Protein AF-0000000073388846 (afdb_homodimer)

Radius of gyration: 27.66 Å; Cα contacts (8 Å, |Δi|>4): 2220; chains: 2; bounding box: 73×82×59 Å

Solvent-accessible surface area (backbone atoms only — not comparable to full-atom values): 41858 Å² total; per-residue (Å²): 124,86,74,71,81,45,58,31,54,80,36,30,37,68,61,84,56,34,29,19,43,54,63,33,53,45,56,58,50,41,69,73,72,40,64,36,25,39,41,32,31,49,63,39,27,51,52,40,48,46,34,42,51,62,28,42,64,97,52,56,68,48,51,15,39,23,34,63,22,42,62,51,45,39,58,45,26,54,41,28,76,70,68,34,28,31,35,32,58,37,57,39,36,50,52,44,38,52,73,30,65,34,57,42,58,43,23,35,41,38,39,68,44,78,46,74,67,42,49,51,53,42,59,71,60,41,46,44,29,37,35,40,29,44,72,63,54,51,56,52,48,22,53,52,19,48,75,68,73,44,62,42,39,30,23,44,25,36,25,77,69,44,82,60,86,48,57,73,60,44,35,40,9,45,78,80,40,84,52,30,32,53,60,91,45,44,57,62,51,50,55,49,44,64,67,35,85,10,38,38,65,38,31,40,31,32,48,46,32,42,63,37,50,61,63,62,57,56,51,53,46,51,54,49,50,52,52,49,50,53,53,34,38,72,70,72,45,68,67,56,31,44,28,63,28,37,22,55,24,61,41,53,80,81,48,73,33,68,55,52,26,62,49,41,42,53,48,50,51,51,32,42,74,71,72,49,57,85,45,38,35,34,36,28,49,26,47,50,37,32,15,41,22,11,28,37,34,27,35,30,67,40,67,44,84,47,90,78,48,28,34,36,27,21,64,42,28,35,36,49,39,28,40,26,44,53,67,69,44,79,46,43,75,44,64,28,42,61,58,60,89,86,56,64,70,42,62,20,33,32,26,22,23,54,93,44,65,47,21,32,57,40,72,74,40,79,44,43,79,53,60,72,40,45,34,30,34,36,44,36,28,28,47,12,70,35,52,20,27,40,39,60,45,40,55,50,57,27,31,32,42,27,54,58,74,43,76,39,75,30,21,55,57,44,57,58,69,65,77,56,60,57,46,33,71,77,130,124,86,72,69,81,45,60,32,55,79,35,30,37,68,62,84,55,33,28,20,42,53,65,34,53,46,56,56,51,41,70,73,73,39,65,35,25,38,41,33,31,48,64,38,26,51,52,40,48,47,34,41,50,61,28,43,62,96,51,56,68,47,50,16,39,24,34,64,23,42,62,49,44,38,59,46,25,54,42,28,76,71,66,32,28,31,36,32,57,36,57,38,36,49,52,43,40,51,73,30,64,34,56,42,58,43,23,35,40,38,39,69,44,76,45,72,68,42,50,50,53,41,60,72,61,42,45,45,28,35,34,41,26,44,72,63,54,52,55,52,48,21,53,52,20,47,74,68,74,43,60,40,39,28,22,43,25,36,25,76,69,46,81,60,87,47,59,72,60,44,35,40,12,44,79,81,40,85,51,30,33,52,58,90,47,44,58,62,49,50,55,50,45,64,67,35,84,10,39,36,65,38,32,40,31,32,45,45,33,41,63,36,52,61,63,62,58,56,52,52,46,49,54,51,51,52,52,49,49,52,53,34,38,72,70,71,44,69,65,56,31,44,28,61,27,39,21,54,23,63,42,51,79,80,49,71,33,67,54,52,27,60,48,41,42,53,48,48,52,52,32,43,74,70,72,49,58,84,44,36,36,35,35,28,47,25,47,50,36,31,14,42,24,11,28,36,35,26,36,29,65,40,65,42,84,48,90,78,47,29,33,35,28,21,64,42,26,36,34,49,38,27,40,25,44,53,68,68,44,79,46,41,74,44,62,28,44,62,58,61,88,84,56,63,70,43,61,20,33,32,25,21,24,52,93,45,64,47,22,34,57,40,72,74,39,79,46,42,78,53,60,73,39,45,34,31,34,37,44,36,28,29,47,12,69,35,51,20,29,40,38,59,46,38,56,49,57,26,30,31,44,29,54,58,72,42,77,41,76,31,21,54,57,46,57,60,70,65,77,54,61,57,47,33,70,78,132

Foldseek 3Di:
DPPPADQLPPQFDDDDFFTHRFAATPVVCCVVANPQEKEFELVSLVVLVVLQCLLQPPAQEAEAAACLFPLFLQVLLSVQVVPHHHEEAFLVSVVSNVVSPHQQLRYEYEYADQDLVRLLSSVVSNHNEYAYWDLVSLVSSLVSLVVVVAAGEYAFEEQLCFALPDDPVWFQNHPPHSGTDYLVCLLVSLVVSVVRPRYAYAAYEYDGGAQRQDLVSLLSSLVSQVVSQVSNVVVVRHYQEYESEEHFRGDFDNGHHDRSSVSSNVSLVSCVVVPNNRGNYYYHYYLSSFQQRMKTKWFFAAWADDPVFIAGEIADKCLQFVCCLVPVDGWDKDFSGHADPPQDWDFHFYAYDAPDPSITDDHGDTDRDGGGTMMITGRCGTPGRSVHHCHVLNWHHWYWYDDNHDIDGSGRTGDSCVNCVVDDDDD/DPPPADQLPPQFDDDDFFTHRFAATPVVVCVVANPQEKEFELVSLVVQVVLQCLLQPPAFEAEAAACLFPLFLQVLLSVQVVPHHHEAAFLVSVVSNVVSPHQQLRYEYEYADQDLVRLLSSVVSNHNEYAYWDLVSLVSSLVSLVVVVAAGEYAFEEQLCFALPDDPVWFQNHPPHSGTDYLVCLLVSLVVSVVRPRYAYAAYEYDGGAQRQDLVSLLSSLVSQVVSQVSNVVVVRHYQEYESEEHFRGDFDNGHGDRSSVSSNVSLVSCVVVPNNRGNYYYHYYLSSFQQRMKTKWFFAAWADDPVFIAGEIADKCLQFVCCLVPVDGWDKAFSGHADPPQDWDFHFYAYDAPDPSITDDHGDTDRDGGGTMMITGRCGTPGLSVHHCHVLNWHHWYWYDDNHDIHGSGRTGDSCVNCVVDDDDD

Structure (mmCIF, N/CA/C/O backbone):
data_AF-0000000073388846-model_v1
#
loop_
_entity.id
_entity.type
_entity.pdbx_description
1 polymer 'Diaminopimelate decarboxylase'
#
loop_
_atom_site.group_PDB
_atom_site.id
_atom_site.type_symbol
_atom_site.label_atom_id
_atom_site.label_alt_id
_atom_site.label_comp_id
_atom_site.label_asym_id
_atom_site.label_entity_id
_atom_site.label_seq_id
_atom_site.pdbx_PDB_ins_code
_atom_site.Cartn_x
_atom_site.Cartn_y
_atom_site.Cartn_z
_atom_site.occupancy
_atom_site.B_iso_or_equiv
_atom_site.auth_seq_id
_atom_site.auth_comp_id
_atom_site.auth_asym_id
_atom_site.auth_atom_id
_atom_site.pdbx_PDB_model_num
ATOM 1 N N . MET A 1 1 ? -34.781 -4.992 15.234 1 27.52 1 MET A N 1
ATOM 2 C CA . MET A 1 1 ? -33.406 -4.781 15.625 1 27.52 1 MET A CA 1
ATOM 3 C C . MET A 1 1 ? -33.125 -3.295 15.805 1 27.52 1 MET A C 1
ATOM 5 O O . MET A 1 1 ? -33.25 -2.506 14.875 1 27.52 1 MET A O 1
ATOM 9 N N . THR A 1 2 ? -33.375 -2.715 16.766 1 36.47 2 THR A N 1
ATOM 10 C CA . THR A 1 2 ? -33.031 -1.319 17 1 36.47 2 THR A CA 1
ATOM 11 C C . THR A 1 2 ? -31.625 -1.013 16.516 1 36.47 2 THR A C 1
ATOM 13 O O . THR A 1 2 ? -30.641 -1.498 17.094 1 36.47 2 THR A O 1
ATOM 16 N N . LEU A 1 3 ? -31.281 -1.011 15.281 1 48.31 3 LEU A N 1
ATOM 17 C CA . LEU A 1 3 ? -29.953 -0.933 14.68 1 48.31 3 LEU A CA 1
ATOM 18 C C . LEU A 1 3 ? -29.109 0.129 15.375 1 48.31 3 LEU A C 1
ATOM 20 O O . LEU A 1 3 ? -29.516 1.289 15.469 1 48.31 3 LEU A O 1
ATOM 24 N N . ASN A 1 4 ? -28.391 -0.099 16.406 1 64.31 4 ASN A N 1
ATOM 25 C CA . ASN A 1 4 ? -27.359 0.754 16.984 1 64.31 4 ASN A CA 1
ATOM 26 C C . ASN A 1 4 ? -26.734 1.685 15.953 1 64.31 4 ASN A C 1
ATOM 28 O O . ASN A 1 4 ? -26.625 1.325 14.773 1 64.31 4 ASN A O 1
ATOM 32 N N . ALA A 1 5 ? -26.766 2.953 16.297 1 87.38 5 ALA A N 1
ATOM 33 C CA . ALA A 1 5 ? -26.234 3.99 15.414 1 87.38 5 ALA A CA 1
ATOM 34 C C . ALA A 1 5 ? -24.859 3.611 14.891 1 87.38 5 ALA A C 1
ATOM 36 O O . ALA A 1 5 ? -23.938 3.354 15.672 1 87.38 5 ALA A O 1
ATOM 37 N N . LEU A 1 6 ? -24.797 3.393 13.648 1 93.88 6 LEU A N 1
ATOM 38 C CA . LEU A 1 6 ? -23.531 3.1 12.984 1 93.88 6 LEU A CA 1
ATOM 39 C C . LEU A 1 6 ? -22.578 4.297 13.055 1 93.88 6 LEU A C 1
ATOM 41 O O . LEU A 1 6 ? -23.031 5.438 13.18 1 93.88 6 LEU A O 1
ATOM 45 N N . PRO A 1 7 ? -21.312 4.039 13.047 1 95.5 7 PRO A N 1
ATOM 46 C CA . PRO A 1 7 ? -20.406 5.156 12.758 1 95.5 7 PRO A CA 1
ATOM 47 C C . PRO A 1 7 ? -20.812 5.934 11.508 1 95.5 7 PRO A C 1
ATOM 49 O O . PRO A 1 7 ? -21.078 5.332 10.461 1 95.5 7 PRO A O 1
ATOM 52 N N . GLY A 1 8 ? -20.953 7.223 11.633 1 94.25 8 GLY A N 1
ATOM 53 C CA . GLY A 1 8 ? -21.391 8.039 10.516 1 94.25 8 GLY A CA 1
ATOM 54 C C . GLY A 1 8 ? -22.828 8.492 10.633 1 94.25 8 GLY A C 1
ATOM 55 O O . GLY A 1 8 ? -23.297 9.305 9.836 1 94.25 8 GLY A O 1
ATOM 56 N N . HIS A 1 9 ? -23.562 7.926 11.609 1 95.88 9 HIS A N 1
ATOM 57 C CA . HIS A 1 9 ? -24.922 8.375 11.859 1 95.88 9 HIS A CA 1
ATOM 58 C C . HIS A 1 9 ? -24.969 9.875 12.109 1 95.88 9 HIS A C 1
ATOM 60 O O . HIS A 1 9 ? -24.109 10.43 12.789 1 95.88 9 HIS A O 1
ATOM 66 N N . PRO A 1 10 ? -25.938 10.555 11.547 1 96.69 10 PRO A N 1
ATOM 67 C CA . PRO A 1 10 ? -27.141 10.039 10.875 1 96.69 10 PRO A CA 1
ATOM 68 C C . PRO A 1 10 ? -26.984 9.984 9.359 1 96.69 10 PRO A C 1
ATOM 70 O O . PRO A 1 10 ? -27.906 9.586 8.656 1 96.69 10 PRO A O 1
ATOM 73 N N . HIS A 1 11 ? -25.875 10.422 8.828 1 98.12 11 HIS A N 1
ATOM 74 C CA . HIS A 1 11 ? -25.719 10.562 7.387 1 98.12 11 HIS A CA 1
ATOM 75 C C . HIS A 1 11 ? -25.484 9.211 6.719 1 98.12 11 HIS A C 1
ATOM 77 O O . HIS A 1 11 ? -25.641 9.086 5.504 1 98.12 11 HIS A O 1
ATOM 83 N N . ILE A 1 12 ? -25.031 8.281 7.477 1 98 12 ILE A N 1
ATOM 84 C CA . ILE A 1 12 ? -24.938 6.875 7.102 1 98 12 ILE A CA 1
ATOM 85 C C . ILE A 1 12 ? -25.734 6.02 8.078 1 98 12 ILE A C 1
ATOM 87 O O . ILE A 1 12 ? -25.359 5.863 9.242 1 98 12 ILE A O 1
ATOM 91 N N . ALA A 1 13 ? -26.797 5.57 7.586 1 97.12 13 ALA A N 1
ATOM 92 C CA . ALA A 1 13 ? -27.75 4.918 8.492 1 97.12 13 ALA A CA 1
ATOM 93 C C . ALA A 1 13 ? -28.719 4.031 7.719 1 97.12 13 ALA A C 1
ATOM 95 O O . ALA A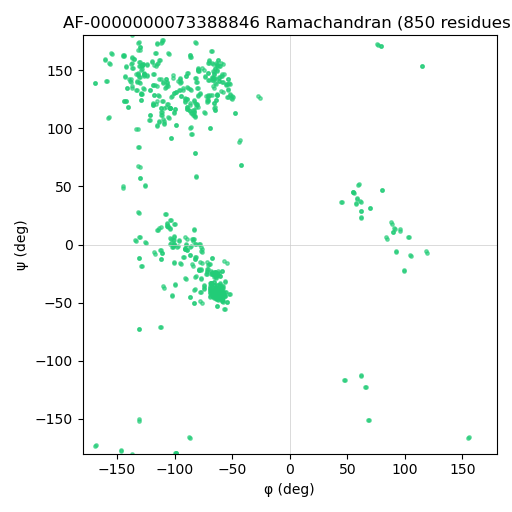 1 13 ? -28.922 4.223 6.52 1 97.12 13 ALA A O 1
ATOM 96 N N . TYR A 1 14 ? -29.297 3.098 8.461 1 96.12 14 TYR A N 1
ATOM 97 C CA . TYR A 1 14 ? -30.359 2.27 7.883 1 96.12 14 TYR A CA 1
ATOM 98 C C . TYR A 1 14 ? -31.688 3.014 7.867 1 96.12 14 TYR A C 1
ATOM 100 O O . TYR A 1 14 ? -32.031 3.721 8.82 1 96.12 14 TYR A O 1
ATOM 108 N N . ARG A 1 15 ? -32.375 2.979 6.855 1 95.56 15 ARG A N 1
ATOM 109 C CA . ARG A 1 15 ? -33.812 3.266 6.738 1 95.56 15 ARG A CA 1
ATOM 110 C C . ARG A 1 15 ? -34.594 2.016 6.355 1 95.56 15 ARG A C 1
ATOM 112 O O . ARG A 1 15 ? -34.531 1.583 5.199 1 95.56 15 ARG A O 1
ATOM 119 N N . GLY A 1 16 ? -35.25 1.544 7.301 1 93.44 16 GLY A N 1
ATOM 120 C CA . GLY A 1 16 ? -35.688 0.174 7.125 1 93.44 16 GLY A CA 1
ATOM 121 C C . GLY A 1 16 ? -34.562 -0.829 7.062 1 93.44 16 GLY A C 1
ATOM 122 O O . GLY A 1 16 ? -33.719 -0.86 7.945 1 93.44 16 GLY A O 1
ATOM 123 N N . ASP A 1 17 ? -34.5 -1.567 6.008 1 92.19 17 ASP A N 1
ATOM 124 C CA . ASP A 1 17 ? -33.5 -2.621 5.887 1 92.19 17 ASP A CA 1
ATOM 125 C C . ASP A 1 17 ? -32.375 -2.191 4.965 1 92.19 17 ASP A C 1
ATOM 127 O O . ASP A 1 17 ? -31.375 -2.922 4.793 1 92.19 17 ASP A O 1
ATOM 131 N N . ASP A 1 18 ? -32.5 -0.959 4.477 1 96.38 18 ASP A N 1
ATOM 132 C CA . ASP A 1 18 ? -31.531 -0.518 3.484 1 96.38 18 ASP A CA 1
ATOM 133 C C . ASP A 1 18 ? -30.578 0.514 4.074 1 96.38 18 ASP A C 1
ATOM 135 O O . ASP A 1 18 ? -30.984 1.383 4.848 1 96.38 18 ASP A O 1
ATOM 139 N N . LEU A 1 19 ? -29.359 0.355 3.812 1 97.81 19 LEU A N 1
ATOM 140 C CA . LEU A 1 19 ? -28.375 1.34 4.219 1 97.81 19 LEU A CA 1
ATOM 141 C C . LEU A 1 19 ? -28.391 2.551 3.291 1 97.81 19 LEU A C 1
ATOM 143 O O . LEU A 1 19 ? -28.359 2.4 2.066 1 97.81 19 LEU A O 1
ATOM 147 N N . PHE A 1 20 ? -28.453 3.705 3.904 1 98.44 20 PHE A N 1
ATOM 148 C CA . PHE A 1 20 ? -28.484 4.949 3.145 1 98.44 20 PHE A CA 1
ATOM 149 C C . PHE A 1 20 ? -27.266 5.809 3.482 1 98.44 20 PHE A C 1
ATOM 151 O O . PHE A 1 20 ? -26.828 5.855 4.637 1 98.44 20 PHE A O 1
ATOM 158 N N . ILE A 1 21 ? -26.688 6.371 2.518 1 98.75 21 ILE A N 1
ATOM 159 C CA . ILE A 1 21 ? -25.797 7.52 2.656 1 98.75 21 ILE A CA 1
ATOM 160 C C . ILE A 1 21 ? -26.547 8.805 2.295 1 98.75 21 ILE A C 1
ATOM 162 O O . ILE A 1 21 ? -26.906 9.008 1.136 1 98.75 21 ILE A O 1
ATOM 166 N N . GLU A 1 22 ? -26.656 9.508 3.271 1 98.5 22 GLU A N 1
ATOM 167 C CA . GLU A 1 22 ? -27.625 10.602 3.168 1 98.5 22 GLU A CA 1
ATOM 168 C C . GLU A 1 22 ? -28.953 10.109 2.6 1 98.5 22 GLU A C 1
ATOM 170 O O . GLU A 1 22 ? -29.625 9.258 3.201 1 98.5 22 GLU A O 1
ATOM 175 N N . SER A 1 23 ? -29.359 10.617 1.392 1 98.5 23 SER A N 1
ATOM 176 C CA . SER A 1 23 ? -30.656 10.211 0.868 1 98.5 23 SER A CA 1
ATOM 177 C C . SER A 1 23 ? -30.5 9.242 -0.296 1 98.5 23 SER A C 1
ATOM 179 O O . SER A 1 23 ? -31.453 9.008 -1.048 1 98.5 23 SER A O 1
ATOM 181 N N . VAL A 1 24 ? -29.359 8.625 -0.447 1 98.69 24 VAL A N 1
ATOM 182 C CA . VAL A 1 24 ? -29.109 7.707 -1.553 1 98.69 24 VAL A CA 1
ATOM 183 C C . VAL A 1 24 ? -28.922 6.289 -1.015 1 98.69 24 VAL A C 1
ATOM 185 O O . VAL A 1 24 ? -28.141 6.066 -0.083 1 98.69 24 VAL A O 1
ATOM 188 N N . ARG A 1 25 ? -29.641 5.348 -1.562 1 98 25 ARG A N 1
ATOM 189 C CA . ARG A 1 25 ? -29.562 3.947 -1.158 1 98 25 ARG A CA 1
ATOM 190 C C . ARG A 1 25 ? -28.25 3.326 -1.624 1 98 25 ARG A C 1
ATOM 192 O O . ARG A 1 25 ? -27.938 3.336 -2.816 1 98 25 ARG A O 1
ATOM 199 N N . ALA A 1 26 ? -27.469 2.76 -0.704 1 98.56 26 ALA A N 1
ATOM 200 C CA . ALA A 1 26 ? -26.156 2.197 -1.007 1 98.56 26 ALA A CA 1
ATOM 201 C C . ALA A 1 26 ? -26.25 1.089 -2.051 1 98.56 26 ALA A C 1
ATOM 203 O O . ALA A 1 26 ? -25.406 0.986 -2.943 1 98.56 26 ALA A O 1
ATOM 204 N N . ALA A 1 27 ? -27.281 0.309 -1.962 1 97.75 27 ALA A N 1
ATOM 205 C CA . ALA A 1 27 ? -27.469 -0.812 -2.879 1 97.75 27 ALA A CA 1
ATOM 206 C C . ALA A 1 27 ? -27.578 -0.327 -4.32 1 97.75 27 ALA A C 1
ATOM 208 O O . ALA A 1 27 ? -27.078 -0.979 -5.242 1 97.75 27 ALA A O 1
ATOM 209 N N . ASP A 1 28 ? -28.203 0.798 -4.535 1 98.19 28 ASP A N 1
ATOM 210 C CA . ASP A 1 28 ? -28.375 1.347 -5.879 1 98.19 28 ASP A CA 1
ATOM 211 C C . ASP A 1 28 ? -27.047 1.804 -6.465 1 98.19 28 ASP A C 1
ATOM 213 O O . ASP A 1 28 ? -26.781 1.617 -7.656 1 98.19 28 ASP A O 1
ATOM 217 N N . LEU A 1 29 ? -26.219 2.418 -5.621 1 98.62 29 LEU A N 1
ATOM 218 C CA . LEU A 1 29 ? -24.891 2.854 -6.074 1 98.62 29 LEU A CA 1
ATOM 219 C C . LEU A 1 29 ? -24.047 1.66 -6.492 1 98.62 29 LEU A C 1
ATOM 221 O O . LEU A 1 29 ? -23.391 1.695 -7.539 1 98.62 29 LEU A O 1
ATOM 225 N N . ALA A 1 30 ? -24.031 0.617 -5.672 1 98.19 30 ALA A N 1
ATOM 226 C CA . ALA A 1 30 ? -23.266 -0.585 -5.973 1 98.19 30 ALA A CA 1
ATOM 227 C C . ALA A 1 30 ? -23.719 -1.228 -7.273 1 98.19 30 ALA A C 1
ATOM 229 O O . ALA A 1 30 ? -22.906 -1.735 -8.047 1 98.19 30 ALA A O 1
ATOM 230 N N . GLN A 1 31 ? -25.031 -1.26 -7.477 1 97.44 31 GLN A N 1
ATOM 231 C CA . GLN A 1 31 ? -25.594 -1.851 -8.688 1 97.44 31 GLN A CA 1
ATOM 232 C C . GLN A 1 31 ? -25.203 -1.047 -9.922 1 97.44 31 GLN A C 1
ATOM 234 O O . GLN A 1 31 ? -24.859 -1.618 -10.961 1 97.44 31 GLN A O 1
ATOM 239 N N . GLU A 1 32 ? -25.25 0.228 -9.797 1 98.06 32 GLU A N 1
ATOM 240 C CA . GLU A 1 32 ? -25.047 1.118 -10.938 1 98.06 32 GLU A CA 1
ATOM 241 C C . GLU A 1 32 ? -23.562 1.237 -11.281 1 98.06 32 GLU A C 1
ATOM 243 O O . GLU A 1 32 ? -23.188 1.237 -12.453 1 98.06 32 GLU A O 1
ATOM 248 N N . LEU A 1 33 ? -22.672 1.338 -10.305 1 98.31 33 LEU A N 1
ATOM 249 C CA . LEU A 1 33 ? -21.281 1.72 -10.547 1 98.31 33 LEU A CA 1
ATOM 250 C C . LEU A 1 33 ? -20.344 0.542 -10.297 1 98.31 33 LEU A C 1
ATOM 252 O O . LEU A 1 33 ? -19.141 0.618 -10.602 1 98.31 33 LEU A O 1
ATOM 256 N N . GLY A 1 34 ? -20.891 -0.574 -9.758 1 98 34 GLY A N 1
ATOM 257 C CA . GLY A 1 34 ? -20.078 -1.739 -9.445 1 98 34 GLY A CA 1
ATOM 258 C C . GLY A 1 34 ? -19.312 -1.599 -8.148 1 98 34 GLY A C 1
ATOM 259 O O . GLY A 1 34 ? -19.328 -0.54 -7.52 1 98 34 GLY A O 1
ATOM 260 N N . THR A 1 35 ? -18.688 -2.652 -7.664 1 98.56 35 THR A N 1
ATOM 261 C CA . THR A 1 35 ? -17.828 -2.723 -6.477 1 98.56 35 THR A CA 1
ATOM 262 C C . THR A 1 35 ? -16.453 -3.273 -6.828 1 98.56 35 THR A C 1
ATOM 264 O O . THR A 1 35 ? -16.297 -3.963 -7.836 1 98.56 35 THR A O 1
ATOM 267 N N . PRO A 1 36 ? -15.492 -2.934 -6.051 1 98.62 36 PRO A N 1
ATOM 268 C CA . PRO A 1 36 ? -15.516 -2.049 -4.883 1 98.62 36 PRO A CA 1
ATOM 269 C C . PRO A 1 36 ? -15.82 -0.599 -5.246 1 98.62 36 PRO A C 1
ATOM 271 O O . PRO A 1 36 ? -15.547 -0.168 -6.371 1 98.62 36 PRO A O 1
ATOM 274 N N . LEU A 1 37 ? -16.453 0.075 -4.32 1 98.94 37 LEU A N 1
ATOM 275 C CA . LEU A 1 37 ? -16.875 1.457 -4.539 1 98.94 37 LEU A CA 1
ATOM 276 C C . LEU A 1 37 ? -16.75 2.268 -3.252 1 98.94 37 LEU A C 1
ATOM 278 O O . LEU A 1 37 ? -17.312 1.889 -2.219 1 98.94 37 LEU A O 1
ATOM 282 N N . TYR A 1 38 ? -16 3.357 -3.299 1 98.94 38 TYR A N 1
ATOM 283 C CA . TYR A 1 38 ? -15.992 4.289 -2.176 1 98.94 38 TYR A CA 1
ATOM 284 C C . TYR A 1 38 ? -17.125 5.301 -2.293 1 98.94 38 TYR A C 1
ATOM 286 O O . TYR A 1 38 ? -17.375 5.836 -3.373 1 98.94 38 TYR A O 1
ATOM 294 N N . VAL A 1 39 ? -17.812 5.504 -1.214 1 98.94 39 VAL A N 1
ATOM 295 C CA . VAL A 1 39 ? -18.891 6.48 -1.164 1 98.94 39 VAL A CA 1
ATOM 296 C C . VAL A 1 39 ? -18.703 7.402 0.037 1 98.94 39 VAL A C 1
ATOM 298 O O . VAL A 1 39 ? -18.5 6.938 1.161 1 98.94 39 VAL A O 1
ATOM 301 N N . TYR A 1 40 ? -18.766 8.688 -0.242 1 98.94 40 TYR A N 1
ATOM 302 C CA . TYR A 1 40 ? -18.562 9.688 0.802 1 98.94 40 TYR A CA 1
ATOM 303 C C . TYR A 1 40 ? -19.812 10.547 0.98 1 98.94 40 TYR A C 1
ATOM 305 O O . TYR A 1 40 ? -20.516 10.852 0.008 1 98.94 40 TYR A O 1
ATOM 313 N N . SER A 1 41 ? -20.062 10.969 2.188 1 98.94 41 SER A N 1
ATOM 314 C CA . SER A 1 41 ? -21.172 11.859 2.52 1 98.94 41 SER A CA 1
ATOM 315 C C . SER A 1 41 ? -20.703 13.297 2.664 1 98.94 41 SER A C 1
ATOM 317 O O . SER A 1 41 ? -19.922 13.617 3.572 1 98.94 41 SER A O 1
ATOM 319 N N . ARG A 1 42 ? -21.203 14.148 1.796 1 98.75 42 ARG A N 1
ATOM 320 C CA . ARG A 1 42 ? -20.906 15.57 1.892 1 98.75 42 ARG A CA 1
ATOM 321 C C . ARG A 1 42 ? -21.406 16.156 3.213 1 98.75 42 ARG A C 1
ATOM 323 O O . ARG A 1 42 ? -20.672 16.875 3.896 1 98.75 42 ARG A O 1
ATOM 330 N N . ALA A 1 43 ? -22.594 15.797 3.588 1 98.81 43 ALA A N 1
ATOM 331 C CA . ALA A 1 43 ? -23.219 16.328 4.797 1 98.81 43 ALA A CA 1
ATOM 332 C C . ALA A 1 43 ? -22.453 15.914 6.043 1 98.81 43 ALA A C 1
ATOM 334 O O . ALA A 1 43 ? -22.312 16.703 6.984 1 98.81 43 ALA A O 1
ATOM 335 N N . SER A 1 44 ? -22.016 14.672 6.027 1 98.75 44 SER A N 1
ATOM 336 C CA . SER A 1 44 ? -21.234 14.188 7.168 1 98.75 44 SER A CA 1
ATOM 337 C C . SER A 1 44 ? -19.953 14.977 7.34 1 98.75 44 SER A C 1
ATOM 339 O O . SER A 1 44 ? -19.594 15.359 8.461 1 98.75 44 SER A O 1
ATOM 341 N N . MET A 1 45 ? -19.219 15.25 6.297 1 98.88 45 MET A N 1
ATOM 342 C CA . MET A 1 45 ? -17.969 15.992 6.348 1 98.88 45 MET A CA 1
ATOM 343 C C . MET A 1 45 ? -18.203 17.422 6.812 1 98.88 45 MET A C 1
ATOM 345 O O . MET A 1 45 ? -17.469 17.938 7.656 1 98.88 45 MET A O 1
ATOM 349 N N . LEU A 1 46 ? -19.219 18.047 6.285 1 98.75 46 LEU A N 1
ATOM 350 C CA . LEU A 1 46 ? -19.5 19.438 6.648 1 98.75 46 LEU A CA 1
ATOM 351 C C . LEU A 1 46 ? -19.984 19.531 8.094 1 98.75 46 LEU A C 1
ATOM 353 O O . LEU A 1 46 ? -19.672 20.484 8.797 1 98.75 46 LEU A O 1
ATOM 357 N N . SER A 1 47 ? -20.766 18.5 8.523 1 98.44 47 SER A N 1
ATOM 358 C CA . SER A 1 47 ? -21.203 18.469 9.922 1 98.44 47 SER A CA 1
ATOM 359 C C . SER A 1 47 ? -20 18.359 10.859 1 98.44 47 SER A C 1
ATOM 361 O O . SER A 1 47 ? -19.969 19.031 11.891 1 98.44 47 SER A O 1
ATOM 363 N N . ALA A 1 48 ? -19.094 17.531 10.508 1 98.38 48 ALA A N 1
ATOM 364 C CA . ALA A 1 48 ? -17.875 17.391 11.312 1 98.38 48 ALA A CA 1
ATOM 365 C C . ALA A 1 48 ? -17.109 18.719 11.359 1 98.38 48 ALA A C 1
ATOM 367 O O . ALA A 1 48 ? -16.641 19.125 12.422 1 98.38 48 ALA A O 1
ATOM 368 N N . LEU A 1 49 ? -16.984 19.375 10.227 1 98.69 49 LEU A N 1
ATOM 369 C CA . LEU A 1 49 ? -16.281 20.656 10.148 1 98.69 49 LEU A CA 1
ATOM 370 C C . LEU A 1 49 ? -17 21.719 10.977 1 98.69 49 LEU A C 1
ATOM 372 O O . LEU A 1 49 ? -16.359 22.516 11.656 1 98.69 49 LEU A O 1
ATOM 376 N N . GLU A 1 50 ? -18.297 21.703 10.938 1 98.19 50 GLU A N 1
ATOM 377 C CA . GLU A 1 50 ? -19.109 22.688 11.664 1 98.19 50 GLU A CA 1
ATOM 378 C C . GLU A 1 50 ? -18.875 22.594 13.172 1 98.19 50 GLU A C 1
ATOM 380 O O . GLU A 1 50 ? -18.906 23.594 13.875 1 98.19 50 GLU A O 1
ATOM 385 N N . ALA A 1 51 ? -18.703 21.406 13.609 1 97.69 51 ALA A N 1
ATOM 386 C CA . ALA A 1 51 ? -18.406 21.234 15.031 1 97.69 51 ALA A CA 1
ATOM 387 C C . ALA A 1 51 ? -17.141 21.969 15.422 1 97.69 51 ALA A C 1
ATOM 389 O O . ALA A 1 51 ? -17.078 22.609 16.469 1 97.69 51 ALA A O 1
ATOM 390 N N . TYR A 1 52 ? -16.094 21.875 14.602 1 97.88 52 TYR A N 1
ATOM 391 C CA . TYR A 1 52 ? -14.859 22.625 14.844 1 97.88 52 TYR A CA 1
ATOM 392 C C . TYR A 1 52 ? -15.125 24.125 14.805 1 97.88 52 TYR A C 1
ATOM 394 O O . TYR A 1 52 ? -14.672 24.859 15.68 1 97.88 52 TYR A O 1
ATOM 402 N N . GLN A 1 53 ? -15.859 24.531 13.805 1 97.12 53 GLN A N 1
ATOM 403 C CA . GLN A 1 53 ? -16.125 25.953 13.617 1 97.12 53 GLN A CA 1
ATOM 404 C C . GLN A 1 53 ? -16.891 26.531 14.805 1 97.12 53 GLN A C 1
ATOM 406 O O . GLN A 1 53 ? -16.625 27.656 15.234 1 97.12 53 GLN A O 1
ATOM 411 N N . ARG A 1 54 ? -17.797 25.766 15.336 1 96.56 54 ARG A N 1
ATOM 412 C CA . ARG A 1 54 ? -18.516 26.203 16.531 1 96.56 54 ARG A CA 1
ATOM 413 C C . ARG A 1 54 ? -17.578 26.359 17.719 1 96.56 54 ARG A C 1
ATOM 415 O O . ARG A 1 54 ? -17.688 27.312 18.484 1 96.56 54 ARG A O 1
ATOM 422 N N . GLY A 1 55 ? -16.703 25.438 17.797 1 94.75 55 GLY A N 1
ATOM 423 C CA . GLY A 1 55 ? -15.742 25.5 18.875 1 94.75 55 GLY A CA 1
ATOM 424 C C . GLY A 1 55 ? -14.812 26.688 18.797 1 94.75 55 GLY A C 1
ATOM 425 O O . GLY A 1 55 ? -14.305 27.156 19.812 1 94.75 55 GLY A O 1
ATOM 426 N N . PHE A 1 56 ? -14.609 27.234 17.594 1 94.56 56 PHE A N 1
ATOM 427 C CA . PHE A 1 56 ? -13.648 28.312 17.359 1 94.56 56 PHE A CA 1
ATOM 428 C C . PHE A 1 56 ? -14.359 29.641 17.219 1 94.56 56 PHE A C 1
ATOM 430 O O . PHE A 1 56 ? -13.734 30.641 16.859 1 94.56 56 PHE A O 1
ATOM 437 N N . ALA A 1 57 ? -15.656 29.672 17.422 1 91.62 57 ALA A N 1
ATOM 438 C CA . ALA A 1 57 ? -16.438 30.891 17.203 1 91.62 57 ALA A CA 1
ATOM 439 C C . ALA A 1 57 ? -15.805 32.094 17.922 1 91.62 57 ALA A C 1
ATOM 441 O O . ALA A 1 57 ? -15.508 32 19.125 1 91.62 57 ALA A O 1
ATOM 442 N N . GLY A 1 58 ? -15.547 33.125 17.156 1 91.5 58 GLY A N 1
ATOM 443 C CA . GLY A 1 58 ? -15.039 34.344 17.719 1 91.5 58 GLY A CA 1
ATOM 444 C C . GLY A 1 58 ? -13.531 34.344 17.906 1 91.5 58 GLY A C 1
ATOM 445 O O . GLY A 1 58 ? -12.969 35.281 18.469 1 91.5 58 GLY A O 1
ATOM 446 N N . ARG A 1 59 ? -12.891 33.312 17.453 1 94.94 59 ARG A N 1
ATOM 447 C CA . ARG A 1 59 ? -11.453 33.188 17.625 1 94.94 59 ARG A CA 1
ATOM 448 C C . ARG A 1 59 ? -10.727 33.281 16.281 1 94.94 59 ARG A C 1
ATOM 450 O O . ARG A 1 59 ? -11.336 33.094 15.227 1 94.94 59 ARG A O 1
ATOM 457 N N . LYS A 1 60 ? -9.508 33.594 16.297 1 95.06 60 LYS A N 1
ATOM 458 C CA . LYS A 1 60 ? -8.648 33.594 15.109 1 95.06 60 LYS A CA 1
ATOM 459 C C . LYS A 1 60 ? -8.07 32.188 14.883 1 95.06 60 LYS A C 1
ATOM 461 O O . LYS A 1 60 ? -7.039 31.844 15.453 1 95.06 60 LYS A O 1
ATOM 466 N N . VAL A 1 61 ? -8.758 31.484 14.047 1 95.31 61 VAL A N 1
ATOM 467 C CA . VAL A 1 61 ? -8.297 30.125 13.844 1 95.31 61 VAL A CA 1
ATOM 468 C C . VAL A 1 61 ? -8.344 29.781 12.359 1 95.31 61 VAL A C 1
ATOM 470 O O . VAL A 1 61 ? -9.281 30.156 11.648 1 95.31 61 VAL A O 1
ATOM 473 N N . GLN A 1 62 ? -7.332 29.156 11.883 1 96.88 62 GLN A N 1
ATOM 474 C CA . GLN A 1 62 ? -7.309 28.562 10.555 1 96.88 62 GLN A CA 1
ATOM 475 C C . GLN A 1 62 ? -7.34 27.031 10.641 1 96.88 62 GLN A C 1
ATOM 477 O O . GLN A 1 62 ? -6.461 26.422 11.242 1 96.88 62 GLN A O 1
ATOM 482 N N . ILE A 1 63 ? -8.359 26.422 10.117 1 98.44 63 ILE A N 1
ATOM 483 C CA . ILE A 1 63 ? -8.445 24.969 10.016 1 98.44 63 ILE A CA 1
ATOM 484 C C . ILE A 1 63 ? -7.773 24.5 8.734 1 98.44 63 ILE A C 1
ATOM 486 O O . ILE A 1 63 ? -8.203 24.859 7.633 1 98.44 63 ILE A O 1
ATOM 490 N N . CYS A 1 64 ? -6.727 23.781 8.844 1 98.81 64 CYS A N 1
ATOM 491 C CA . CYS A 1 64 ? -6.02 23.188 7.711 1 98.81 64 CYS A CA 1
ATOM 492 C C . CYS A 1 64 ? -6.289 21.688 7.617 1 98.81 64 CYS A C 1
ATOM 494 O O . CYS A 1 64 ? -5.77 20.906 8.422 1 98.81 64 CYS A O 1
ATOM 496 N N . TYR A 1 65 ? -7.035 21.344 6.625 1 98.88 65 TYR A N 1
ATOM 497 C CA . TYR A 1 65 ? -7.375 19.938 6.434 1 98.88 65 TYR A CA 1
ATOM 498 C C . TYR A 1 65 ? -6.133 19.125 6.109 1 98.88 65 TYR A C 1
ATOM 500 O O . TYR A 1 65 ? -5.445 19.391 5.117 1 98.88 65 TYR A O 1
ATOM 508 N N . ALA A 1 66 ? -5.809 18.125 7.016 1 98.62 66 ALA A N 1
ATOM 509 C CA . ALA A 1 66 ? -4.73 17.188 6.715 1 98.62 66 ALA A CA 1
ATOM 510 C C . ALA A 1 66 ? -5.125 16.25 5.582 1 98.62 66 ALA A C 1
ATOM 512 O O . ALA A 1 66 ? -5.676 15.172 5.828 1 98.62 66 ALA A O 1
ATOM 513 N N . MET A 1 67 ? -4.684 16.5 4.406 1 98.44 67 MET A N 1
ATOM 514 C CA . MET A 1 67 ? -5.293 15.906 3.221 1 98.44 67 MET A CA 1
ATOM 515 C C . MET A 1 67 ? -4.766 14.492 2.998 1 98.44 67 MET A C 1
ATOM 517 O O . MET A 1 67 ? -5.305 13.742 2.182 1 98.44 67 MET A O 1
ATOM 521 N N . LYS A 1 68 ? -3.688 14.062 3.727 1 97.62 68 LYS A N 1
ATOM 522 C CA . LYS A 1 68 ? -3.238 12.68 3.605 1 97.62 68 LYS A CA 1
ATOM 523 C C . LYS A 1 68 ? -4.348 11.703 3.982 1 97.62 68 LYS A C 1
ATOM 525 O O . LYS A 1 68 ? -4.336 10.547 3.562 1 97.62 68 LYS A O 1
ATOM 530 N N . ALA A 1 69 ? -5.336 12.172 4.793 1 98.31 69 ALA A N 1
ATOM 531 C CA . ALA A 1 69 ? -6.469 11.336 5.191 1 98.31 69 ALA A CA 1
ATOM 532 C C . ALA A 1 69 ? -7.305 10.93 3.979 1 98.31 69 ALA A C 1
ATOM 534 O O . ALA A 1 69 ? -7.73 9.781 3.869 1 98.31 69 ALA A O 1
ATOM 535 N N . ASN A 1 70 ? -7.598 11.797 3.158 1 98.81 70 ASN A N 1
ATOM 536 C CA . ASN A 1 70 ? -8.32 11.648 1.899 1 98.81 70 ASN A CA 1
ATOM 537 C C . ASN A 1 70 ? -8 12.789 0.932 1 98.81 70 ASN A C 1
ATOM 539 O O . ASN A 1 70 ? -8.453 13.914 1.122 1 98.81 70 ASN A O 1
ATOM 543 N N . SER A 1 71 ? -7.285 12.531 -0.127 1 98.56 71 SER A N 1
ATOM 544 C CA . SER A 1 71 ? -6.742 13.57 -0.994 1 98.56 71 SER A CA 1
ATOM 545 C C . SER A 1 71 ? -7.539 13.688 -2.287 1 98.56 71 SER A C 1
ATOM 547 O O . SER A 1 71 ? -7.059 14.25 -3.271 1 98.56 71 SER A O 1
ATOM 549 N N . SER A 1 72 ? -8.75 13.062 -2.34 1 98.5 72 SER A N 1
ATOM 550 C CA . SER A 1 72 ? -9.594 13.219 -3.518 1 98.5 72 SER A CA 1
ATOM 551 C C . SER A 1 72 ? -9.836 14.688 -3.838 1 98.5 72 SER A C 1
ATOM 553 O O . SER A 1 72 ? -10.102 15.484 -2.938 1 98.5 72 SER A O 1
ATOM 555 N N . LEU A 1 73 ? -9.781 15.039 -5.094 1 98.75 73 LEU A N 1
ATOM 556 C CA . LEU A 1 73 ? -9.945 16.422 -5.512 1 98.75 73 LEU A CA 1
ATOM 557 C C . LEU A 1 73 ? -11.289 16.984 -5.047 1 98.75 73 LEU A C 1
ATOM 559 O O . LEU A 1 73 ? -11.375 18.125 -4.594 1 98.75 73 LEU A O 1
ATOM 563 N N . ALA A 1 74 ? -12.32 16.172 -5.145 1 98.88 74 ALA A N 1
ATOM 564 C CA . ALA A 1 74 ? -13.656 16.625 -4.77 1 98.88 74 ALA A CA 1
ATOM 565 C C . ALA A 1 74 ? -13.742 16.906 -3.271 1 98.88 74 ALA A C 1
ATOM 567 O O . ALA A 1 74 ? -14.398 17.859 -2.848 1 98.88 74 ALA A O 1
ATOM 568 N N . VAL A 1 75 ? -13.125 16.094 -2.457 1 98.88 75 VAL A N 1
ATOM 569 C CA . VAL A 1 75 ? -13.086 16.297 -1.014 1 98.88 75 VAL A CA 1
ATOM 570 C C . VAL A 1 75 ? -12.297 17.562 -0.692 1 98.88 75 VAL A C 1
ATOM 572 O O . VAL A 1 75 ? -12.711 18.359 0.143 1 98.88 75 VAL A O 1
ATOM 575 N N . LEU A 1 76 ? -11.164 17.766 -1.41 1 98.88 76 LEU A N 1
ATOM 576 C CA . LEU A 1 76 ? -10.359 18.969 -1.218 1 98.88 76 LEU A CA 1
ATOM 577 C C . LEU A 1 76 ? -11.148 20.219 -1.596 1 98.88 76 LEU A C 1
ATOM 579 O O . LEU A 1 76 ? -11.109 21.219 -0.884 1 98.88 76 LEU A O 1
ATOM 583 N N . GLN A 1 77 ? -11.844 20.125 -2.689 1 98.88 77 GLN A N 1
ATOM 584 C CA . GLN A 1 77 ? -12.656 21.25 -3.129 1 98.88 77 GLN A CA 1
ATOM 585 C C . GLN A 1 77 ? -13.727 21.594 -2.096 1 98.88 77 GLN A C 1
ATOM 587 O O . GLN A 1 77 ? -13.984 22.766 -1.833 1 98.88 77 GLN A O 1
ATOM 592 N N . LEU A 1 78 ? -14.344 20.578 -1.578 1 98.75 78 LEU A N 1
ATOM 593 C CA . LEU A 1 78 ? -15.375 20.75 -0.559 1 98.75 78 LEU A CA 1
ATOM 594 C C . LEU A 1 78 ? -14.836 21.562 0.615 1 98.75 78 LEU A C 1
ATOM 596 O O . LEU A 1 78 ? -15.453 22.547 1.031 1 98.75 78 LEU A O 1
ATOM 600 N N . PHE A 1 79 ? -13.695 21.203 1.133 1 98.88 79 PHE A N 1
ATOM 601 C CA . PHE A 1 79 ? -13.125 21.875 2.299 1 98.88 79 PHE A CA 1
ATOM 602 C C . PHE A 1 79 ? -12.57 23.234 1.927 1 98.88 79 PHE A C 1
ATOM 604 O O . PHE A 1 79 ? -12.641 24.172 2.723 1 98.88 79 PHE A O 1
ATOM 611 N N . ALA A 1 80 ? -11.992 23.375 0.697 1 98.81 80 ALA A N 1
ATOM 612 C CA . ALA A 1 80 ? -11.547 24.688 0.23 1 98.81 80 ALA A CA 1
ATOM 613 C C . ALA A 1 80 ? -12.711 25.672 0.199 1 98.81 80 ALA A C 1
ATOM 615 O O . ALA A 1 80 ? -12.594 26.797 0.701 1 98.81 80 ALA A O 1
ATOM 616 N N . ARG A 1 81 ? -13.82 25.25 -0.352 1 98.44 81 ARG A N 1
ATOM 617 C CA . ARG A 1 81 ? -15 26.109 -0.471 1 98.44 81 ARG A CA 1
ATOM 618 C C . ARG A 1 81 ? -15.578 26.438 0.9 1 98.44 81 ARG A C 1
ATOM 620 O O . ARG A 1 81 ? -16.219 27.469 1.075 1 98.44 81 ARG A O 1
ATOM 627 N N . ALA A 1 82 ? -15.305 25.562 1.848 1 98.38 82 ALA A N 1
ATOM 628 C CA . ALA A 1 82 ? -15.781 25.797 3.209 1 98.38 82 ALA A CA 1
ATOM 629 C C . ALA A 1 82 ? -14.805 26.672 3.99 1 98.38 82 ALA A C 1
ATOM 631 O O . ALA A 1 82 ? -15 26.922 5.184 1 98.38 82 ALA A O 1
ATOM 632 N N . GLY A 1 83 ? -13.68 27.078 3.389 1 97.62 83 GLY A N 1
ATOM 633 C CA . GLY A 1 83 ? -12.789 28.047 3.986 1 97.62 83 GLY A CA 1
ATOM 634 C C . GLY A 1 83 ? -11.547 27.438 4.609 1 97.62 83 GLY A C 1
ATOM 635 O O . GLY A 1 83 ? -10.719 28.141 5.176 1 97.62 83 GLY A O 1
ATOM 636 N N . CYS A 1 84 ? -11.383 26.172 4.418 1 98.75 84 CYS A N 1
ATOM 637 C CA . CYS A 1 84 ? -10.25 25.5 5.031 1 98.75 84 CYS A CA 1
ATOM 638 C C . CYS A 1 84 ? -8.969 25.734 4.238 1 98.75 84 CYS A C 1
ATOM 640 O O . CYS A 1 84 ? -9.023 26.016 3.037 1 98.75 84 CYS A O 1
ATOM 642 N N . GLY A 1 85 ? -7.812 25.75 4.926 1 98.75 85 GLY A N 1
ATOM 643 C CA . GLY A 1 85 ? -6.52 25.484 4.312 1 98.75 85 GLY A CA 1
ATOM 644 C C . GLY A 1 85 ? -6.176 24 4.277 1 98.75 85 GLY A C 1
ATOM 645 O O . GLY A 1 85 ? -7.047 23.156 4.48 1 98.75 85 GLY A O 1
ATOM 646 N N . PHE A 1 86 ? -4.898 23.781 3.994 1 98.94 86 PHE A N 1
ATOM 647 C CA . PHE A 1 86 ? -4.523 22.391 3.84 1 98.94 86 PHE A CA 1
ATOM 648 C C . PHE A 1 86 ? -3.148 22.125 4.445 1 98.94 86 PHE A C 1
ATOM 650 O O . PHE A 1 86 ? -2.24 22.953 4.32 1 98.94 86 PHE A O 1
ATOM 657 N N . ASP A 1 87 ? -3.008 21.078 5.191 1 98.75 87 ASP A N 1
ATOM 658 C CA . ASP A 1 87 ? -1.721 20.516 5.582 1 98.75 87 ASP A CA 1
ATOM 659 C C . ASP A 1 87 ? -1.244 19.484 4.562 1 98.75 87 ASP A C 1
ATOM 661 O O . ASP A 1 87 ? -1.902 18.453 4.352 1 98.75 87 ASP A O 1
ATOM 665 N N . ILE A 1 88 ? -0.114 19.75 3.908 1 98.75 88 ILE A N 1
ATOM 666 C CA . ILE A 1 88 ? 0.421 18.875 2.877 1 98.75 88 ILE A CA 1
ATOM 667 C C . ILE A 1 88 ? 1.774 18.328 3.32 1 98.75 88 ILE A C 1
ATOM 669 O O . ILE A 1 88 ? 2.391 18.844 4.25 1 98.75 88 ILE A O 1
ATOM 673 N N . VAL A 1 89 ? 2.238 17.203 2.549 1 97.69 89 VAL A N 1
ATOM 674 C CA . VAL A 1 89 ? 3.521 16.609 2.91 1 97.69 89 VAL A CA 1
ATOM 675 C C . VAL A 1 89 ? 4.355 16.375 1.652 1 97.69 89 VAL A C 1
ATOM 677 O O . VAL A 1 89 ? 5.438 15.789 1.719 1 97.69 89 VAL A O 1
ATOM 680 N N . SER A 1 90 ? 3.879 16.781 0.509 1 98.12 90 SER A N 1
ATOM 681 C CA . SER A 1 90 ? 4.598 16.609 -0.748 1 98.12 90 SER A CA 1
ATOM 682 C C . SER A 1 90 ? 4.176 17.641 -1.778 1 98.12 90 SER A C 1
ATOM 684 O O . SER A 1 90 ? 3.146 18.297 -1.62 1 98.12 90 SER A O 1
ATOM 686 N N . ALA A 1 91 ? 4.992 17.766 -2.824 1 97.5 91 ALA A N 1
ATOM 687 C CA . ALA A 1 91 ? 4.637 18.641 -3.936 1 97.5 91 ALA A CA 1
ATOM 688 C C . ALA A 1 91 ? 3.404 18.125 -4.672 1 97.5 91 ALA A C 1
ATOM 690 O O . ALA A 1 91 ? 2.602 18.906 -5.184 1 97.5 91 ALA A O 1
ATOM 691 N N . GLY A 1 92 ? 3.248 16.797 -4.715 1 98.12 92 GLY A N 1
ATOM 692 C CA . GLY A 1 92 ? 2.041 16.234 -5.309 1 98.12 92 GLY A CA 1
ATOM 693 C C . GLY A 1 92 ? 0.771 16.688 -4.613 1 98.12 92 GLY A C 1
ATOM 694 O O . GLY A 1 92 ? -0.228 17 -5.266 1 98.12 92 GLY A O 1
ATOM 695 N N . GLU A 1 93 ? 0.821 16.766 -3.367 1 98.62 93 GLU A N 1
ATOM 696 C CA . GLU A 1 93 ? -0.335 17.234 -2.609 1 98.62 93 GLU A CA 1
ATOM 697 C C . GLU A 1 93 ? -0.586 18.719 -2.848 1 98.62 93 GLU A C 1
ATOM 699 O O . GLU A 1 93 ? -1.736 19.156 -2.895 1 98.62 93 GLU A O 1
ATOM 704 N N . LEU A 1 94 ? 0.515 19.5 -2.967 1 98.75 94 LEU A N 1
ATOM 705 C CA . LEU A 1 94 ? 0.345 20.906 -3.309 1 98.75 94 LEU A CA 1
ATOM 706 C C . LEU A 1 94 ? -0.394 21.047 -4.633 1 98.75 94 LEU A C 1
ATOM 708 O O . LEU A 1 94 ? -1.332 21.844 -4.738 1 98.75 94 LEU A O 1
ATOM 712 N N . ARG A 1 95 ? -0.029 20.266 -5.582 1 98.31 95 ARG A N 1
ATOM 713 C CA . ARG A 1 95 ? -0.664 20.344 -6.895 1 98.31 95 ARG A CA 1
ATOM 714 C C . ARG A 1 95 ? -2.145 19.984 -6.805 1 98.31 95 ARG A C 1
ATOM 716 O O . ARG A 1 95 ? -2.969 20.547 -7.523 1 98.31 95 ARG A O 1
ATOM 723 N N . ARG A 1 96 ? -2.498 19.016 -5.988 1 98.5 96 ARG A N 1
ATOM 724 C CA . ARG A 1 96 ? -3.895 18.641 -5.773 1 98.5 96 ARG A CA 1
ATOM 725 C C . ARG A 1 96 ? -4.68 19.812 -5.176 1 98.5 96 ARG A C 1
ATOM 727 O O . ARG A 1 96 ? -5.805 20.094 -5.598 1 98.5 96 ARG A O 1
ATOM 734 N N . VAL A 1 97 ? -4.066 20.453 -4.148 1 98.75 97 VAL A N 1
ATOM 735 C CA . VAL A 1 97 ? -4.734 21.562 -3.484 1 98.75 97 VAL A CA 1
ATOM 736 C C . VAL A 1 97 ? -5.059 22.656 -4.5 1 98.75 97 VAL A C 1
ATOM 738 O O . VAL A 1 97 ? -6.188 23.141 -4.559 1 98.75 97 VAL A O 1
ATOM 741 N N . LEU A 1 98 ? -4.055 22.984 -5.285 1 98.62 98 LEU A N 1
ATOM 742 C CA . LEU A 1 98 ? -4.23 24.047 -6.273 1 98.62 98 LEU A CA 1
ATOM 743 C C . LEU A 1 98 ? -5.246 23.641 -7.336 1 98.62 98 LEU A C 1
ATOM 745 O O . LEU A 1 98 ? -6.098 24.438 -7.73 1 98.62 98 LEU A O 1
ATOM 749 N N . ALA A 1 99 ? -5.215 22.375 -7.742 1 98.06 99 ALA A N 1
ATOM 750 C CA . ALA A 1 99 ? -6.145 21.859 -8.742 1 98.06 99 ALA A CA 1
ATOM 751 C C . ALA A 1 99 ? -7.578 21.875 -8.219 1 98.06 99 ALA A C 1
ATOM 753 O O . ALA A 1 99 ? -8.523 22.047 -8.992 1 98.06 99 ALA A O 1
ATOM 754 N N . ALA A 1 100 ? -7.766 21.766 -6.922 1 98.19 100 ALA A N 1
ATOM 755 C CA . ALA A 1 100 ? -9.086 21.703 -6.305 1 98.19 100 ALA A CA 1
ATOM 756 C C . ALA A 1 100 ? -9.609 23.094 -5.977 1 98.19 100 ALA A C 1
ATOM 758 O O . ALA A 1 100 ? -10.719 23.25 -5.465 1 98.19 100 ALA A O 1
ATOM 759 N N . GLY A 1 101 ? -8.773 24.125 -6.199 1 98.19 101 GLY A N 1
ATOM 760 C CA . GLY A 1 101 ? -9.195 25.484 -5.961 1 98.19 101 GLY A CA 1
ATOM 761 C C . GLY A 1 101 ? -8.789 26.016 -4.598 1 98.19 101 GLY A C 1
ATOM 762 O O . GLY A 1 101 ? -9.258 27.062 -4.164 1 98.19 101 GLY A O 1
ATOM 763 N N . GLY A 1 102 ? -7.926 25.281 -3.939 1 98.62 102 GLY A N 1
ATOM 764 C CA . GLY A 1 102 ? -7.418 25.766 -2.664 1 98.62 102 GLY A CA 1
ATOM 765 C C . GLY A 1 102 ? -6.48 26.953 -2.807 1 98.62 102 GLY A C 1
ATOM 766 O O . GLY A 1 102 ? -5.879 27.156 -3.863 1 98.62 102 GLY A O 1
ATOM 767 N N . GLU A 1 103 ? -6.371 27.703 -1.778 1 98.62 103 GLU A N 1
ATOM 768 C CA . GLU A 1 103 ? -5.492 28.875 -1.757 1 98.62 103 GLU A CA 1
ATOM 769 C C . GLU A 1 103 ? -4.102 28.5 -1.243 1 98.62 103 GLU A C 1
ATOM 771 O O . GLU A 1 103 ? -3.961 28 -0.124 1 98.62 103 GLU A O 1
ATOM 776 N N . ALA A 1 104 ? -3.098 28.828 -2.016 1 98.62 104 ALA A N 1
ATOM 777 C CA . ALA A 1 104 ? -1.725 28.5 -1.641 1 98.62 104 ALA A CA 1
ATOM 778 C C . ALA A 1 104 ? -1.357 29.125 -0.301 1 98.62 104 ALA A C 1
ATOM 780 O O . ALA A 1 104 ? -0.675 28.5 0.519 1 98.62 104 ALA A O 1
ATOM 781 N N . GLY A 1 105 ? -1.846 30.297 -0.095 1 98.62 105 GLY A N 1
ATOM 782 C CA . GLY A 1 105 ? -1.509 31.031 1.112 1 98.62 105 GLY A CA 1
ATOM 783 C C . GLY A 1 105 ? -2.068 30.406 2.373 1 98.62 105 GLY A C 1
ATOM 784 O O . GLY A 1 105 ? -1.651 30.75 3.482 1 98.62 105 GLY A O 1
ATOM 785 N N . LYS A 1 106 ? -2.977 29.438 2.271 1 98.62 106 LYS A N 1
ATOM 786 C CA . LYS A 1 106 ? -3.564 28.75 3.412 1 98.62 106 LYS A CA 1
ATOM 787 C C . LYS A 1 106 ? -3.014 27.328 3.535 1 98.62 106 LYS A C 1
ATOM 789 O O . LYS A 1 106 ? -3.602 26.484 4.219 1 98.62 106 LYS A O 1
ATOM 794 N N . VAL A 1 107 ? -1.896 27.078 2.84 1 98.81 107 VAL A N 1
ATOM 795 C CA . VAL A 1 107 ? -1.28 25.75 2.859 1 98.81 107 VAL A CA 1
ATOM 796 C C . VAL A 1 107 ? -0.095 25.75 3.822 1 98.81 107 VAL A C 1
ATOM 798 O O . VAL A 1 107 ? 0.705 26.688 3.836 1 98.81 107 VAL A O 1
ATOM 801 N N . ILE A 1 108 ? -0.049 24.812 4.668 1 98.75 108 ILE A N 1
ATOM 802 C CA . ILE A 1 108 ? 1.15 24.516 5.445 1 98.75 108 ILE A CA 1
ATOM 803 C C . ILE A 1 108 ? 1.81 23.25 4.926 1 98.75 108 ILE A C 1
ATOM 805 O O . ILE A 1 108 ? 1.123 22.297 4.555 1 98.75 108 ILE A O 1
ATOM 809 N N . PHE A 1 109 ? 3.131 23.25 4.785 1 98.69 109 PHE A N 1
ATOM 810 C CA . PHE A 1 109 ? 3.887 22.125 4.223 1 98.69 109 PHE A CA 1
ATOM 811 C C . PHE A 1 109 ? 4.684 21.422 5.309 1 98.69 109 PHE A C 1
ATOM 813 O O . PHE A 1 109 ? 5.734 21.891 5.73 1 98.69 109 PHE A O 1
ATOM 820 N N . SER A 1 110 ? 4.16 20.25 5.688 1 97.31 110 SER A N 1
ATOM 821 C CA . SER A 1 110 ? 4.781 19.406 6.703 1 97.31 110 SER A CA 1
ATOM 822 C C . SER A 1 110 ? 5.574 18.281 6.066 1 97.31 110 SER A C 1
ATOM 824 O O . SER A 1 110 ? 5.727 18.219 4.844 1 97.31 110 SER A O 1
ATOM 826 N N . GLY A 1 111 ? 6.176 17.438 6.914 1 94.12 111 GLY A N 1
ATOM 827 C CA . GLY A 1 111 ? 6.918 16.281 6.441 1 94.12 111 GLY A CA 1
ATOM 828 C C . GLY A 1 111 ? 8.398 16.359 6.738 1 94.12 111 GLY A C 1
ATOM 829 O O . GLY A 1 111 ? 9 17.438 6.668 1 94.12 111 GLY A O 1
ATOM 830 N N . VAL A 1 112 ? 9.078 15.242 6.863 1 95.12 112 VAL A N 1
ATOM 831 C CA . VAL A 1 112 ? 10.445 15.172 7.367 1 95.12 112 VAL A CA 1
ATOM 832 C C . VAL A 1 112 ? 11.43 15.188 6.199 1 95.12 112 VAL A C 1
ATOM 834 O O . VAL A 1 112 ? 12.625 15.398 6.395 1 95.12 112 VAL A O 1
ATOM 837 N N . GLY A 1 113 ? 10.93 14.914 5.023 1 96.94 113 GLY A N 1
ATOM 838 C CA . GLY A 1 113 ? 11.828 14.75 3.895 1 96.94 113 GLY A CA 1
ATOM 839 C C . GLY A 1 113 ? 11.484 15.641 2.717 1 96.94 113 GLY A C 1
ATOM 840 O O . GLY A 1 113 ? 11.367 15.164 1.584 1 96.94 113 GLY A O 1
ATOM 841 N N . LYS A 1 114 ? 11.32 16.969 2.941 1 98.19 114 LYS A N 1
ATOM 842 C CA . LYS A 1 114 ? 11.102 17.906 1.848 1 98.19 114 LYS A CA 1
ATOM 843 C C . LYS A 1 114 ? 12.352 18.062 0.994 1 98.19 114 LYS A C 1
ATOM 845 O O . LYS A 1 114 ? 13.445 18.297 1.521 1 98.19 114 LYS A O 1
ATOM 850 N N . THR A 1 115 ? 12.203 17.906 -0.297 1 97.94 115 THR A N 1
ATOM 851 C CA . THR A 1 115 ? 13.344 18.062 -1.199 1 97.94 115 THR A CA 1
ATOM 852 C C . THR A 1 115 ? 13.523 19.531 -1.592 1 97.94 115 THR A C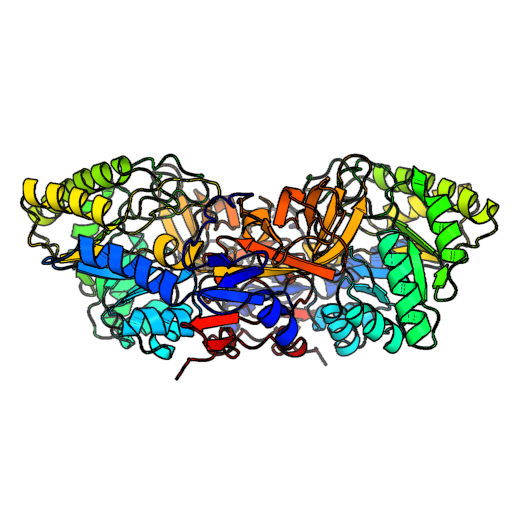 1
ATOM 854 O O . THR A 1 115 ? 12.609 20.344 -1.434 1 97.94 115 THR A O 1
ATOM 857 N N . ARG A 1 116 ? 14.703 19.891 -2.121 1 98.06 116 ARG A N 1
ATOM 858 C CA . ARG A 1 116 ? 14.961 21.234 -2.629 1 98.06 116 ARG A CA 1
ATOM 859 C C . ARG A 1 116 ? 13.938 21.625 -3.691 1 98.06 116 ARG A C 1
ATOM 861 O O . ARG A 1 116 ? 13.469 22.766 -3.715 1 98.06 116 ARG A O 1
ATOM 868 N N . GLN A 1 117 ? 13.625 20.672 -4.523 1 97.5 117 GLN A N 1
ATOM 869 C CA . GLN A 1 117 ? 12.664 20.938 -5.586 1 97.5 117 GLN A CA 1
ATOM 870 C C . GLN A 1 117 ? 11.281 21.219 -5.016 1 97.5 117 GLN A C 1
ATOM 872 O O . GLN A 1 117 ? 10.586 22.125 -5.48 1 97.5 117 GLN A O 1
ATOM 877 N N . GLU A 1 118 ? 10.867 20.453 -4.074 1 98.19 118 GLU A N 1
ATOM 878 C CA . GLU A 1 118 ? 9.578 20.688 -3.428 1 98.19 118 GLU A CA 1
ATOM 879 C C . GLU A 1 118 ? 9.539 22.047 -2.738 1 98.19 118 GLU A C 1
ATOM 881 O O . GLU A 1 118 ? 8.523 22.75 -2.791 1 98.19 118 GLU A O 1
ATOM 886 N N . MET A 1 119 ? 10.664 22.391 -2.096 1 98.69 119 MET A N 1
ATOM 887 C CA . MET A 1 119 ? 10.766 23.688 -1.434 1 98.69 119 MET A CA 1
ATOM 888 C C . MET A 1 119 ? 10.609 24.828 -2.438 1 98.69 119 MET A C 1
ATOM 890 O O . MET A 1 119 ? 9.867 25.781 -2.191 1 98.69 119 MET A O 1
ATOM 894 N N . ARG A 1 120 ? 11.258 24.688 -3.578 1 98.62 120 ARG A N 1
ATOM 895 C CA . ARG A 1 120 ? 11.18 25.703 -4.613 1 98.62 120 ARG A CA 1
ATOM 896 C C . ARG A 1 120 ? 9.75 25.859 -5.129 1 98.62 120 ARG A C 1
ATOM 898 O O . ARG A 1 120 ? 9.242 26.984 -5.258 1 98.62 120 ARG A O 1
ATOM 905 N N . GLU A 1 121 ? 9.109 24.734 -5.359 1 98.19 121 GLU A N 1
ATOM 906 C CA . GLU A 1 121 ? 7.734 24.766 -5.859 1 98.19 121 GLU A CA 1
ATOM 907 C C . GLU A 1 121 ? 6.793 25.406 -4.848 1 98.19 121 GLU A C 1
ATOM 909 O O . GLU A 1 121 ? 5.91 26.188 -5.223 1 98.19 121 GLU A O 1
ATOM 914 N N . ALA A 1 122 ? 6.996 25.062 -3.648 1 98.75 122 ALA A N 1
ATOM 915 C CA . ALA A 1 122 ? 6.16 25.625 -2.588 1 98.75 122 ALA A CA 1
ATOM 916 C C . ALA A 1 122 ? 6.379 27.125 -2.449 1 98.75 122 ALA A C 1
ATOM 918 O O . ALA A 1 122 ? 5.422 27.891 -2.27 1 98.75 122 ALA A O 1
ATOM 919 N N . LEU A 1 123 ? 7.645 27.562 -2.51 1 98.75 123 LEU A N 1
ATOM 920 C CA . LEU A 1 123 ? 7.977 28.984 -2.438 1 98.75 123 LEU A CA 1
ATOM 921 C C . LEU A 1 123 ? 7.371 29.75 -3.611 1 98.75 123 LEU A C 1
ATOM 923 O O . LEU A 1 123 ? 6.801 30.812 -3.432 1 98.75 123 LEU A O 1
ATOM 927 N N . GLU A 1 124 ? 7.469 29.156 -4.75 1 98.38 124 GLU A N 1
ATOM 928 C CA . GLU A 1 124 ? 6.93 29.781 -5.953 1 98.38 124 GLU A CA 1
ATOM 929 C C . GLU A 1 124 ? 5.406 29.891 -5.887 1 98.38 124 GLU A C 1
ATOM 931 O O . GLU A 1 124 ? 4.824 30.875 -6.344 1 98.38 124 GLU A O 1
ATOM 936 N N . ALA A 1 125 ? 4.738 28.906 -5.312 1 98.38 125 ALA A N 1
ATOM 937 C CA . ALA A 1 125 ? 3.283 28.891 -5.172 1 98.38 125 ALA A CA 1
ATOM 938 C C . ALA A 1 125 ? 2.826 29.906 -4.125 1 98.38 125 ALA A C 1
ATOM 940 O O . ALA A 1 125 ? 1.671 30.328 -4.133 1 98.38 125 ALA A O 1
ATOM 941 N N . GLY A 1 126 ? 3.701 30.25 -3.221 1 98.5 126 GLY A N 1
ATOM 942 C CA . GLY A 1 126 ? 3.361 31.203 -2.174 1 98.5 126 GLY A CA 1
ATOM 943 C C . GLY A 1 126 ? 2.584 30.578 -1.03 1 98.5 126 GLY A C 1
ATOM 944 O O . GLY A 1 126 ? 1.574 31.125 -0.586 1 98.5 126 GLY A O 1
ATOM 945 N N . ILE A 1 127 ? 3.061 29.391 -0.523 1 98.69 127 ILE A N 1
ATOM 946 C CA . ILE A 1 127 ? 2.344 28.734 0.557 1 98.69 127 ILE A CA 1
ATOM 947 C C . ILE A 1 127 ? 2.443 29.562 1.835 1 98.69 127 ILE A C 1
ATOM 949 O O . ILE A 1 127 ? 3.26 30.484 1.922 1 98.69 127 ILE A O 1
ATOM 953 N N . GLY A 1 128 ? 1.63 29.219 2.766 1 98.5 128 GLY A N 1
ATOM 954 C CA . GLY A 1 128 ? 1.529 29.969 4 1 98.5 128 GLY A CA 1
ATOM 955 C C . GLY A 1 128 ? 2.697 29.75 4.941 1 98.5 128 GLY A C 1
ATOM 956 O O . GLY A 1 128 ? 3.162 30.672 5.602 1 98.5 128 GLY A O 1
ATOM 957 N N . CYS A 1 129 ? 3.148 28.5 4.961 1 98.44 129 CYS A N 1
ATOM 958 C CA . CYS A 1 129 ? 4.137 28.203 5.988 1 98.44 129 CYS A CA 1
ATOM 959 C C . CYS A 1 129 ? 4.773 26.844 5.746 1 98.44 129 CYS A C 1
ATOM 961 O O . CYS A 1 129 ? 4.09 25.891 5.355 1 98.44 129 CYS A O 1
ATOM 963 N N . PHE A 1 130 ? 6.102 26.734 5.938 1 98.81 130 PHE A N 1
ATOM 964 C CA . PHE A 1 130 ? 6.777 25.438 6.051 1 98.81 130 PHE A CA 1
ATOM 965 C C . PHE A 1 130 ? 6.84 24.984 7.504 1 98.81 130 PHE A C 1
ATOM 967 O O . PHE A 1 130 ? 7.324 25.719 8.367 1 98.81 130 PHE A O 1
ATOM 974 N N . ASN A 1 131 ? 6.316 23.828 7.82 1 98.31 131 ASN A N 1
ATOM 975 C CA . ASN A 1 131 ? 6.598 23.188 9.102 1 98.31 131 ASN A CA 1
ATOM 976 C C . ASN A 1 131 ? 7.875 22.359 9.047 1 98.31 131 ASN A C 1
ATOM 978 O O . ASN A 1 131 ? 7.852 21.203 8.594 1 98.31 131 ASN A O 1
ATOM 982 N N . VAL A 1 132 ? 8.914 22.922 9.562 1 97.75 132 VAL A N 1
ATOM 983 C CA . VAL A 1 132 ? 10.242 22.312 9.477 1 97.75 132 VAL A CA 1
ATOM 984 C C . VAL A 1 132 ? 10.398 21.25 10.562 1 97.75 132 VAL A C 1
ATOM 986 O O . VAL A 1 132 ? 9.953 21.453 11.695 1 97.75 132 VAL A O 1
ATOM 989 N N . GLU A 1 133 ? 11.086 20.203 10.18 1 95.38 133 GLU A N 1
ATOM 990 C CA . GLU A 1 133 ? 11.086 19.031 11.055 1 95.38 133 GLU A CA 1
ATOM 991 C C . GLU A 1 133 ? 12.484 18.703 11.562 1 95.38 133 GLU A C 1
ATOM 993 O O . GLU A 1 133 ? 12.672 17.781 12.359 1 95.38 133 GLU A O 1
ATOM 998 N N . SER A 1 134 ? 13.555 19.375 11.094 1 95.38 134 SER A N 1
ATOM 999 C CA . SER A 1 134 ? 14.922 19.125 11.539 1 95.38 134 SER A CA 1
ATOM 1000 C C . SER A 1 134 ? 15.805 20.344 11.297 1 95.38 134 SER A C 1
ATOM 1002 O O .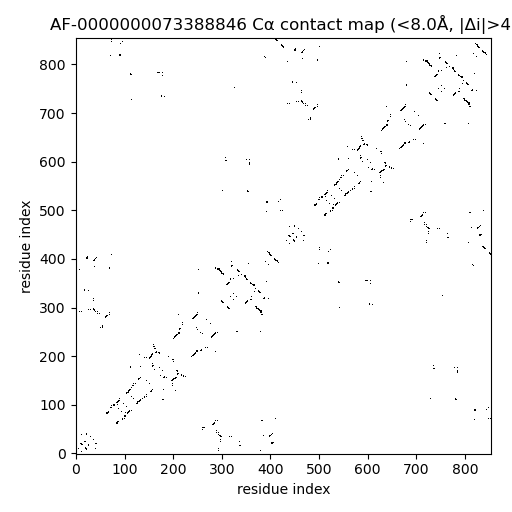 SER A 1 134 ? 15.5 21.188 10.453 1 95.38 134 SER A O 1
ATOM 1004 N N . GLU A 1 135 ? 16.859 20.422 12.07 1 95.81 135 GLU A N 1
ATOM 1005 C CA . GLU A 1 135 ? 17.797 21.531 11.922 1 95.81 135 GLU A CA 1
ATOM 1006 C C . GLU A 1 135 ? 18.453 21.516 10.547 1 95.81 135 GLU A C 1
ATOM 1008 O O . GLU A 1 135 ? 18.578 22.562 9.898 1 95.81 135 GLU A O 1
ATOM 1013 N N . PRO A 1 136 ? 18.812 20.328 10.039 1 96.75 136 PRO A N 1
ATOM 1014 C CA . PRO A 1 136 ? 19.375 20.328 8.688 1 96.75 136 PRO A CA 1
ATOM 1015 C C . PRO A 1 136 ? 18.391 20.859 7.645 1 96.75 136 PRO A C 1
ATOM 1017 O O . PRO A 1 136 ? 18.797 21.516 6.691 1 96.75 136 PRO A O 1
ATOM 1020 N N . GLU A 1 137 ? 17.188 20.594 7.793 1 97.56 137 GLU A N 1
ATOM 1021 C CA . GLU A 1 137 ? 16.172 21.062 6.859 1 97.56 137 GLU A CA 1
ATOM 1022 C C . GLU A 1 137 ? 16.094 22.594 6.852 1 97.56 137 GLU A C 1
ATOM 1024 O O . GLU A 1 137 ? 15.875 23.203 5.805 1 97.56 137 GLU A O 1
ATOM 1029 N N . LEU A 1 138 ? 16.312 23.234 8.031 1 97.75 138 LEU A N 1
ATOM 1030 C CA . LEU A 1 138 ? 16.328 24.688 8.148 1 97.75 138 LEU A CA 1
ATOM 1031 C C . LEU A 1 138 ? 17.391 25.297 7.25 1 97.75 138 LEU A C 1
ATOM 1033 O O . LEU A 1 138 ? 17.141 26.266 6.547 1 97.75 138 LEU A O 1
ATOM 1037 N N . GLU A 1 139 ? 18.531 24.672 7.352 1 98.12 139 GLU A N 1
ATOM 1038 C CA . GLU A 1 139 ? 19.656 25.188 6.578 1 98.12 139 GLU A CA 1
ATOM 1039 C C . GLU A 1 139 ? 19.375 25.109 5.078 1 98.12 139 GLU A C 1
ATOM 1041 O O . GLU A 1 139 ? 19.594 26.062 4.348 1 98.12 139 GLU A O 1
ATOM 1046 N N . VAL A 1 140 ? 18.875 23.984 4.68 1 98.25 140 VAL A N 1
ATOM 1047 C CA . VAL A 1 140 ? 18.609 23.75 3.264 1 98.25 140 VAL A CA 1
ATOM 1048 C C . VAL A 1 140 ? 17.5 24.688 2.783 1 98.25 140 VAL A C 1
ATOM 1050 O O . VAL A 1 140 ? 17.594 25.266 1.698 1 98.25 140 VAL A O 1
ATOM 1053 N N . LEU A 1 141 ? 16.484 24.844 3.549 1 98.81 141 LEU A N 1
ATOM 1054 C CA . LEU A 1 141 ? 15.367 25.703 3.18 1 98.81 141 LEU A CA 1
ATOM 1055 C C . LEU A 1 141 ? 15.836 27.156 3.037 1 98.81 141 LEU A C 1
ATOM 1057 O O . LEU A 1 141 ? 15.414 27.859 2.115 1 98.81 141 LEU A O 1
ATOM 1061 N N . SER A 1 142 ? 16.672 27.594 3.959 1 98.81 142 SER A N 1
ATOM 1062 C CA . SER A 1 142 ? 17.219 28.953 3.859 1 98.81 142 SER A CA 1
ATOM 1063 C C . SER A 1 142 ? 17.984 29.141 2.555 1 98.81 142 SER A C 1
ATOM 1065 O O . SER A 1 142 ? 17.812 30.156 1.879 1 98.81 142 SER A O 1
ATOM 1067 N N . GLU A 1 143 ? 18.766 28.125 2.256 1 98.62 143 GLU A N 1
ATOM 1068 C CA . GLU A 1 143 ? 19.547 28.188 1.016 1 98.62 143 GLU A CA 1
ATOM 1069 C C . GLU A 1 143 ? 18.625 28.281 -0.198 1 98.62 143 GLU A C 1
ATOM 1071 O O . GLU A 1 143 ? 18.844 29.109 -1.088 1 98.62 143 GLU A O 1
ATOM 1076 N N . VAL A 1 144 ? 17.625 27.469 -0.248 1 98.69 144 VAL A N 1
ATOM 1077 C CA . VAL A 1 144 ? 16.688 27.438 -1.374 1 98.69 144 VAL A CA 1
ATOM 1078 C C . VAL A 1 144 ? 15.93 28.75 -1.463 1 98.69 144 VAL A C 1
ATOM 1080 O O . VAL A 1 144 ? 15.758 29.312 -2.551 1 98.69 144 VAL A O 1
ATOM 1083 N N . ALA A 1 145 ? 15.5 29.25 -0.341 1 98.81 145 ALA A N 1
ATOM 1084 C CA . ALA A 1 145 ? 14.75 30.5 -0.302 1 98.81 145 ALA A CA 1
ATOM 1085 C C . ALA A 1 145 ? 15.586 31.656 -0.836 1 98.81 145 ALA A C 1
ATOM 1087 O O . ALA A 1 145 ? 15.117 32.438 -1.662 1 98.81 145 ALA A O 1
ATOM 1088 N N . MET A 1 146 ? 16.797 31.734 -0.417 1 98.56 146 MET A N 1
ATOM 1089 C CA . MET A 1 146 ? 17.703 32.781 -0.877 1 98.56 146 MET A CA 1
ATOM 1090 C C . MET A 1 146 ? 17.922 32.688 -2.385 1 98.56 146 MET A C 1
ATOM 1092 O O . MET A 1 146 ? 17.922 33.719 -3.076 1 98.56 146 MET A O 1
ATOM 1096 N N . ALA A 1 147 ? 18.078 31.5 -2.822 1 98.31 147 ALA A N 1
ATOM 1097 C CA . ALA A 1 147 ? 18.281 31.281 -4.254 1 98.31 147 ALA A CA 1
ATOM 1098 C C . ALA A 1 147 ? 17.047 31.734 -5.051 1 98.31 147 ALA A C 1
ATOM 1100 O O . ALA A 1 147 ? 17.172 32.156 -6.199 1 98.31 147 ALA A O 1
ATOM 1101 N N . CYS A 1 148 ? 15.914 31.719 -4.453 1 97.81 148 CYS A N 1
ATOM 1102 C CA . CYS A 1 148 ? 14.664 32.125 -5.098 1 97.81 148 CYS A CA 1
ATOM 1103 C C . CYS A 1 148 ? 14.391 33.594 -4.883 1 97.81 148 CYS A C 1
ATOM 1105 O O . CYS A 1 148 ? 13.391 34.125 -5.375 1 97.81 148 CYS A O 1
ATOM 1107 N N . GLY A 1 149 ? 15.203 34.219 -4.152 1 97.75 149 GLY A N 1
ATOM 1108 C CA . GLY A 1 149 ? 14.984 35.625 -3.834 1 97.75 149 GLY A CA 1
ATOM 1109 C C . GLY A 1 149 ? 13.805 35.844 -2.912 1 97.75 149 GLY A C 1
ATOM 1110 O O . GLY A 1 149 ? 13.094 36.844 -3.037 1 97.75 149 GLY A O 1
ATOM 1111 N N . ARG A 1 150 ? 13.555 34.906 -2.076 1 97.56 150 ARG A N 1
ATOM 1112 C CA . ARG A 1 150 ? 12.414 34.969 -1.17 1 97.56 150 ARG A CA 1
ATOM 1113 C C . ARG A 1 150 ? 12.836 34.688 0.266 1 97.56 150 ARG A C 1
ATOM 1115 O O . ARG A 1 150 ? 14.008 34.375 0.527 1 97.56 150 ARG A O 1
ATOM 1122 N N . ARG A 1 151 ? 11.977 34.906 1.152 1 98.06 151 ARG A N 1
ATOM 1123 C CA . ARG A 1 151 ? 12.086 34.438 2.535 1 98.06 151 ARG A CA 1
ATOM 1124 C C . ARG A 1 151 ? 10.984 33.438 2.871 1 98.06 151 ARG A C 1
ATOM 1126 O O . ARG A 1 151 ? 9.797 33.75 2.693 1 98.06 151 ARG A O 1
ATOM 1133 N N . ALA A 1 152 ? 11.359 32.312 3.291 1 98.75 152 ALA A N 1
ATOM 1134 C CA . ALA A 1 152 ? 10.391 31.234 3.566 1 98.75 152 ALA A CA 1
ATOM 1135 C C . ALA A 1 152 ? 9.758 31.422 4.941 1 98.75 152 ALA A C 1
ATOM 1137 O O . ALA A 1 152 ? 10.453 31.484 5.953 1 98.75 152 ALA A O 1
ATOM 1138 N N . PRO A 1 153 ? 8.422 31.609 5.016 1 98.88 153 PRO A N 1
ATOM 1139 C CA . PRO A 1 153 ? 7.789 31.531 6.336 1 98.88 153 PRO A CA 1
ATOM 1140 C C . PRO A 1 153 ? 7.914 30.141 6.969 1 98.88 153 PRO A C 1
ATOM 1142 O O . PRO A 1 153 ? 7.586 29.141 6.332 1 98.88 153 PRO A O 1
ATOM 1145 N N . VAL A 1 154 ? 8.398 30.078 8.234 1 98.75 154 VAL A N 1
ATOM 1146 C CA . VAL A 1 154 ? 8.664 28.75 8.805 1 98.75 154 VAL A CA 1
ATOM 1147 C C . VAL A 1 154 ? 8.07 28.672 10.211 1 98.75 154 VAL A C 1
ATOM 1149 O O . VAL A 1 154 ? 8.031 29.672 10.938 1 98.75 154 VAL A O 1
ATOM 1152 N N . SER A 1 155 ? 7.527 27.594 10.516 1 98.44 155 SER A N 1
ATOM 1153 C CA . SER A 1 155 ? 7.309 27.078 11.859 1 98.44 155 SER A CA 1
ATOM 1154 C C . SER A 1 155 ? 8.117 25.797 12.094 1 98.44 155 SER A C 1
ATOM 1156 O O . SER A 1 155 ? 8.562 25.156 11.141 1 98.44 155 SER A O 1
ATOM 1158 N N . ILE A 1 156 ? 8.406 25.516 13.32 1 97.94 156 ILE A N 1
ATOM 1159 C CA . ILE A 1 156 ? 9.125 24.297 13.648 1 97.94 156 ILE A CA 1
ATOM 1160 C C . ILE A 1 156 ? 8.195 23.328 14.375 1 97.94 156 ILE A C 1
ATOM 1162 O O . ILE A 1 156 ? 7.52 23.719 15.336 1 97.94 156 ILE A O 1
ATOM 1166 N N . ARG A 1 157 ? 8.062 22.094 13.797 1 96.38 157 ARG A N 1
ATOM 1167 C CA . ARG A 1 157 ? 7.348 21.062 14.531 1 96.38 157 ARG A CA 1
ATOM 1168 C C . ARG A 1 157 ? 8.164 20.562 15.719 1 96.38 157 ARG A C 1
ATOM 1170 O O . ARG A 1 157 ? 9.297 20.094 15.555 1 96.38 157 ARG A O 1
ATOM 1177 N N . VAL A 1 158 ? 7.594 20.672 16.875 1 93.56 158 VAL A N 1
ATOM 1178 C CA . VAL A 1 158 ? 8.305 20.281 18.078 1 93.56 158 VAL A CA 1
ATOM 1179 C C . VAL A 1 158 ? 7.648 19.031 18.688 1 93.56 158 VAL A C 1
ATOM 1181 O O . VAL A 1 158 ? 6.445 18.828 18.531 1 93.56 158 VAL A O 1
ATOM 1184 N N . ASN A 1 159 ? 8.477 18.219 19.188 1 84.75 159 ASN A N 1
ATOM 1185 C CA . ASN A 1 159 ? 7.969 17.109 19.984 1 84.75 159 ASN A CA 1
ATOM 1186 C C . ASN A 1 159 ? 7.676 17.531 21.422 1 84.75 159 ASN A C 1
ATOM 1188 O O . ASN A 1 159 ? 8.594 17.766 22.203 1 84.75 159 ASN A O 1
ATOM 1192 N N . PRO A 1 160 ? 6.434 17.594 21.766 1 77.19 160 PRO A N 1
ATOM 1193 C CA . PRO A 1 160 ? 6.117 18.094 23.109 1 77.19 160 PRO A CA 1
ATOM 1194 C C . PRO A 1 160 ? 6.34 17.062 24.203 1 77.19 160 PRO A C 1
ATOM 1196 O O . PRO A 1 160 ? 6.16 17.359 25.391 1 77.19 160 PRO A O 1
ATOM 1199 N N . ASN A 1 161 ? 6.812 15.805 23.781 1 73.5 161 ASN A N 1
ATOM 1200 C CA . ASN A 1 161 ? 7.113 14.727 24.719 1 73.5 161 ASN A CA 1
ATOM 1201 C C . ASN A 1 161 ? 5.879 14.297 25.5 1 73.5 161 ASN A C 1
ATOM 1203 O O . ASN A 1 161 ? 5.93 14.18 26.734 1 73.5 161 ASN A O 1
ATOM 1207 N N . VAL A 1 162 ? 4.781 14.312 24.859 1 71.12 162 VAL A N 1
ATOM 1208 C CA . VAL A 1 162 ? 3.523 13.836 25.438 1 71.12 162 VAL A CA 1
ATOM 1209 C C . VAL A 1 162 ? 3.199 12.445 24.891 1 71.12 162 VAL A C 1
ATOM 1211 O O . VAL A 1 162 ? 3.4 12.172 23.703 1 71.12 162 VAL A O 1
ATOM 1214 N N . ASP A 1 163 ? 2.939 11.5 25.719 1 67.69 163 ASP A N 1
ATOM 1215 C CA . ASP A 1 163 ? 2.527 10.164 25.297 1 67.69 163 ASP A CA 1
ATOM 1216 C C . ASP A 1 163 ? 1.026 10.117 25.031 1 67.69 163 ASP A C 1
ATOM 1218 O O . ASP A 1 163 ? 0.219 10.188 25.953 1 67.69 163 ASP A O 1
ATOM 1222 N N . PRO A 1 164 ? 0.626 9.961 23.766 1 65.06 164 PRO A N 1
ATOM 1223 C CA . PRO A 1 164 ? -0.815 9.93 23.5 1 65.06 164 PRO A CA 1
ATOM 1224 C C . PRO A 1 164 ? -1.428 8.547 23.719 1 65.06 164 PRO A C 1
ATOM 1226 O O . PRO A 1 164 ? -2.645 8.383 23.594 1 65.06 164 PRO A O 1
ATOM 1229 N N . LYS A 1 165 ? -0.919 7.531 24.297 1 60.81 165 LYS A N 1
ATOM 1230 C CA . LYS A 1 165 ? -1.435 6.188 24.531 1 60.81 165 LYS A CA 1
ATOM 1231 C C . LYS A 1 165 ? -2.086 5.621 23.281 1 60.81 165 LYS A C 1
ATOM 1233 O O . LYS A 1 165 ? -3.207 5.109 23.328 1 60.81 165 LYS A O 1
ATOM 1238 N N . THR A 1 166 ? -1.544 5.91 22.188 1 66.62 166 THR A N 1
ATOM 1239 C CA . THR A 1 166 ? -2.076 5.367 20.938 1 66.62 166 THR A CA 1
ATOM 1240 C C . THR A 1 166 ? -1.116 4.34 20.344 1 66.62 166 THR A C 1
ATOM 1242 O O . THR A 1 166 ? -0.086 4.023 20.938 1 66.62 166 THR A O 1
ATOM 1245 N N . HIS A 1 167 ? -1.576 3.732 19.219 1 61 167 HIS A N 1
ATOM 1246 C CA . HIS A 1 167 ? -0.753 2.729 18.562 1 61 167 HIS A CA 1
ATOM 1247 C C . HIS A 1 167 ? 0.597 3.307 18.156 1 61 167 HIS A C 1
ATOM 1249 O O . HIS A 1 167 ? 0.674 4.445 17.688 1 61 167 HIS A O 1
ATOM 1255 N N . PRO A 1 168 ? 1.643 2.512 18.328 1 57.03 168 PRO A N 1
ATOM 1256 C CA . PRO A 1 168 ? 2.986 3.012 18.031 1 57.03 168 PRO A CA 1
ATOM 1257 C C . PRO A 1 168 ? 3.121 3.52 16.594 1 57.03 168 PRO A C 1
ATOM 1259 O O . PRO A 1 168 ? 3.85 4.48 16.344 1 57.03 168 PRO A O 1
ATOM 1262 N N . TYR A 1 169 ? 2.379 2.9 15.758 1 58.62 169 TYR A N 1
ATOM 1263 C CA . TYR A 1 169 ? 2.518 3.287 14.359 1 58.62 169 TYR A CA 1
ATOM 1264 C C . TYR A 1 169 ? 1.793 4.602 14.078 1 58.62 169 TYR A C 1
ATOM 1266 O O . TYR A 1 169 ? 1.946 5.188 13.008 1 58.62 169 TYR A O 1
ATOM 1274 N N . ILE A 1 170 ? 1.149 5.125 15.078 1 60.78 170 ILE A N 1
ATOM 1275 C CA . ILE A 1 170 ? 0.456 6.375 14.781 1 60.78 170 ILE A CA 1
ATOM 1276 C C . ILE A 1 170 ? 0.794 7.418 15.852 1 60.78 170 ILE A C 1
ATOM 1278 O O . ILE A 1 170 ? 0.174 8.484 15.906 1 60.78 170 ILE A O 1
ATOM 1282 N N . SER A 1 171 ? 1.707 6.996 16.688 1 58.91 171 SER A N 1
ATOM 1283 C CA . SER A 1 171 ? 2.189 7.961 17.672 1 58.91 171 SER A CA 1
ATOM 1284 C C . SER A 1 171 ? 3.332 8.797 17.094 1 58.91 171 SER A C 1
ATOM 1286 O O . SER A 1 171 ? 4.379 8.266 16.734 1 58.91 171 SER A O 1
ATOM 1288 N N . THR A 1 172 ? 3.25 10.055 17.031 1 59.25 172 THR A N 1
ATOM 1289 C CA . THR A 1 172 ? 4.242 10.945 16.438 1 59.25 172 THR A CA 1
ATOM 1290 C C . THR A 1 172 ? 4.898 11.812 17.516 1 59.25 172 THR A C 1
ATOM 1292 O O . THR A 1 172 ? 5.863 12.523 17.234 1 59.25 172 THR A O 1
ATOM 1295 N N . GLY A 1 173 ? 4.449 11.719 18.734 1 57.28 173 GLY A N 1
ATOM 1296 C CA . GLY A 1 173 ? 4.977 12.586 19.781 1 57.28 173 GLY A CA 1
ATOM 1297 C C . GLY A 1 173 ? 5.938 11.875 20.719 1 57.28 173 GLY A C 1
ATOM 1298 O O . GLY A 1 173 ? 6.125 12.297 21.859 1 57.28 173 GLY A O 1
ATOM 1299 N N . LEU A 1 174 ? 6.465 10.812 20.234 1 63.84 174 LEU A N 1
ATOM 1300 C CA . LEU A 1 174 ? 7.383 10.062 21.078 1 63.84 174 LEU A CA 1
ATOM 1301 C C . LEU A 1 174 ? 8.836 10.344 20.688 1 63.84 174 LEU A C 1
ATOM 1303 O O . LEU A 1 174 ? 9.133 10.57 19.516 1 63.84 174 LEU A O 1
ATOM 1307 N N . LYS A 1 175 ? 9.75 10.375 21.562 1 59.88 175 LYS A N 1
ATOM 1308 C CA . LYS A 1 175 ? 11.172 10.688 21.422 1 59.88 175 LYS A CA 1
ATOM 1309 C C . LYS A 1 175 ? 11.844 9.773 20.406 1 59.88 175 LYS A C 1
ATOM 1311 O O . LYS A 1 175 ? 12.828 10.156 19.781 1 59.88 175 LYS A O 1
ATOM 1316 N N . GLY A 1 176 ? 11.188 8.758 20.078 1 72.5 176 GLY A N 1
ATOM 1317 C CA . GLY A 1 176 ? 11.82 7.801 19.172 1 72.5 176 GLY A CA 1
ATOM 1318 C C . GLY A 1 176 ? 11.266 7.848 17.766 1 72.5 176 GLY A C 1
ATOM 1319 O O . GLY A 1 176 ? 11.695 7.082 16.906 1 72.5 176 GLY A O 1
ATOM 1320 N N . ASN A 1 177 ? 10.578 8.914 17.516 1 81.19 177 ASN A N 1
ATOM 1321 C CA . ASN A 1 177 ? 10.016 8.961 16.172 1 81.19 177 ASN A CA 1
ATOM 1322 C C . ASN A 1 177 ? 10.773 9.953 15.281 1 81.19 177 ASN A C 1
ATOM 1324 O O . ASN A 1 177 ? 11.594 10.727 15.773 1 81.19 177 ASN A O 1
ATOM 1328 N N . LYS A 1 178 ? 10.578 9.867 14.031 1 87.12 178 LYS A N 1
ATOM 1329 C CA . LYS A 1 178 ? 11.328 10.625 13.039 1 87.12 178 LYS A CA 1
ATOM 1330 C C . LYS A 1 178 ? 10.844 12.07 12.969 1 87.12 178 LYS A C 1
ATOM 1332 O O . LYS A 1 178 ? 11.477 12.914 12.328 1 87.12 178 LYS A O 1
ATOM 1337 N N . PHE A 1 179 ? 9.766 12.359 13.727 1 89.81 179 PHE A N 1
ATOM 1338 C CA . PHE A 1 179 ? 9.102 13.641 13.5 1 89.81 179 PHE A CA 1
ATOM 1339 C C . PHE A 1 179 ? 9.586 14.688 14.5 1 89.81 179 PHE A C 1
ATOM 1341 O O . PHE A 1 179 ? 9.805 14.383 15.672 1 89.81 179 PHE A O 1
ATOM 1348 N N . GLY A 1 180 ? 9.766 15.914 14.023 1 91.12 180 GLY A N 1
ATOM 1349 C CA . GLY A 1 180 ? 9.914 17.109 14.844 1 91.12 180 GLY A CA 1
ATOM 1350 C C . GLY A 1 180 ? 11.281 17.219 15.477 1 91.12 180 GLY A C 1
ATOM 1351 O O . GLY A 1 180 ? 12.133 16.344 15.305 1 91.12 180 GLY A O 1
ATOM 1352 N N . VAL A 1 181 ? 11.508 18.344 16.094 1 92.44 181 VAL A N 1
ATOM 1353 C CA . VAL A 1 181 ? 12.719 18.672 16.844 1 92.44 181 VAL A CA 1
ATOM 1354 C C . VAL A 1 181 ? 12.516 18.375 18.328 1 92.44 181 VAL A C 1
ATOM 1356 O O . VAL A 1 181 ? 11.43 18.625 18.875 1 92.44 181 VAL A O 1
ATOM 1359 N N . ALA A 1 182 ? 13.516 17.906 18.891 1 87.88 182 ALA A N 1
ATOM 1360 C CA . ALA A 1 182 ? 13.438 17.594 20.312 1 87.88 182 ALA A CA 1
ATOM 1361 C C . ALA A 1 182 ? 13.148 18.828 21.141 1 87.88 182 ALA A C 1
ATOM 1363 O O . ALA A 1 182 ? 13.672 19.922 20.859 1 87.88 182 ALA A O 1
ATOM 1364 N N . HIS A 1 183 ? 12.375 18.578 22.172 1 86.88 183 HIS A N 1
ATOM 1365 C CA . HIS A 1 183 ? 11.938 19.656 23.047 1 86.88 183 HIS A CA 1
ATOM 1366 C C . HIS A 1 183 ? 13.133 20.469 23.547 1 86.88 183 HIS A C 1
ATOM 1368 O O . HIS A 1 183 ? 13.094 21.703 23.531 1 86.88 183 HIS A O 1
ATOM 1374 N N . GLU A 1 184 ? 14.203 19.844 23.922 1 87.94 184 GLU A N 1
ATOM 1375 C CA . GLU A 1 184 ? 15.367 20.484 24.531 1 87.94 184 GLU A CA 1
ATOM 1376 C C . GLU A 1 184 ? 16.125 21.328 23.516 1 87.94 184 GLU A C 1
ATOM 1378 O O . GLU A 1 184 ? 16.906 22.203 23.891 1 87.94 184 GLU A O 1
ATOM 1383 N N . ARG A 1 185 ? 15.859 21.078 22.234 1 92.56 185 ARG A N 1
ATOM 1384 C CA . ARG A 1 185 ? 16.578 21.766 21.188 1 92.56 185 ARG A CA 1
ATOM 1385 C C . ARG A 1 185 ? 15.742 22.891 20.594 1 92.56 185 ARG A C 1
ATOM 1387 O O . ARG A 1 185 ? 16.25 23.703 19.812 1 92.56 185 ARG A O 1
ATOM 1394 N N . THR A 1 186 ? 14.57 23.062 21.016 1 94.75 186 THR A N 1
ATOM 1395 C CA . THR A 1 186 ? 13.578 23.906 20.359 1 94.75 186 THR A CA 1
ATOM 1396 C C . THR A 1 186 ? 14.039 25.359 20.344 1 94.75 186 THR A C 1
ATOM 1398 O O . THR A 1 186 ? 14.102 25.984 19.297 1 94.75 186 THR A O 1
ATOM 1401 N N . VAL A 1 187 ? 14.406 25.922 21.5 1 96.94 187 VAL A N 1
ATOM 1402 C CA . VAL A 1 187 ? 14.758 27.344 21.578 1 96.94 187 VAL A CA 1
ATOM 1403 C C . VAL A 1 187 ? 16 27.609 20.719 1 96.94 187 VAL A C 1
ATOM 1405 O O . VAL A 1 187 ? 16.016 28.578 19.953 1 96.94 187 VAL A O 1
ATOM 1408 N N . ALA A 1 188 ? 16.984 26.719 20.859 1 97.06 188 ALA A N 1
ATOM 1409 C CA . ALA A 1 188 ? 18.188 26.875 20.047 1 97.06 188 ALA A CA 1
ATOM 1410 C C . ALA A 1 188 ? 17.875 26.812 18.562 1 97.06 188 ALA A C 1
ATOM 1412 O O . ALA A 1 188 ? 18.469 27.531 17.766 1 97.06 188 ALA A O 1
ATOM 1413 N N . THR A 1 189 ? 17.031 25.938 18.172 1 97.44 189 THR A N 1
ATOM 1414 C CA . THR A 1 189 ? 16.641 25.781 16.766 1 97.44 189 THR A CA 1
ATOM 1415 C C . THR A 1 189 ? 15.93 27.047 16.266 1 97.44 189 THR A C 1
ATOM 1417 O O . THR A 1 189 ? 16.156 27.484 15.141 1 97.44 189 THR A O 1
ATOM 1420 N N . TYR A 1 190 ? 15.086 27.641 17.094 1 98.44 190 TYR A N 1
ATOM 1421 C CA . TYR A 1 190 ? 14.414 28.875 16.719 1 98.44 190 TYR A CA 1
ATOM 1422 C C . TYR A 1 190 ? 15.406 30.016 16.594 1 98.44 190 TYR A C 1
ATOM 1424 O O . TYR A 1 190 ? 15.281 30.859 15.695 1 98.44 190 TYR A O 1
ATOM 1432 N N . GLN A 1 191 ? 16.359 30.078 17.531 1 98.56 191 GLN A N 1
ATOM 1433 C CA . GLN A 1 191 ? 17.391 31.094 17.422 1 98.56 191 GLN A CA 1
ATOM 1434 C C . GLN A 1 191 ? 18.172 30.969 16.109 1 98.56 191 GLN A C 1
ATOM 1436 O O . GLN A 1 191 ? 18.453 31.969 15.445 1 98.56 191 GLN A O 1
ATOM 1441 N N . ARG A 1 192 ? 18.438 29.766 15.781 1 98.31 192 ARG A N 1
ATOM 1442 C CA . ARG A 1 192 ? 19.109 29.516 14.508 1 98.31 192 ARG A CA 1
ATOM 1443 C C . ARG A 1 192 ? 18.234 29.938 13.336 1 98.31 192 ARG A C 1
ATOM 1445 O O . ARG A 1 192 ? 18.703 30.578 12.398 1 98.31 192 ARG A O 1
ATOM 1452 N N . ALA A 1 193 ? 17 29.562 13.359 1 98.56 193 ALA A N 1
ATOM 1453 C CA . ALA A 1 193 ? 16.062 29.906 12.297 1 98.56 193 ALA A CA 1
ATOM 1454 C C . ALA A 1 193 ? 15.984 31.422 12.102 1 98.56 193 ALA A C 1
ATOM 1456 O O . ALA A 1 193 ? 15.992 31.906 10.969 1 98.56 193 ALA A O 1
ATOM 1457 N N . ALA A 1 194 ? 15.906 32.156 13.188 1 98.25 194 ALA A N 1
ATOM 1458 C CA . ALA A 1 194 ? 15.797 33.594 13.148 1 98.25 194 ALA A CA 1
ATOM 1459 C C . ALA A 1 194 ? 17.062 34.219 12.555 1 98.25 194 ALA A C 1
ATOM 1461 O O . ALA A 1 194 ? 17 35.312 11.969 1 98.25 194 ALA A O 1
ATOM 1462 N N . ALA A 1 195 ? 18.156 33.5 12.719 1 98.19 195 ALA A N 1
ATOM 1463 C CA . ALA A 1 195 ? 19.453 34.031 12.266 1 98.19 195 ALA A CA 1
ATOM 1464 C C . ALA A 1 195 ? 19.672 33.75 10.781 1 98.19 195 ALA A C 1
ATOM 1466 O O . ALA A 1 195 ? 20.531 34.344 10.148 1 98.19 195 ALA A O 1
ATOM 1467 N N . LEU A 1 196 ? 18.969 32.844 10.195 1 98.38 196 LEU A N 1
ATOM 1468 C CA . LEU A 1 196 ? 19.156 32.469 8.805 1 98.38 196 LEU A CA 1
ATOM 1469 C C . LEU A 1 196 ? 18.484 33.469 7.875 1 98.38 196 LEU A C 1
ATOM 1471 O O . LEU A 1 196 ? 17.297 33.75 8.016 1 98.38 196 LEU A O 1
ATOM 1475 N N . PRO A 1 197 ? 19.156 34 6.91 1 98.06 197 PRO A N 1
ATOM 1476 C CA . PRO A 1 197 ? 18.672 35.094 6.098 1 98.06 197 PRO A CA 1
ATOM 1477 C C . PRO A 1 197 ? 17.484 34.719 5.215 1 98.06 197 PRO A C 1
ATOM 1479 O O . PRO A 1 197 ? 16.672 35.562 4.84 1 98.06 197 PRO A O 1
ATOM 1482 N N . GLY A 1 198 ? 17.328 33.438 4.875 1 98.56 198 GLY A N 1
ATOM 1483 C CA . GLY A 1 198 ? 16.266 33 3.971 1 98.56 198 GLY A CA 1
ATOM 1484 C C . GLY A 1 198 ? 14.977 32.656 4.684 1 98.56 198 GLY A C 1
ATOM 1485 O O . GLY A 1 198 ? 14.008 32.25 4.051 1 98.56 198 GLY A O 1
ATOM 1486 N N . LEU A 1 199 ? 14.93 32.875 5.965 1 98.75 199 LEU A N 1
ATOM 1487 C CA . LEU A 1 199 ? 13.789 32.344 6.711 1 98.75 199 LEU A CA 1
ATOM 1488 C C . LEU A 1 199 ? 13.086 33.469 7.469 1 98.75 199 LEU A C 1
ATOM 1490 O O . LEU A 1 199 ? 13.727 34.438 7.867 1 98.75 199 LEU A O 1
ATOM 1494 N N . GLN A 1 200 ? 11.82 33.375 7.586 1 98.69 200 GLN A N 1
ATOM 1495 C CA . GLN A 1 200 ? 10.977 34.188 8.461 1 98.69 200 GLN A CA 1
ATOM 1496 C C . GLN A 1 200 ? 10.211 33.312 9.445 1 98.69 200 GLN A C 1
ATOM 1498 O O . GLN A 1 200 ? 9.305 32.562 9.047 1 98.69 200 GLN A O 1
ATOM 1503 N N . VAL A 1 201 ? 10.555 33.406 10.711 1 98.56 201 VAL A N 1
ATOM 1504 C CA . VAL A 1 201 ? 9.844 32.625 11.719 1 98.56 201 VAL A CA 1
ATOM 1505 C C . VAL A 1 201 ? 8.43 33.188 11.906 1 98.56 201 VAL A C 1
ATOM 1507 O O . VAL A 1 201 ? 8.266 34.375 12.148 1 98.56 201 VAL A O 1
ATOM 1510 N N . VAL A 1 202 ? 7.422 32.281 11.789 1 98.19 202 VAL A N 1
ATOM 1511 C CA . VAL A 1 202 ? 6.066 32.812 11.875 1 98.19 202 VAL A CA 1
ATOM 1512 C C . VAL A 1 202 ? 5.25 31.984 12.875 1 98.19 202 VAL A C 1
ATOM 1514 O O . VAL A 1 202 ? 4.172 32.406 13.297 1 98.19 202 VAL A O 1
ATOM 1517 N N . GLY A 1 203 ? 5.805 30.828 13.289 1 98.25 203 GLY A N 1
ATOM 1518 C CA . GLY A 1 203 ? 4.93 30.062 14.164 1 98.25 203 GLY A CA 1
ATOM 1519 C C . GLY A 1 203 ? 5.637 28.906 14.852 1 98.25 203 GLY A C 1
ATOM 1520 O O . GLY A 1 203 ? 6.867 28.828 14.828 1 98.25 203 GLY A O 1
ATOM 1521 N N . ILE A 1 204 ? 4.844 28.062 15.562 1 98 204 ILE A N 1
ATOM 1522 C CA . ILE A 1 204 ? 5.254 26.828 16.219 1 98 204 ILE A CA 1
ATOM 1523 C C . ILE A 1 204 ? 4.191 25.75 16 1 98 204 ILE A C 1
ATOM 1525 O O . ILE A 1 204 ? 2.996 26.047 15.953 1 98 204 ILE A O 1
ATOM 1529 N N . ASP A 1 205 ? 4.676 24.547 15.781 1 96.94 205 ASP A N 1
ATOM 1530 C CA . ASP A 1 205 ? 3.785 23.453 15.422 1 96.94 205 ASP A CA 1
ATOM 1531 C C . ASP A 1 205 ? 4.047 22.219 16.281 1 96.94 205 ASP A C 1
ATOM 1533 O O . ASP A 1 205 ? 5.188 21.953 16.672 1 96.94 205 ASP A O 1
ATOM 1537 N N . CYS A 1 206 ? 2.961 21.5 16.609 1 94.38 206 CYS A N 1
ATOM 1538 C CA . CYS A 1 206 ? 3.08 20.188 17.234 1 94.38 206 CYS A CA 1
ATOM 1539 C C . CYS A 1 206 ? 2.004 19.234 16.703 1 94.38 206 CYS A C 1
ATOM 1541 O O . CYS A 1 206 ? 0.971 19.688 16.203 1 94.38 206 CYS A O 1
ATOM 1543 N N . HIS A 1 207 ? 2.254 18.016 16.719 1 92.19 207 HIS A N 1
ATOM 1544 C CA . HIS A 1 207 ? 1.319 16.938 16.422 1 92.19 207 HIS A CA 1
ATOM 1545 C C . HIS A 1 207 ? 1.527 15.758 17.359 1 92.19 207 HIS A C 1
ATOM 1547 O O . HIS A 1 207 ? 2.584 15.125 17.344 1 92.19 207 HIS A O 1
ATOM 1553 N N . ILE A 1 208 ? 0.589 15.414 18.109 1 86.06 208 ILE A N 1
ATOM 1554 C CA . ILE A 1 208 ? 0.844 14.531 19.234 1 86.06 208 ILE A CA 1
ATOM 1555 C C . ILE A 1 208 ? 0.431 13.102 18.875 1 86.06 208 ILE A C 1
ATOM 1557 O O . ILE A 1 208 ? 0.766 12.156 19.594 1 86.06 208 ILE A O 1
ATOM 1561 N N . GLY A 1 209 ? -0.38 12.922 17.75 1 85.75 209 GLY A N 1
ATOM 1562 C CA . GLY A 1 209 ? -0.736 11.562 17.375 1 85.75 209 GLY A CA 1
ATOM 1563 C C . GLY A 1 209 ? -2.029 11.484 16.594 1 85.75 209 GLY A C 1
ATOM 1564 O O . GLY A 1 209 ? -2.443 12.461 15.969 1 85.75 209 GLY A O 1
ATOM 1565 N N . SER A 1 210 ? -2.498 10.195 16.516 1 88.06 210 SER A N 1
ATOM 1566 C CA . SER A 1 210 ? -3.729 9.914 15.789 1 88.06 210 SER A CA 1
ATOM 1567 C C . SER A 1 210 ? -4.715 9.133 16.641 1 88.06 210 SER A C 1
ATOM 1569 O O . SER A 1 210 ? -4.32 8.484 17.625 1 88.06 210 SER A O 1
ATOM 1571 N N . GLN A 1 211 ? -5.98 9.25 16.328 1 91.88 211 GLN A N 1
ATOM 1572 C CA . GLN A 1 211 ? -7.051 8.5 16.969 1 91.88 211 GLN A CA 1
ATOM 1573 C C . GLN A 1 211 ? -7.027 8.719 18.484 1 91.88 211 GLN A C 1
ATOM 1575 O O . GLN A 1 211 ? -7.016 7.758 19.266 1 91.88 211 GLN A O 1
ATOM 1580 N N . ILE A 1 212 ? -6.859 9.977 18.844 1 90 212 ILE A N 1
ATOM 1581 C CA . ILE A 1 212 ? -6.883 10.359 20.25 1 90 212 ILE A CA 1
ATOM 1582 C C . ILE A 1 212 ? -8.328 10.539 20.703 1 90 212 ILE A C 1
ATOM 1584 O O . ILE A 1 212 ? -9.07 11.352 20.156 1 90 212 ILE A O 1
ATOM 1588 N N . THR A 1 213 ? -8.672 9.805 21.734 1 91.94 213 THR A N 1
ATOM 1589 C CA . THR A 1 213 ? -10.078 9.781 22.109 1 91.94 213 THR A CA 1
ATOM 1590 C C . THR A 1 213 ? -10.281 10.414 23.484 1 91.94 213 THR A C 1
ATOM 1592 O O . THR A 1 213 ? -11.352 10.297 24.078 1 91.94 213 THR A O 1
ATOM 1595 N N . GLU A 1 214 ? -9.227 11.094 23.969 1 92.06 214 GLU A N 1
ATOM 1596 C CA . GLU A 1 214 ? -9.305 11.805 25.25 1 92.06 214 GLU A CA 1
ATOM 1597 C C . GLU A 1 214 ? -8.789 13.234 25.125 1 92.06 214 GLU A C 1
ATOM 1599 O O . GLU A 1 214 ? -7.91 13.516 24.297 1 92.06 214 GLU A O 1
ATOM 1604 N N . ALA A 1 215 ? -9.289 14.102 25.984 1 92.5 215 ALA A N 1
ATOM 1605 C CA . ALA A 1 215 ? -8.93 15.516 25.906 1 92.5 215 ALA A CA 1
ATOM 1606 C C . ALA A 1 215 ? -7.59 15.781 26.578 1 92.5 215 ALA A C 1
ATOM 1608 O O . ALA A 1 215 ? -6.859 16.688 26.188 1 92.5 215 ALA A O 1
ATOM 1609 N N . THR A 1 216 ? -7.234 14.977 27.531 1 91.81 216 THR A N 1
ATOM 1610 C CA . THR A 1 216 ? -6.117 15.25 28.422 1 91.81 216 THR A CA 1
ATOM 1611 C C . THR A 1 216 ? -4.816 15.398 27.641 1 91.81 216 THR A C 1
ATOM 1613 O O . THR A 1 216 ? -4.039 16.328 27.875 1 91.81 216 THR A O 1
ATOM 1616 N N . PRO A 1 217 ? -4.613 14.531 26.672 1 90.94 217 PRO A N 1
ATOM 1617 C CA . PRO A 1 217 ? -3.371 14.711 25.906 1 90.94 217 PRO A CA 1
ATOM 1618 C C . PRO A 1 217 ? -3.293 16.062 25.203 1 90.94 217 PRO A C 1
ATOM 1620 O O . PRO A 1 217 ? -2.213 16.641 25.109 1 90.94 217 PRO A O 1
ATOM 1623 N N . TYR A 1 218 ? -4.367 16.562 24.781 1 92 218 TYR A N 1
ATOM 1624 C CA . TYR A 1 218 ? -4.402 17.875 24.109 1 92 218 TYR A CA 1
ATOM 1625 C C . TYR A 1 218 ? -4.105 18.984 25.094 1 92 218 TYR A C 1
ATOM 1627 O O . TYR A 1 218 ? -3.328 19.906 24.797 1 92 218 TYR A O 1
ATOM 1635 N N . LEU A 1 219 ? -4.707 18.906 26.234 1 92.62 219 LEU A N 1
ATOM 1636 C CA . LEU A 1 219 ? -4.531 19.938 27.25 1 92.62 219 LEU A CA 1
ATOM 1637 C C . LEU A 1 219 ? -3.09 19.969 27.734 1 92.62 219 LEU A C 1
ATOM 1639 O O . LEU A 1 219 ? -2.52 21.047 27.938 1 92.62 219 LEU A O 1
ATOM 1643 N N . ASP A 1 220 ? -2.529 18.797 27.859 1 91.94 220 ASP A N 1
ATOM 1644 C CA . ASP A 1 220 ? -1.126 18.719 28.25 1 91.94 220 ASP A CA 1
ATOM 1645 C C . ASP A 1 220 ? -0.22 19.328 27.188 1 91.94 220 ASP A C 1
ATOM 1647 O O . ASP A 1 220 ? 0.741 20.031 27.5 1 91.94 220 ASP A O 1
ATOM 1651 N N . ALA A 1 221 ? -0.526 19.031 25.984 1 91.12 221 ALA A N 1
ATOM 1652 C CA . ALA A 1 221 ? 0.257 19.562 24.859 1 91.12 221 ALA A CA 1
ATOM 1653 C C . ALA A 1 221 ? 0.174 21.078 24.812 1 91.12 221 ALA A C 1
ATOM 1655 O O . ALA A 1 221 ? 1.167 21.75 24.531 1 91.12 221 ALA A O 1
ATOM 1656 N N . VAL A 1 222 ? -0.973 21.625 25.094 1 92.69 222 VAL A N 1
ATOM 1657 C CA . VAL A 1 222 ? -1.17 23.078 25.078 1 92.69 222 VAL A CA 1
ATOM 1658 C C . VAL A 1 222 ? -0.26 23.734 26.125 1 92.69 222 VAL A C 1
ATOM 1660 O O . VAL A 1 222 ? 0.434 24.703 25.828 1 92.69 222 VAL A O 1
ATOM 1663 N N . ASP A 1 223 ? -0.24 23.141 27.297 1 93.69 223 ASP A N 1
ATOM 1664 C CA . ASP A 1 223 ? 0.579 23.703 28.375 1 93.69 223 ASP A CA 1
ATOM 1665 C C . ASP A 1 223 ? 2.057 23.703 28 1 93.69 223 ASP A C 1
ATOM 1667 O O . ASP A 1 223 ? 2.746 24.719 28.141 1 93.69 223 ASP A O 1
ATOM 1671 N N . ARG A 1 224 ? 2.443 22.688 27.453 1 92.56 224 ARG A N 1
ATOM 1672 C CA . ARG A 1 224 ? 3.848 22.547 27.078 1 92.56 224 ARG A CA 1
ATOM 1673 C C . ARG A 1 224 ? 4.199 23.484 25.938 1 92.56 224 ARG A C 1
ATOM 1675 O O . ARG A 1 224 ? 5.277 24.078 25.906 1 92.56 224 ARG A O 1
ATOM 1682 N N . MET A 1 225 ? 3.318 23.562 25.016 1 94.44 225 MET A N 1
ATOM 1683 C CA . MET A 1 225 ? 3.537 24.422 23.844 1 94.44 225 MET A CA 1
ATOM 1684 C C . MET A 1 225 ? 3.607 25.891 24.266 1 94.44 225 MET A C 1
ATOM 1686 O O . MET A 1 225 ? 4.441 26.641 23.766 1 94.44 225 MET A O 1
ATOM 1690 N N . LEU A 1 226 ? 2.748 26.297 25.188 1 95.69 226 LEU A N 1
ATOM 1691 C CA . LEU A 1 226 ? 2.732 27.688 25.625 1 95.69 226 LEU A CA 1
ATOM 1692 C C . LEU A 1 226 ? 3.996 28.031 26.422 1 95.69 226 LEU A C 1
ATOM 1694 O O . LEU A 1 226 ? 4.504 29.156 26.328 1 95.69 226 LEU A O 1
ATOM 1698 N N . ASP A 1 227 ? 4.496 27.016 27.156 1 95.69 227 ASP A N 1
ATOM 1699 C CA . ASP A 1 227 ? 5.785 27.203 27.828 1 95.69 227 ASP A CA 1
ATOM 1700 C C . ASP A 1 227 ? 6.895 27.453 26.797 1 95.69 227 ASP A C 1
ATOM 1702 O O . ASP A 1 227 ? 7.738 28.328 27 1 95.69 227 ASP A O 1
ATOM 1706 N N . LEU A 1 228 ? 6.883 26.719 25.766 1 95.75 228 LEU A N 1
ATOM 1707 C CA . LEU A 1 228 ? 7.891 26.859 24.734 1 95.75 228 LEU A CA 1
ATOM 1708 C C . LEU A 1 228 ? 7.754 28.219 24.031 1 95.75 228 LEU A C 1
ATOM 1710 O O . LEU A 1 228 ? 8.758 28.859 23.719 1 95.75 228 LEU A O 1
ATOM 1714 N N . VAL A 1 229 ? 6.539 28.625 23.766 1 96.88 229 VAL A N 1
ATOM 1715 C CA . VAL A 1 229 ? 6.293 29.906 23.109 1 96.88 229 VAL A CA 1
ATOM 1716 C C . VAL A 1 229 ? 6.871 31.031 23.969 1 96.88 229 VAL A C 1
ATOM 1718 O O . VAL A 1 229 ? 7.555 31.922 23.453 1 96.88 229 VAL A O 1
ATOM 1721 N N . ALA A 1 230 ? 6.602 30.938 25.25 1 97.12 230 ALA A N 1
ATOM 1722 C CA . ALA A 1 230 ? 7.121 31.953 26.156 1 97.12 230 ALA A CA 1
ATOM 1723 C C . ALA A 1 230 ? 8.648 32 26.109 1 97.12 230 ALA A C 1
ATOM 1725 O O . ALA A 1 230 ? 9.234 33.094 26.094 1 97.12 230 ALA A O 1
ATOM 1726 N N . GLN A 1 231 ? 9.242 30.859 26.094 1 97.38 231 GLN A N 1
ATOM 1727 C CA . GLN A 1 231 ? 10.695 30.781 26.062 1 97.38 231 GLN A CA 1
ATOM 1728 C C . GLN A 1 231 ? 11.25 31.344 24.766 1 97.38 231 GLN A C 1
ATOM 1730 O O . GLN A 1 231 ? 12.227 32.094 24.766 1 97.38 231 GLN A O 1
ATOM 1735 N N . ILE A 1 232 ? 10.688 31.016 23.672 1 98.06 232 ILE A N 1
ATOM 1736 C CA . ILE A 1 232 ? 11.117 31.469 22.344 1 98.06 232 ILE A CA 1
ATOM 1737 C C . ILE A 1 232 ? 10.977 33 22.266 1 98.06 232 ILE A C 1
ATOM 1739 O O . ILE A 1 232 ? 11.883 33.688 21.797 1 98.06 232 ILE A O 1
ATOM 1743 N N . GLU A 1 233 ? 9.852 33.5 22.734 1 97.75 233 GLU A N 1
ATOM 1744 C CA . GLU A 1 233 ? 9.594 34.938 22.672 1 97.75 233 GLU A CA 1
ATOM 1745 C C . GLU A 1 233 ? 10.516 35.719 23.609 1 97.75 233 GLU A C 1
ATOM 1747 O O . GLU A 1 233 ? 10.914 36.844 23.312 1 97.75 233 GLU A O 1
ATOM 1752 N N . SER A 1 234 ? 10.852 35.094 24.719 1 97.62 234 SER A N 1
ATOM 1753 C CA . SER A 1 234 ? 11.805 35.719 25.641 1 97.62 234 SER A CA 1
ATOM 1754 C C . SER A 1 234 ? 13.18 35.844 24.984 1 97.62 234 SER A C 1
ATOM 1756 O O . SER A 1 234 ? 13.977 36.688 25.406 1 97.62 234 SER A O 1
ATOM 1758 N N . ALA A 1 235 ? 13.398 35.031 24.047 1 97.19 235 ALA A N 1
ATOM 1759 C CA . ALA A 1 235 ? 14.656 35.094 23.297 1 97.19 235 ALA A CA 1
ATOM 1760 C C . ALA A 1 235 ? 14.578 36.125 22.188 1 97.19 235 ALA A C 1
ATOM 1762 O O . ALA A 1 235 ? 15.508 36.25 21.375 1 97.19 235 ALA A O 1
ATOM 1763 N N . GLY A 1 236 ? 13.5 36.844 22.062 1 97.62 236 GLY A N 1
ATOM 1764 C CA . GLY A 1 236 ? 13.352 37.938 21.109 1 97.62 236 GLY A CA 1
ATOM 1765 C C . GLY A 1 236 ? 12.766 37.5 19.781 1 97.62 236 GLY A C 1
ATOM 1766 O O . GLY A 1 236 ? 12.867 38.219 18.781 1 97.62 236 GLY A O 1
ATOM 1767 N N . ILE A 1 237 ? 12.219 36.312 19.703 1 98.19 237 ILE A N 1
ATOM 1768 C CA . ILE A 1 237 ? 11.656 35.781 18.453 1 98.19 237 ILE A CA 1
ATOM 1769 C C . ILE A 1 237 ? 10.133 35.719 18.562 1 98.19 237 ILE A C 1
ATOM 1771 O O . ILE A 1 237 ? 9.578 34.875 19.25 1 98.19 237 ILE A O 1
ATOM 1775 N N . PRO A 1 238 ? 9.453 36.562 17.891 1 96.69 238 PRO A N 1
ATOM 1776 C CA . PRO A 1 238 ? 7.992 36.562 17.984 1 96.69 238 PRO A CA 1
ATOM 1777 C C . PRO A 1 238 ? 7.355 35.375 17.312 1 96.69 238 PRO A C 1
ATOM 1779 O O . PRO A 1 238 ? 7.82 34.938 16.25 1 96.69 238 PRO A O 1
ATOM 1782 N N . ILE A 1 239 ? 6.352 34.844 17.859 1 97.62 239 ILE A N 1
ATOM 1783 C CA . ILE A 1 239 ? 5.555 33.75 17.312 1 97.62 239 ILE A CA 1
ATOM 1784 C C . ILE A 1 239 ? 4.168 34.25 16.938 1 97.62 239 ILE A C 1
ATOM 1786 O O . ILE A 1 239 ? 3.396 34.688 17.797 1 97.62 239 ILE A O 1
ATOM 1790 N N . HIS A 1 240 ? 3.91 34.219 15.656 1 96.5 240 HIS A N 1
ATOM 1791 C CA . HIS A 1 240 ? 2.635 34.719 15.156 1 96.5 240 HIS A CA 1
ATOM 1792 C C . HIS A 1 240 ? 1.521 33.719 15.383 1 96.5 240 HIS A C 1
ATOM 1794 O O . HIS A 1 240 ? 0.448 34.062 15.875 1 96.5 240 HIS A O 1
ATOM 1800 N N . HIS A 1 241 ? 1.738 32.5 15.023 1 97.38 241 HIS A N 1
ATOM 1801 C CA . HIS A 1 241 ? 0.675 31.516 15.172 1 97.38 241 HIS A CA 1
ATOM 1802 C C . HIS A 1 241 ? 1.167 30.281 15.93 1 97.38 241 HIS A C 1
ATOM 1804 O O . HIS A 1 241 ? 2.363 29.984 15.914 1 97.38 241 HIS A O 1
ATOM 1810 N N . ILE A 1 242 ? 0.222 29.594 16.562 1 97.19 242 ILE A N 1
ATOM 1811 C CA . ILE A 1 242 ? 0.442 28.328 17.25 1 97.19 242 ILE A CA 1
ATOM 1812 C C . ILE A 1 242 ? -0.416 27.234 16.609 1 97.19 242 ILE A C 1
ATOM 1814 O O . ILE A 1 242 ? -1.643 27.344 16.547 1 97.19 242 ILE A O 1
ATOM 1818 N N . ASP A 1 243 ? 0.248 26.172 16.125 1 97.5 243 ASP A N 1
ATOM 1819 C CA . ASP A 1 243 ? -0.425 25.062 15.461 1 97.5 243 ASP A CA 1
ATOM 1820 C C . ASP A 1 243 ? -0.456 23.828 16.359 1 97.5 243 ASP A C 1
ATOM 1822 O O . ASP A 1 243 ? 0.593 23.266 16.703 1 97.5 243 ASP A O 1
ATOM 1826 N N . PHE A 1 244 ? -1.651 23.375 16.641 1 94.69 244 PHE A N 1
ATOM 1827 C CA . PHE A 1 244 ? -1.792 22.281 17.594 1 94.69 244 PHE A CA 1
ATOM 1828 C C . PHE A 1 244 ? -1.99 20.953 16.859 1 94.69 244 PHE A C 1
ATOM 1830 O O . PHE A 1 244 ? -2.309 19.938 17.469 1 94.69 244 PHE A O 1
ATOM 1837 N N . GLY A 1 245 ? -1.851 21 15.57 1 94.81 245 GLY A N 1
ATOM 1838 C CA . GLY A 1 245 ? -1.934 19.781 14.781 1 94.81 245 GLY A CA 1
ATOM 1839 C C . GLY A 1 245 ? -3.326 19.172 14.766 1 94.81 245 GLY A C 1
ATOM 1840 O O . GLY A 1 245 ? -4.32 19.906 14.664 1 94.81 245 GLY A O 1
ATOM 1841 N N . GLY A 1 246 ? -3.355 17.875 14.617 1 93.69 246 GLY A N 1
ATOM 1842 C CA . GLY A 1 246 ? -4.598 17.125 14.562 1 93.69 246 GLY A CA 1
ATOM 1843 C C . GLY A 1 246 ? -4.605 15.914 15.484 1 93.69 246 GLY A C 1
ATOM 1844 O O . GLY A 1 246 ? -4.117 15.992 16.609 1 93.69 246 GLY A O 1
ATOM 1845 N N . GLY A 1 247 ? -5.379 14.938 15.055 1 92.94 247 GLY A N 1
ATOM 1846 C CA . GLY A 1 247 ? -5.258 13.672 15.766 1 92.94 247 GLY A CA 1
ATOM 1847 C C . GLY A 1 247 ? -6.551 13.227 16.422 1 92.94 247 GLY A C 1
ATOM 1848 O O . GLY A 1 247 ? -6.664 12.094 16.891 1 92.94 247 GLY A O 1
ATOM 1849 N N . LEU A 1 248 ? -7.574 14.109 16.391 1 95.94 248 LEU A N 1
ATOM 1850 C CA . LEU A 1 248 ? -8.828 13.734 17.031 1 95.94 248 LEU A CA 1
ATOM 1851 C C . LEU A 1 248 ? -9.391 12.445 16.438 1 95.94 248 LEU A C 1
ATOM 1853 O O . LEU A 1 248 ? -9.461 12.305 15.219 1 95.94 248 LEU A O 1
ATOM 1857 N N . GLY A 1 249 ? -9.75 11.547 17.344 1 96.12 249 GLY A N 1
ATOM 1858 C CA . GLY A 1 249 ? -10.203 10.234 16.922 1 96.12 249 GLY A CA 1
ATOM 1859 C C . GLY A 1 249 ? -11.664 10.211 16.5 1 96.12 249 GLY A C 1
ATOM 1860 O O . GLY A 1 249 ? -12.352 11.227 16.578 1 96.12 249 GLY A O 1
ATOM 1861 N N . ILE A 1 250 ? -12.055 9.055 15.984 1 97.25 250 ILE A N 1
ATOM 1862 C CA . ILE A 1 250 ? -13.43 8.836 15.547 1 97.25 250 ILE A CA 1
ATOM 1863 C C . ILE A 1 250 ? -13.953 7.52 16.125 1 97.25 250 ILE A C 1
ATOM 1865 O O . ILE A 1 250 ? -13.219 6.797 16.797 1 97.25 250 ILE A O 1
ATOM 1869 N N . ASP A 1 251 ? -15.234 7.289 15.891 1 96.56 251 ASP A N 1
ATOM 1870 C CA . ASP A 1 251 ? -15.852 6.023 16.281 1 96.56 251 ASP A CA 1
ATOM 1871 C C . ASP A 1 251 ? -15.602 4.949 15.219 1 96.56 251 ASP A C 1
ATOM 1873 O O . ASP A 1 251 ? -16.094 5.051 14.094 1 96.56 251 ASP A O 1
ATOM 1877 N N . TYR A 1 252 ? -14.859 3.973 15.594 1 96.56 252 TYR A N 1
ATOM 1878 C CA . TYR A 1 252 ? -14.711 2.795 14.742 1 96.56 252 TYR A CA 1
ATOM 1879 C C . TYR A 1 252 ? -15.57 1.645 15.258 1 96.56 252 TYR A C 1
ATOM 1881 O O . TYR A 1 252 ? -16.141 0.892 14.461 1 96.56 252 TYR A O 1
ATOM 1889 N N . ASN A 1 253 ? -15.516 1.524 16.438 1 95.06 253 ASN A N 1
ATOM 1890 C CA . ASN A 1 253 ? -16.109 0.368 17.094 1 95.06 253 ASN A CA 1
ATOM 1891 C C . ASN A 1 253 ? -16.703 0.733 18.453 1 95.06 253 ASN A C 1
ATOM 1893 O O . ASN A 1 253 ? -16.375 0.106 19.453 1 95.06 253 ASN A O 1
ATOM 1897 N N . GLY A 1 254 ? -17.453 1.754 18.422 1 93.06 254 GLY A N 1
ATOM 1898 C CA . GLY A 1 254 ? -18.078 2.188 19.656 1 93.06 254 GLY A CA 1
ATOM 1899 C C . GLY A 1 254 ? -17.234 3.184 20.438 1 93.06 254 GLY A C 1
ATOM 1900 O O . GLY A 1 254 ? -17.547 3.5 21.594 1 93.06 254 GLY A O 1
ATOM 1901 N N . ASP A 1 255 ? -16.156 3.707 19.828 1 92.94 255 ASP A N 1
ATOM 1902 C CA . ASP A 1 255 ? -15.328 4.738 20.453 1 92.94 255 ASP A CA 1
ATOM 1903 C C . ASP A 1 255 ? -16.141 5.996 20.734 1 92.94 255 ASP A C 1
ATOM 1905 O O . ASP A 1 255 ? -17.109 6.297 20.031 1 92.94 255 ASP A O 1
ATOM 1909 N N . THR A 1 256 ? -15.68 6.73 21.734 1 92.25 256 THR A N 1
ATOM 1910 C CA . THR A 1 256 ? -16.375 7.953 22.125 1 92.25 256 THR A CA 1
ATOM 1911 C C . THR A 1 256 ? -15.406 9.117 22.234 1 92.25 256 THR A C 1
ATOM 1913 O O . THR A 1 256 ? -15.227 9.68 23.328 1 92.25 256 THR A O 1
ATOM 1916 N N . PRO A 1 257 ? -14.875 9.5 21.156 1 94.19 257 PRO A N 1
ATOM 1917 C CA . PRO A 1 257 ? -14.039 10.695 21.219 1 94.19 257 PRO A CA 1
ATOM 1918 C C . PRO A 1 257 ? -14.82 11.945 21.609 1 94.19 257 PRO A C 1
ATOM 1920 O O . PRO A 1 257 ? -16.047 11.992 21.438 1 94.19 257 PRO A O 1
ATOM 1923 N N . PRO A 1 258 ? -14.062 12.922 22.172 1 94.06 258 PRO A N 1
ATOM 1924 C CA . PRO A 1 258 ? -14.773 14.172 22.469 1 94.06 258 PRO A CA 1
ATOM 1925 C C . PRO A 1 258 ? -15.305 14.852 21.203 1 94.06 258 PRO A C 1
ATOM 1927 O O . PRO A 1 258 ? -14.688 14.75 20.141 1 94.06 258 PRO A O 1
ATOM 1930 N N . ALA A 1 259 ? -16.406 15.523 21.453 1 95.38 259 ALA A N 1
ATOM 1931 C CA . ALA A 1 259 ? -16.859 16.39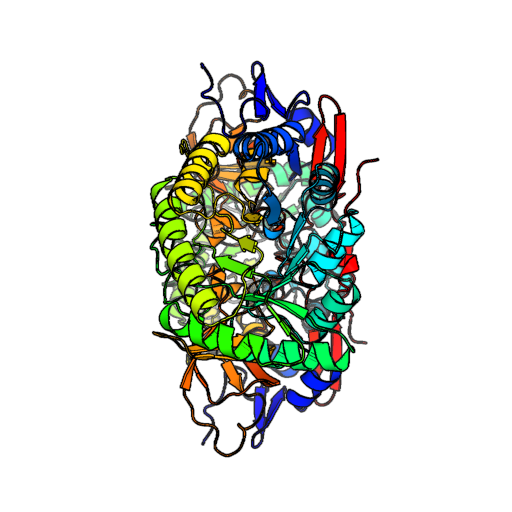1 20.359 1 95.38 259 ALA A CA 1
ATOM 1932 C C . ALA A 1 259 ? -15.859 17.5 20.094 1 95.38 259 ALA A C 1
ATOM 1934 O O . ALA A 1 259 ? -15.273 18.047 21.031 1 95.38 259 ALA A O 1
ATOM 1935 N N . ALA A 1 260 ? -15.688 17.844 18.859 1 96.56 260 ALA A N 1
ATOM 1936 C CA . ALA A 1 260 ? -14.688 18.844 18.484 1 96.56 260 ALA A CA 1
ATOM 1937 C C . ALA A 1 260 ? -14.953 20.172 19.172 1 96.56 260 ALA A C 1
ATOM 1939 O O . ALA A 1 260 ? -14.023 20.828 19.641 1 96.56 260 ALA A O 1
ATOM 1940 N N . ASP A 1 261 ? -16.203 20.609 19.156 1 96.88 261 ASP A N 1
ATOM 1941 C CA . ASP A 1 261 ? -16.516 21.891 19.766 1 96.88 261 ASP A CA 1
ATOM 1942 C C . ASP A 1 261 ? -16.203 21.891 21.266 1 96.88 261 ASP A C 1
ATOM 1944 O O . ASP A 1 261 ? -15.617 22.844 21.781 1 96.88 261 ASP A O 1
ATOM 1948 N N . ALA A 1 262 ? -16.5 20.766 21.938 1 95.44 262 ALA A N 1
ATOM 1949 C CA . ALA A 1 262 ? -16.203 20.656 23.375 1 95.44 262 ALA A CA 1
ATOM 1950 C C . ALA A 1 262 ? -14.695 20.656 23.625 1 95.44 262 ALA A C 1
ATOM 1952 O O . ALA A 1 262 ? -14.211 21.328 24.547 1 95.44 262 ALA A O 1
ATOM 1953 N N . LEU A 1 263 ? -14 19.906 22.844 1 95.12 263 LEU A N 1
ATOM 1954 C CA . LEU A 1 263 ? -12.547 19.812 22.984 1 95.12 263 LEU A CA 1
ATOM 1955 C C . LEU A 1 263 ? -11.906 21.188 22.828 1 95.12 263 LEU A C 1
ATOM 1957 O O . LEU A 1 263 ? -11.109 21.609 23.672 1 95.12 263 LEU A O 1
ATOM 1961 N N . TRP A 1 264 ? -12.273 21.891 21.812 1 93.62 264 TRP A N 1
ATOM 1962 C CA . TRP A 1 264 ? -11.586 23.141 21.484 1 93.62 264 TRP A CA 1
ATOM 1963 C C . TRP A 1 264 ? -12.031 24.266 22.422 1 93.62 264 TRP A C 1
ATOM 1965 O O . TRP A 1 264 ? -11.25 25.172 22.734 1 93.62 264 TRP A O 1
ATOM 1975 N N . THR A 1 265 ? -13.281 24.141 22.891 1 93.62 265 THR A N 1
ATOM 1976 C CA . THR A 1 265 ? -13.695 25.078 23.938 1 93.62 265 THR A CA 1
ATOM 1977 C C . THR A 1 265 ? -12.797 24.953 25.156 1 93.62 265 THR A C 1
ATOM 1979 O O . THR A 1 265 ? -12.375 25.969 25.734 1 93.62 265 THR A O 1
ATOM 1982 N N . GLN A 1 266 ? -12.516 23.766 25.5 1 93.81 266 GLN A N 1
ATOM 1983 C CA . GLN A 1 266 ? -11.648 23.516 26.656 1 93.81 266 GLN A CA 1
ATOM 1984 C C . GLN A 1 266 ? -10.234 24.031 26.391 1 93.81 266 GLN A C 1
ATOM 1986 O O . GLN A 1 266 ? -9.609 24.641 27.25 1 93.81 266 GLN A O 1
ATOM 1991 N N . LEU A 1 267 ? -9.742 23.766 25.25 1 93.5 267 LEU A N 1
ATOM 1992 C CA . LEU A 1 267 ? -8.391 24.172 24.891 1 93.5 267 LEU A CA 1
ATOM 1993 C C . LEU A 1 267 ? -8.273 25.703 24.875 1 93.5 267 LEU A C 1
ATOM 1995 O O . LEU A 1 267 ? -7.293 26.25 25.375 1 93.5 267 LEU A O 1
ATOM 1999 N N . LEU A 1 268 ? -9.273 26.391 24.312 1 93.25 268 LEU A N 1
ATOM 2000 C CA . LEU A 1 268 ? -9.25 27.844 24.203 1 93.25 268 LEU A CA 1
ATOM 2001 C C . LEU A 1 268 ? -9.359 28.5 25.578 1 93.25 268 LEU A C 1
ATOM 2003 O O . LEU A 1 268 ? -8.766 29.547 25.828 1 93.25 268 LEU A O 1
ATOM 2007 N N . ALA A 1 269 ? -10.102 27.812 26.422 1 93.75 269 ALA A N 1
ATOM 2008 C CA . ALA A 1 269 ? -10.172 28.312 27.797 1 93.75 269 ALA A CA 1
ATOM 2009 C C . ALA A 1 269 ? -8.797 28.266 28.469 1 93.75 269 ALA A C 1
ATOM 2011 O O . ALA A 1 269 ? -8.445 29.156 29.234 1 93.75 269 ALA A O 1
ATOM 2012 N N . ARG A 1 270 ? -8.141 27.219 28.172 1 93.12 270 ARG A N 1
ATOM 2013 C CA . ARG A 1 270 ? -6.785 27.078 28.703 1 93.12 270 ARG A CA 1
ATOM 2014 C C . ARG A 1 270 ? -5.867 28.172 28.141 1 93.12 270 ARG A C 1
ATOM 2016 O O . ARG A 1 270 ? -5.043 28.719 28.875 1 93.12 270 ARG A O 1
ATOM 2023 N N . LEU A 1 271 ? -5.965 28.469 26.922 1 94.12 271 LEU A N 1
ATOM 2024 C CA . LEU A 1 271 ? -5.191 29.516 26.266 1 94.12 271 LEU A CA 1
ATOM 2025 C C . LEU A 1 271 ? -5.492 30.875 26.906 1 94.12 271 LEU A C 1
ATOM 2027 O O . LEU A 1 271 ? -4.574 31.672 27.156 1 94.12 271 LEU A O 1
ATOM 2031 N N . ASP A 1 272 ? -6.746 31.141 27.125 1 95.19 272 ASP A N 1
ATOM 2032 C CA . ASP A 1 272 ? -7.164 32.406 27.734 1 95.19 272 ASP A CA 1
ATOM 2033 C C . ASP A 1 272 ? -6.559 32.531 29.125 1 95.19 272 ASP A C 1
ATOM 2035 O O . ASP A 1 272 ? -6.047 33.625 29.484 1 95.19 272 ASP A O 1
ATOM 2039 N N . ALA A 1 273 ? -6.605 31.469 29.797 1 95.38 273 ALA A N 1
ATOM 2040 C CA . ALA A 1 273 ? -6.109 31.484 31.172 1 95.38 273 ALA A CA 1
ATOM 2041 C C . ALA A 1 273 ? -4.613 31.797 31.219 1 95.38 273 ALA A C 1
ATOM 2043 O O . ALA A 1 273 ? -4.121 32.375 32.188 1 95.38 273 ALA A O 1
ATOM 2044 N N . ARG A 1 274 ? -4 31.484 30.172 1 95.06 274 ARG A N 1
ATOM 2045 C CA . ARG A 1 274 ? -2.551 31.656 30.125 1 95.06 274 ARG A CA 1
ATOM 2046 C C . ARG A 1 274 ? -2.166 32.938 29.375 1 95.06 274 ARG A C 1
ATOM 2048 O O . ARG A 1 274 ? -0.979 33.219 29.203 1 95.06 274 ARG A O 1
ATOM 2055 N N . GLY A 1 275 ? -3.135 33.656 28.906 1 94.06 275 GLY A N 1
ATOM 2056 C CA . GLY A 1 275 ? -2.893 34.969 28.312 1 94.06 275 GLY A CA 1
ATOM 2057 C C . GLY A 1 275 ? -2.602 34.938 26.828 1 94.06 275 GLY A C 1
ATOM 2058 O O . GLY A 1 275 ? -2.053 35.875 26.266 1 94.06 275 GLY A O 1
ATOM 2059 N N . TYR A 1 276 ? -2.969 33.781 26.156 1 94.25 276 TYR A N 1
ATOM 2060 C CA . TYR A 1 276 ? -2.676 33.625 24.734 1 94.25 276 TYR A CA 1
ATOM 2061 C C . TYR A 1 276 ? -3.957 33.625 23.906 1 94.25 276 TYR A C 1
ATOM 2063 O O . TYR A 1 276 ? -3.949 33.219 22.734 1 94.25 276 TYR A O 1
ATOM 2071 N N . GLY A 1 277 ? -5.02 34.031 24.422 1 90.38 277 GLY A N 1
ATOM 2072 C CA . GLY A 1 277 ? -6.336 33.938 23.812 1 90.38 277 GLY A CA 1
ATOM 2073 C C . GLY A 1 277 ? -6.453 34.688 22.5 1 90.38 277 GLY A C 1
ATOM 2074 O O . GLY A 1 277 ? -7.266 34.344 21.641 1 90.38 277 GLY A O 1
ATOM 2075 N N . ASP A 1 278 ? -5.633 35.688 22.297 1 90.94 278 ASP A N 1
ATOM 2076 C CA . ASP A 1 278 ? -5.742 36.531 21.109 1 90.94 278 ASP A CA 1
ATOM 2077 C C . ASP A 1 278 ? -4.785 36.062 20.016 1 90.94 278 ASP A C 1
ATOM 2079 O O . ASP A 1 278 ? -4.719 36.656 18.938 1 90.94 278 ASP A O 1
ATOM 2083 N N . ARG A 1 279 ? -4.117 35 20.266 1 92.94 279 ARG A N 1
ATOM 2084 C CA . ARG A 1 279 ? -3.154 34.5 19.312 1 92.94 279 ARG A CA 1
ATOM 2085 C C . ARG A 1 279 ? -3.859 33.812 18.141 1 92.94 279 ARG A C 1
ATOM 2087 O O . ARG A 1 279 ? -5.012 33.375 18.266 1 92.94 279 ARG A O 1
ATOM 2094 N N . GLN A 1 280 ? -3.182 33.844 16.969 1 95.5 280 GLN A N 1
ATOM 2095 C CA . GLN A 1 280 ? -3.615 33.031 15.836 1 95.5 280 GLN A CA 1
ATOM 2096 C C . GLN A 1 280 ? -3.305 31.562 16.078 1 95.5 280 GLN A C 1
ATOM 2098 O O . GLN A 1 280 ? -2.17 31.203 16.406 1 95.5 280 GLN A O 1
ATOM 2103 N N . PHE A 1 281 ? -4.336 30.766 15.906 1 95.12 281 PHE A N 1
ATOM 2104 C CA . PHE A 1 281 ? -4.133 29.328 16.078 1 95.12 281 PHE A CA 1
ATOM 2105 C C . PHE A 1 281 ? -4.41 28.594 14.773 1 95.12 281 PHE A C 1
ATOM 2107 O O . PHE A 1 281 ? -5.137 29.094 13.914 1 95.12 281 PHE A O 1
ATOM 2114 N N . MET A 1 282 ? -3.793 27.438 14.641 1 96.88 282 MET A N 1
ATOM 2115 C CA . MET A 1 282 ? -4.023 26.516 13.523 1 96.88 282 MET A CA 1
ATOM 2116 C C . MET A 1 282 ? -4.242 25.094 14.031 1 96.88 282 MET A C 1
ATOM 2118 O O . MET A 1 282 ? -3.75 24.734 15.102 1 96.88 282 MET A O 1
ATOM 2122 N N . ILE A 1 283 ? -5.051 24.375 13.328 1 97.56 283 ILE A N 1
ATOM 2123 C CA . ILE A 1 283 ? -5.23 22.953 13.586 1 97.56 283 ILE A CA 1
ATOM 2124 C C . ILE A 1 283 ? -5.227 22.188 12.266 1 97.56 283 ILE A C 1
ATOM 2126 O O . ILE A 1 283 ? -5.449 22.766 11.203 1 97.56 283 ILE A O 1
ATOM 2130 N N . GLU A 1 284 ? -4.953 20.891 12.391 1 98.06 284 GLU A N 1
ATOM 2131 C CA . GLU A 1 284 ? -4.781 20.078 11.195 1 98.06 284 GLU A CA 1
ATOM 2132 C C . GLU A 1 284 ? -5.629 18.812 11.266 1 98.06 284 GLU A C 1
ATOM 2134 O O . GLU A 1 284 ? -5.113 17.703 11.094 1 98.06 284 GLU A O 1
ATOM 2139 N N . PRO A 1 285 ? -6.941 18.938 11.438 1 98.19 285 PRO A N 1
ATOM 2140 C CA . PRO A 1 285 ? -7.758 17.719 11.469 1 98.19 285 PRO A CA 1
ATOM 2141 C C . PRO A 1 285 ? -7.793 17 10.117 1 98.19 285 PRO A C 1
ATOM 2143 O O . PRO A 1 285 ? -7.766 17.641 9.07 1 98.19 285 PRO A O 1
ATOM 2146 N N . GLY A 1 286 ? -7.797 15.688 10.125 1 98.12 286 GLY A N 1
ATOM 2147 C CA . GLY A 1 286 ? -7.938 14.844 8.945 1 98.12 286 GLY A CA 1
ATOM 2148 C C . GLY A 1 286 ? -8.984 13.758 9.109 1 98.12 286 GLY A C 1
ATOM 2149 O O . GLY A 1 286 ? -10.148 13.953 8.758 1 98.12 286 GLY A O 1
ATOM 2150 N N . ARG A 1 287 ? -8.641 12.75 9.93 1 98.06 287 ARG A N 1
ATOM 2151 C CA . ARG A 1 287 ? -9.492 11.586 10.172 1 98.06 287 ARG A CA 1
ATOM 2152 C C . ARG A 1 287 ? -10.859 12.008 10.695 1 98.06 287 ARG A C 1
ATOM 2154 O O . ARG A 1 287 ? -11.883 11.492 10.25 1 98.06 287 ARG A O 1
ATOM 2161 N N . SER A 1 288 ? -10.914 12.938 11.609 1 98.19 288 SER A N 1
ATOM 2162 C CA . SER A 1 288 ? -12.148 13.328 12.281 1 98.19 288 SER A CA 1
ATOM 2163 C C . SER A 1 288 ? -13.094 14.062 11.328 1 98.19 288 SER A C 1
ATOM 2165 O O . SER A 1 288 ? -14.281 14.211 11.617 1 98.19 288 SER A O 1
ATOM 2167 N N . LEU A 1 289 ? -12.539 14.531 10.211 1 98.75 289 LEU A N 1
ATOM 2168 C CA . LEU A 1 289 ? -13.375 15.25 9.258 1 98.75 289 LEU A CA 1
ATOM 2169 C C . LEU A 1 289 ? -13.977 14.289 8.227 1 98.75 289 LEU A C 1
ATOM 2171 O O . LEU A 1 289 ? -15.078 14.523 7.727 1 98.75 289 LEU A O 1
ATOM 2175 N N . VAL A 1 290 ? -13.234 13.188 7.945 1 98.88 290 VAL A N 1
ATOM 2176 C CA . VAL A 1 290 ? -13.656 12.453 6.754 1 98.88 290 VAL A CA 1
ATOM 2177 C C . VAL A 1 290 ? -13.844 10.977 7.098 1 98.88 290 VAL A C 1
ATOM 2179 O O . VAL A 1 290 ? -14.469 10.227 6.34 1 98.88 290 VAL A O 1
ATOM 2182 N N . GLY A 1 291 ? -13.297 10.461 8.195 1 98.75 291 GLY A N 1
ATOM 2183 C CA . GLY A 1 291 ? -13.234 9.031 8.484 1 98.75 291 GLY A CA 1
ATOM 2184 C C . GLY A 1 291 ? -14.594 8.367 8.484 1 98.75 291 GLY A C 1
ATOM 2185 O O . GLY A 1 291 ? -14.844 7.453 7.695 1 98.75 291 GLY A O 1
ATOM 2186 N N . ASN A 1 292 ? -15.539 8.891 9.305 1 98.62 292 ASN A N 1
ATOM 2187 C CA . ASN A 1 292 ? -16.859 8.297 9.445 1 98.62 292 ASN A CA 1
ATOM 2188 C C . ASN A 1 292 ? -17.797 8.734 8.312 1 98.62 292 ASN A C 1
ATOM 2190 O O . ASN A 1 292 ? -18.938 8.305 8.242 1 98.62 292 ASN A O 1
ATOM 2194 N N . ALA A 1 293 ? -17.25 9.562 7.387 1 98.81 293 ALA A N 1
ATOM 2195 C CA . ALA A 1 293 ? -18.062 10.094 6.297 1 98.81 293 ALA A CA 1
ATOM 2196 C C . ALA A 1 293 ? -18.016 9.188 5.074 1 98.81 293 ALA A C 1
ATOM 2198 O O . ALA A 1 293 ? -18.703 9.43 4.078 1 98.81 293 ALA A O 1
ATOM 2199 N N . GLY A 1 294 ? -17.219 8.141 5.168 1 98.81 294 GLY A N 1
ATOM 2200 C CA . GLY A 1 294 ? -17.047 7.312 3.986 1 98.81 294 GLY A CA 1
ATOM 2201 C C . GLY A 1 294 ? -17.266 5.832 4.258 1 98.81 294 GLY A C 1
ATOM 2202 O O . GLY A 1 294 ? -16.984 5.352 5.359 1 98.81 294 GLY A O 1
ATOM 2203 N N . VAL A 1 295 ? -17.734 5.105 3.244 1 98.88 295 VAL A N 1
ATOM 2204 C CA . VAL A 1 295 ? -17.812 3.648 3.271 1 98.88 295 VAL A CA 1
ATOM 2205 C C . VAL A 1 295 ? -17.188 3.07 2.01 1 98.88 295 VAL A C 1
ATOM 2207 O O . VAL A 1 295 ? -17 3.775 1.015 1 98.88 295 VAL A O 1
ATOM 2210 N N . CYS A 1 296 ? -16.766 1.854 2.088 1 98.94 296 CYS A N 1
ATOM 2211 C CA . CYS A 1 296 ? -16.375 1.059 0.93 1 98.94 296 CYS A CA 1
ATOM 2212 C C . CYS A 1 296 ? -17.359 -0.071 0.683 1 98.94 296 CYS A C 1
ATOM 2214 O O . CYS A 1 296 ? -17.5 -0.976 1.508 1 98.94 296 CYS A O 1
ATOM 2216 N N . LEU A 1 297 ? -18.078 0.036 -0.407 1 98.94 297 LEU A N 1
ATOM 2217 C CA . LEU A 1 297 ? -19.031 -1.015 -0.779 1 98.94 297 LEU A CA 1
ATOM 2218 C C . LEU A 1 297 ? -18.312 -2.168 -1.472 1 98.94 297 LEU A C 1
ATOM 2220 O O . LEU A 1 297 ? -17.406 -1.945 -2.275 1 98.94 297 LEU A O 1
ATOM 2224 N N . THR A 1 298 ? -18.703 -3.365 -1.153 1 98.81 298 THR A N 1
ATOM 2225 C CA . THR A 1 298 ? -18.094 -4.566 -1.71 1 98.81 298 THR A CA 1
ATOM 2226 C C . THR A 1 298 ? -19.141 -5.656 -1.92 1 98.81 298 THR A C 1
ATOM 2228 O O . THR A 1 298 ? -20.266 -5.559 -1.406 1 98.81 298 THR A O 1
ATOM 2231 N N . GLU A 1 299 ? -18.797 -6.613 -2.701 1 98.5 299 GLU A N 1
ATOM 2232 C CA . GLU A 1 299 ? -19.672 -7.734 -2.992 1 98.5 299 GLU A CA 1
ATOM 2233 C C . GLU A 1 299 ? -19.094 -9.047 -2.471 1 98.5 299 GLU A C 1
ATOM 2235 O O . GLU A 1 299 ? -17.906 -9.305 -2.611 1 98.5 299 GLU A O 1
ATOM 2240 N N . VAL A 1 300 ? -19.953 -9.836 -1.876 1 97.88 300 VAL A N 1
ATOM 2241 C CA . VAL A 1 300 ? -19.562 -11.188 -1.471 1 97.88 300 VAL A CA 1
ATOM 2242 C C . VAL A 1 300 ? -19.469 -12.086 -2.699 1 97.88 300 VAL A C 1
ATOM 2244 O O . VAL A 1 300 ? -20.469 -12.352 -3.369 1 97.88 300 VAL A O 1
ATOM 2247 N N . LEU A 1 301 ? -18.266 -12.516 -2.975 1 98.19 301 LEU A N 1
ATOM 2248 C CA . LEU A 1 301 ? -18.047 -13.406 -4.113 1 98.19 301 LEU A CA 1
ATOM 2249 C C . LEU A 1 301 ? -18.344 -14.852 -3.734 1 98.19 301 LEU A C 1
ATOM 2251 O O . LEU A 1 301 ? -19.078 -15.539 -4.445 1 98.19 301 LEU A O 1
ATOM 2255 N N . TYR A 1 302 ? -17.75 -15.312 -2.615 1 97.38 302 TYR A N 1
ATOM 2256 C CA . TYR A 1 302 ? -17.922 -16.672 -2.135 1 97.38 302 TYR A CA 1
ATOM 2257 C C . TYR A 1 302 ? -17.984 -16.719 -0.613 1 97.38 302 TYR A C 1
ATOM 2259 O O . TYR A 1 302 ? -17.359 -15.898 0.065 1 97.38 302 TYR A O 1
ATOM 2267 N N . VAL A 1 303 ? -18.766 -17.594 -0.085 1 95.81 303 VAL A N 1
ATOM 2268 C CA . VAL A 1 303 ? -18.688 -18 1.311 1 95.81 303 VAL A CA 1
ATOM 2269 C C . VAL A 1 303 ? -18.031 -19.375 1.401 1 95.81 303 VAL A C 1
ATOM 2271 O O . VAL A 1 303 ? -18.516 -20.344 0.792 1 95.81 303 VAL A O 1
ATOM 2274 N N . LYS A 1 304 ? -16.906 -19.438 2.051 1 94.06 304 LYS A N 1
ATOM 2275 C CA . LYS A 1 304 ? -16.094 -20.641 2.119 1 94.06 304 LYS A CA 1
ATOM 2276 C C . LYS A 1 304 ? -16.016 -21.172 3.551 1 94.06 304 LYS A C 1
ATOM 2278 O O . LYS A 1 304 ? -15.258 -20.641 4.367 1 94.06 304 LYS A O 1
ATOM 2283 N N . PRO A 1 305 ? -16.781 -22.203 3.824 1 86.62 305 PRO A N 1
ATOM 2284 C CA . PRO A 1 305 ? -16.594 -22.828 5.137 1 86.62 305 PRO A CA 1
ATOM 2285 C C . PRO A 1 305 ? -15.203 -23.422 5.316 1 86.62 305 PRO A C 1
ATOM 2287 O O . PRO A 1 305 ? -14.648 -24 4.379 1 86.62 305 PRO A O 1
ATOM 2290 N N . GLY A 1 306 ? -14.562 -23.062 6.41 1 77.38 306 GLY A N 1
ATOM 2291 C CA . GLY A 1 306 ? -13.273 -23.672 6.691 1 77.38 306 GLY A CA 1
ATOM 2292 C C . GLY A 1 306 ? -13.297 -24.609 7.891 1 77.38 306 GLY A C 1
ATOM 2293 O O . GLY A 1 306 ? -14.359 -24.844 8.477 1 77.38 306 GLY A O 1
ATOM 2294 N N . GLU A 1 307 ? -12.156 -25.25 8.07 1 75.81 307 GLU A N 1
ATOM 2295 C CA . GLU A 1 307 ? -12.047 -26.188 9.188 1 75.81 307 GLU A CA 1
ATOM 2296 C C . GLU A 1 307 ? -12.125 -25.453 10.523 1 75.81 307 GLU A C 1
ATOM 2298 O O . GLU A 1 307 ? -12.867 -25.859 11.422 1 75.81 307 GLU A O 1
ATOM 2303 N N . GLN A 1 308 ? -11.43 -24.375 10.578 1 79.88 308 GLN A N 1
ATOM 2304 C CA . GLN A 1 308 ? -11.367 -23.625 11.828 1 79.88 308 GLN A CA 1
ATOM 2305 C C . GLN A 1 308 ? -12.125 -22.312 11.711 1 79.88 308 GLN A C 1
ATOM 2307 O O . GLN A 1 308 ? -12.695 -21.828 12.695 1 79.88 308 GLN A O 1
ATOM 2312 N N . LYS A 1 309 ? -12.039 -21.766 10.539 1 88.12 309 LYS A N 1
ATOM 2313 C CA . LYS A 1 309 ? -12.664 -20.469 10.289 1 88.12 309 LYS A CA 1
ATOM 2314 C C . LYS A 1 309 ? -13.453 -20.484 8.984 1 88.12 309 LYS A C 1
ATOM 2316 O O . LYS A 1 309 ? -13.078 -21.172 8.031 1 88.12 309 LYS A O 1
ATOM 2321 N N . ASN A 1 310 ? -14.547 -19.719 9 1 94.31 310 ASN A N 1
ATOM 2322 C CA . ASN A 1 310 ? -15.266 -19.438 7.754 1 94.31 310 ASN A CA 1
ATOM 2323 C C . ASN A 1 310 ? -14.742 -18.172 7.082 1 94.31 310 ASN A C 1
ATOM 2325 O O . ASN A 1 310 ? -14.297 -17.25 7.758 1 94.31 310 ASN A O 1
ATOM 2329 N N . PHE A 1 311 ? -14.773 -18.266 5.816 1 96.5 311 PHE A N 1
ATOM 2330 C CA . PHE A 1 311 ? -14.289 -17.094 5.078 1 96.5 311 PHE A CA 1
ATOM 2331 C C . PHE A 1 311 ? -15.406 -16.5 4.227 1 96.5 311 PHE A C 1
ATOM 2333 O O . PHE A 1 311 ? -16.141 -17.234 3.559 1 96.5 311 PHE A O 1
ATOM 2340 N N . CYS A 1 312 ? -15.594 -15.258 4.363 1 97.62 312 CYS A N 1
ATOM 2341 C CA . CYS A 1 312 ? -16.375 -14.453 3.436 1 97.62 312 CYS A CA 1
ATOM 2342 C C . CYS A 1 312 ? -15.469 -13.719 2.451 1 97.62 312 CYS A C 1
ATOM 2344 O O . CYS A 1 312 ? -14.836 -12.727 2.809 1 97.62 312 CYS A O 1
ATOM 2346 N N . ILE A 1 313 ? -15.391 -14.219 1.233 1 98 313 ILE A N 1
ATOM 2347 C CA . ILE A 1 313 ? -14.492 -13.672 0.225 1 98 313 ILE A CA 1
ATOM 2348 C C . ILE A 1 313 ? -15.203 -12.562 -0.552 1 98 313 ILE A C 1
ATOM 2350 O O . ILE A 1 313 ? -16.219 -12.812 -1.198 1 98 313 ILE A O 1
ATOM 2354 N N . VAL A 1 314 ? -14.664 -11.367 -0.46 1 98.62 314 VAL A N 1
ATOM 2355 C CA . VAL A 1 314 ? -15.289 -10.219 -1.105 1 98.62 314 VAL A CA 1
ATOM 2356 C C . VAL A 1 314 ? -14.375 -9.68 -2.205 1 98.62 314 VAL A C 1
ATOM 2358 O O . VAL A 1 314 ? -13.242 -10.141 -2.357 1 98.62 314 VAL A O 1
ATOM 2361 N N . ASP A 1 315 ? -14.883 -8.711 -2.982 1 98.56 315 ASP A N 1
ATOM 2362 C CA . ASP A 1 315 ? -14.094 -8.242 -4.117 1 98.56 315 ASP A CA 1
ATOM 2363 C C . ASP A 1 315 ? -13.234 -7.043 -3.729 1 98.56 315 ASP A C 1
ATOM 2365 O O . ASP A 1 315 ? -12.359 -6.625 -4.492 1 98.56 315 ASP A O 1
ATOM 2369 N N . ALA A 1 316 ? -13.406 -6.406 -2.537 1 98.62 316 ALA A N 1
ATOM 2370 C CA . ALA A 1 316 ? -12.445 -5.453 -1.995 1 98.62 316 ALA A CA 1
ATOM 2371 C C . ALA A 1 316 ? -11.266 -6.172 -1.339 1 98.62 316 ALA A C 1
ATOM 2373 O O . ALA A 1 316 ? -11.43 -7.277 -0.812 1 98.62 316 ALA A O 1
ATOM 2374 N N . ALA A 1 317 ? -10.156 -5.52 -1.377 1 98.44 317 ALA A N 1
ATOM 2375 C CA . ALA A 1 317 ? -8.953 -6.191 -0.895 1 98.44 317 ALA A CA 1
ATOM 2376 C C . ALA A 1 317 ? -7.992 -5.195 -0.245 1 98.44 317 ALA A C 1
ATOM 2378 O O . ALA A 1 317 ? -8.328 -4.02 -0.085 1 98.44 317 ALA A O 1
ATOM 2379 N N . MET A 1 318 ? -6.871 -5.715 0.163 1 97.69 318 MET A N 1
ATOM 2380 C CA . MET A 1 318 ? -5.887 -4.902 0.871 1 97.69 318 MET A CA 1
ATOM 2381 C C . MET A 1 318 ? -5.332 -3.807 -0.036 1 97.69 318 MET A C 1
ATOM 2383 O O . MET A 1 318 ? -4.855 -2.777 0.446 1 97.69 318 MET A O 1
ATOM 2387 N N . ASN A 1 319 ? -5.375 -3.963 -1.374 1 98 319 ASN A N 1
ATOM 2388 C CA . ASN A 1 319 ? -4.941 -2.893 -2.268 1 98 319 ASN A CA 1
ATOM 2389 C C . ASN A 1 319 ? -5.938 -1.737 -2.281 1 98 319 ASN A C 1
ATOM 2391 O O . ASN A 1 319 ? -5.578 -0.605 -2.607 1 98 319 ASN A O 1
ATOM 2395 N N . ASP A 1 320 ? -7.211 -2.018 -1.968 1 98.38 320 ASP A N 1
ATOM 2396 C CA . ASP A 1 320 ? -8.258 -1 -1.898 1 98.38 320 ASP A CA 1
ATOM 2397 C C . ASP A 1 320 ? -8.305 -0.354 -0.516 1 98.38 320 ASP A C 1
ATOM 2399 O O . ASP A 1 320 ? -8.484 0.859 -0.397 1 98.38 320 ASP A O 1
ATOM 2403 N N . LEU A 1 321 ? -8.25 -1.168 0.448 1 97.94 321 LEU A N 1
ATOM 2404 C CA . LEU A 1 321 ? -8.383 -0.816 1.858 1 97.94 321 LEU A CA 1
ATOM 2405 C C . LEU A 1 321 ? -7.258 -1.442 2.682 1 97.94 321 LEU A C 1
ATOM 2407 O O . LEU A 1 321 ? -7.469 -2.455 3.354 1 97.94 321 LEU A O 1
ATOM 2411 N N . PRO A 1 322 ? -6.078 -0.786 2.738 1 96.94 322 PRO A N 1
ATOM 2412 C CA . PRO A 1 322 ? -4.871 -1.439 3.246 1 96.94 322 PRO A CA 1
ATOM 2413 C C . PRO A 1 322 ? -4.789 -1.422 4.77 1 96.94 322 PRO A C 1
ATOM 2415 O O . PRO A 1 322 ? -3.961 -2.125 5.355 1 96.94 322 PRO A O 1
ATOM 2418 N N . ARG A 1 323 ? -5.578 -0.682 5.484 1 96.56 323 ARG A N 1
ATOM 2419 C CA . ARG A 1 323 ? -5.402 -0.4 6.906 1 96.56 323 ARG A CA 1
ATOM 2420 C C . ARG A 1 323 ? -5.465 -1.682 7.73 1 96.56 323 ARG A C 1
ATOM 2422 O O . ARG A 1 323 ? -4.641 -1.895 8.617 1 96.56 323 ARG A O 1
ATOM 2429 N N . PRO A 1 324 ? -6.449 -2.568 7.469 1 96.75 324 PRO A N 1
ATOM 2430 C CA . PRO A 1 324 ? -6.461 -3.799 8.266 1 96.75 324 PRO A CA 1
ATOM 2431 C C . PRO A 1 324 ? -5.184 -4.621 8.094 1 96.75 324 PRO A C 1
ATOM 2433 O O . PRO A 1 324 ? -4.602 -5.07 9.086 1 96.75 324 PRO A O 1
ATOM 2436 N N . ALA A 1 325 ? -4.719 -4.715 6.891 1 93.94 325 ALA A N 1
ATOM 2437 C CA . ALA A 1 325 ? -3.52 -5.5 6.605 1 93.94 325 ALA A CA 1
ATOM 2438 C C . ALA A 1 325 ? -2.277 -4.832 7.188 1 93.94 325 ALA A C 1
ATOM 2440 O O . ALA A 1 325 ? -1.389 -5.512 7.707 1 93.94 325 ALA A O 1
ATOM 2441 N N . MET A 1 326 ? -2.219 -3.555 7.105 1 92.94 326 MET A N 1
ATOM 2442 C CA . MET A 1 326 ? -1.017 -2.812 7.477 1 92.94 326 MET A CA 1
ATOM 2443 C C . MET A 1 326 ? -0.959 -2.584 8.984 1 92.94 326 MET A C 1
ATOM 2445 O O . MET A 1 326 ? 0.114 -2.656 9.586 1 92.94 326 MET A O 1
ATOM 2449 N N . TYR A 1 327 ? -2.176 -2.299 9.609 1 92.19 327 TYR A N 1
ATOM 2450 C CA . TYR A 1 327 ? -2.172 -1.796 10.977 1 92.19 327 TYR A CA 1
ATOM 2451 C C . TYR A 1 327 ? -3.045 -2.662 11.883 1 92.19 327 TYR A C 1
ATOM 2453 O O . TYR A 1 327 ? -3.242 -2.344 13.055 1 92.19 327 TYR A O 1
ATOM 2461 N N . GLN A 1 328 ? -3.605 -3.691 11.344 1 93.75 328 GLN A N 1
ATOM 2462 C CA . GLN A 1 328 ? -4.605 -4.473 12.062 1 93.75 328 GLN A CA 1
ATOM 2463 C C . GLN A 1 328 ? -5.777 -3.598 12.5 1 93.75 328 GLN A C 1
ATOM 2465 O O . GLN A 1 328 ? -6.309 -3.768 13.602 1 93.75 328 GLN A O 1
ATOM 2470 N N . ALA A 1 329 ? -6.109 -2.652 11.688 1 95.75 329 ALA A N 1
ATOM 2471 C CA . ALA A 1 329 ? -7.152 -1.676 11.992 1 95.75 329 ALA A CA 1
ATOM 2472 C C . ALA A 1 329 ? -8.539 -2.318 11.953 1 95.75 329 ALA A C 1
ATOM 2474 O O . ALA A 1 329 ? -8.797 -3.186 11.117 1 95.75 329 ALA A O 1
ATOM 2475 N N . PHE A 1 330 ? -9.445 -1.854 12.766 1 97.38 330 PHE A N 1
ATOM 2476 C CA . PHE A 1 330 ? -10.828 -2.305 12.789 1 97.38 330 PHE A CA 1
ATOM 2477 C C . PHE A 1 330 ? -11.711 -1.383 11.953 1 97.38 330 PHE A C 1
ATOM 2479 O O . PHE A 1 330 ? -11.625 -0.159 12.07 1 97.38 330 PHE A O 1
ATOM 2486 N N . HIS A 1 331 ? -12.508 -1.9 11.148 1 98.38 331 HIS A N 1
ATOM 2487 C CA . HIS A 1 331 ? -13.633 -1.257 10.469 1 98.38 331 HIS A CA 1
ATOM 2488 C C . HIS A 1 331 ? -14.914 -2.064 10.641 1 98.38 331 HIS A C 1
ATOM 2490 O O . HIS A 1 331 ? -14.906 -3.287 10.484 1 98.38 331 HIS A O 1
ATOM 2496 N N . GLY A 1 332 ? -15.953 -1.392 11.047 1 97.94 332 GLY A N 1
ATOM 2497 C CA . GLY A 1 332 ? -17.234 -2.082 11.016 1 97.94 332 GLY A CA 1
ATOM 2498 C C . GLY A 1 332 ? -17.625 -2.561 9.625 1 97.94 332 GLY A C 1
ATOM 2499 O O . GLY A 1 332 ? -17.297 -1.916 8.625 1 97.94 332 GLY A O 1
ATOM 2500 N N . ILE A 1 333 ? -18.297 -3.74 9.516 1 98.44 333 ILE A N 1
ATOM 2501 C CA . ILE A 1 333 ? -18.797 -4.305 8.266 1 98.44 333 ILE A CA 1
ATOM 2502 C C . ILE A 1 333 ? -20.266 -4.676 8.422 1 98.44 333 ILE A C 1
ATOM 2504 O O . ILE A 1 333 ? -20.625 -5.453 9.305 1 98.44 333 ILE A O 1
ATOM 2508 N N . VAL A 1 334 ? -21.078 -4.133 7.543 1 96.94 334 VAL A N 1
ATOM 2509 C CA . VAL A 1 334 ? -22.516 -4.359 7.676 1 96.94 334 VAL A CA 1
ATOM 2510 C C . VAL A 1 334 ? -23.125 -4.668 6.309 1 96.94 334 VAL A C 1
ATOM 2512 O O . VAL A 1 334 ? -22.594 -4.246 5.277 1 96.94 334 VAL A O 1
ATOM 2515 N N . PRO A 1 335 ? -2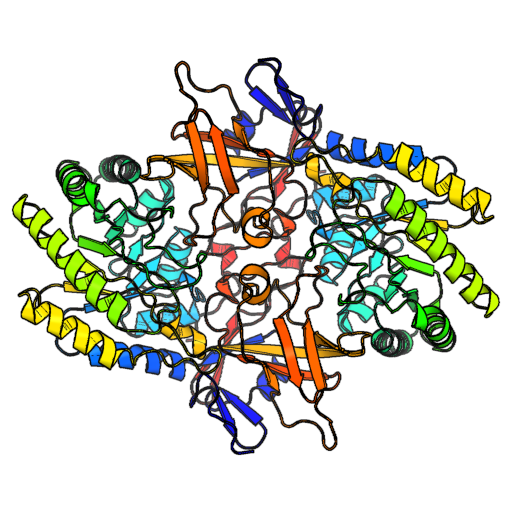4.203 -5.43 6.273 1 96.69 335 PRO A N 1
ATOM 2516 C CA . PRO A 1 335 ? -24.906 -5.617 4.996 1 96.69 335 PRO A CA 1
ATOM 2517 C C . PRO A 1 335 ? -25.531 -4.328 4.469 1 96.69 335 PRO A C 1
ATOM 2519 O O . PRO A 1 335 ? -26 -3.5 5.254 1 96.69 335 PRO A O 1
ATOM 2522 N N . VAL A 1 336 ? -25.594 -4.133 3.17 1 96.88 336 VAL A N 1
ATOM 2523 C CA . VAL A 1 336 ? -26.156 -2.939 2.557 1 96.88 336 VAL A CA 1
ATOM 2524 C C . VAL A 1 336 ? -27.688 -3.037 2.559 1 96.88 336 VAL A C 1
ATOM 2526 O O . VAL A 1 336 ? -28.375 -2.027 2.428 1 96.88 336 VAL A O 1
ATOM 2529 N N . ALA A 1 337 ? -28.125 -4.234 2.648 1 92.81 337 ALA A N 1
ATOM 2530 C CA . ALA A 1 337 ? -29.562 -4.516 2.703 1 92.81 337 ALA A CA 1
ATOM 2531 C C . ALA A 1 337 ? -29.859 -5.703 3.621 1 92.81 337 ALA A C 1
ATOM 2533 O O . ALA A 1 337 ? -28.938 -6.406 4.047 1 92.81 337 ALA A O 1
ATOM 2534 N N . ALA A 1 338 ? -31.078 -5.789 4.004 1 82.56 338 ALA A N 1
ATOM 2535 C CA . ALA A 1 338 ? -31.5 -6.891 4.871 1 82.56 338 ALA A CA 1
ATOM 2536 C C . ALA A 1 338 ? -31.078 -8.234 4.277 1 82.56 338 ALA A C 1
ATOM 2538 O O . ALA A 1 338 ? -31.125 -8.43 3.062 1 82.56 338 ALA A O 1
ATOM 2539 N N . PRO A 1 339 ? -30.609 -9.039 5.223 1 80.56 339 PRO A N 1
ATOM 2540 C CA . PRO A 1 339 ? -30.297 -10.383 4.727 1 80.56 339 PRO A CA 1
ATOM 2541 C C . PRO A 1 339 ? -31.5 -11.078 4.105 1 80.56 339 PRO A C 1
ATOM 2543 O O . PRO A 1 339 ? -32.656 -10.734 4.418 1 80.56 339 PRO A O 1
ATOM 2546 N N . ALA A 1 340 ? -31.125 -11.969 3.271 1 78.56 340 ALA A N 1
ATOM 2547 C CA . ALA A 1 340 ? -32.188 -12.797 2.723 1 78.56 340 ALA A CA 1
ATOM 2548 C C . ALA A 1 340 ? -32.969 -13.508 3.832 1 78.56 340 ALA A C 1
ATOM 2550 O O . ALA A 1 340 ? -32.375 -13.883 4.855 1 78.56 340 ALA A O 1
ATOM 2551 N N . PRO A 1 341 ? -34.25 -13.688 3.582 1 77.5 341 PRO A N 1
ATOM 2552 C CA . PRO A 1 341 ? -35.031 -14.422 4.578 1 77.5 341 PRO A CA 1
ATOM 2553 C C . PRO A 1 341 ? -34.438 -15.789 4.906 1 77.5 341 PRO A C 1
ATOM 2555 O O . PRO A 1 341 ? -34.031 -16.531 3.998 1 77.5 341 PRO A O 1
ATOM 2558 N N . GLY A 1 342 ? -34.219 -16.062 6.152 1 79.12 342 GLY A N 1
ATOM 2559 C CA . GLY A 1 342 ? -33.719 -17.375 6.562 1 79.12 342 GLY A CA 1
ATOM 2560 C C . GLY A 1 342 ? -32.219 -17.438 6.645 1 79.12 342 GLY A C 1
ATOM 2561 O O . GLY A 1 342 ? -31.656 -18.469 7.059 1 79.12 342 GLY A O 1
ATOM 2562 N N . ALA A 1 343 ? -31.594 -16.391 6.234 1 81.38 343 ALA A N 1
ATOM 2563 C CA . ALA A 1 343 ? -30.141 -16.422 6.316 1 81.38 343 ALA A CA 1
ATOM 2564 C C . ALA A 1 343 ? -29.672 -16.469 7.77 1 81.38 343 ALA A C 1
ATOM 2566 O O . ALA A 1 343 ? -30.125 -15.672 8.602 1 81.38 343 ALA A O 1
ATOM 2567 N N . ALA A 1 344 ? -28.906 -17.484 8.164 1 87.19 344 ALA A N 1
ATOM 2568 C CA . ALA A 1 344 ? -28.375 -17.641 9.516 1 87.19 344 ALA A CA 1
ATOM 2569 C C . ALA A 1 344 ? -27.031 -16.938 9.664 1 87.19 344 ALA A C 1
ATOM 2571 O O . ALA A 1 344 ? -26.172 -17.031 8.789 1 87.19 344 ALA A O 1
ATOM 2572 N N . PRO A 1 345 ? -26.922 -16.219 10.766 1 91.94 345 PRO A N 1
ATOM 2573 C CA . PRO A 1 345 ? -25.625 -15.602 11.008 1 91.94 345 PRO A CA 1
ATOM 2574 C C . PRO A 1 345 ? -24.516 -16.625 11.289 1 91.94 345 PRO A C 1
ATOM 2576 O O . PRO A 1 345 ? -24.781 -17.672 11.891 1 91.94 345 PRO A O 1
ATOM 2579 N N . ALA A 1 346 ? -23.375 -16.344 10.773 1 94.69 346 ALA A N 1
ATOM 2580 C CA . ALA A 1 346 ? -22.156 -17.078 11.078 1 94.69 346 ALA A CA 1
ATOM 2581 C C . ALA A 1 346 ? -20.984 -16.141 11.273 1 94.69 346 ALA A C 1
ATOM 2583 O O . ALA A 1 346 ? -21.047 -14.961 10.938 1 94.69 346 ALA A O 1
ATOM 2584 N N . VAL A 1 347 ? -19.922 -16.641 11.93 1 96.56 347 VAL A N 1
ATOM 2585 C CA . VAL A 1 347 ? -18.703 -15.859 12.148 1 96.56 347 VAL A CA 1
ATOM 2586 C C . VAL A 1 347 ? -17.75 -16.062 10.977 1 96.56 347 VAL A C 1
ATOM 2588 O O . VAL A 1 347 ? -17.422 -17.203 10.617 1 96.56 347 VAL A O 1
ATOM 2591 N N . TYR A 1 348 ? -17.297 -14.977 10.32 1 97.06 348 TYR A N 1
ATOM 2592 C CA . TYR A 1 348 ? -16.406 -15.039 9.156 1 97.06 348 TYR A CA 1
ATOM 2593 C C . TYR A 1 348 ? -15.172 -14.18 9.367 1 97.06 348 TYR A C 1
ATOM 2595 O O . TYR A 1 348 ? -15.227 -13.148 10.039 1 97.06 348 TYR A O 1
ATOM 2603 N N . ASP A 1 349 ? -14.047 -14.617 8.836 1 97.25 349 ASP A N 1
ATOM 2604 C CA . ASP A 1 349 ? -13.055 -13.656 8.359 1 97.25 349 ASP A CA 1
ATOM 2605 C C . ASP A 1 349 ? -13.43 -13.125 6.98 1 97.25 349 ASP A C 1
ATOM 2607 O O . ASP A 1 349 ? -13.617 -13.898 6.039 1 97.25 349 ASP A O 1
ATOM 2611 N N . VAL A 1 350 ? -13.617 -11.852 6.883 1 98.25 350 VAL A N 1
ATOM 2612 C CA . VAL A 1 350 ? -13.859 -11.203 5.598 1 98.25 350 VAL A CA 1
ATOM 2613 C C . VAL A 1 350 ? -12.531 -10.938 4.895 1 98.25 350 VAL A C 1
ATOM 2615 O O . VAL A 1 350 ? -11.711 -10.164 5.391 1 98.25 350 VAL A O 1
ATOM 2618 N N . VAL A 1 351 ? -12.312 -11.609 3.693 1 97.81 351 VAL A N 1
ATOM 2619 C CA . VAL A 1 351 ? -11 -11.578 3.051 1 97.81 351 VAL A CA 1
ATOM 2620 C C . VAL A 1 351 ? -11.148 -11.156 1.592 1 97.81 351 VAL A C 1
ATOM 2622 O O . VAL A 1 351 ? -12.242 -11.258 1.019 1 97.81 351 VAL A O 1
ATOM 2625 N N . GLY A 1 352 ? -10.07 -10.586 1.039 1 97.81 352 GLY A N 1
ATOM 2626 C CA . GLY A 1 352 ? -10.078 -10.141 -0.344 1 97.81 352 GLY A CA 1
ATOM 2627 C C . GLY A 1 352 ? -9.43 -11.125 -1.296 1 97.81 352 GLY A C 1
ATOM 2628 O O . GLY A 1 352 ? -8.969 -12.188 -0.875 1 97.81 352 GLY A O 1
ATOM 2629 N N . PRO A 1 353 ? -9.391 -10.773 -2.562 1 97.25 353 PRO A N 1
ATOM 2630 C CA . PRO A 1 353 ? -8.922 -11.672 -3.615 1 97.25 353 PRO A CA 1
ATOM 2631 C C . PRO A 1 353 ? -7.41 -11.609 -3.818 1 97.25 353 PRO A C 1
ATOM 2633 O O . PRO A 1 353 ? -6.844 -12.43 -4.547 1 97.25 353 PRO A O 1
ATOM 2636 N N . VAL A 1 354 ? -6.715 -10.68 -3.207 1 95.12 354 VAL A N 1
ATOM 2637 C CA . VAL A 1 354 ? -5.27 -10.539 -3.367 1 95.12 354 VAL A CA 1
ATOM 2638 C C . VAL A 1 354 ? -4.566 -11.773 -2.803 1 95.12 354 VAL A C 1
ATOM 2640 O O . VAL A 1 354 ? -4.961 -12.297 -1.757 1 95.12 354 VAL A O 1
ATOM 2643 N N . CYS A 1 355 ? -3.568 -12.234 -3.475 1 90.44 355 CYS A N 1
ATOM 2644 C CA . CYS A 1 355 ? -2.895 -13.477 -3.109 1 90.44 355 CYS A CA 1
ATOM 2645 C C . CYS A 1 355 ? -1.887 -13.242 -1.99 1 90.44 355 CYS A C 1
ATOM 2647 O O . CYS A 1 355 ? -0.688 -13.461 -2.172 1 90.44 355 CYS A O 1
ATOM 2649 N N . GLU A 1 356 ? -2.344 -12.773 -0.949 1 90.62 356 GLU A N 1
ATOM 2650 C CA . GLU A 1 356 ? -1.639 -12.531 0.306 1 90.62 356 GLU A CA 1
ATOM 2651 C C . GLU A 1 356 ? -2.436 -13.062 1.496 1 90.62 356 GLU A C 1
ATOM 2653 O O . GLU A 1 356 ? -3.639 -12.812 1.604 1 90.62 356 GLU A O 1
ATOM 2658 N N . SER A 1 357 ? -1.744 -13.758 2.33 1 87.5 357 SER A N 1
ATOM 2659 C CA . SER A 1 357 ? -2.412 -14.242 3.531 1 87.5 357 SER A CA 1
ATOM 2660 C C . SER A 1 357 ? -2.934 -13.094 4.383 1 87.5 357 SER A C 1
ATOM 2662 O O . SER A 1 357 ? -3.938 -13.234 5.086 1 87.5 357 SER A O 1
ATOM 2664 N N . GLY A 1 358 ? -2.258 -11.969 4.234 1 90.88 358 GLY A N 1
ATOM 2665 C CA . GLY A 1 358 ? -2.621 -10.805 5.027 1 90.88 358 GLY A CA 1
ATOM 2666 C C . GLY A 1 358 ? -3.766 -10.008 4.434 1 90.88 358 GLY A C 1
ATOM 2667 O O . GLY A 1 358 ? -4.211 -9.016 5.02 1 90.88 358 GLY A O 1
ATOM 2668 N N . ASP A 1 359 ? -4.309 -10.516 3.377 1 95.81 359 ASP A N 1
ATOM 2669 C CA . ASP A 1 359 ? -5.406 -9.789 2.744 1 95.81 359 ASP A CA 1
ATOM 2670 C C . ASP A 1 359 ? -6.73 -10.078 3.445 1 95.81 359 ASP A C 1
ATOM 2672 O O . ASP A 1 359 ? -7.566 -10.82 2.922 1 95.81 359 ASP A O 1
ATOM 2676 N N . TRP A 1 360 ? -6.953 -9.445 4.559 1 95.75 360 TRP A N 1
ATOM 2677 C CA . TRP A 1 360 ? -8.242 -9.469 5.238 1 95.75 360 TRP A CA 1
ATOM 2678 C C . TRP A 1 360 ? -8.742 -8.055 5.516 1 95.75 360 TRP A C 1
ATOM 2680 O O . TRP A 1 360 ? -7.941 -7.148 5.777 1 95.75 360 TRP A O 1
ATOM 2690 N N . ILE A 1 361 ? -10.039 -7.91 5.477 1 97.81 361 ILE A N 1
ATOM 2691 C CA . ILE A 1 361 ? -10.711 -6.645 5.742 1 97.81 361 ILE A CA 1
ATOM 2692 C C . ILE A 1 361 ? -11.242 -6.633 7.176 1 97.81 361 ILE A C 1
ATOM 2694 O O . ILE A 1 361 ? -11.25 -5.59 7.832 1 97.81 361 ILE A O 1
ATOM 2698 N N . GLY A 1 362 ? -11.656 -7.777 7.652 1 97.94 362 GLY A N 1
ATOM 2699 C CA . GLY A 1 362 ? -12.141 -7.938 9.016 1 97.94 362 GLY A CA 1
ATOM 2700 C C . GLY A 1 362 ? -12.102 -9.375 9.492 1 97.94 362 GLY A C 1
ATOM 2701 O O . GLY A 1 362 ? -12.43 -10.297 8.742 1 97.94 362 GLY A O 1
ATOM 2702 N N . ARG A 1 363 ? -11.727 -9.578 10.758 1 96.62 363 ARG A N 1
ATOM 2703 C CA . ARG A 1 363 ? -11.68 -10.906 11.352 1 96.62 363 ARG A CA 1
ATOM 2704 C C . ARG A 1 363 ? -12.828 -11.102 12.344 1 96.62 363 ARG A C 1
ATOM 2706 O O . ARG A 1 363 ? -13.266 -10.148 12.984 1 96.62 363 ARG A O 1
ATOM 2713 N N . ASP A 1 364 ? -13.367 -12.266 12.367 1 96.25 364 ASP A N 1
ATOM 2714 C CA . ASP A 1 364 ? -14.352 -12.688 13.359 1 96.25 364 ASP A CA 1
ATOM 2715 C C . ASP A 1 364 ? -15.594 -11.797 13.312 1 96.25 364 ASP A C 1
ATOM 2717 O O . ASP A 1 364 ? -16.031 -11.266 14.336 1 96.25 364 ASP A O 1
ATOM 2721 N N . ARG A 1 365 ? -16.125 -11.656 12.156 1 97.12 365 ARG A N 1
ATOM 2722 C CA . ARG A 1 365 ? -17.328 -10.859 11.969 1 97.12 365 ARG A CA 1
ATOM 2723 C C . ARG A 1 365 ? -18.562 -11.75 11.914 1 97.12 365 ARG A C 1
ATOM 2725 O O . ARG A 1 365 ? -18.609 -12.719 11.148 1 97.12 365 ARG A O 1
ATOM 2732 N N . THR A 1 366 ? -19.547 -11.414 12.648 1 96.06 366 THR A N 1
ATOM 2733 C CA . THR A 1 366 ? -20.828 -12.109 12.555 1 96.06 366 THR A CA 1
ATOM 2734 C C . THR A 1 366 ? -21.688 -11.516 11.445 1 96.06 366 THR A C 1
ATOM 2736 O O . THR A 1 366 ? -22.109 -10.359 11.531 1 96.06 366 THR A O 1
ATOM 2739 N N . LEU A 1 367 ? -21.922 -12.336 10.383 1 96 367 LEU A N 1
ATOM 2740 C CA . LEU A 1 367 ? -22.672 -11.867 9.219 1 96 367 LEU A CA 1
ATOM 2741 C C . LEU A 1 367 ? -23.625 -12.953 8.719 1 96 367 LEU A C 1
ATOM 2743 O O . LEU A 1 367 ? -23.312 -14.141 8.789 1 96 367 LEU A O 1
ATOM 2747 N N . ALA A 1 368 ? -24.766 -12.57 8.289 1 95.31 368 ALA A N 1
ATOM 2748 C CA . ALA A 1 368 ? -25.672 -13.422 7.527 1 95.31 368 ALA A CA 1
ATOM 2749 C C . ALA A 1 368 ? -25.641 -13.07 6.043 1 95.31 368 ALA A C 1
ATOM 2751 O O . ALA A 1 368 ? -26.375 -12.18 5.59 1 95.31 368 ALA A O 1
ATOM 2752 N N . VAL A 1 369 ? -24.719 -13.805 5.281 1 94.5 369 VAL A N 1
ATOM 2753 C CA . VAL A 1 369 ? -24.5 -13.383 3.904 1 94.5 369 VAL A CA 1
ATOM 2754 C C . VAL A 1 369 ? -24.438 -14.602 2.988 1 94.5 369 VAL A C 1
ATOM 2756 O O . VAL A 1 369 ? -24.188 -15.719 3.451 1 94.5 369 VAL A O 1
ATOM 2759 N N . ARG A 1 370 ? -24.703 -14.422 1.809 1 93.81 370 ARG A N 1
ATOM 2760 C CA . ARG A 1 370 ? -24.5 -15.359 0.711 1 93.81 370 ARG A CA 1
ATOM 2761 C C . ARG A 1 370 ? -23.812 -14.68 -0.467 1 93.81 370 ARG A C 1
ATOM 2763 O O . ARG A 1 370 ? -23.688 -13.453 -0.495 1 93.81 370 ARG A O 1
ATOM 2770 N N . SER A 1 371 ? -23.328 -15.453 -1.435 1 95.19 371 SER A N 1
ATOM 2771 C CA . SER A 1 371 ? -22.719 -14.914 -2.648 1 95.19 371 SER A CA 1
ATOM 2772 C C . SER A 1 371 ? -23.656 -13.922 -3.34 1 95.19 371 SER A C 1
ATOM 2774 O O . SER A 1 371 ? -24.859 -14.164 -3.445 1 95.19 371 SER A O 1
ATOM 2776 N N . GLY A 1 372 ? -23.109 -12.766 -3.734 1 94.81 372 GLY A N 1
ATOM 2777 C CA . GLY A 1 372 ? -23.875 -11.75 -4.43 1 94.81 372 GLY A CA 1
ATOM 2778 C C . GLY A 1 372 ? -24.344 -10.633 -3.52 1 94.81 372 GLY A C 1
ATOM 2779 O O . GLY A 1 372 ? -24.703 -9.555 -3.992 1 94.81 372 GLY A O 1
ATOM 2780 N N . ASP A 1 373 ? -24.406 -10.93 -2.18 1 96.44 373 ASP A N 1
ATOM 2781 C CA . ASP A 1 373 ? -24.766 -9.867 -1.243 1 96.44 373 ASP A CA 1
ATOM 2782 C C . ASP A 1 373 ? -23.734 -8.75 -1.258 1 96.44 373 ASP A C 1
ATOM 2784 O O . ASP A 1 373 ? -22.578 -8.969 -1.639 1 96.44 373 ASP A O 1
ATOM 2788 N N . ARG A 1 374 ? -24.203 -7.574 -0.896 1 97.88 374 ARG A N 1
ATOM 2789 C CA . ARG A 1 374 ? -23.312 -6.422 -0.798 1 97.88 374 ARG A CA 1
ATOM 2790 C C . ARG A 1 374 ? -23.109 -6.004 0.655 1 97.88 374 ARG A C 1
ATOM 2792 O O . ARG A 1 374 ? -24.047 -6.082 1.462 1 97.88 374 ARG A O 1
ATOM 2799 N N . LEU A 1 375 ? -21.922 -5.664 0.972 1 98.44 375 LEU A N 1
ATOM 2800 C CA . LEU A 1 375 ? -21.531 -5.191 2.297 1 98.44 375 LEU A CA 1
ATOM 2801 C C . LEU A 1 375 ? -20.953 -3.783 2.229 1 98.44 375 LEU A C 1
ATOM 2803 O O . LEU A 1 375 ? -20.5 -3.344 1.166 1 98.44 375 LEU A O 1
ATOM 2807 N N . ALA A 1 376 ? -21 -3.102 3.332 1 98.75 376 ALA A N 1
ATOM 2808 C CA . ALA A 1 376 ? -20.328 -1.812 3.508 1 98.75 376 ALA A CA 1
ATOM 2809 C C . ALA A 1 376 ? -19.297 -1.88 4.621 1 98.75 376 ALA A C 1
ATOM 2811 O O . ALA A 1 376 ? -19.609 -2.266 5.75 1 98.75 376 ALA A O 1
ATOM 2812 N N . VAL A 1 377 ? -18.109 -1.619 4.273 1 98.81 377 VAL A N 1
ATOM 2813 C CA . VAL A 1 377 ? -17.078 -1.369 5.285 1 98.81 377 VAL A CA 1
ATOM 2814 C C . VAL A 1 377 ? -17.172 0.075 5.77 1 98.81 377 VAL A C 1
ATOM 2816 O O . VAL A 1 377 ? -17.016 1.013 4.984 1 98.81 377 VAL A O 1
ATOM 2819 N N . LEU A 1 378 ? -17.391 0.266 7.062 1 98.62 378 LEU A N 1
ATOM 2820 C CA . LEU A 1 378 ? -17.656 1.582 7.633 1 98.62 378 LEU A CA 1
ATOM 2821 C C . LEU A 1 378 ? -16.359 2.307 7.961 1 98.62 378 LEU A C 1
ATOM 2823 O O . LEU A 1 378 ? -15.289 1.685 8.023 1 98.62 378 LEU A O 1
ATOM 2827 N N . SER A 1 379 ? -16.422 3.643 8.125 1 98.75 379 SER A N 1
ATOM 2828 C CA . SER A 1 379 ? -15.32 4.5 8.547 1 98.75 379 SER A CA 1
ATOM 2829 C C . SER A 1 379 ? -14.141 4.383 7.594 1 98.75 379 SER A C 1
ATOM 2831 O O . SER A 1 379 ? -12.992 4.277 8.031 1 98.75 379 SER A O 1
ATOM 2833 N N . ALA A 1 380 ? -14.484 4.305 6.285 1 98.75 380 ALA A N 1
ATOM 2834 C CA . ALA A 1 380 ? -13.469 4.117 5.25 1 98.75 380 ALA A CA 1
ATOM 2835 C C . ALA A 1 380 ? -13.133 5.441 4.562 1 98.75 380 ALA A C 1
ATOM 2837 O O . ALA A 1 380 ? -12.562 5.453 3.471 1 98.75 380 ALA A O 1
ATOM 2838 N N . GLY A 1 381 ? -13.484 6.523 5.191 1 98.81 381 GLY A N 1
ATOM 2839 C CA . GLY A 1 381 ? -13.258 7.82 4.57 1 98.81 381 GLY A CA 1
ATOM 2840 C C . GLY A 1 381 ? -11.82 8.297 4.688 1 98.81 381 GLY A C 1
ATOM 2841 O O . GLY A 1 381 ? -11.398 9.188 3.951 1 98.81 381 GLY A O 1
ATOM 2842 N N . ALA A 1 382 ? -11.117 7.77 5.625 1 98.56 382 ALA A N 1
ATOM 2843 C CA . ALA A 1 382 ? -9.75 8.219 5.879 1 98.56 382 ALA A CA 1
ATOM 2844 C C . ALA A 1 382 ? -8.758 7.07 5.758 1 98.56 382 ALA A C 1
ATOM 2846 O O . ALA A 1 382 ? -8.984 5.988 6.305 1 98.56 382 ALA A O 1
ATOM 2847 N N . TYR A 1 383 ? -7.656 7.328 5.035 1 97.56 383 TYR A N 1
ATOM 2848 C CA . TYR A 1 383 ? -6.496 6.445 4.953 1 97.56 383 TYR A CA 1
ATOM 2849 C C . TYR A 1 383 ? -6.879 5.102 4.348 1 97.56 383 TYR A C 1
ATOM 2851 O O . TYR A 1 383 ? -6.371 4.059 4.77 1 97.56 383 TYR A O 1
ATOM 2859 N N . CYS A 1 384 ? -7.859 5.07 3.521 1 98.25 384 CYS A N 1
ATOM 2860 C CA . CYS A 1 384 ? -8.25 3.879 2.777 1 98.25 384 CYS A CA 1
ATOM 2861 C C . CYS A 1 384 ? -7.973 4.047 1.289 1 98.25 384 CYS A C 1
ATOM 2863 O O . CYS A 1 384 ? -6.922 3.641 0.797 1 98.25 384 CYS A O 1
ATOM 2865 N N . SER A 1 385 ? -8.812 4.93 0.673 1 98.38 385 SER A N 1
ATOM 2866 C CA . SER A 1 385 ? -8.578 5.18 -0.746 1 98.38 385 SER A CA 1
ATOM 2867 C C . SER A 1 385 ? -7.238 5.875 -0.971 1 98.38 385 SER A C 1
ATOM 2869 O O . SER A 1 385 ? -6.551 5.602 -1.956 1 98.38 385 SER A O 1
ATOM 2871 N N . SER A 1 386 ? -6.832 6.754 -0.063 1 97.94 386 SER A N 1
ATOM 2872 C CA . SER A 1 386 ? -5.602 7.523 -0.219 1 97.94 386 SER A CA 1
ATOM 2873 C C . SER A 1 386 ? -4.371 6.625 -0.136 1 97.94 386 SER A C 1
ATOM 2875 O O . SER A 1 386 ? -3.328 6.938 -0.715 1 97.94 386 SER A O 1
ATOM 2877 N N . MET A 1 387 ? -4.504 5.496 0.549 1 97.62 387 MET A N 1
ATOM 2878 C CA . MET A 1 387 ? -3.383 4.582 0.734 1 97.62 387 MET A CA 1
ATOM 2879 C C . MET A 1 387 ? 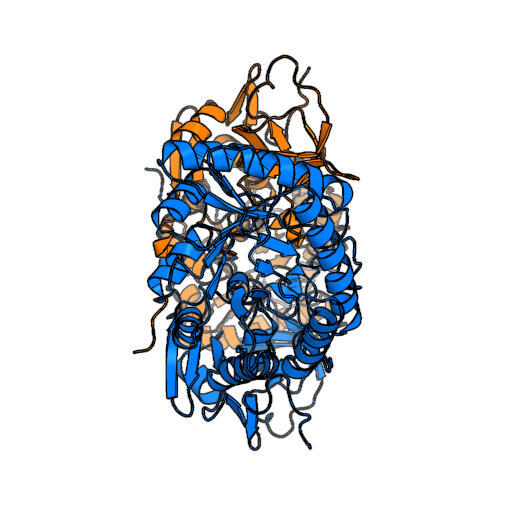-3.469 3.408 -0.237 1 97.62 387 MET A C 1
ATOM 2881 O O . MET A 1 387 ? -2.629 2.508 -0.206 1 97.62 387 MET A O 1
ATOM 2885 N N . GLY A 1 388 ? -4.477 3.369 -1.071 1 97.81 388 GLY A N 1
ATOM 2886 C CA . GLY A 1 388 ? -4.688 2.258 -1.984 1 97.81 388 GLY A CA 1
ATOM 2887 C C . GLY A 1 388 ? -3.559 2.082 -2.98 1 97.81 388 GLY A C 1
ATOM 2888 O O . GLY A 1 388 ? -2.766 3 -3.197 1 97.81 388 GLY A O 1
ATOM 2889 N N . SER A 1 389 ? -3.42 0.89 -3.57 1 97.88 389 SER A N 1
ATOM 2890 C CA . SER A 1 389 ? -2.406 0.551 -4.566 1 97.88 389 SER A CA 1
ATOM 2891 C C . SER A 1 389 ? -3.004 -0.263 -5.707 1 97.88 389 SER A C 1
ATOM 2893 O O . SER A 1 389 ? -4.215 -0.489 -5.746 1 97.88 389 SER A O 1
ATOM 2895 N N . ASN A 1 390 ? -2.146 -0.624 -6.676 1 98.06 390 ASN A N 1
ATOM 2896 C CA . ASN A 1 390 ? -2.553 -1.475 -7.789 1 98.06 390 ASN A CA 1
ATOM 2897 C C . ASN A 1 390 ? -1.954 -2.875 -7.672 1 98.06 390 ASN A C 1
ATOM 2899 O O . ASN A 1 390 ? -1.735 -3.547 -8.68 1 98.06 390 ASN A O 1
ATOM 2903 N N . TYR A 1 391 ? -1.642 -3.312 -6.434 1 97.94 39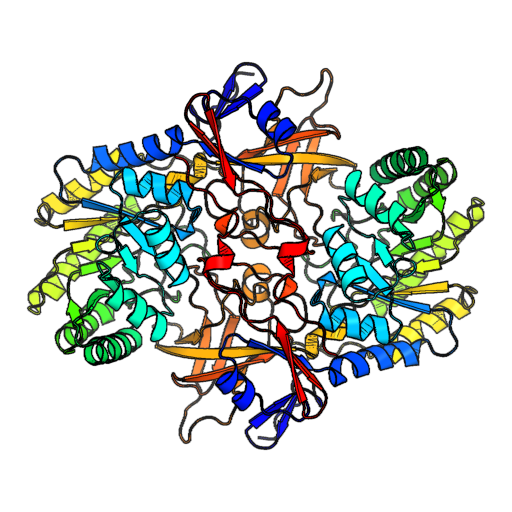1 TYR A N 1
ATOM 2904 C CA . TYR A 1 391 ? -1.073 -4.641 -6.23 1 97.94 391 TYR A CA 1
ATOM 2905 C C . TYR A 1 391 ? -1.944 -5.711 -6.879 1 97.94 391 TYR A C 1
ATOM 2907 O O . TYR A 1 391 ? -3.174 -5.625 -6.844 1 97.94 391 TYR A O 1
ATOM 2915 N N . ASN A 1 392 ? -1.335 -6.77 -7.488 1 98.06 392 ASN A N 1
ATOM 2916 C CA . ASN A 1 392 ? -1.951 -7.812 -8.305 1 98.06 392 ASN A CA 1
ATOM 2917 C C . ASN A 1 392 ? -2.605 -7.234 -9.555 1 98.06 392 ASN A C 1
ATOM 2919 O O . ASN A 1 392 ? -3.531 -7.828 -10.109 1 98.06 392 ASN A O 1
ATOM 2923 N N . THR A 1 393 ? -2.146 -6.051 -9.977 1 97.88 393 THR A N 1
ATOM 2924 C CA . THR A 1 393 ? -2.652 -5.332 -11.141 1 97.88 393 THR A CA 1
ATOM 2925 C C . THR A 1 393 ? -4.16 -5.129 -11.039 1 97.88 393 THR A C 1
ATOM 2927 O O . THR A 1 393 ? -4.895 -5.391 -11.992 1 97.88 393 THR A O 1
ATOM 2930 N N . ARG A 1 394 ? -4.621 -4.727 -9.906 1 97.88 394 ARG A N 1
ATOM 2931 C CA . ARG A 1 394 ? -6.016 -4.352 -9.688 1 97.88 394 ARG A CA 1
ATOM 2932 C C . ARG A 1 394 ? -6.207 -2.846 -9.844 1 97.88 394 ARG A C 1
ATOM 2934 O O . ARG A 1 394 ? -5.367 -2.059 -9.406 1 97.88 394 ARG A O 1
ATOM 2941 N N . ALA A 1 395 ? -7.254 -2.49 -10.445 1 97 395 ALA A N 1
ATOM 2942 C CA . ALA A 1 395 ? -7.539 -1.082 -10.711 1 97 395 ALA A CA 1
ATOM 2943 C C . ALA A 1 395 ? -8.094 -0.395 -9.469 1 97 395 ALA A C 1
ATOM 2945 O O . ALA A 1 395 ? -8.789 -1.021 -8.664 1 97 395 ALA A O 1
ATOM 2946 N N . ARG A 1 396 ? -7.883 0.865 -9.328 1 97.94 396 ARG A N 1
ATOM 2947 C CA . ARG A 1 396 ? -8.477 1.635 -8.234 1 97.94 396 ARG A CA 1
ATOM 2948 C C . ARG A 1 396 ? -9.984 1.729 -8.391 1 97.94 396 ARG A C 1
ATOM 2950 O O . ARG A 1 396 ? -10.492 1.871 -9.5 1 97.94 396 ARG A O 1
ATOM 2957 N N . PRO A 1 397 ? -10.719 1.698 -7.309 1 98.5 397 PRO A N 1
ATOM 2958 C CA . PRO A 1 397 ? -12.188 1.762 -7.355 1 98.5 397 PRO A CA 1
ATOM 2959 C C . PRO A 1 397 ? -12.703 3.137 -7.773 1 98.5 397 PRO A C 1
ATOM 2961 O O . PRO A 1 397 ? -11.977 4.129 -7.672 1 98.5 397 PRO A O 1
ATOM 2964 N N . ALA A 1 398 ? -13.906 3.162 -8.25 1 98.81 398 ALA A N 1
ATOM 2965 C CA . ALA A 1 398 ? -14.617 4.43 -8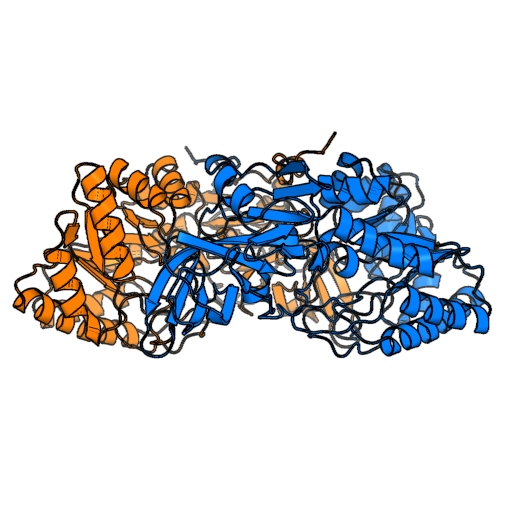.406 1 98.81 398 ALA A CA 1
ATOM 2966 C C . ALA A 1 398 ? -14.938 5.043 -7.043 1 98.81 398 ALA A C 1
ATOM 2968 O O . ALA A 1 398 ? -14.953 4.348 -6.027 1 98.81 398 ALA A O 1
ATOM 2969 N N . GLU A 1 399 ? -15.125 6.348 -6.996 1 98.88 399 GLU A N 1
ATOM 2970 C CA . GLU A 1 399 ? -15.508 7.094 -5.801 1 98.88 399 GLU A CA 1
ATOM 2971 C C . GLU A 1 399 ? -16.688 8.023 -6.082 1 98.88 399 GLU A C 1
ATOM 2973 O O . GLU A 1 399 ? -16.766 8.625 -7.156 1 98.88 399 GLU A O 1
ATOM 2978 N N . VAL A 1 400 ? -17.578 8.07 -5.129 1 98.88 400 VAL A N 1
ATOM 2979 C CA . VAL A 1 400 ? -18.797 8.859 -5.262 1 98.88 400 VAL A CA 1
ATOM 2980 C C . VAL A 1 400 ? -18.938 9.789 -4.062 1 98.88 400 VAL A C 1
ATOM 2982 O O . VAL A 1 400 ? -18.672 9.398 -2.926 1 98.88 400 VAL A O 1
ATOM 2985 N N . LEU A 1 401 ? -19.266 11 -4.328 1 98.88 401 LEU A N 1
ATOM 2986 C CA . LEU A 1 401 ? -19.672 11.953 -3.301 1 98.88 401 LEU A CA 1
ATOM 2987 C C . LEU A 1 401 ? -21.188 12.164 -3.314 1 98.88 401 LEU A C 1
ATOM 2989 O O . LEU A 1 401 ? -21.734 12.617 -4.316 1 98.88 401 LEU A O 1
ATOM 2993 N N . VAL A 1 402 ? -21.797 11.805 -2.238 1 98.88 402 VAL A N 1
ATOM 2994 C CA . VAL A 1 402 ? -23.25 11.961 -2.129 1 98.88 402 VAL A CA 1
ATOM 2995 C C . VAL A 1 402 ? -23.578 13.305 -1.494 1 98.88 402 VAL A C 1
ATOM 2997 O O . VAL A 1 402 ? -22.969 13.703 -0.499 1 98.88 402 VAL A O 1
ATOM 3000 N N . ASP A 1 403 ? -24.531 14.047 -2.035 1 98.44 403 ASP A N 1
ATOM 3001 C CA . ASP A 1 403 ? -25.062 15.328 -1.585 1 98.44 403 ASP A CA 1
ATOM 3002 C C . ASP A 1 403 ? -26.578 15.336 -1.598 1 98.44 403 ASP A C 1
ATOM 3004 O O . ASP A 1 403 ? -27.203 15.727 -2.588 1 98.44 403 ASP A O 1
ATOM 3008 N N . GLY A 1 404 ? -27.141 15.117 -0.406 1 97.94 404 GLY A N 1
ATOM 3009 C CA . GLY A 1 404 ? -28.578 14.93 -0.366 1 97.94 404 GLY A CA 1
ATOM 3010 C C . GLY A 1 404 ? -29.047 13.727 -1.159 1 97.94 404 GLY A C 1
ATOM 3011 O O . GLY A 1 404 ? -28.656 12.594 -0.877 1 97.94 404 GLY A O 1
ATOM 3012 N N . GLY A 1 405 ? -29.766 13.992 -2.221 1 98.06 405 GLY A N 1
ATOM 3013 C CA . GLY A 1 405 ? -30.266 12.922 -3.059 1 98.06 405 GLY A CA 1
ATOM 3014 C C . GLY A 1 405 ? -29.453 12.703 -4.316 1 98.06 405 GLY A C 1
ATOM 3015 O O . GLY A 1 405 ? -29.75 11.805 -5.109 1 98.06 405 GLY A O 1
ATOM 3016 N N . GLN A 1 406 ? -28.406 13.43 -4.414 1 97.94 406 GLN A N 1
ATOM 3017 C CA . GLN A 1 406 ? -27.594 13.352 -5.621 1 97.94 406 GLN A CA 1
ATOM 3018 C C . GLN A 1 406 ? -26.297 12.602 -5.363 1 97.94 406 GLN A C 1
ATOM 3020 O O . GLN A 1 406 ? -25.688 12.75 -4.301 1 97.94 406 GLN A O 1
ATOM 3025 N N . ALA A 1 407 ? -25.891 11.758 -6.316 1 98.31 407 ALA A N 1
ATOM 3026 C CA . ALA A 1 407 ? -24.609 11.055 -6.301 1 98.31 407 ALA A CA 1
ATOM 3027 C C . ALA A 1 407 ? -23.688 11.562 -7.402 1 98.31 407 ALA A C 1
ATOM 3029 O O . ALA A 1 407 ? -24.016 11.477 -8.586 1 98.31 407 ALA A O 1
ATOM 3030 N N . HIS A 1 408 ? -22.562 12.117 -7 1 98.62 408 HIS A N 1
ATOM 3031 C CA . HIS A 1 408 ? -21.594 12.633 -7.957 1 98.62 408 HIS A CA 1
ATOM 3032 C C . HIS A 1 408 ? -20.406 11.695 -8.094 1 98.62 408 HIS A C 1
ATOM 3034 O O . HIS A 1 408 ? -19.703 11.43 -7.117 1 98.62 408 HIS A O 1
ATOM 3040 N N . LEU A 1 409 ? -20.203 11.148 -9.312 1 98.69 409 LEU A N 1
ATOM 3041 C CA . LEU A 1 409 ? -18.984 10.398 -9.578 1 98.69 409 LEU A CA 1
ATOM 3042 C C . LEU A 1 409 ? -17.75 11.312 -9.508 1 98.69 409 LEU A C 1
ATOM 3044 O O . LEU A 1 409 ? -17.609 12.227 -10.328 1 98.69 409 LEU A O 1
ATOM 3048 N N . ILE A 1 410 ? -16.875 11.055 -8.539 1 98.81 410 ILE A N 1
ATOM 3049 C CA . ILE A 1 410 ? -15.766 11.984 -8.352 1 98.81 410 ILE A CA 1
ATOM 3050 C C . ILE A 1 410 ? -14.453 11.305 -8.742 1 98.81 410 ILE A C 1
ATOM 3052 O O . ILE A 1 410 ? -13.406 11.961 -8.812 1 98.81 410 ILE A O 1
ATOM 3056 N N . ARG A 1 411 ? -14.43 10.086 -8.914 1 98.69 411 ARG A N 1
ATOM 3057 C CA . ARG A 1 411 ? -13.367 9.32 -9.562 1 98.69 411 ARG A CA 1
ATOM 3058 C C . ARG A 1 411 ? -13.945 8.188 -10.406 1 98.69 411 ARG A C 1
ATOM 3060 O O . ARG A 1 411 ? -14.711 7.367 -9.914 1 98.69 411 ARG A O 1
ATOM 3067 N N . VAL A 1 412 ? -13.641 8.141 -11.641 1 98.44 412 VAL A N 1
ATOM 3068 C CA . VAL A 1 412 ? -14.039 7.004 -12.469 1 98.44 412 VAL A CA 1
ATOM 3069 C C . VAL A 1 412 ? -13.18 5.789 -12.133 1 98.44 412 VAL A C 1
ATOM 3071 O O . VAL A 1 412 ? -12.016 5.934 -11.742 1 98.44 412 VAL A O 1
ATOM 3074 N N . ARG A 1 413 ? -13.781 4.613 -12.172 1 98.31 413 ARG A N 1
ATOM 3075 C CA . ARG A 1 413 ? -12.984 3.402 -12.016 1 98.31 413 ARG A CA 1
ATOM 3076 C C . ARG A 1 413 ? -11.805 3.393 -12.977 1 98.31 413 ARG A C 1
ATOM 3078 O O . ARG A 1 413 ? -11.969 3.645 -14.172 1 98.31 413 ARG A O 1
ATOM 3085 N N . GLU A 1 414 ? -10.586 3.148 -12.43 1 97.69 414 GLU A N 1
ATOM 3086 C CA . GLU A 1 414 ? -9.375 3.16 -13.242 1 97.69 414 GLU A CA 1
ATOM 3087 C C . GLU A 1 414 ? -9.398 2.055 -14.289 1 97.69 414 GLU A C 1
ATOM 3089 O O . GLU A 1 414 ? -9.625 0.887 -13.969 1 97.69 414 GLU A O 1
ATOM 3094 N N . PRO A 1 415 ? -9.234 2.441 -15.594 1 96.69 415 PRO A N 1
ATOM 3095 C CA . PRO A 1 415 ? -9.062 1.375 -16.578 1 96.69 415 PRO A CA 1
ATOM 3096 C C . PRO A 1 415 ? -7.82 0.521 -16.328 1 96.69 415 PRO A C 1
ATOM 3098 O O . PRO A 1 415 ? -6.773 1.048 -15.945 1 96.69 415 PRO A O 1
ATOM 3101 N N . LEU A 1 416 ? -7.945 -0.753 -16.531 1 95.75 416 LEU A N 1
ATOM 3102 C CA . LEU A 1 416 ? -6.859 -1.682 -16.25 1 95.75 416 LEU A CA 1
ATOM 3103 C C . LEU A 1 416 ? -5.609 -1.322 -17.047 1 95.75 416 LEU A C 1
ATOM 3105 O O . LEU A 1 416 ? -4.492 -1.398 -16.531 1 95.75 416 LEU A O 1
ATOM 3109 N N . GLU A 1 417 ? -5.793 -0.854 -18.25 1 94.38 417 GLU A N 1
ATOM 3110 C CA . GLU A 1 417 ? -4.668 -0.535 -19.125 1 94.38 417 GLU A CA 1
ATOM 3111 C C . GLU A 1 417 ? -3.887 0.667 -18.609 1 94.38 417 GLU A C 1
ATOM 3113 O O . GLU A 1 417 ? -2.697 0.816 -18.906 1 94.38 417 GLU A O 1
ATOM 3118 N N . ASP A 1 418 ? -4.516 1.51 -17.812 1 96 418 ASP A N 1
ATOM 3119 C CA . ASP A 1 418 ? -3.867 2.707 -17.297 1 96 418 ASP A CA 1
ATOM 3120 C C . ASP A 1 418 ? -2.924 2.359 -16.141 1 96 418 ASP A C 1
ATOM 3122 O O . ASP A 1 418 ? -2.049 3.152 -15.789 1 96 418 ASP A O 1
ATOM 3126 N N . THR A 1 419 ? -3.074 1.119 -15.586 1 95.69 419 THR A N 1
ATOM 3127 C CA . THR A 1 419 ? -2.236 0.739 -14.453 1 95.69 419 THR A CA 1
ATOM 3128 C C . THR A 1 419 ? -0.794 0.514 -14.898 1 95.69 419 THR A C 1
ATOM 3130 O O . THR A 1 419 ? 0.126 0.535 -14.078 1 95.69 419 THR A O 1
ATOM 3133 N N . PHE A 1 420 ? -0.533 0.243 -16.219 1 97 420 PHE A N 1
ATOM 3134 C CA . PHE A 1 420 ? 0.83 0.007 -16.672 1 97 420 PHE A CA 1
ATOM 3135 C C . PHE A 1 420 ? 1.134 0.842 -17.922 1 97 420 PHE A C 1
ATOM 3137 O O . PHE A 1 420 ? 1.979 0.467 -18.734 1 97 420 PHE A O 1
ATOM 3144 N N . ARG A 1 421 ? 0.431 1.994 -18.016 1 96.19 421 ARG A N 1
ATOM 3145 C CA . ARG A 1 421 ? 0.542 2.852 -19.203 1 96.19 421 ARG A CA 1
ATOM 3146 C C . ARG A 1 421 ? 1.938 3.459 -19.297 1 96.19 421 ARG A C 1
ATOM 3148 O O . ARG A 1 421 ? 2.365 3.861 -20.391 1 96.19 421 ARG A O 1
ATOM 3155 N N . HIS A 1 422 ? 2.666 3.619 -18.172 1 97.69 422 HIS A N 1
ATOM 3156 C CA . HIS A 1 422 ? 3.967 4.277 -18.156 1 97.69 422 HIS A CA 1
ATOM 3157 C C . HIS A 1 422 ? 5.094 3.273 -18.375 1 97.69 422 HIS A C 1
ATOM 3159 O O . HIS A 1 422 ? 6.27 3.643 -18.359 1 97.69 422 HIS A O 1
ATOM 3165 N N . GLU A 1 423 ? 4.738 1.982 -18.547 1 98.25 423 GLU A N 1
ATOM 3166 C CA . GLU A 1 423 ? 5.727 0.929 -18.75 1 98.25 423 GLU A CA 1
ATOM 3167 C C . GLU A 1 423 ? 6.051 0.758 -20.219 1 98.25 423 GLU A C 1
ATOM 3169 O O . GLU A 1 423 ? 5.211 1.027 -21.094 1 98.25 423 GLU A O 1
ATOM 3174 N N . LYS A 1 424 ? 7.301 0.384 -20.453 1 97.25 424 LYS A N 1
ATOM 3175 C CA . LYS A 1 424 ? 7.82 0.194 -21.797 1 97.25 424 LYS A CA 1
ATOM 3176 C C . LYS A 1 424 ? 8.445 -1.188 -21.969 1 97.25 424 LYS A C 1
ATOM 3178 O O . LYS A 1 424 ? 9 -1.739 -21 1 97.25 424 LYS A O 1
ATOM 3183 N N . LEU A 1 425 ? 8.297 -1.706 -23.188 1 96.62 425 LEU A N 1
ATOM 3184 C CA . LEU A 1 425 ? 8.977 -2.949 -23.531 1 96.62 425 LEU A CA 1
ATOM 3185 C C . LEU A 1 425 ? 10.312 -2.664 -24.203 1 96.62 425 LEU A C 1
ATOM 3187 O O . LEU A 1 425 ? 10.383 -1.878 -25.141 1 96.62 425 LEU A O 1
ATOM 3191 N N . PRO A 1 426 ? 11.297 -3.305 -23.609 1 91.12 426 PRO A N 1
ATOM 3192 C CA . PRO A 1 426 ? 12.555 -3.154 -24.344 1 91.12 426 PRO A CA 1
ATOM 3193 C C . PRO A 1 426 ? 12.523 -3.834 -25.719 1 91.12 426 PRO A C 1
ATOM 3195 O O . PRO A 1 426 ? 11.812 -4.824 -25.906 1 91.12 426 PRO A O 1
ATOM 3198 N N . GLY A 1 427 ? 13.047 -3.193 -26.875 1 84.19 427 GLY A N 1
ATOM 3199 C CA . GLY A 1 427 ? 13.094 -3.742 -28.219 1 84.19 427 GLY A CA 1
ATOM 3200 C C . GLY A 1 427 ? 13.789 -5.086 -28.297 1 84.19 427 GLY A C 1
ATOM 3201 O O . GLY A 1 427 ? 14.602 -5.418 -27.422 1 84.19 427 GLY A O 1
ATOM 3202 N N . MET B 1 1 ? 38.375 -3.574 2.641 1 27.62 1 MET B N 1
ATOM 3203 C CA . MET B 1 1 ? 37.156 -4.211 3.148 1 27.62 1 MET B CA 1
ATOM 3204 C C . MET B 1 1 ? 36.719 -5.336 2.223 1 27.62 1 MET B C 1
ATOM 3206 O O . MET B 1 1 ? 36.438 -5.105 1.043 1 27.62 1 MET B O 1
ATOM 3210 N N . THR B 1 2 ? 37.156 -6.395 2.285 1 35.78 2 THR B N 1
ATOM 3211 C CA . THR B 1 2 ? 36.719 -7.523 1.482 1 35.78 2 THR B CA 1
ATOM 3212 C C . THR B 1 2 ? 35.188 -7.539 1.384 1 35.78 2 THR B C 1
ATOM 3214 O O . THR B 1 2 ? 34.5 -7.793 2.373 1 35.78 2 THR B O 1
ATOM 3217 N N . LEU B 1 3 ? 34.531 -6.648 0.735 1 48.22 3 LEU B N 1
ATOM 3218 C CA . LEU B 1 3 ? 33.094 -6.449 0.707 1 48.22 3 LEU B CA 1
ATOM 3219 C C . LEU B 1 3 ? 32.344 -7.781 0.578 1 48.22 3 LEU B C 1
ATOM 3221 O O . LEU B 1 3 ? 32.594 -8.547 -0.351 1 48.22 3 LEU B O 1
ATOM 3225 N N . ASN B 1 4 ? 31.969 -8.492 1.583 1 64.38 4 ASN B N 1
ATOM 3226 C CA . ASN B 1 4 ? 31.062 -9.641 1.599 1 64.38 4 ASN B CA 1
ATOM 3227 C C . ASN B 1 4 ? 30.062 -9.57 0.456 1 64.38 4 ASN B C 1
ATOM 3229 O O . ASN B 1 4 ? 29.656 -8.484 0.043 1 64.38 4 ASN B O 1
ATOM 3233 N N . ALA B 1 5 ? 30.031 -10.672 -0.263 1 87.31 5 ALA B N 1
ATOM 3234 C CA . ALA B 1 5 ? 29.125 -10.773 -1.412 1 87.31 5 ALA B CA 1
ATOM 3235 C C . ALA B 1 5 ? 27.719 -10.32 -1.051 1 87.31 5 ALA B C 1
ATOM 3237 O O . ALA B 1 5 ? 27.109 -10.852 -0.123 1 87.31 5 ALA B O 1
ATOM 3238 N N . LEU B 1 6 ? 27.328 -9.258 -1.634 1 93.81 6 LEU B N 1
ATOM 3239 C CA . LEU B 1 6 ? 25.984 -8.742 -1.449 1 93.81 6 LEU B CA 1
ATOM 3240 C C . LEU B 1 6 ? 24.953 -9.711 -2.02 1 93.81 6 LEU B C 1
ATOM 3242 O O . LEU B 1 6 ? 25.25 -10.492 -2.92 1 93.81 6 LEU B O 1
ATOM 3246 N N . PRO B 1 7 ? 23.766 -9.695 -1.469 1 95.56 7 PRO B N 1
ATOM 3247 C CA . PRO B 1 7 ? 22.672 -10.336 -2.217 1 95.56 7 PRO B CA 1
ATOM 3248 C C . PRO B 1 7 ? 22.609 -9.859 -3.666 1 95.56 7 PRO B C 1
ATOM 3250 O O . PRO B 1 7 ? 22.641 -8.656 -3.928 1 95.56 7 PRO B O 1
ATOM 3253 N N . GLY B 1 8 ? 22.594 -10.781 -4.586 1 94.31 8 GLY B N 1
ATOM 3254 C CA . GLY B 1 8 ? 22.562 -10.43 -5.996 1 94.31 8 GLY B CA 1
ATOM 3255 C C . GLY B 1 8 ? 23.906 -10.617 -6.676 1 94.31 8 GLY B C 1
ATOM 3256 O O . GLY B 1 8 ? 24.016 -10.484 -7.898 1 94.31 8 GLY B O 1
ATOM 3257 N N . HIS B 1 9 ? 24.953 -10.883 -5.879 1 95.88 9 HIS B N 1
ATOM 3258 C CA . HIS B 1 9 ? 26.266 -11.18 -6.457 1 95.88 9 HIS B CA 1
ATOM 3259 C C . HIS B 1 9 ? 26.188 -12.344 -7.438 1 95.88 9 HIS B C 1
ATOM 3261 O O . HIS B 1 9 ? 25.469 -13.32 -7.188 1 95.88 9 HIS B O 1
ATOM 3267 N N . PRO B 1 10 ? 26.859 -12.242 -8.555 1 96.62 10 PRO B N 1
ATOM 3268 C CA . PRO B 1 10 ? 27.859 -11.242 -8.922 1 96.62 10 PRO B CA 1
ATOM 3269 C C . PRO B 1 10 ? 27.281 -10.102 -9.75 1 96.62 10 PRO B C 1
ATOM 3271 O O . PRO B 1 10 ? 28 -9.18 -10.148 1 96.62 10 PRO B O 1
ATOM 3274 N N . HIS B 1 11 ? 26.016 -10.133 -10.07 1 98.12 11 HIS B N 1
ATOM 3275 C CA . HIS B 1 11 ? 25.422 -9.18 -11 1 98.12 11 HIS B CA 1
ATOM 3276 C C . HIS B 1 11 ? 25.188 -7.832 -10.328 1 98.12 11 HIS B C 1
ATOM 3278 O O . HIS B 1 11 ? 25 -6.82 -11.016 1 98.12 11 HIS B O 1
ATOM 3284 N N . ILE B 1 12 ? 25.125 -7.84 -9.055 1 98 12 ILE B N 1
ATOM 3285 C CA . ILE B 1 12 ? 25.109 -6.656 -8.203 1 98 12 ILE B CA 1
ATOM 3286 C C . ILE B 1 12 ? 26.266 -6.711 -7.223 1 98 12 ILE B C 1
ATOM 3288 O O . ILE B 1 12 ? 26.266 -7.527 -6.297 1 98 12 ILE B O 1
ATOM 3292 N N . ALA B 1 13 ? 27.188 -5.906 -7.488 1 97.19 13 ALA B N 1
ATOM 3293 C CA . ALA B 1 13 ? 28.438 -6.02 -6.734 1 97.19 13 ALA B CA 1
ATOM 3294 C C . ALA B 1 13 ? 29.25 -4.734 -6.816 1 97.19 13 ALA B C 1
ATOM 3296 O O . ALA B 1 13 ? 29.078 -3.939 -7.746 1 97.19 13 ALA B O 1
ATOM 3297 N N . TYR B 1 14 ? 30.156 -4.602 -5.852 1 96.12 14 TYR B N 1
ATOM 3298 C CA . TYR B 1 14 ? 31.094 -3.49 -5.891 1 96.12 14 TYR B CA 1
ATOM 3299 C C . TYR B 1 14 ? 32.25 -3.787 -6.84 1 96.12 14 TYR B C 1
ATOM 3301 O O . TYR B 1 14 ? 32.75 -4.914 -6.891 1 96.12 14 TYR B O 1
ATOM 3309 N N . ARG B 1 15 ? 32.625 -2.922 -7.633 1 95.56 15 ARG B N 1
ATOM 3310 C CA . ARG B 1 15 ? 33.875 -2.832 -8.336 1 95.56 15 ARG B CA 1
ATOM 3311 C C . ARG B 1 15 ? 34.688 -1.618 -7.863 1 95.56 15 ARG B C 1
ATOM 3313 O O . ARG B 1 15 ? 34.375 -0.482 -8.219 1 95.56 15 ARG B O 1
ATOM 3320 N N . GLY B 1 16 ? 35.656 -1.921 -7.129 1 93.5 16 GLY B N 1
ATOM 3321 C CA . GLY B 1 16 ? 36.219 -0.829 -6.352 1 93.5 16 GLY B CA 1
ATOM 3322 C C . GLY B 1 16 ? 35.281 -0.28 -5.309 1 93.5 16 GLY B C 1
ATOM 3323 O O . GLY B 1 16 ? 34.719 -1.034 -4.5 1 93.5 16 GLY B O 1
ATOM 3324 N N . ASP B 1 17 ? 35 0.977 -5.379 1 92.12 17 ASP B N 1
ATOM 3325 C CA . ASP B 1 17 ? 34.156 1.62 -4.375 1 92.12 17 ASP B CA 1
ATOM 3326 C C . ASP B 1 17 ? 32.75 1.876 -4.918 1 92.12 17 ASP B C 1
ATOM 3328 O O . ASP B 1 17 ? 31.875 2.352 -4.195 1 92.12 17 ASP B O 1
ATOM 3332 N N . ASP B 1 18 ? 32.594 1.448 -6.168 1 96.44 18 ASP B N 1
ATOM 3333 C CA . ASP B 1 18 ? 31.312 1.768 -6.809 1 96.44 18 ASP B CA 1
ATOM 3334 C C . ASP B 1 18 ? 30.438 0.524 -6.941 1 96.44 18 ASP B C 1
ATOM 3336 O O . ASP B 1 18 ? 30.922 -0.563 -7.242 1 96.44 18 ASP B O 1
ATOM 3340 N N . LEU B 1 19 ? 29.234 0.654 -6.637 1 97.81 19 LEU B N 1
ATOM 3341 C CA . LEU B 1 19 ? 28.266 -0.425 -6.832 1 97.81 19 LEU B CA 1
ATOM 3342 C C . LEU B 1 19 ? 27.859 -0.527 -8.297 1 97.81 19 LEU B C 1
ATOM 3344 O O . LEU B 1 19 ? 27.5 0.476 -8.914 1 97.81 19 LEU B O 1
ATOM 3348 N N . PHE B 1 20 ? 27.938 -1.732 -8.805 1 98.44 20 PHE B N 1
ATOM 3349 C CA . PHE B 1 20 ? 27.578 -1.98 -10.195 1 98.44 20 PHE B CA 1
ATOM 3350 C C . PHE B 1 20 ? 26.406 -2.957 -10.273 1 98.44 20 PHE B C 1
ATOM 3352 O O . PHE B 1 20 ? 26.328 -3.904 -9.492 1 98.44 20 PHE B O 1
ATOM 3359 N N . ILE B 1 21 ? 25.5 -2.689 -11.109 1 98.75 21 ILE B N 1
ATOM 3360 C CA . ILE B 1 21 ? 24.547 -3.662 -11.617 1 98.75 21 ILE B CA 1
ATOM 3361 C C . ILE B 1 21 ? 24.969 -4.133 -13.008 1 98.75 21 ILE B C 1
ATOM 3363 O O . ILE B 1 21 ? 24.953 -3.361 -13.969 1 98.75 21 ILE B O 1
ATOM 3367 N N . GLU B 1 22 ? 25.281 -5.305 -12.977 1 98.5 22 GLU B N 1
ATOM 3368 C CA . GLU B 1 22 ? 26.016 -5.812 -14.133 1 98.5 22 GLU B CA 1
ATOM 3369 C C . GLU B 1 22 ? 27.172 -4.891 -14.492 1 98.5 22 GLU B C 1
ATOM 3371 O O . GLU B 1 22 ? 28.094 -4.695 -13.688 1 98.5 22 GLU B O 1
ATOM 3376 N N . SER B 1 23 ? 27.141 -4.27 -15.711 1 98.5 23 SER B N 1
ATOM 3377 C CA . SER B 1 23 ? 28.266 -3.441 -16.094 1 98.5 23 SER B CA 1
ATOM 3378 C C . SER B 1 23 ? 27.922 -1.958 -16.031 1 98.5 23 SER B C 1
ATOM 3380 O O . SER B 1 23 ? 28.641 -1.121 -16.594 1 98.5 23 SER B O 1
ATOM 3382 N N . VAL B 1 24 ? 26.875 -1.602 -15.344 1 98.69 24 VAL B N 1
ATOM 3383 C CA . VAL B 1 24 ? 26.438 -0.21 -15.25 1 98.69 24 VAL B CA 1
ATOM 3384 C C . VAL B 1 24 ? 26.609 0.294 -13.82 1 98.69 24 VAL B C 1
ATOM 3386 O O . VAL B 1 24 ? 26.172 -0.358 -12.867 1 98.69 24 VAL B O 1
ATOM 3389 N N . ARG B 1 25 ? 27.266 1.41 -13.664 1 98 25 ARG B N 1
ATOM 3390 C CA . ARG B 1 25 ? 27.484 2.014 -12.352 1 98 25 ARG B CA 1
ATOM 3391 C C . ARG B 1 25 ? 26.188 2.59 -11.789 1 98 25 ARG B C 1
ATOM 3393 O O . ARG B 1 25 ? 25.547 3.43 -12.43 1 98 25 ARG B O 1
ATOM 3400 N N . ALA B 1 26 ? 25.797 2.178 -10.594 1 98.56 26 ALA B N 1
ATOM 3401 C CA . ALA B 1 26 ? 24.531 2.598 -9.977 1 98.56 26 ALA B CA 1
ATOM 3402 C C . ALA B 1 26 ? 24.484 4.113 -9.812 1 98.56 26 ALA B C 1
ATOM 3404 O O . ALA B 1 26 ? 23.438 4.734 -10.031 1 98.56 26 ALA B O 1
ATOM 3405 N N . ALA B 1 27 ? 25.578 4.695 -9.469 1 97.75 27 ALA B N 1
ATOM 3406 C CA . ALA B 1 27 ? 25.656 6.137 -9.25 1 97.75 27 ALA B CA 1
ATOM 3407 C C . ALA B 1 27 ? 25.281 6.906 -10.508 1 97.75 27 ALA B C 1
ATOM 3409 O O . ALA B 1 27 ? 24.625 7.953 -10.43 1 97.75 27 ALA B O 1
ATOM 3410 N N . ASP B 1 28 ? 25.641 6.418 -11.656 1 98.19 28 ASP B N 1
ATOM 3411 C CA . ASP B 1 28 ? 25.359 7.082 -12.922 1 98.19 28 ASP B CA 1
ATOM 3412 C C . ASP B 1 28 ? 23.859 7.035 -13.227 1 98.19 28 ASP B C 1
ATOM 3414 O O . ASP B 1 28 ? 23.297 8.008 -13.734 1 98.19 28 ASP B O 1
ATOM 3418 N N . LEU B 1 29 ? 23.234 5.898 -12.945 1 98.62 29 LEU B N 1
ATOM 3419 C CA . LEU B 1 29 ? 21.797 5.77 -13.156 1 98.62 29 LEU B CA 1
ATOM 3420 C C . LEU B 1 29 ? 21.031 6.746 -12.281 1 98.62 29 LEU B C 1
ATOM 3422 O O . LEU B 1 29 ? 20.109 7.414 -12.742 1 98.62 29 LEU B O 1
ATOM 3426 N N . ALA B 1 30 ? 21.406 6.82 -11.008 1 98.19 30 ALA B N 1
ATOM 3427 C CA . ALA B 1 30 ? 20.734 7.727 -10.07 1 98.19 30 ALA B CA 1
ATOM 3428 C C . ALA B 1 30 ? 20.891 9.18 -10.508 1 98.19 30 ALA B C 1
ATOM 3430 O O . ALA B 1 30 ? 19.969 9.977 -10.367 1 98.19 30 ALA B O 1
ATOM 3431 N N . GLN B 1 31 ? 22.062 9.523 -10.977 1 97.44 31 GLN B N 1
ATOM 3432 C CA . GLN B 1 31 ? 22.328 10.891 -11.43 1 97.44 31 GLN B CA 1
ATOM 3433 C C . GLN B 1 31 ? 21.5 11.234 -12.664 1 97.44 31 GLN B C 1
ATOM 3435 O O . GLN B 1 31 ? 20.953 12.328 -12.766 1 97.44 31 GLN B O 1
ATOM 3440 N N . GLU B 1 32 ? 21.422 10.305 -13.555 1 98.06 32 GLU B N 1
ATOM 3441 C CA . GLU B 1 32 ? 20.781 10.539 -14.844 1 98.06 32 GLU B CA 1
ATOM 3442 C C . GLU B 1 32 ? 19.25 10.516 -14.711 1 98.06 32 GLU B C 1
ATOM 3444 O O . GLU B 1 32 ? 18.562 11.336 -15.312 1 98.06 32 GLU B O 1
ATOM 3449 N N . LEU B 1 33 ? 18.672 9.609 -13.938 1 98.31 33 LEU B N 1
ATOM 3450 C CA . LEU B 1 33 ? 17.234 9.352 -13.969 1 98.31 33 LEU B CA 1
ATOM 3451 C C . LEU B 1 33 ? 16.562 9.812 -12.672 1 98.31 33 LEU B C 1
ATOM 3453 O O . LEU B 1 33 ? 15.344 9.828 -12.57 1 98.31 33 LEU B O 1
ATOM 3457 N N . GLY B 1 34 ? 17.406 10.219 -11.68 1 98 34 GLY B N 1
ATOM 3458 C CA . GLY B 1 34 ? 16.875 10.648 -10.391 1 98 34 GLY B CA 1
ATOM 3459 C C . GLY B 1 34 ? 16.5 9.484 -9.484 1 98 34 GLY B C 1
ATOM 3460 O O . GLY B 1 34 ? 16.562 8.328 -9.898 1 98 34 GLY B O 1
ATOM 3461 N N . THR B 1 35 ? 16.188 9.734 -8.234 1 98.56 35 THR B N 1
ATOM 3462 C CA . THR B 1 35 ? 15.742 8.789 -7.219 1 98.56 35 THR B CA 1
ATOM 3463 C C . THR B 1 35 ? 14.406 9.227 -6.625 1 98.56 35 THR B C 1
ATOM 3465 O O . THR B 1 35 ? 14.055 10.406 -6.672 1 98.56 35 THR B O 1
ATOM 3468 N N . PRO B 1 36 ? 13.672 8.297 -6.133 1 98.62 36 PRO B N 1
ATOM 3469 C CA . PRO B 1 36 ? 13.906 6.852 -6.09 1 98.62 36 PRO B CA 1
ATOM 3470 C C . PRO B 1 36 ? 13.906 6.211 -7.477 1 98.62 36 PRO B C 1
ATOM 3472 O O . PRO B 1 36 ? 13.266 6.73 -8.398 1 98.62 36 PRO B O 1
ATOM 3475 N N . LEU B 1 37 ? 14.688 5.168 -7.602 1 98.94 37 LEU B N 1
ATOM 3476 C CA . LEU B 1 37 ? 14.828 4.477 -8.875 1 98.94 37 LEU B CA 1
ATOM 3477 C C . LEU B 1 37 ? 14.984 2.973 -8.672 1 98.94 37 LEU B C 1
ATOM 3479 O O . LEU B 1 37 ? 15.859 2.529 -7.926 1 98.94 37 LEU B O 1
ATOM 3483 N N . TYR B 1 38 ? 14.102 2.193 -9.289 1 98.94 38 TYR B N 1
ATOM 3484 C CA . TYR B 1 38 ? 14.289 0.747 -9.305 1 98.94 38 TYR B CA 1
ATOM 3485 C C . TYR B 1 38 ? 15.195 0.321 -10.453 1 98.94 38 TYR B C 1
ATOM 3487 O O . TYR B 1 38 ? 15.047 0.805 -11.578 1 98.94 38 TYR B O 1
ATOM 3495 N N . VAL B 1 39 ? 16.141 -0.522 -10.141 1 98.94 39 VAL B N 1
ATOM 3496 C CA . VAL B 1 39 ? 17.047 -1.055 -11.156 1 98.94 39 VAL B CA 1
ATOM 3497 C C . VAL B 1 39 ? 17.078 -2.578 -11.062 1 98.94 39 VAL B C 1
ATOM 3499 O O . VAL B 1 39 ? 17.281 -3.135 -9.977 1 98.94 39 VAL B O 1
ATOM 3502 N N . TYR B 1 40 ? 16.891 -3.213 -12.195 1 98.94 40 TYR B N 1
ATOM 3503 C CA . TYR B 1 40 ? 16.859 -4.672 -12.258 1 98.94 40 TYR B CA 1
ATOM 3504 C C . TYR B 1 40 ? 17.984 -5.195 -13.141 1 98.94 40 TYR B C 1
ATOM 3506 O O . TYR B 1 40 ? 18.312 -4.582 -14.156 1 98.94 40 TYR B O 1
ATOM 3514 N N . SER B 1 41 ? 18.516 -6.336 -12.805 1 98.94 41 SER B N 1
ATOM 3515 C CA . SER B 1 41 ? 19.547 -7.02 -13.586 1 98.94 41 SER B CA 1
ATOM 3516 C C . SER B 1 41 ? 18.938 -8.133 -14.438 1 98.94 41 SER B C 1
ATOM 3518 O O . SER B 1 41 ? 18.422 -9.117 -13.898 1 98.94 41 SER B O 1
ATOM 3520 N N . ARG B 1 42 ? 19.047 -7.973 -15.734 1 98.75 42 ARG B N 1
ATOM 3521 C CA . ARG B 1 42 ? 18.609 -9.016 -16.656 1 98.75 42 ARG B CA 1
ATOM 3522 C C . ARG B 1 42 ? 19.375 -10.312 -16.422 1 98.75 42 ARG B C 1
ATOM 3524 O O . ARG B 1 42 ? 18.797 -11.391 -16.344 1 98.75 42 ARG B O 1
ATOM 3531 N N . ALA B 1 43 ? 20.672 -10.211 -16.281 1 98.81 43 ALA B N 1
ATOM 3532 C CA . ALA B 1 43 ? 21.547 -11.367 -16.125 1 98.81 43 ALA B CA 1
ATOM 3533 C C . ALA B 1 43 ? 21.219 -12.125 -14.844 1 98.81 43 ALA B C 1
ATOM 3535 O O . ALA B 1 43 ? 21.25 -13.359 -14.82 1 98.81 43 ALA B O 1
ATOM 3536 N N . SER B 1 44 ? 20.984 -11.359 -13.805 1 98.75 44 SER B N 1
ATOM 3537 C CA . SER B 1 44 ? 20.641 -11.992 -12.531 1 98.75 44 SER B CA 1
ATOM 3538 C C . SER B 1 44 ? 19.359 -12.812 -12.648 1 98.75 44 SER B C 1
ATOM 3540 O O . SER B 1 44 ? 19.297 -13.938 -12.156 1 98.75 44 SER B O 1
ATOM 3542 N N . MET B 1 45 ? 18.328 -12.305 -13.266 1 98.88 45 MET B N 1
ATOM 3543 C CA . MET B 1 45 ? 17.062 -13 -13.43 1 98.88 45 MET B CA 1
ATOM 3544 C C . MET B 1 45 ? 17.219 -14.25 -14.281 1 98.88 45 MET B C 1
ATOM 3546 O O . MET B 1 45 ? 16.703 -15.312 -13.938 1 98.88 45 MET B O 1
ATOM 3550 N N . LEU B 1 46 ? 17.938 -14.133 -15.352 1 98.75 46 LEU B N 1
ATOM 3551 C CA . LEU B 1 46 ? 18.141 -15.273 -16.25 1 98.75 46 LEU B CA 1
ATOM 3552 C C . LEU B 1 46 ? 19 -16.344 -15.578 1 98.75 46 LEU B C 1
ATOM 3554 O O . LEU B 1 46 ? 18.781 -17.531 -15.789 1 98.75 46 LEU B O 1
ATOM 3558 N N . SER B 1 47 ? 20 -15.891 -14.789 1 98.44 47 SER B N 1
ATOM 3559 C CA . SER B 1 47 ? 20.812 -16.844 -14.047 1 98.44 47 SER B CA 1
ATOM 3560 C C . SER B 1 47 ? 19.969 -17.641 -13.055 1 98.44 47 SER B C 1
ATOM 3562 O O . SER B 1 47 ? 20.125 -18.859 -12.922 1 98.44 47 SER B O 1
ATOM 3564 N N . ALA B 1 48 ? 19.109 -16.953 -12.383 1 98.38 48 ALA B N 1
ATOM 3565 C CA . ALA B 1 48 ? 18.219 -17.625 -11.453 1 98.38 48 ALA B CA 1
ATOM 3566 C C . ALA B 1 48 ? 17.328 -18.625 -12.18 1 98.38 48 ALA B C 1
ATOM 3568 O O . ALA B 1 48 ? 17.125 -19.75 -11.711 1 98.38 48 ALA B O 1
ATOM 3569 N N . LEU B 1 49 ? 16.781 -18.234 -13.305 1 98.69 49 LEU B N 1
ATOM 3570 C CA . LEU B 1 49 ? 15.93 -19.109 -14.109 1 98.69 49 LEU B CA 1
ATOM 3571 C C . LEU B 1 49 ? 16.703 -20.328 -14.609 1 98.69 49 LEU B C 1
ATOM 3573 O O . LEU B 1 49 ? 16.188 -21.438 -14.609 1 98.69 49 LEU B O 1
ATOM 3577 N N . GLU B 1 50 ? 17.922 -20.109 -15.008 1 98.19 50 GLU B N 1
ATOM 3578 C CA . GLU B 1 50 ? 18.766 -21.188 -15.531 1 98.19 50 GLU B CA 1
ATOM 3579 C C . GLU B 1 50 ? 18.984 -22.266 -14.484 1 98.19 50 GLU B C 1
ATOM 3581 O O . GLU B 1 50 ? 19.094 -23.453 -14.82 1 98.19 50 GLU B O 1
ATOM 3586 N N . ALA B 1 51 ? 19.125 -21.844 -13.289 1 97.69 51 ALA B N 1
ATOM 3587 C CA . ALA B 1 51 ? 19.281 -22.828 -12.219 1 97.69 51 ALA B CA 1
ATOM 3588 C C . ALA B 1 51 ? 18.094 -23.766 -12.156 1 97.69 51 ALA B C 1
ATOM 3590 O O . ALA B 1 51 ? 18.266 -24.984 -11.992 1 97.69 51 ALA B O 1
ATOM 3591 N N . TYR B 1 52 ? 16.875 -23.25 -12.273 1 97.81 52 TYR B N 1
ATOM 3592 C CA . TYR B 1 52 ? 15.68 -24.078 -12.328 1 97.81 52 TYR B CA 1
ATOM 3593 C C . TYR B 1 52 ? 15.711 -25 -13.539 1 97.81 52 TYR B C 1
ATOM 3595 O O . TYR B 1 52 ? 15.43 -26.203 -13.43 1 97.81 52 TYR B O 1
ATOM 3603 N N . GLN B 1 53 ? 16.062 -24.422 -14.664 1 97.19 53 GLN B N 1
ATOM 3604 C CA . GLN B 1 53 ? 16.062 -25.188 -15.914 1 97.19 53 GLN B CA 1
ATOM 3605 C C . GLN B 1 53 ? 17.047 -26.344 -15.852 1 97.19 53 GLN B C 1
ATOM 3607 O O . GLN B 1 53 ? 16.766 -27.438 -16.344 1 97.19 53 GLN B O 1
ATOM 3612 N N . ARG B 1 54 ? 18.188 -26.109 -15.227 1 96.62 54 ARG B N 1
ATOM 3613 C CA . ARG B 1 54 ? 19.156 -27.188 -15.031 1 96.62 54 ARG B CA 1
ATOM 3614 C C . ARG B 1 54 ? 18.578 -28.297 -14.164 1 96.62 54 ARG B C 1
ATOM 3616 O O . ARG B 1 54 ? 18.781 -29.484 -14.445 1 96.62 54 ARG B O 1
ATOM 3623 N N . GLY B 1 55 ? 17.891 -27.875 -13.18 1 94.75 55 GLY B N 1
ATOM 3624 C CA . GLY B 1 55 ? 17.281 -28.844 -12.281 1 94.75 55 GLY B CA 1
ATOM 3625 C C . GLY B 1 55 ? 16.219 -29.688 -12.945 1 94.75 55 GLY B C 1
ATOM 3626 O O . GLY B 1 55 ? 15.969 -30.828 -12.531 1 94.75 55 GLY B O 1
ATOM 3627 N N . PHE B 1 56 ? 15.602 -29.188 -14.023 1 94.5 56 PHE B N 1
ATOM 3628 C CA . PHE B 1 56 ? 14.477 -29.844 -14.68 1 94.5 56 PHE B CA 1
ATOM 3629 C C . PHE B 1 56 ? 14.93 -30.516 -15.969 1 94.5 56 PHE B C 1
ATOM 3631 O O . PHE B 1 56 ? 14.102 -30.984 -16.75 1 94.5 56 PHE B O 1
ATOM 3638 N N . ALA B 1 57 ? 16.219 -30.516 -16.25 1 91.56 57 ALA B N 1
ATOM 3639 C CA . ALA B 1 57 ? 16.719 -31.047 -17.5 1 91.56 57 ALA B CA 1
ATOM 3640 C C . ALA B 1 57 ? 16.188 -32.438 -17.766 1 91.56 57 ALA B C 1
ATOM 3642 O O . ALA B 1 57 ? 16.25 -33.312 -16.906 1 91.56 57 ALA B O 1
ATOM 3643 N N . GLY B 1 58 ? 15.594 -32.594 -18.922 1 91.5 58 GLY B N 1
ATOM 3644 C CA . GLY B 1 58 ? 15.109 -33.875 -19.359 1 91.5 58 GLY B CA 1
ATOM 3645 C C . GLY B 1 58 ? 13.734 -34.219 -18.812 1 91.5 58 GLY B C 1
ATOM 3646 O O . GLY B 1 58 ? 13.242 -35.344 -19 1 91.5 58 GLY B O 1
ATOM 3647 N N . ARG B 1 59 ? 13.125 -33.281 -18.141 1 94.94 59 ARG B N 1
ATOM 3648 C CA . ARG B 1 59 ? 11.82 -33.531 -17.531 1 94.94 59 ARG B CA 1
ATOM 3649 C C . ARG B 1 59 ? 10.742 -32.688 -18.188 1 94.94 59 ARG B C 1
ATOM 3651 O O . ARG B 1 59 ? 11.047 -31.688 -18.859 1 94.94 59 ARG B O 1
ATOM 3658 N N . LYS B 1 60 ? 9.547 -33.062 -18.078 1 95.06 60 LYS B N 1
ATOM 3659 C CA . LYS B 1 60 ? 8.398 -32.281 -18.516 1 95.06 60 LYS B CA 1
ATOM 3660 C C . LYS B 1 60 ? 7.973 -31.281 -17.453 1 95.06 60 LYS B C 1
ATOM 3662 O O . LYS B 1 60 ? 7.207 -31.609 -16.547 1 95.06 60 LYS B O 1
ATOM 3667 N N . VAL B 1 61 ? 8.477 -30.109 -17.625 1 95.38 61 VAL B N 1
ATOM 3668 C CA . VAL B 1 61 ? 8.172 -29.125 -16.594 1 95.38 61 VAL B CA 1
ATOM 3669 C C . VAL B 1 61 ? 7.828 -27.781 -17.25 1 95.38 61 VAL B C 1
ATOM 3671 O O . VAL B 1 61 ? 8.461 -27.375 -18.234 1 95.38 61 VAL B O 1
ATOM 3674 N N . GLN B 1 62 ? 6.809 -27.172 -16.797 1 96.94 62 GLN B N 1
ATOM 3675 C CA . GLN B 1 62 ? 6.48 -25.781 -17.141 1 96.94 62 GLN B CA 1
ATOM 3676 C C . GLN B 1 62 ? 6.746 -24.859 -15.961 1 96.94 62 GLN B C 1
ATOM 3678 O O . GLN B 1 62 ? 6.172 -25.031 -14.883 1 96.94 62 GLN B O 1
ATOM 3683 N N . ILE B 1 63 ? 7.641 -23.922 -16.125 1 98.44 63 ILE B N 1
ATOM 3684 C CA . ILE B 1 63 ? 7.883 -22.891 -15.117 1 98.44 63 ILE B CA 1
ATOM 3685 C C . ILE B 1 63 ? 6.938 -21.719 -15.352 1 98.44 63 ILE B C 1
ATOM 3687 O O . ILE B 1 63 ? 6.98 -21.078 -16.406 1 98.44 63 ILE B O 1
ATOM 3691 N N . CYS B 1 64 ? 6.074 -21.469 -14.438 1 98.81 64 CYS B N 1
ATOM 3692 C CA . CYS B 1 64 ? 5.16 -20.328 -14.484 1 98.81 64 CYS B CA 1
ATOM 3693 C C . CYS B 1 64 ? 5.59 -19.25 -13.508 1 98.81 64 CYS B C 1
ATOM 3695 O O . CYS B 1 64 ? 5.438 -19.406 -12.289 1 98.81 64 CYS B O 1
ATOM 3697 N N . TYR B 1 65 ? 6.055 -18.188 -14.062 1 98.88 65 TYR B N 1
ATOM 3698 C CA . TYR B 1 65 ? 6.508 -17.078 -13.227 1 98.88 65 TYR B CA 1
ATOM 3699 C C . TYR B 1 65 ? 5.348 -16.453 -12.453 1 98.88 65 TYR B C 1
ATOM 3701 O O . TYR B 1 65 ? 4.379 -15.984 -13.047 1 98.88 65 TYR B O 1
ATOM 3709 N N . ALA B 1 66 ? 5.441 -16.531 -11.078 1 98.62 66 ALA B N 1
ATOM 3710 C CA . ALA B 1 66 ? 4.457 -15.836 -10.25 1 98.62 66 ALA B CA 1
ATOM 3711 C C . ALA B 1 66 ? 4.633 -14.328 -10.344 1 98.62 66 ALA B C 1
ATOM 3713 O O . ALA B 1 66 ? 5.371 -13.727 -9.555 1 98.62 66 ALA B O 1
ATOM 3714 N N . MET B 1 67 ? 3.84 -13.672 -11.117 1 98.44 67 MET B N 1
ATOM 3715 C CA . MET B 1 67 ? 4.152 -12.32 -11.562 1 98.44 67 MET B CA 1
ATOM 3716 C C . MET B 1 67 ? 3.775 -11.297 -10.492 1 98.44 67 MET B C 1
ATOM 3718 O O . MET B 1 67 ? 4.148 -10.125 -10.586 1 98.44 67 MET B O 1
ATOM 3722 N N . LYS B 1 68 ? 3.027 -11.711 -9.422 1 97.62 68 LYS B N 1
ATOM 3723 C CA . LYS B 1 68 ? 2.752 -10.773 -8.336 1 97.62 68 LYS B CA 1
ATOM 3724 C C . LYS B 1 68 ? 4.047 -10.258 -7.711 1 97.62 68 LYS B C 1
ATOM 3726 O O . LYS B 1 68 ? 4.07 -9.188 -7.109 1 97.62 68 LYS B O 1
ATOM 3731 N N . ALA B 1 69 ? 5.16 -11.031 -7.859 1 98.25 69 ALA B N 1
ATOM 3732 C CA . ALA B 1 69 ? 6.461 -10.633 -7.332 1 98.25 69 ALA B CA 1
ATOM 3733 C C . ALA B 1 69 ? 6.957 -9.352 -8.008 1 98.25 69 ALA B C 1
ATOM 3735 O O . ALA B 1 69 ? 7.484 -8.453 -7.344 1 98.25 69 ALA B O 1
ATOM 3736 N N . ASN B 1 70 ? 6.875 -9.266 -9.234 1 98.81 70 ASN B N 1
ATOM 3737 C CA . ASN B 1 70 ? 7.215 -8.141 -10.086 1 98.81 70 ASN B CA 1
ATOM 3738 C C . ASN B 1 70 ? 6.48 -8.211 -11.43 1 98.81 70 ASN B C 1
ATOM 3740 O O . ASN B 1 70 ? 6.82 -9.031 -12.281 1 98.81 70 ASN B O 1
ATOM 3744 N N . SER B 1 71 ? 5.523 -7.348 -11.664 1 98.56 71 SER B N 1
ATOM 3745 C CA . SER B 1 71 ? 4.625 -7.465 -12.805 1 98.56 71 SER B CA 1
ATOM 3746 C C . SER B 1 71 ? 4.988 -6.465 -13.898 1 98.56 71 SER B C 1
ATOM 3748 O O . SER B 1 71 ? 4.168 -6.156 -14.766 1 98.56 71 SER B O 1
ATOM 3750 N N . SER B 1 72 ? 6.203 -5.855 -13.82 1 98.5 72 SER B N 1
ATOM 3751 C CA . SER B 1 72 ? 6.641 -4.965 -14.891 1 98.5 72 SER B CA 1
ATOM 3752 C C . SER B 1 72 ? 6.582 -5.66 -16.25 1 98.5 72 SER B C 1
ATOM 3754 O O . SER B 1 72 ? 6.984 -6.816 -16.375 1 98.5 72 SER B O 1
ATOM 3756 N N . LEU B 1 73 ? 6.113 -4.965 -17.25 1 98.75 73 LEU B N 1
ATOM 3757 C CA . LEU B 1 73 ? 5.961 -5.547 -18.578 1 98.75 73 LEU B CA 1
ATOM 3758 C C . LEU B 1 73 ? 7.297 -6.074 -19.094 1 98.75 73 LEU B C 1
ATOM 3760 O O . LEU B 1 73 ? 7.352 -7.152 -19.688 1 98.75 73 LEU B O 1
ATOM 3764 N N . ALA B 1 74 ? 8.352 -5.336 -18.859 1 98.88 74 ALA B N 1
ATOM 3765 C CA . ALA B 1 74 ? 9.672 -5.73 -19.344 1 98.88 74 ALA B CA 1
ATOM 3766 C C . ALA B 1 74 ? 10.141 -7.016 -18.688 1 98.88 74 ALA B C 1
ATOM 3768 O O . ALA B 1 74 ? 10.758 -7.867 -19.328 1 98.88 74 ALA B O 1
ATOM 3769 N N . VAL B 1 75 ? 9.906 -7.168 -17.406 1 98.88 75 VAL B N 1
ATOM 3770 C CA . VAL B 1 75 ? 10.258 -8.383 -16.672 1 98.88 75 VAL B CA 1
ATOM 3771 C C . VAL B 1 75 ? 9.438 -9.555 -17.188 1 98.88 75 VAL B C 1
ATOM 3773 O O . VAL B 1 75 ? 9.961 -10.648 -17.406 1 98.88 75 VAL B O 1
ATOM 3776 N N . LEU B 1 76 ? 8.117 -9.305 -17.453 1 98.88 76 LEU B N 1
ATOM 3777 C CA . LEU B 1 76 ? 7.254 -10.352 -18 1 98.88 76 LEU B CA 1
ATOM 3778 C C . LEU B 1 76 ? 7.723 -10.773 -19.375 1 98.88 76 LEU B C 1
ATOM 3780 O O . LEU B 1 76 ? 7.754 -11.969 -19.688 1 98.88 76 LEU B O 1
ATOM 3784 N N . GLN B 1 77 ? 8.078 -9.812 -20.156 1 98.88 77 GLN B N 1
ATOM 3785 C CA . GLN B 1 77 ? 8.57 -10.109 -21.5 1 98.88 77 GLN B CA 1
ATOM 3786 C C . GLN B 1 77 ? 9.836 -10.961 -21.438 1 98.88 77 GLN B C 1
ATOM 3788 O O . GLN B 1 77 ? 10 -11.891 -22.234 1 98.88 77 GLN B O 1
ATOM 3793 N N . LEU B 1 78 ? 10.719 -10.602 -20.562 1 98.75 78 LEU B N 1
ATOM 3794 C CA . LEU B 1 78 ? 11.961 -11.344 -20.375 1 98.75 78 LEU B CA 1
ATOM 3795 C C . LEU B 1 78 ? 11.68 -12.82 -20.109 1 98.75 78 LEU B C 1
ATOM 3797 O O . LEU B 1 78 ? 12.25 -13.688 -20.781 1 98.75 78 LEU B O 1
ATOM 3801 N N . PHE B 1 79 ? 10.797 -13.117 -19.203 1 98.88 79 PHE B N 1
ATOM 3802 C CA . PHE B 1 79 ? 10.5 -14.492 -18.828 1 98.88 79 PHE B CA 1
ATOM 3803 C C . PHE B 1 79 ? 9.68 -15.188 -19.906 1 98.88 79 PHE B C 1
ATOM 3805 O O . PHE B 1 79 ? 9.852 -16.391 -20.141 1 98.88 79 PHE B O 1
ATOM 3812 N N . ALA B 1 80 ? 8.758 -14.438 -20.578 1 98.81 80 ALA B N 1
ATOM 3813 C CA . ALA B 1 80 ? 8.031 -15.008 -21.703 1 98.81 80 ALA B CA 1
ATOM 3814 C C . ALA B 1 80 ? 8.984 -15.477 -22.797 1 98.81 80 ALA B C 1
ATOM 3816 O O . ALA B 1 80 ? 8.867 -16.609 -23.297 1 98.81 80 ALA B O 1
ATOM 3817 N N . ARG B 1 81 ? 9.938 -14.648 -23.141 1 98.44 81 ARG B N 1
ATOM 3818 C CA . ARG B 1 81 ? 10.906 -14.961 -24.188 1 98.44 81 ARG B CA 1
ATOM 3819 C C . ARG B 1 81 ? 11.805 -16.125 -23.781 1 98.44 81 ARG B C 1
ATOM 3821 O O . ARG B 1 81 ? 12.32 -16.859 -24.625 1 98.44 81 ARG B O 1
ATOM 3828 N N . ALA B 1 82 ? 11.938 -16.297 -22.484 1 98.44 82 ALA B N 1
ATOM 3829 C CA . ALA B 1 82 ? 12.758 -17.391 -21.969 1 98.44 82 ALA B CA 1
ATOM 3830 C C . ALA B 1 82 ? 11.938 -18.672 -21.859 1 98.44 82 ALA B C 1
ATOM 3832 O O . ALA B 1 82 ? 12.438 -19.703 -21.391 1 98.44 82 ALA B O 1
ATOM 3833 N N . GLY B 1 83 ? 10.641 -18.641 -22.188 1 97.62 83 GLY B N 1
ATOM 3834 C CA . GLY B 1 83 ? 9.836 -19.844 -22.297 1 97.62 83 GLY B CA 1
ATOM 3835 C C . GLY B 1 83 ? 8.922 -20.062 -21.109 1 97.62 83 GLY B C 1
ATOM 3836 O O . GLY B 1 83 ? 8.203 -21.062 -21.047 1 97.62 83 GLY B O 1
ATOM 3837 N N . CYS B 1 84 ? 8.875 -19.125 -20.234 1 98.75 84 CYS B N 1
ATOM 3838 C CA . CYS B 1 84 ? 8.07 -19.281 -19.031 1 98.75 84 CYS B CA 1
ATOM 3839 C C . CYS B 1 84 ? 6.598 -19.031 -19.328 1 98.75 84 CYS B C 1
ATOM 3841 O O . CYS B 1 84 ? 6.262 -18.312 -20.266 1 98.75 84 CYS B O 1
ATOM 3843 N N . GLY B 1 85 ? 5.703 -19.703 -18.578 1 98.81 85 GLY B N 1
ATOM 3844 C CA . GLY B 1 85 ? 4.34 -19.234 -18.375 1 98.81 85 GLY B CA 1
ATOM 3845 C C . GLY B 1 85 ? 4.203 -18.281 -17.188 1 98.81 85 GLY B C 1
ATOM 3846 O O . GLY B 1 85 ? 5.203 -17.766 -16.688 1 98.81 85 GLY B O 1
ATOM 3847 N N . PHE B 1 86 ? 2.939 -18.109 -16.844 1 98.94 86 PHE B N 1
ATOM 3848 C CA . PHE B 1 86 ? 2.729 -17.141 -15.781 1 98.94 86 PHE B CA 1
ATOM 3849 C C . PHE B 1 86 ? 1.638 -17.594 -14.82 1 98.94 86 PHE B C 1
ATOM 3851 O O . PHE B 1 86 ? 0.629 -18.156 -15.25 1 98.94 86 PHE B O 1
ATOM 3858 N N . ASP B 1 87 ? 1.863 -17.484 -13.555 1 98.75 87 ASP B N 1
ATOM 3859 C CA . ASP B 1 87 ? 0.831 -17.578 -12.523 1 98.75 87 ASP B CA 1
ATOM 3860 C C . ASP B 1 87 ? 0.223 -16.203 -12.234 1 98.75 87 ASP B C 1
ATOM 3862 O O . ASP B 1 87 ? 0.921 -15.289 -11.789 1 98.75 87 ASP B O 1
ATOM 3866 N N . ILE B 1 88 ? -1.081 -16.047 -12.508 1 98.75 88 ILE B N 1
ATOM 3867 C CA . ILE B 1 88 ? -1.768 -14.781 -12.328 1 98.75 88 ILE B CA 1
ATOM 3868 C C . ILE B 1 88 ? -2.85 -14.922 -11.258 1 98.75 88 ILE B C 1
ATOM 3870 O O . ILE B 1 88 ? -3.236 -16.047 -10.906 1 98.75 88 ILE B O 1
ATOM 3874 N N . VAL B 1 89 ? -3.359 -13.68 -10.758 1 97.62 89 VAL B N 1
ATOM 3875 C CA . VAL B 1 89 ? -4.391 -13.727 -9.727 1 97.62 89 VAL B CA 1
ATOM 3876 C C . VAL B 1 89 ? -5.516 -12.758 -10.07 1 97.62 89 VAL B C 1
ATOM 3878 O O . VAL B 1 89 ? -6.445 -12.57 -9.289 1 97.62 89 VAL B O 1
ATOM 3881 N N . SER B 1 90 ? -5.445 -12.102 -11.203 1 98.12 90 SER B N 1
ATOM 3882 C CA . SER B 1 90 ? -6.465 -11.148 -11.617 1 98.12 90 SER B CA 1
ATOM 3883 C C . SER B 1 90 ? -6.504 -11.008 -13.133 1 98.12 90 SER B C 1
ATOM 3885 O O . SER B 1 90 ? -5.57 -11.414 -13.828 1 98.12 90 SER B O 1
ATOM 3887 N N . ALA B 1 91 ? -7.594 -10.43 -13.617 1 97.5 91 ALA B N 1
ATOM 3888 C CA . ALA B 1 91 ? -7.695 -10.133 -15.047 1 97.5 91 ALA B CA 1
ATOM 3889 C C . ALA B 1 91 ? -6.672 -9.078 -15.461 1 97.5 91 ALA B C 1
ATOM 3891 O O . ALA B 1 91 ? -6.164 -9.109 -16.578 1 97.5 91 ALA B O 1
ATOM 3892 N N . GLY B 1 92 ? -6.363 -8.148 -14.547 1 98.06 92 GLY B N 1
ATOM 3893 C CA . GLY B 1 92 ? -5.316 -7.18 -14.844 1 98.06 92 GLY B CA 1
ATOM 3894 C C . GLY B 1 92 ? -3.973 -7.824 -15.125 1 98.06 92 GLY B C 1
ATOM 3895 O O . GLY B 1 92 ? -3.256 -7.402 -16.031 1 98.06 92 GLY B O 1
ATOM 3896 N N . GLU B 1 93 ? -3.666 -8.805 -14.414 1 98.62 93 GLU B N 1
ATOM 3897 C CA . GLU B 1 93 ? -2.414 -9.523 -14.633 1 98.62 93 GLU B CA 1
ATOM 3898 C C . GLU B 1 93 ? -2.443 -10.289 -15.953 1 98.62 93 GLU B C 1
ATOM 3900 O O . GLU B 1 93 ? -1.427 -10.383 -16.641 1 98.62 93 GLU B O 1
ATOM 3905 N N . LEU B 1 94 ? -3.629 -10.852 -16.281 1 98.75 94 LEU B N 1
ATOM 3906 C CA . LEU B 1 94 ? -3.756 -11.5 -17.578 1 98.75 94 LEU B CA 1
ATOM 3907 C C . LEU B 1 94 ? -3.461 -10.516 -18.719 1 98.75 94 LEU B C 1
ATOM 3909 O O . LEU B 1 94 ? -2.711 -10.828 -19.641 1 98.75 94 LEU B O 1
ATOM 3913 N N . ARG B 1 95 ? -3.977 -9.352 -18.594 1 98.38 95 ARG B N 1
ATOM 3914 C CA . ARG B 1 95 ? -3.764 -8.328 -19.625 1 98.38 95 ARG B CA 1
ATOM 3915 C C . ARG B 1 95 ? -2.289 -7.961 -19.734 1 98.38 95 ARG B C 1
ATOM 3917 O O . ARG B 1 95 ? -1.79 -7.691 -20.828 1 98.38 95 ARG B O 1
ATOM 3924 N N . ARG B 1 96 ? -1.587 -7.883 -18.625 1 98.5 96 ARG B N 1
ATOM 3925 C CA . ARG B 1 96 ? -0.153 -7.613 -18.625 1 98.5 96 ARG B CA 1
ATOM 3926 C C . ARG B 1 96 ? 0.609 -8.719 -19.359 1 98.5 96 ARG B C 1
ATOM 3928 O O . ARG B 1 96 ? 1.515 -8.43 -20.141 1 98.5 96 ARG B O 1
ATOM 3935 N N . VAL B 1 97 ? 0.24 -9.984 -19.047 1 98.75 97 VAL B N 1
ATOM 3936 C CA . VAL B 1 97 ? 0.917 -11.117 -19.656 1 98.75 97 VAL B CA 1
ATOM 3937 C C . VAL B 1 97 ? 0.783 -11.039 -21.172 1 98.75 97 VAL B C 1
ATOM 3939 O O . VAL B 1 97 ? 1.773 -11.156 -21.906 1 98.75 97 VAL B O 1
ATOM 3942 N N . LEU B 1 98 ? -0.442 -10.812 -21.594 1 98.69 98 LEU B N 1
ATOM 3943 C CA . LEU B 1 98 ? -0.702 -10.75 -23.031 1 98.69 98 LEU B CA 1
ATOM 3944 C C . LEU B 1 98 ? 0.005 -9.555 -23.672 1 98.69 98 LEU B C 1
ATOM 3946 O O . LEU B 1 98 ? 0.592 -9.672 -24.75 1 98.69 98 LEU B O 1
ATOM 3950 N N . ALA B 1 99 ? 0.021 -8.422 -22.969 1 98.06 99 ALA B N 1
ATOM 3951 C CA . ALA B 1 99 ? 0.683 -7.215 -23.453 1 98.06 99 ALA B CA 1
ATOM 3952 C C . ALA B 1 99 ? 2.189 -7.426 -23.578 1 98.06 99 ALA B C 1
ATOM 3954 O O . ALA B 1 99 ? 2.838 -6.836 -24.438 1 98.06 99 ALA B O 1
ATOM 3955 N N . ALA B 1 100 ? 2.756 -8.297 -22.766 1 98.19 100 ALA B N 1
ATOM 3956 C CA . ALA B 1 100 ? 4.195 -8.539 -22.719 1 98.19 100 ALA B CA 1
ATOM 3957 C C . ALA B 1 100 ? 4.594 -9.633 -23.719 1 98.19 100 ALA B C 1
ATOM 3959 O O . ALA B 1 100 ? 5.773 -9.969 -23.844 1 98.19 100 ALA B O 1
ATOM 3960 N N . GLY B 1 101 ? 3.605 -10.234 -24.359 1 98.19 101 GLY B N 1
ATOM 3961 C CA . GLY B 1 101 ? 3.885 -11.25 -25.359 1 98.19 101 GLY B CA 1
ATOM 3962 C C . GLY B 1 101 ? 3.826 -12.664 -24.797 1 98.19 101 GLY B C 1
ATOM 3963 O O . GLY B 1 101 ? 4.258 -13.617 -25.469 1 98.19 101 GLY B O 1
ATOM 3964 N N . GLY B 1 102 ? 3.295 -12.797 -23.625 1 98.62 102 GLY B N 1
ATOM 3965 C CA . GLY B 1 102 ? 3.121 -14.133 -23.062 1 98.62 102 GLY B CA 1
ATOM 3966 C C . GLY B 1 102 ? 2.033 -14.93 -23.75 1 98.62 102 GLY B C 1
ATOM 3967 O O . GLY B 1 102 ? 1.135 -14.359 -24.375 1 98.62 102 GLY B O 1
ATOM 3968 N N . GLU B 1 103 ? 2.137 -16.203 -23.656 1 98.62 103 GLU B N 1
ATOM 3969 C CA . GLU B 1 103 ? 1.154 -17.109 -24.25 1 98.62 103 GLU B CA 1
ATOM 3970 C C . GLU B 1 103 ? 0.037 -17.438 -23.266 1 98.62 103 GLU B C 1
ATOM 3972 O O . GLU B 1 103 ? 0.294 -17.953 -22.188 1 98.62 103 GLU B O 1
ATOM 3977 N N . ALA B 1 104 ? -1.182 -17.203 -23.672 1 98.69 104 ALA B N 1
ATOM 3978 C CA . ALA B 1 104 ? -2.33 -17.453 -22.812 1 98.69 104 ALA B CA 1
ATOM 3979 C C . ALA B 1 104 ? -2.375 -18.906 -22.359 1 98.69 104 ALA B C 1
ATOM 3981 O O . ALA B 1 104 ? -2.701 -19.203 -21.219 1 98.69 104 ALA B O 1
ATOM 3982 N N . GLY B 1 105 ? -2.01 -19.766 -23.25 1 98.62 105 GLY B N 1
ATOM 3983 C CA . GLY B 1 105 ? -2.076 -21.188 -22.969 1 98.62 105 GLY B CA 1
ATOM 3984 C C . GLY B 1 105 ? -1.096 -21.641 -21.906 1 98.62 105 GLY B C 1
ATOM 3985 O O . GLY B 1 105 ? -1.213 -22.734 -21.359 1 98.62 105 GLY B O 1
ATOM 3986 N N . LYS B 1 106 ? -0.137 -20.797 -21.516 1 98.62 106 LYS B N 1
ATOM 3987 C CA . LYS B 1 106 ? 0.845 -21.109 -20.484 1 98.62 106 LYS B CA 1
ATOM 3988 C C . LYS B 1 106 ? 0.548 -20.344 -19.203 1 98.62 106 LYS B C 1
ATOM 3990 O O . LYS B 1 106 ? 1.415 -20.219 -18.328 1 98.62 106 LYS B O 1
ATOM 3995 N N . VAL B 1 107 ? -0.673 -19.812 -19.109 1 98.81 107 VAL B N 1
ATOM 3996 C CA . VAL B 1 107 ? -1.075 -19.047 -17.938 1 98.81 107 VAL B CA 1
ATOM 3997 C C . VAL B 1 107 ? -1.918 -19.922 -17.016 1 98.81 107 VAL B C 1
ATOM 3999 O O . VAL B 1 107 ? -2.797 -20.656 -17.469 1 98.81 107 VAL B O 1
ATOM 4002 N N . ILE B 1 108 ? -1.591 -19.938 -15.789 1 98.75 108 ILE B N 1
ATOM 4003 C CA . ILE B 1 108 ? -2.465 -20.484 -14.758 1 98.75 108 ILE B CA 1
ATOM 4004 C C . ILE B 1 108 ? -3.07 -19.344 -13.938 1 98.75 108 ILE B C 1
ATOM 4006 O O . ILE B 1 108 ? -2.398 -18.359 -13.648 1 98.75 108 ILE B O 1
ATOM 4010 N N . PHE B 1 109 ? -4.359 -19.422 -13.633 1 98.69 109 PHE B N 1
ATOM 4011 C CA . PHE B 1 109 ? -5.09 -18.375 -12.93 1 98.69 109 PHE B CA 1
ATOM 4012 C C . PHE B 1 109 ? -5.438 -18.828 -11.516 1 98.69 109 PHE B C 1
ATOM 4014 O O . PHE B 1 109 ? -6.379 -19.594 -11.305 1 98.69 109 PHE B O 1
ATOM 4021 N N . SER B 1 110 ? -4.66 -18.281 -10.578 1 97.38 110 SER B N 1
ATOM 4022 C CA . SER B 1 110 ? -4.844 -18.562 -9.156 1 97.38 110 SER B CA 1
ATOM 4023 C C . SER B 1 110 ? -5.629 -17.453 -8.469 1 97.38 110 SER B C 1
ATOM 4025 O O . SER B 1 110 ? -6.133 -16.531 -9.133 1 97.38 110 SER B O 1
ATOM 4027 N N . GLY B 1 111 ? -5.848 -17.594 -7.164 1 94.12 111 GLY B N 1
ATOM 4028 C CA . GLY B 1 111 ? -6.535 -16.594 -6.379 1 94.12 111 GLY B CA 1
ATOM 4029 C C . GLY B 1 111 ? -7.863 -17.062 -5.824 1 94.12 111 GLY B C 1
ATOM 4030 O O . GLY B 1 111 ? -8.594 -17.812 -6.488 1 94.12 111 GLY B O 1
ATOM 4031 N N . VAL B 1 112 ? -8.32 -16.516 -4.723 1 95.06 112 VAL B N 1
ATOM 4032 C CA . VAL B 1 112 ? -9.461 -17.031 -3.973 1 95.06 112 VAL B CA 1
ATOM 4033 C C . VAL B 1 112 ? -10.734 -16.297 -4.398 1 95.06 112 VAL B C 1
ATOM 4035 O O . VAL B 1 112 ? -11.844 -16.75 -4.094 1 95.06 112 VAL B O 1
ATOM 4038 N N . GLY B 1 113 ? -10.562 -15.18 -5.051 1 96.94 113 GLY B N 1
ATOM 4039 C CA . GLY B 1 113 ? -11.719 -14.352 -5.344 1 96.94 113 GLY B CA 1
ATOM 4040 C C . GLY B 1 113 ? -11.859 -14.016 -6.816 1 96.94 113 GLY B C 1
ATOM 4041 O O . GLY B 1 113 ? -12.023 -12.852 -7.184 1 96.94 113 GLY B O 1
ATOM 4042 N N . LYS B 1 114 ? -11.797 -15.031 -7.707 1 98.19 114 LYS B N 1
ATOM 4043 C CA . LYS B 1 114 ? -12.039 -14.812 -9.133 1 98.19 114 LYS B CA 1
ATOM 4044 C C . LYS B 1 114 ? -13.492 -14.445 -9.398 1 98.19 114 LYS B C 1
ATOM 4046 O O . LYS B 1 114 ? -14.406 -15.141 -8.938 1 98.19 114 LYS B O 1
ATOM 4051 N N . THR B 1 115 ? -13.711 -13.375 -10.109 1 98 115 THR B N 1
ATOM 4052 C CA . THR B 1 115 ? -15.07 -12.961 -10.438 1 98 115 THR B CA 1
ATOM 4053 C C . THR B 1 115 ? -15.547 -13.648 -11.711 1 98 115 THR B C 1
ATOM 4055 O O . THR B 1 115 ? -14.742 -14.172 -12.484 1 98 115 THR B O 1
ATOM 4058 N N . ARG B 1 116 ? -16.859 -13.656 -11.961 1 98.06 116 ARG B N 1
ATOM 4059 C CA . ARG B 1 116 ? -17.438 -14.195 -13.188 1 98.06 116 ARG B CA 1
ATOM 4060 C C . ARG B 1 116 ? -16.828 -13.523 -14.414 1 98.06 116 ARG B C 1
ATOM 4062 O O . ARG B 1 116 ? -16.547 -14.188 -15.414 1 98.06 116 ARG B O 1
ATOM 4069 N N . GLN B 1 117 ? -16.656 -12.234 -14.297 1 97.5 117 GLN B N 1
ATOM 4070 C CA . GLN B 1 117 ? -16.094 -11.492 -15.422 1 97.5 117 GLN B CA 1
ATOM 4071 C C . GLN B 1 117 ? -14.648 -11.914 -15.688 1 97.5 117 GLN B C 1
ATOM 4073 O O . GLN B 1 117 ? -14.242 -12.07 -16.844 1 97.5 117 GLN B O 1
ATOM 4078 N N . GLU B 1 118 ? -13.891 -12.055 -14.672 1 98.25 118 GLU B N 1
ATOM 4079 C CA . GLU B 1 118 ? -12.508 -12.508 -14.828 1 98.25 118 GLU B CA 1
ATOM 4080 C C . GLU B 1 118 ? -12.453 -13.914 -15.43 1 98.25 118 GLU B C 1
ATOM 4082 O O . GLU B 1 118 ? -11.602 -14.195 -16.281 1 98.25 118 GLU B O 1
ATOM 4087 N N . MET B 1 119 ? -13.375 -14.766 -14.977 1 98.69 119 MET B N 1
ATOM 4088 C CA . MET B 1 119 ? -13.445 -16.125 -15.516 1 98.69 119 MET B CA 1
ATOM 4089 C C . MET B 1 119 ? -13.742 -16.109 -17.016 1 98.69 119 MET B C 1
ATOM 4091 O O . MET B 1 119 ? -13.102 -16.812 -17.781 1 98.69 119 MET B O 1
ATOM 4095 N N . ARG B 1 120 ? -14.672 -15.25 -17.391 1 98.62 120 ARG B N 1
ATOM 4096 C CA . ARG B 1 120 ? -15.039 -15.148 -18.812 1 98.62 120 ARG B CA 1
ATOM 4097 C C . ARG B 1 120 ? -13.852 -14.672 -19.641 1 98.62 120 ARG B C 1
ATOM 4099 O O . ARG B 1 120 ? -13.562 -15.242 -20.703 1 98.62 120 ARG B O 1
ATOM 4106 N N . GLU B 1 121 ? -13.164 -13.672 -19.141 1 98.19 121 GLU B N 1
ATOM 4107 C CA . GLU B 1 121 ? -12.008 -13.133 -19.859 1 98.19 121 GLU B CA 1
ATOM 4108 C C . GLU B 1 121 ? -10.914 -14.188 -20 1 98.19 121 GLU B C 1
ATOM 4110 O O . GLU B 1 121 ? -10.289 -14.297 -21.062 1 98.19 121 GLU B O 1
ATOM 4115 N N . ALA B 1 122 ? -10.703 -14.875 -18.953 1 98.75 122 ALA B N 1
ATOM 4116 C CA . ALA B 1 122 ? -9.68 -15.914 -18.984 1 98.75 122 ALA B CA 1
ATOM 4117 C C . ALA B 1 122 ? -10.047 -17.031 -19.953 1 98.75 122 ALA B C 1
ATOM 4119 O O . ALA B 1 122 ? -9.188 -17.531 -20.688 1 98.75 122 ALA B O 1
ATOM 4120 N N . LEU B 1 123 ? -11.328 -17.453 -19.938 1 98.75 123 LEU B N 1
ATOM 4121 C CA . LEU B 1 123 ? -11.812 -18.469 -20.859 1 98.75 123 LEU B CA 1
ATOM 4122 C C . LEU B 1 123 ? -11.688 -18.016 -22.297 1 98.75 123 LEU B C 1
ATOM 4124 O O . LEU B 1 123 ? -11.234 -18.781 -23.156 1 98.75 123 LEU B O 1
ATOM 4128 N N . GLU B 1 124 ? -12.031 -16.812 -22.531 1 98.38 124 GLU B N 1
ATOM 4129 C CA . GLU B 1 124 ? -11.953 -16.25 -23.875 1 98.38 124 GLU B CA 1
ATOM 4130 C C . GLU B 1 124 ? -10.508 -16.172 -24.344 1 98.38 124 GLU B C 1
ATOM 4132 O O . GLU B 1 124 ? -10.219 -16.391 -25.531 1 98.38 124 GLU B O 1
ATOM 4137 N N . ALA B 1 125 ? -9.57 -15.852 -23.469 1 98.38 125 ALA B N 1
ATOM 4138 C CA . ALA B 1 125 ? -8.156 -15.75 -23.797 1 98.38 125 ALA B CA 1
ATOM 4139 C C . ALA B 1 125 ? -7.551 -17.125 -24.047 1 98.38 125 ALA B C 1
ATOM 4141 O O . ALA B 1 125 ? -6.516 -17.25 -24.703 1 98.38 125 ALA B O 1
ATOM 4142 N N . GLY B 1 126 ? -8.156 -18.156 -23.516 1 98.5 126 GLY B N 1
ATOM 4143 C CA . GLY B 1 126 ? -7.656 -19.5 -23.688 1 98.5 126 GLY B CA 1
ATOM 4144 C C . GLY B 1 126 ? -6.504 -19.844 -22.75 1 98.5 126 GLY B C 1
ATOM 4145 O O . GLY B 1 126 ? -5.492 -20.391 -23.188 1 98.5 126 GLY B O 1
ATOM 4146 N N . ILE B 1 127 ? -6.66 -19.516 -21.438 1 98.69 127 ILE B N 1
ATOM 4147 C CA . ILE B 1 127 ? -5.574 -19.781 -20.5 1 98.69 127 ILE B CA 1
ATOM 4148 C C . ILE B 1 127 ? -5.41 -21.281 -20.312 1 98.69 127 ILE B C 1
ATOM 4150 O O . ILE B 1 127 ? -6.281 -22.062 -20.703 1 98.69 127 ILE B O 1
ATOM 4154 N N . GLY B 1 128 ? -4.324 -21.625 -19.734 1 98.5 128 GLY B N 1
ATOM 4155 C CA . GLY B 1 128 ? -3.971 -23.031 -19.578 1 98.5 128 GLY B CA 1
ATOM 4156 C C . GLY B 1 128 ? -4.777 -23.734 -18.5 1 98.5 128 GLY B C 1
ATOM 4157 O O . GLY B 1 128 ? -5.148 -24.906 -18.656 1 98.5 128 GLY B O 1
ATOM 4158 N N . CYS B 1 129 ? -5.031 -23 -17.438 1 98.5 129 CYS B N 1
ATOM 4159 C CA . CYS B 1 129 ? -5.633 -23.703 -16.297 1 98.5 129 CYS B CA 1
ATOM 4160 C C . CYS B 1 129 ? -6.121 -22.719 -15.242 1 98.5 129 CYS B C 1
ATOM 4162 O O . CYS B 1 129 ? -5.457 -21.719 -14.977 1 98.5 129 CYS B O 1
ATOM 4164 N N . PHE B 1 130 ? -7.305 -22.969 -14.656 1 98.81 130 PHE B N 1
ATOM 4165 C CA . PHE B 1 130 ? -7.738 -22.297 -13.438 1 98.81 130 PHE B CA 1
ATOM 4166 C C . PHE B 1 130 ? -7.312 -23.094 -12.211 1 98.81 130 PHE B C 1
ATOM 4168 O O . PHE B 1 130 ? -7.621 -24.281 -12.094 1 98.81 130 PHE B O 1
ATOM 4175 N N . ASN B 1 131 ? -6.57 -22.5 -11.305 1 98.31 131 ASN B N 1
ATOM 4176 C CA . ASN B 1 131 ? -6.375 -23.062 -9.977 1 98.31 131 ASN B CA 1
ATOM 4177 C C . ASN B 1 131 ? -7.488 -22.641 -9.023 1 98.31 131 ASN B C 1
ATOM 4179 O O . ASN B 1 131 ? -7.445 -21.562 -8.445 1 98.31 131 ASN B O 1
ATOM 4183 N N . VAL B 1 132 ? -8.398 -23.531 -8.828 1 97.69 132 VAL B N 1
ATOM 4184 C CA . VAL B 1 132 ? -9.602 -23.25 -8.047 1 97.69 132 VAL B CA 1
ATOM 4185 C C . VAL B 1 132 ? -9.289 -23.391 -6.559 1 97.69 132 VAL B C 1
ATOM 4187 O O . VAL B 1 132 ? -8.562 -24.297 -6.145 1 97.69 132 VAL B O 1
ATOM 4190 N N . GLU B 1 133 ? -9.922 -22.5 -5.809 1 95.31 133 GLU B N 1
ATOM 4191 C CA . GLU B 1 133 ? -9.508 -22.375 -4.414 1 95.31 133 GLU B CA 1
ATOM 4192 C C . GLU B 1 133 ? -10.648 -22.75 -3.467 1 95.31 133 GLU B C 1
ATOM 4194 O O . GLU B 1 133 ? -10.469 -22.766 -2.248 1 95.31 133 GLU B O 1
ATOM 4199 N N . SER B 1 134 ? -11.883 -22.969 -3.938 1 95.38 134 SER B N 1
ATOM 4200 C CA . SER B 1 134 ? -13.008 -23.328 -3.086 1 95.38 134 SER B CA 1
ATOM 4201 C C . SER B 1 134 ? -14.086 -24.062 -3.877 1 95.38 134 SER B C 1
ATOM 4203 O O . SER B 1 134 ? -14.148 -23.953 -5.102 1 95.38 134 SER B O 1
ATOM 4205 N N . GLU B 1 135 ? -14.852 -24.844 -3.172 1 95.81 135 GLU B N 1
ATOM 4206 C CA . GLU B 1 135 ? -15.938 -25.578 -3.811 1 95.81 135 GLU B CA 1
ATOM 4207 C C . GLU B 1 135 ? -16.969 -24.641 -4.43 1 95.81 135 GLU B C 1
ATOM 4209 O O . GLU B 1 135 ? -17.406 -24.859 -5.559 1 95.81 135 GLU B O 1
ATOM 4214 N N . PRO B 1 136 ? -17.297 -23.516 -3.742 1 96.75 136 PRO B N 1
ATOM 4215 C CA . PRO B 1 136 ? -18.219 -22.594 -4.398 1 96.75 136 PRO B CA 1
ATOM 4216 C C . PRO B 1 136 ? -17.672 -22.031 -5.703 1 96.75 136 PRO B C 1
ATOM 4218 O O . PRO B 1 136 ? -18.422 -21.812 -6.656 1 96.75 136 PRO B O 1
ATOM 4221 N N . GLU B 1 137 ? -16.438 -21.812 -5.773 1 97.56 137 GLU B N 1
ATOM 4222 C CA . GLU B 1 137 ? -15.812 -21.297 -6.988 1 97.56 137 GLU B CA 1
ATOM 4223 C C . GLU B 1 137 ? -15.953 -22.281 -8.141 1 97.56 137 GLU B C 1
ATOM 4225 O O . GLU B 1 137 ? -16.125 -21.875 -9.297 1 97.56 137 GLU B O 1
ATOM 4230 N N . LEU B 1 138 ? -15.906 -23.609 -7.844 1 97.75 138 LEU B N 1
ATOM 4231 C CA . LEU B 1 138 ? -16.078 -24.641 -8.852 1 97.75 138 LEU B CA 1
ATOM 4232 C C . LEU B 1 138 ? -17.438 -24.516 -9.539 1 97.75 138 LEU B C 1
ATOM 4234 O O . LEU B 1 138 ? -17.531 -24.594 -10.766 1 97.75 138 LEU B O 1
ATOM 4238 N N . GLU B 1 139 ? -18.391 -24.328 -8.68 1 98.12 139 GLU B N 1
ATOM 4239 C CA . GLU B 1 139 ? -19.75 -24.234 -9.203 1 98.12 139 GLU B CA 1
ATOM 4240 C C . GLU B 1 139 ? -19.906 -23.031 -10.125 1 98.12 139 GLU B C 1
ATOM 4242 O O . GLU B 1 139 ? -20.469 -23.156 -11.227 1 98.12 139 GLU B O 1
ATOM 4247 N N . VAL B 1 140 ? -19.406 -21.938 -9.688 1 98.25 140 VAL B N 1
ATOM 4248 C CA . VAL B 1 140 ? -19.531 -20.703 -10.445 1 98.25 140 VAL B CA 1
ATOM 4249 C C . VAL B 1 140 ? -18.734 -20.812 -11.75 1 98.25 140 VAL B C 1
ATOM 4251 O O . VAL B 1 140 ? -19.219 -20.391 -12.812 1 98.25 140 VAL B O 1
ATOM 4254 N N . LEU B 1 141 ? -17.562 -21.344 -11.703 1 98.81 141 LEU B N 1
ATOM 4255 C CA . LEU B 1 141 ? -16.734 -21.484 -12.891 1 98.81 141 LEU B CA 1
ATOM 4256 C C . LEU B 1 141 ? -17.422 -22.391 -13.914 1 98.81 141 LEU B C 1
ATOM 4258 O O . LEU B 1 141 ? -17.375 -22.109 -15.117 1 98.81 141 LEU B O 1
ATOM 4262 N N . SER B 1 142 ? -18 -23.484 -13.445 1 98.81 142 SER B N 1
ATOM 4263 C CA . SER B 1 142 ? -18.719 -24.359 -14.352 1 98.81 142 SER B CA 1
ATOM 4264 C C . SER B 1 142 ? -19.859 -23.625 -15.055 1 98.81 142 SER B C 1
ATOM 4266 O O . SER B 1 142 ? -20.031 -23.766 -16.266 1 98.81 142 SER B O 1
ATOM 4268 N N . GLU B 1 143 ? -20.562 -22.859 -14.25 1 98.69 143 GLU B N 1
ATOM 4269 C CA . GLU B 1 143 ? -21.656 -22.078 -14.828 1 98.69 143 GLU B CA 1
ATOM 4270 C C . GLU B 1 143 ? -21.156 -21.109 -15.898 1 98.69 143 GLU B C 1
ATOM 4272 O O . GLU B 1 143 ? -21.734 -21.031 -16.984 1 98.69 143 GLU B O 1
ATOM 4277 N N . VAL B 1 144 ? -20.109 -20.406 -15.617 1 98.69 144 VAL B N 1
ATOM 4278 C CA . VAL B 1 144 ? -19.562 -19.422 -16.531 1 98.69 144 VAL B CA 1
ATOM 4279 C C . VAL B 1 144 ? -19.031 -20.125 -17.797 1 98.69 144 VAL B C 1
ATOM 4281 O O . VAL B 1 144 ? -19.266 -19.656 -18.906 1 98.69 144 VAL B O 1
ATOM 4284 N N . ALA B 1 145 ? -18.375 -21.219 -17.609 1 98.81 145 ALA B N 1
ATOM 4285 C CA . ALA B 1 145 ? -17.812 -21.969 -18.734 1 98.81 145 ALA B CA 1
ATOM 4286 C C . ALA B 1 145 ? -18.922 -22.438 -19.672 1 98.81 145 ALA B C 1
ATOM 4288 O O . ALA B 1 145 ? -18.812 -22.281 -20.891 1 98.81 145 ALA B O 1
ATOM 4289 N N . MET B 1 146 ? -19.953 -22.969 -19.109 1 98.56 146 MET B N 1
ATOM 4290 C CA . MET B 1 146 ? -21.078 -23.422 -19.906 1 98.56 146 MET B CA 1
ATOM 4291 C C . MET B 1 146 ? -21.703 -22.281 -20.688 1 98.56 146 MET B C 1
ATOM 4293 O O . MET B 1 146 ? -22.062 -22.438 -21.859 1 98.56 146 MET B O 1
ATOM 4297 N N . ALA B 1 147 ? -21.828 -21.203 -20.016 1 98.31 147 ALA B N 1
ATOM 4298 C CA . ALA B 1 147 ? -22.406 -20.031 -20.672 1 98.31 147 ALA B CA 1
ATOM 4299 C C . ALA B 1 147 ? -21.547 -19.562 -21.844 1 98.31 147 ALA B C 1
ATOM 4301 O O . ALA B 1 147 ? -22.047 -19 -22.812 1 98.31 147 ALA B O 1
ATOM 4302 N N . CYS B 1 148 ? -20.281 -19.844 -21.797 1 97.81 148 CYS B N 1
ATOM 4303 C CA . CYS B 1 148 ? -19.344 -19.453 -22.844 1 97.81 148 CYS B CA 1
ATOM 4304 C C . CYS B 1 148 ? -19.219 -20.547 -23.891 1 97.81 148 CYS B C 1
ATOM 4306 O O . CYS B 1 148 ? -18.484 -20.406 -24.875 1 97.81 148 CYS B O 1
ATOM 4308 N N . GLY B 1 149 ? -19.859 -21.625 -23.688 1 97.69 149 GLY B N 1
ATOM 4309 C CA . GLY B 1 149 ? -19.75 -22.75 -24.594 1 97.69 149 GLY B CA 1
ATOM 4310 C C . GLY B 1 149 ? -18.391 -23.422 -24.547 1 97.69 149 GLY B C 1
ATOM 4311 O O . GLY B 1 149 ? -17.891 -23.891 -25.578 1 97.69 149 GLY B O 1
ATOM 4312 N N . ARG B 1 150 ? -17.797 -23.391 -23.406 1 97.5 150 ARG B N 1
ATOM 4313 C CA . ARG B 1 150 ? -16.453 -23.953 -23.234 1 97.5 150 ARG B CA 1
ATOM 4314 C C . ARG B 1 150 ? -16.406 -24.875 -22.031 1 97.5 150 ARG B C 1
ATOM 4316 O O . ARG B 1 150 ? -17.391 -25.047 -21.328 1 97.5 150 ARG B O 1
ATOM 4323 N N . ARG B 1 151 ? -15.352 -25.562 -21.906 1 98.06 151 ARG B N 1
ATOM 4324 C CA . ARG B 1 151 ? -14.984 -26.312 -20.703 1 98.06 151 ARG B CA 1
ATOM 4325 C C . ARG B 1 151 ? -13.711 -25.766 -20.078 1 98.06 151 ARG B C 1
ATOM 4327 O O . ARG B 1 151 ? -12.68 -25.672 -20.75 1 98.06 151 ARG B O 1
ATOM 4334 N N . ALA B 1 152 ? -13.797 -25.359 -18.875 1 98.81 152 ALA B N 1
ATOM 4335 C CA . ALA B 1 152 ? -12.664 -24.75 -18.203 1 98.81 152 ALA B CA 1
ATOM 4336 C C . ALA B 1 152 ? -11.68 -25.797 -17.688 1 98.81 152 ALA B C 1
ATOM 4338 O O . ALA B 1 152 ? -12.062 -26.688 -16.922 1 98.81 152 ALA B O 1
ATOM 4339 N N . PRO B 1 153 ? -10.414 -25.797 -18.172 1 98.88 153 PRO B N 1
ATOM 4340 C CA . PRO B 1 153 ? -9.422 -26.641 -17.5 1 98.88 153 PRO B CA 1
ATOM 4341 C C . PRO B 1 153 ? -9.172 -26.219 -16.062 1 98.88 153 PRO B C 1
ATOM 4343 O O . PRO B 1 153 ? -8.914 -25.031 -15.789 1 98.88 153 PRO B O 1
ATOM 4346 N N . VAL B 1 154 ? -9.258 -27.172 -15.094 1 98.75 154 VAL B N 1
ATOM 4347 C CA . VAL B 1 154 ? -9.164 -26.766 -13.695 1 98.75 154 VAL B CA 1
ATOM 4348 C C . VAL B 1 154 ? -8.188 -27.672 -12.961 1 98.75 154 VAL B C 1
ATOM 4350 O O . VAL B 1 154 ? -8.078 -28.859 -13.273 1 98.75 154 VAL B O 1
ATOM 4353 N N . SER B 1 155 ? -7.441 -27.125 -12.141 1 98.44 155 SER B N 1
ATOM 4354 C CA . SER B 1 155 ? -6.781 -27.766 -11 1 98.44 155 SER B CA 1
ATOM 4355 C C . SER B 1 155 ? -7.309 -27.203 -9.68 1 98.44 155 SER B C 1
ATOM 4357 O O . SER B 1 155 ? -7.926 -26.141 -9.648 1 98.44 155 SER B O 1
ATOM 4359 N N . ILE B 1 156 ? -7.18 -27.969 -8.648 1 98 156 ILE B N 1
ATOM 4360 C CA . ILE B 1 156 ? -7.602 -27.5 -7.328 1 98 156 ILE B CA 1
ATOM 4361 C C . ILE B 1 156 ? -6.379 -27.281 -6.438 1 98 156 ILE B C 1
ATOM 4363 O O . ILE B 1 156 ? -5.516 -28.156 -6.34 1 98 156 ILE B O 1
ATOM 4367 N N . ARG B 1 157 ? -6.254 -26.047 -5.918 1 96.31 157 ARG B N 1
ATOM 4368 C CA . ARG B 1 157 ? -5.223 -25.812 -4.91 1 96.31 157 ARG B CA 1
ATOM 4369 C C . ARG B 1 157 ? -5.59 -26.484 -3.59 1 96.31 157 ARG B C 1
ATOM 4371 O O . ARG B 1 157 ? -6.645 -26.203 -3.02 1 96.31 157 ARG B O 1
ATOM 4378 N N . VAL B 1 158 ? -4.738 -27.312 -3.129 1 93.56 158 VAL B N 1
ATOM 4379 C CA . VAL B 1 158 ? -5.008 -28.062 -1.9 1 93.56 158 VAL B CA 1
ATOM 4380 C C . VAL B 1 158 ? -4.039 -27.609 -0.806 1 93.56 158 VAL B C 1
ATOM 4382 O O . VAL B 1 158 ? -2.914 -27.203 -1.095 1 93.56 158 VAL B O 1
ATOM 4385 N N . ASN B 1 159 ? -4.566 -27.562 0.35 1 84.81 159 ASN B N 1
ATOM 4386 C CA . ASN B 1 159 ? -3.699 -27.359 1.506 1 84.81 159 ASN B CA 1
ATOM 4387 C C . ASN B 1 159 ? -3.061 -28.672 1.965 1 84.81 159 ASN B C 1
ATOM 4389 O O . ASN B 1 159 ? -3.738 -29.531 2.523 1 84.81 159 ASN B O 1
ATOM 4393 N N . PRO B 1 160 ? -1.786 -28.797 1.772 1 77.31 160 PRO B N 1
ATOM 4394 C CA . PRO B 1 160 ? -1.165 -30.078 2.104 1 77.31 160 PRO B CA 1
ATOM 4395 C C . PRO B 1 160 ? -0.924 -30.25 3.602 1 77.31 160 PRO B C 1
ATOM 4397 O O . PRO B 1 160 ? -0.455 -31.312 4.039 1 77.31 160 PRO B O 1
ATOM 4400 N N . ASN B 1 161 ? -1.338 -29.188 4.426 1 73.62 161 ASN B N 1
ATOM 4401 C CA . ASN B 1 161 ? -1.212 -29.219 5.879 1 73.62 161 ASN B CA 1
ATOM 4402 C C . ASN B 1 161 ? 0.244 -29.359 6.312 1 73.62 161 ASN B C 1
ATOM 4404 O O . ASN B 1 161 ? 0.568 -30.219 7.145 1 73.62 161 ASN B O 1
ATOM 4408 N N . VAL B 1 162 ? 1.098 -28.734 5.609 1 71.12 162 VAL B N 1
ATOM 4409 C CA . VAL B 1 162 ? 2.518 -28.672 5.941 1 71.12 162 VAL B CA 1
ATOM 4410 C C . VAL B 1 162 ? 2.854 -27.312 6.551 1 71.12 162 VAL B C 1
ATOM 4412 O O . VAL B 1 162 ? 2.348 -26.281 6.105 1 71.12 162 VAL B O 1
ATOM 4415 N N . ASP B 1 163 ? 3.465 -27.281 7.684 1 67.69 163 ASP B N 1
ATOM 4416 C CA . ASP B 1 163 ? 3.912 -26.031 8.297 1 67.69 163 ASP B CA 1
ATOM 4417 C C . ASP B 1 163 ? 5.262 -25.594 7.73 1 67.69 163 ASP B C 1
ATOM 4419 O O . ASP B 1 163 ? 6.289 -26.219 8 1 67.69 163 ASP B O 1
ATOM 4423 N N . PRO B 1 164 ? 5.301 -24.5 6.973 1 65.62 164 PRO B N 1
ATOM 4424 C CA . PRO B 1 164 ? 6.59 -24.078 6.406 1 65.62 164 PRO B CA 1
ATOM 4425 C C . PRO B 1 164 ? 7.43 -23.266 7.379 1 65.62 164 PRO B C 1
ATOM 4427 O O . PRO B 1 164 ? 8.57 -22.906 7.07 1 65.62 164 PRO B O 1
ATOM 4430 N N . LYS B 1 165 ? 7.262 -23.109 8.641 1 61.31 165 LYS B N 1
ATOM 4431 C CA . LYS B 1 165 ? 8.008 -22.344 9.633 1 61.31 165 LYS B CA 1
ATOM 4432 C C . LYS B 1 165 ? 8.344 -20.953 9.109 1 61.31 165 LYS B C 1
ATOM 4434 O O . LYS B 1 165 ? 9.492 -20.516 9.18 1 61.31 165 LYS B O 1
ATOM 4439 N N . THR B 1 166 ? 7.484 -20.391 8.398 1 66.25 166 THR B N 1
ATOM 4440 C CA . THR B 1 166 ? 7.699 -19.047 7.906 1 66.25 166 THR B CA 1
ATOM 4441 C C . THR B 1 166 ? 6.746 -18.062 8.586 1 66.25 166 THR B C 1
ATOM 4443 O O . THR B 1 166 ? 5.988 -18.438 9.477 1 66.25 166 THR B O 1
ATOM 4446 N N . HIS B 1 167 ? 6.949 -16.766 8.234 1 60.38 167 HIS B N 1
ATOM 4447 C CA . HIS B 1 167 ? 6.105 -15.734 8.82 1 60.38 167 HIS B CA 1
ATOM 4448 C C . HIS B 1 167 ? 4.633 -15.984 8.516 1 60.38 167 HIS B C 1
ATOM 4450 O O . HIS B 1 167 ? 4.285 -16.391 7.406 1 60.38 167 HIS B O 1
ATOM 4456 N N . PRO B 1 168 ? 3.783 -15.75 9.5 1 55.84 168 PRO B N 1
ATOM 4457 C CA . PRO B 1 168 ? 2.357 -16.031 9.328 1 55.84 168 PRO B CA 1
ATOM 4458 C C . PRO B 1 168 ? 1.756 -15.312 8.125 1 55.84 168 PRO B C 1
ATOM 4460 O O . PRO B 1 168 ? 0.87 -15.852 7.457 1 55.84 168 PRO B O 1
ATOM 4463 N N . TYR B 1 169 ? 2.289 -14.172 7.871 1 57.78 169 TYR B N 1
ATOM 4464 C CA . TYR B 1 169 ? 1.708 -13.398 6.777 1 57.78 169 TYR B CA 1
ATOM 4465 C C . TYR B 1 169 ? 2.137 -13.961 5.426 1 57.78 169 TYR B C 1
ATOM 4467 O O . TYR B 1 169 ? 1.599 -13.57 4.387 1 57.78 169 TYR B O 1
ATOM 4475 N N . ILE B 1 170 ? 2.982 -14.953 5.453 1 60.28 170 ILE B N 1
ATOM 4476 C CA . ILE B 1 170 ? 3.391 -15.461 4.148 1 60.28 170 ILE B CA 1
ATOM 4477 C C . ILE B 1 170 ? 3.242 -16.984 4.121 1 60.28 170 ILE B C 1
ATOM 4479 O O . ILE B 1 170 ? 3.73 -17.641 3.203 1 60.28 170 ILE B O 1
ATOM 4483 N N . SER B 1 171 ? 2.666 -17.438 5.207 1 58.03 171 SER B N 1
ATOM 4484 C CA . SER B 1 171 ? 2.361 -18.859 5.23 1 58.03 171 SER B CA 1
ATOM 4485 C C . SER B 1 171 ? 1.002 -19.141 4.602 1 58.03 171 SER B C 1
ATOM 4487 O O . SER B 1 171 ? -0.028 -18.688 5.102 1 58.03 171 SER B O 1
ATOM 4489 N N . THR B 1 172 ? 0.88 -19.891 3.598 1 59.12 172 THR B N 1
ATOM 4490 C CA . THR B 1 172 ? -0.354 -20.156 2.867 1 59.12 172 THR B CA 1
ATOM 4491 C C . THR B 1 172 ? -0.795 -21.609 3.061 1 59.12 172 THR B C 1
ATOM 4493 O O . THR B 1 172 ? -1.898 -21.984 2.66 1 59.12 172 THR B O 1
ATOM 4496 N N . GLY B 1 173 ? 0.002 -22.406 3.73 1 57.34 173 GLY B N 1
ATOM 4497 C CA . GLY B 1 173 ? -0.32 -23.812 3.871 1 57.34 173 GLY B CA 1
ATOM 4498 C C . GLY B 1 173 ? -0.869 -24.172 5.242 1 57.34 173 GLY B C 1
ATOM 4499 O O . GLY B 1 173 ? -0.793 -25.328 5.664 1 57.34 173 GLY B O 1
ATOM 4500 N N . LEU B 1 174 ? -1.363 -23.188 5.906 1 64.25 174 LEU B N 1
ATOM 4501 C CA . LEU B 1 174 ? -1.887 -23.438 7.246 1 64.25 174 LEU B CA 1
ATOM 4502 C C . LEU B 1 174 ? -3.408 -23.531 7.223 1 64.25 174 LEU B C 1
ATOM 4504 O O . LEU B 1 174 ? -4.066 -22.844 6.434 1 64.25 174 LEU B O 1
ATOM 4508 N N . LYS B 1 175 ? -4.027 -24.328 7.953 1 60.47 175 LYS B N 1
ATOM 4509 C CA . LYS B 1 175 ? -5.453 -24.625 8.055 1 60.47 175 LYS B CA 1
ATOM 4510 C C . LYS B 1 175 ? -6.262 -23.359 8.305 1 60.47 175 LYS B C 1
ATOM 4512 O O . LYS B 1 175 ? -7.434 -23.281 7.934 1 60.47 175 LYS B O 1
ATOM 4517 N N . GLY B 1 176 ? -5.598 -22.359 8.688 1 72.44 176 GLY B N 1
ATOM 4518 C CA . GLY B 1 176 ? -6.332 -21.156 9.039 1 72.44 176 GLY B CA 1
ATOM 4519 C C . GLY B 1 176 ? -6.227 -20.062 7.992 1 72.44 176 GLY B C 1
ATOM 4520 O O . GLY B 1 176 ? -6.785 -18.969 8.164 1 72.44 176 GLY B O 1
ATOM 4521 N N . ASN B 1 177 ? -5.781 -20.469 6.852 1 81.12 177 ASN B N 1
ATOM 4522 C CA . ASN B 1 177 ? -5.645 -19.438 5.836 1 81.12 177 ASN B CA 1
ATOM 4523 C C . ASN B 1 177 ? -6.75 -19.531 4.789 1 81.12 177 ASN B C 1
ATOM 4525 O O . ASN B 1 177 ? -7.484 -20.516 4.742 1 81.12 177 ASN B O 1
ATOM 4529 N N . LYS B 1 178 ? -6.934 -18.516 4.039 1 87.06 178 LYS B N 1
ATOM 4530 C CA . LYS B 1 178 ? -8.039 -18.375 3.092 1 87.06 178 LYS B CA 1
ATOM 4531 C C . LYS B 1 178 ? -7.789 -19.219 1.838 1 87.06 178 LYS B C 1
ATOM 4533 O O . LYS B 1 178 ? -8.68 -19.375 1.005 1 87.06 178 LYS B O 1
ATOM 4538 N N . PHE B 1 179 ? -6.586 -19.812 1.767 1 89.81 179 PHE B N 1
ATOM 4539 C CA . PHE B 1 179 ? -6.184 -20.406 0.494 1 89.81 179 PHE B CA 1
ATOM 4540 C C . PHE B 1 179 ? -6.492 -21.891 0.467 1 89.81 179 PHE B C 1
ATOM 4542 O O . PHE B 1 179 ? -6.309 -22.594 1.469 1 89.81 179 PHE B O 1
ATOM 4549 N N . GLY B 1 180 ? -6.953 -22.375 -0.678 1 91.19 180 GLY B N 1
ATOM 4550 C CA . GLY B 1 180 ? -7.008 -23.781 -1.016 1 91.19 180 GLY B CA 1
ATOM 4551 C C . GLY B 1 180 ? -8.141 -24.516 -0.33 1 91.19 180 GLY B C 1
ATOM 4552 O O . GLY B 1 180 ? -8.875 -23.938 0.473 1 91.19 180 GLY B O 1
ATOM 4553 N N . VAL B 1 181 ? -8.336 -25.75 -0.724 1 92.5 181 VAL B N 1
ATOM 4554 C CA . VAL B 1 181 ? -9.312 -26.672 -0.168 1 92.5 181 VAL B CA 1
ATOM 4555 C C . VAL B 1 181 ? -8.648 -27.547 0.887 1 92.5 181 VAL B C 1
ATOM 4557 O O . VAL B 1 181 ? -7.504 -27.969 0.721 1 92.5 181 VAL B O 1
ATOM 4560 N N . ALA B 1 182 ? -9.383 -27.797 1.86 1 88.12 182 ALA B N 1
ATOM 4561 C CA . ALA B 1 182 ? -8.852 -28.641 2.938 1 88.12 182 ALA B CA 1
ATOM 4562 C C . ALA B 1 182 ? -8.5 -30.031 2.428 1 88.12 182 ALA B C 1
ATOM 4564 O O . ALA B 1 182 ? -9.219 -30.594 1.602 1 88.12 182 ALA B O 1
ATOM 4565 N N . HIS B 1 183 ? -7.426 -30.516 3.004 1 87.12 183 HIS B N 1
ATOM 4566 C CA . HIS B 1 183 ? -6.902 -31.812 2.607 1 87.12 183 HIS B CA 1
ATOM 4567 C C . HIS B 1 183 ? -7.992 -32.875 2.65 1 87.12 183 HIS B C 1
ATOM 4569 O O . HIS B 1 183 ? -8.133 -33.656 1.709 1 87.12 183 HIS B O 1
ATOM 4575 N N . GLU B 1 184 ? -8.82 -32.906 3.652 1 88.19 184 GLU B N 1
ATOM 4576 C CA . GLU B 1 184 ? -9.82 -33.938 3.879 1 88.19 184 GLU B CA 1
ATOM 4577 C C . GLU B 1 184 ? -10.961 -33.812 2.867 1 88.19 184 GLU B C 1
ATOM 4579 O O . GLU B 1 184 ? -11.703 -34.781 2.66 1 88.19 184 GLU B O 1
ATOM 4584 N N . ARG B 1 185 ? -11.039 -32.688 2.205 1 92.62 185 ARG B N 1
ATOM 4585 C CA . ARG B 1 185 ? -12.133 -32.438 1.264 1 92.62 185 ARG B CA 1
ATOM 4586 C C . ARG B 1 185 ? -11.664 -32.625 -0.175 1 92.62 185 ARG B C 1
ATOM 4588 O O . ARG B 1 185 ? -12.477 -32.656 -1.103 1 92.62 185 ARG B O 1
ATOM 4595 N N . THR B 1 186 ? -10.445 -32.906 -0.373 1 94.81 186 THR B N 1
ATOM 4596 C CA . THR B 1 186 ? -9.812 -32.844 -1.687 1 94.81 186 THR B CA 1
ATOM 4597 C C . THR B 1 186 ? -10.453 -33.844 -2.643 1 94.81 186 THR B C 1
ATOM 4599 O O . THR B 1 186 ? -10.906 -33.469 -3.727 1 94.81 186 THR B O 1
ATOM 4602 N N . VAL B 1 187 ? -10.539 -35.125 -2.266 1 97 187 VAL B N 1
ATOM 4603 C CA . VAL B 1 187 ? -11.047 -36.156 -3.164 1 97 187 VAL B CA 1
ATOM 4604 C C . VAL B 1 187 ? -12.5 -35.875 -3.521 1 97 187 VAL B C 1
ATOM 4606 O O . VAL B 1 187 ? -12.883 -35.906 -4.691 1 97 187 VAL B O 1
ATOM 4609 N N . ALA B 1 188 ? -13.273 -35.5 -2.494 1 97.12 188 ALA B N 1
ATOM 4610 C CA . ALA B 1 188 ? -14.672 -35.156 -2.732 1 97.12 188 ALA B CA 1
ATOM 4611 C C . ALA B 1 188 ? -14.805 -33.969 -3.678 1 97.12 188 ALA B C 1
ATOM 4613 O O . ALA B 1 188 ? -15.695 -33.938 -4.527 1 97.12 188 ALA B O 1
ATOM 4614 N N . THR B 1 189 ? -13.992 -33 -3.523 1 97.44 189 THR B N 1
ATOM 4615 C CA . THR B 1 189 ? -14.008 -31.812 -4.363 1 97.44 189 THR B CA 1
ATOM 4616 C C . THR B 1 189 ? -13.656 -32.156 -5.805 1 97.44 189 THR B C 1
ATOM 4618 O O . THR B 1 189 ? -14.258 -31.641 -6.746 1 97.44 189 THR B O 1
ATOM 4621 N N . TYR B 1 190 ? -12.703 -33.062 -5.988 1 98.44 190 TYR B N 1
ATOM 4622 C CA . TYR B 1 190 ? -12.336 -33.5 -7.328 1 98.44 190 TYR B CA 1
ATOM 4623 C C . TYR B 1 190 ? -13.469 -34.281 -7.973 1 98.44 190 TYR B C 1
ATOM 4625 O O . TYR B 1 190 ? -13.727 -34.156 -9.172 1 98.44 190 TYR B O 1
ATOM 4633 N N . GLN B 1 191 ? -14.109 -35.156 -7.18 1 98.56 191 GLN B N 1
ATOM 4634 C CA . GLN B 1 191 ? -15.258 -35.875 -7.691 1 98.56 191 GLN B CA 1
ATOM 4635 C C . GLN B 1 191 ? -16.359 -34.906 -8.164 1 98.56 191 GLN B C 1
ATOM 4637 O O . GLN B 1 191 ? -16.953 -35.125 -9.227 1 98.56 191 GLN B O 1
ATOM 4642 N N . ARG B 1 192 ? -16.531 -33.938 -7.395 1 98.31 192 ARG B N 1
ATOM 4643 C CA . ARG B 1 192 ? -17.516 -32.906 -7.785 1 98.31 192 ARG B CA 1
ATOM 4644 C C . ARG B 1 192 ? -17.078 -32.188 -9.055 1 98.31 192 ARG B C 1
ATOM 4646 O O . ARG B 1 192 ? -17.891 -31.984 -9.961 1 98.31 192 ARG B O 1
ATOM 4653 N N . ALA B 1 193 ? -15.859 -31.797 -9.125 1 98.56 193 ALA B N 1
ATOM 4654 C CA . ALA B 1 193 ? -15.328 -31.109 -10.297 1 98.56 193 ALA B CA 1
ATOM 4655 C C . ALA B 1 193 ? -15.516 -31.938 -11.555 1 98.56 193 ALA B C 1
ATOM 4657 O O . ALA B 1 193 ? -15.914 -31.422 -12.602 1 98.56 193 ALA B O 1
ATOM 4658 N N . ALA B 1 194 ? -15.219 -33.219 -11.461 1 98.25 194 ALA B N 1
ATOM 4659 C CA . ALA B 1 194 ? -15.32 -34.125 -12.594 1 98.25 194 ALA B CA 1
ATOM 4660 C C . ALA B 1 194 ? -16.766 -34.25 -13.055 1 98.25 194 ALA B C 1
ATOM 4662 O O . ALA B 1 194 ? -17.031 -34.531 -14.234 1 98.25 194 ALA B O 1
ATOM 4663 N N . ALA B 1 195 ? -17.672 -34.062 -12.117 1 98.19 195 ALA B N 1
ATOM 4664 C CA . ALA B 1 195 ? -19.094 -34.25 -12.406 1 98.19 195 ALA B CA 1
ATOM 4665 C C . ALA B 1 195 ? -19.703 -32.969 -13.016 1 98.19 195 ALA B C 1
ATOM 4667 O O . ALA B 1 195 ? -20.781 -33.031 -13.586 1 98.19 195 ALA B O 1
ATOM 4668 N N . LEU B 1 196 ? -19.078 -31.859 -12.898 1 98.44 196 LEU B N 1
ATOM 4669 C CA . LEU B 1 196 ? -19.609 -30.594 -13.406 1 98.44 196 LEU B CA 1
ATOM 4670 C C . LEU B 1 196 ? -19.375 -30.484 -14.914 1 98.44 196 LEU B C 1
ATOM 4672 O O . LEU B 1 196 ? -18.25 -30.609 -15.383 1 98.44 196 LEU B O 1
ATOM 4676 N N . PRO B 1 197 ? -20.359 -30.203 -15.68 1 98.06 197 PRO B N 1
ATOM 4677 C CA . PRO B 1 197 ? -20.281 -30.25 -17.141 1 98.06 197 PRO B CA 1
ATOM 4678 C C . PRO B 1 197 ? -19.375 -29.188 -17.734 1 98.06 197 PRO B C 1
ATOM 4680 O O . PRO B 1 197 ? -18.828 -29.359 -18.828 1 98.06 197 PRO B O 1
ATOM 4683 N N . GLY B 1 198 ? -19.141 -28.078 -17.031 1 98.56 198 GLY B N 1
ATOM 4684 C CA . GLY B 1 198 ? -18.344 -27 -17.578 1 98.56 198 GLY B CA 1
ATOM 4685 C C . GLY B 1 198 ? -16.875 -27.109 -17.25 1 98.56 198 GLY B C 1
ATOM 4686 O O . GLY B 1 198 ? -16.078 -26.234 -17.609 1 98.56 198 GLY B O 1
ATOM 4687 N N . LEU B 1 199 ? -16.484 -28.203 -16.641 1 98.75 199 LEU B N 1
ATOM 4688 C CA . LEU B 1 199 ? -15.117 -28.266 -16.141 1 98.75 199 LEU B CA 1
ATOM 4689 C C . LEU B 1 199 ? -14.383 -29.469 -16.719 1 98.75 199 LEU B C 1
ATOM 4691 O O . LEU B 1 199 ? -15 -30.484 -17.016 1 98.75 199 LEU B O 1
ATOM 4695 N N . GLN B 1 200 ? -13.133 -29.312 -16.953 1 98.69 200 GLN B N 1
ATOM 4696 C CA . GLN B 1 200 ? -12.188 -30.391 -17.266 1 98.69 200 GLN B CA 1
ATOM 4697 C C . GLN B 1 200 ? -11.055 -30.438 -16.25 1 98.69 200 GLN B C 1
ATOM 4699 O O . GLN B 1 200 ? -10.219 -29.531 -16.203 1 98.69 200 GLN B O 1
ATOM 4704 N N . VAL B 1 201 ? -11.031 -31.484 -15.453 1 98.56 201 VAL B N 1
ATOM 4705 C CA . VAL B 1 201 ? -9.961 -31.625 -14.469 1 98.56 201 VAL B CA 1
ATOM 4706 C C . VAL B 1 201 ? -8.648 -31.938 -15.18 1 98.56 201 VAL B C 1
ATOM 4708 O O . VAL B 1 201 ? -8.57 -32.906 -15.961 1 98.56 201 VAL B O 1
ATOM 4711 N N . VAL B 1 202 ? -7.59 -31.125 -14.867 1 98.19 202 VAL B N 1
ATOM 4712 C CA . VAL B 1 202 ? -6.355 -31.359 -15.602 1 98.19 202 VAL B CA 1
ATOM 4713 C C . VAL B 1 202 ? -5.184 -31.453 -14.633 1 98.19 202 VAL B C 1
ATOM 4715 O O . VAL B 1 202 ? -4.094 -31.906 -15 1 98.19 202 VAL B O 1
ATOM 4718 N N . GLY B 1 203 ? -5.434 -31.078 -13.359 1 98.25 203 GLY B N 1
ATOM 4719 C CA . GLY B 1 203 ? -4.25 -31.109 -12.508 1 98.25 203 GLY B CA 1
ATOM 4720 C C . GLY B 1 203 ? -4.566 -30.953 -11.031 1 98.25 203 GLY B C 1
ATOM 4721 O O . GLY B 1 203 ? -5.727 -31.047 -10.633 1 98.25 203 GLY B O 1
ATOM 4722 N N . ILE B 1 204 ? -3.498 -30.828 -10.203 1 98.06 204 ILE B N 1
ATOM 4723 C CA . ILE B 1 204 ? -3.527 -30.562 -8.773 1 98.06 204 ILE B CA 1
ATOM 4724 C C . ILE B 1 204 ? -2.441 -29.547 -8.414 1 98.06 204 ILE B C 1
ATOM 4726 O O . ILE B 1 204 ? -1.362 -29.547 -9.008 1 98.06 204 ILE B O 1
ATOM 4730 N N . ASP B 1 205 ? -2.814 -28.656 -7.516 1 96.94 205 ASP B N 1
ATOM 4731 C CA . ASP B 1 205 ? -1.927 -27.547 -7.18 1 96.94 205 ASP B CA 1
ATOM 4732 C C . ASP B 1 205 ? -1.753 -27.422 -5.668 1 96.94 205 ASP B C 1
ATOM 4734 O O . ASP B 1 205 ? -2.684 -27.703 -4.906 1 96.94 205 ASP B O 1
ATOM 4738 N N . CYS B 1 206 ? -0.533 -27.047 -5.258 1 94.38 206 CYS B N 1
ATOM 4739 C CA . CYS B 1 206 ? -0.286 -26.656 -3.873 1 94.38 206 CYS B CA 1
ATOM 4740 C C . CYS B 1 206 ? 0.706 -25.5 -3.795 1 94.38 206 CYS B C 1
ATOM 4742 O O . CYS B 1 206 ? 1.468 -25.266 -4.734 1 94.38 206 CYS B O 1
ATOM 4744 N N . HIS B 1 207 ? 0.634 -24.75 -2.811 1 91.94 207 HIS B N 1
ATOM 4745 C CA . HIS B 1 207 ? 1.578 -23.703 -2.459 1 91.94 207 HIS B CA 1
ATOM 4746 C C . HIS B 1 207 ? 1.816 -23.656 -0.954 1 91.94 207 HIS B C 1
ATOM 4748 O O . HIS B 1 207 ? 0.898 -23.359 -0.184 1 91.94 207 HIS B O 1
ATOM 4754 N N . ILE B 1 208 ? 2.961 -23.859 -0.523 1 85.88 208 ILE B N 1
ATOM 4755 C CA . ILE B 1 208 ? 3.17 -24.156 0.89 1 85.88 208 ILE B CA 1
ATOM 4756 C C . ILE B 1 208 ? 3.648 -22.906 1.612 1 85.88 208 ILE B C 1
ATOM 4758 O O . ILE B 1 208 ? 3.66 -22.844 2.844 1 85.88 208 ILE B O 1
ATOM 4762 N N . GLY B 1 209 ? 4.137 -21.844 0.841 1 85.81 209 GLY B N 1
ATOM 4763 C CA . GLY B 1 209 ? 4.551 -20.625 1.521 1 85.81 209 GLY B CA 1
ATOM 4764 C C . GLY B 1 209 ? 5.555 -19.812 0.728 1 85.81 209 GLY B C 1
ATOM 4765 O O . GLY B 1 209 ? 5.641 -19.938 -0.495 1 85.81 209 GLY B O 1
ATOM 4766 N N . SER B 1 210 ? 6.148 -18.859 1.496 1 87.88 210 SER B N 1
ATOM 4767 C CA . SER B 1 210 ? 7.145 -17.953 0.91 1 87.88 210 SER B CA 1
ATOM 4768 C C . SER B 1 210 ? 8.43 -17.953 1.729 1 87.88 210 SER B C 1
ATOM 4770 O O . SER B 1 210 ? 8.422 -18.312 2.908 1 87.88 210 SER B O 1
ATOM 4772 N N . GLN B 1 211 ? 9.523 -17.609 1.079 1 91.81 211 GLN B N 1
ATOM 4773 C CA . GLN B 1 211 ? 10.828 -17.469 1.723 1 91.81 211 GLN B CA 1
ATOM 4774 C C . GLN B 1 211 ? 11.211 -18.734 2.477 1 91.81 211 GLN B C 1
ATOM 4776 O O . GLN B 1 211 ? 11.555 -18.688 3.66 1 91.81 211 GLN B O 1
ATOM 4781 N N . ILE B 1 212 ? 10.992 -19.844 1.799 1 90 212 ILE B N 1
ATOM 4782 C CA . ILE B 1 212 ? 11.367 -21.141 2.348 1 90 212 ILE B CA 1
ATOM 4783 C C . ILE B 1 212 ? 12.852 -21.391 2.08 1 90 212 ILE B C 1
ATOM 4785 O O . ILE B 1 212 ? 13.281 -21.406 0.927 1 90 212 ILE B O 1
ATOM 4789 N N . THR B 1 213 ? 13.562 -21.641 3.141 1 91.88 213 THR B N 1
ATOM 4790 C CA . THR B 1 213 ? 15.008 -21.719 2.98 1 91.88 213 THR B CA 1
ATOM 4791 C C . THR B 1 213 ? 15.508 -23.125 3.285 1 91.88 213 THR B C 1
ATOM 4793 O O . THR B 1 213 ? 16.719 -23.359 3.418 1 91.88 213 THR B O 1
ATOM 4796 N N . GLU B 1 214 ? 14.562 -24.078 3.379 1 92.06 214 GLU B N 1
ATOM 4797 C CA . GLU B 1 214 ? 14.906 -25.469 3.598 1 92.06 214 GLU B CA 1
ATOM 4798 C C . GLU B 1 214 ? 14.195 -26.375 2.604 1 92.06 214 GLU B C 1
ATOM 4800 O O . GLU B 1 214 ? 13.078 -26.078 2.166 1 92.06 214 GLU B O 1
ATOM 4805 N N . ALA B 1 215 ? 14.789 -27.531 2.33 1 92.5 215 ALA B N 1
ATOM 4806 C CA . ALA B 1 215 ? 14.234 -28.453 1.332 1 92.5 215 ALA B CA 1
ATOM 4807 C C . ALA B 1 215 ? 13.125 -29.297 1.932 1 92.5 215 ALA B C 1
ATOM 4809 O O . ALA B 1 215 ? 12.195 -29.703 1.229 1 92.5 215 ALA B O 1
ATOM 4810 N N . THR B 1 216 ? 13.172 -29.531 3.205 1 91.75 216 THR B N 1
ATOM 4811 C CA . THR B 1 216 ? 12.336 -30.516 3.869 1 91.75 216 THR B CA 1
ATOM 4812 C C . THR B 1 216 ? 10.859 -30.219 3.66 1 91.75 216 THR B C 1
ATOM 4814 O O . THR B 1 216 ? 10.07 -31.109 3.346 1 91.75 216 THR B O 1
ATOM 4817 N N . PRO B 1 217 ? 10.492 -28.953 3.783 1 90.94 217 PRO B N 1
ATOM 4818 C CA . PRO B 1 217 ? 9.078 -28.672 3.561 1 90.94 217 PRO B CA 1
ATOM 4819 C C . PRO B 1 217 ? 8.617 -29.047 2.152 1 90.94 217 PRO B C 1
ATOM 4821 O O . PRO B 1 217 ? 7.484 -29.5 1.971 1 90.94 217 PRO B O 1
ATOM 4824 N N . TYR B 1 218 ? 9.43 -28.922 1.201 1 91.94 218 TYR B N 1
ATOM 4825 C CA . TYR B 1 218 ? 9.094 -29.266 -0.174 1 91.94 218 TYR B CA 1
ATOM 4826 C C . TYR B 1 218 ? 8.945 -30.781 -0.328 1 91.94 218 TYR B C 1
ATOM 4828 O O . TYR B 1 218 ? 8 -31.25 -0.956 1 91.94 218 TYR B O 1
ATOM 4836 N N . LEU B 1 219 ? 9.875 -31.469 0.248 1 92.56 219 LEU B N 1
ATOM 4837 C CA . LEU B 1 219 ? 9.859 -32.938 0.135 1 92.56 219 LEU B CA 1
ATOM 4838 C C . LEU B 1 219 ? 8.641 -33.531 0.832 1 92.56 219 LEU B C 1
ATOM 4840 O O . LEU B 1 219 ? 8.016 -34.438 0.318 1 92.56 219 LEU B O 1
ATOM 4844 N N . ASP B 1 220 ? 8.305 -32.938 1.946 1 91.81 220 ASP B N 1
ATOM 4845 C CA . ASP B 1 220 ? 7.102 -33.344 2.654 1 91.81 220 ASP B CA 1
ATOM 4846 C C . ASP B 1 220 ? 5.848 -33.094 1.825 1 91.81 220 ASP B C 1
ATOM 4848 O O . ASP B 1 220 ? 4.938 -33.906 1.774 1 91.81 220 ASP B O 1
ATOM 4852 N N . ALA B 1 221 ? 5.824 -31.938 1.227 1 91.06 221 ALA B N 1
ATOM 4853 C CA . ALA B 1 221 ? 4.688 -31.562 0.392 1 91.06 221 ALA B CA 1
ATOM 4854 C C . ALA B 1 221 ? 4.543 -32.5 -0.795 1 91.06 221 ALA B C 1
ATOM 4856 O O . ALA B 1 221 ? 3.43 -32.875 -1.178 1 91.06 221 ALA B O 1
ATOM 4857 N N . VAL B 1 222 ? 5.641 -32.938 -1.364 1 92.62 222 VAL B N 1
ATOM 4858 C CA . VAL B 1 222 ? 5.629 -33.844 -2.504 1 92.62 222 VAL B CA 1
ATOM 4859 C C . VAL B 1 222 ? 4.98 -35.156 -2.102 1 92.62 222 VAL B C 1
ATOM 4861 O O . VAL B 1 222 ? 4.105 -35.656 -2.807 1 92.62 222 VAL B O 1
ATOM 4864 N N . ASP B 1 223 ? 5.379 -35.656 -0.955 1 93.56 223 ASP B N 1
ATOM 4865 C CA . ASP B 1 223 ? 4.84 -36.938 -0.49 1 93.56 223 ASP B CA 1
ATOM 4866 C C . ASP B 1 223 ? 3.33 -36.844 -0.289 1 93.56 223 ASP B C 1
ATOM 4868 O O . ASP B 1 223 ? 2.586 -37.719 -0.75 1 93.56 223 ASP B O 1
ATOM 4872 N N . ARG B 1 224 ? 2.938 -35.844 0.264 1 92.44 224 ARG B N 1
ATOM 4873 C CA . ARG B 1 224 ? 1.517 -35.656 0.546 1 92.44 224 ARG B CA 1
ATOM 4874 C C . ARG B 1 224 ? 0.724 -35.469 -0.74 1 92.44 224 ARG B C 1
ATOM 4876 O O . ARG B 1 224 ? -0.384 -35.969 -0.882 1 92.44 224 ARG B O 1
ATOM 4883 N N . MET B 1 225 ? 1.279 -34.688 -1.609 1 94.38 225 MET B N 1
ATOM 4884 C CA . MET B 1 225 ? 0.622 -34.406 -2.885 1 94.38 225 MET B CA 1
ATOM 4885 C C . MET B 1 225 ? 0.476 -35.688 -3.705 1 94.38 225 MET B C 1
ATOM 4887 O O . MET B 1 225 ? -0.562 -35.938 -4.328 1 94.38 225 MET B O 1
ATOM 4891 N N . LEU B 1 226 ? 1.511 -36.531 -3.699 1 95.69 226 LEU B N 1
ATOM 4892 C CA . LEU B 1 226 ? 1.463 -37.781 -4.48 1 95.69 226 LEU B CA 1
ATOM 4893 C C . LEU B 1 226 ? 0.447 -38.75 -3.895 1 95.69 226 LEU B C 1
ATOM 4895 O O . LEU B 1 226 ? -0.207 -39.5 -4.633 1 95.69 226 LEU B O 1
ATOM 4899 N N . ASP B 1 227 ? 0.323 -38.719 -2.539 1 95.69 227 ASP B N 1
ATOM 4900 C CA . ASP B 1 227 ? -0.732 -39.5 -1.913 1 95.69 227 ASP B CA 1
ATOM 4901 C C . ASP B 1 227 ? -2.111 -39.062 -2.395 1 95.69 227 ASP B C 1
ATOM 4903 O O . ASP B 1 227 ? -2.975 -39.875 -2.68 1 95.69 227 ASP B O 1
ATOM 4907 N N . LEU B 1 228 ? -2.299 -37.812 -2.471 1 95.75 228 LEU B N 1
ATOM 4908 C CA . LEU B 1 228 ? -3.576 -37.25 -2.918 1 95.75 228 LEU B CA 1
ATOM 4909 C C . LEU B 1 228 ? -3.83 -37.594 -4.383 1 95.75 228 LEU B C 1
ATOM 4911 O O . LEU B 1 228 ? -4.953 -37.938 -4.762 1 95.75 228 LEU B O 1
ATOM 4915 N N . VAL B 1 229 ? -2.809 -37.5 -5.195 1 96.94 229 VAL B N 1
ATOM 4916 C CA . VAL B 1 229 ? -2.934 -37.844 -6.613 1 96.94 229 VAL B CA 1
ATOM 4917 C C . VAL B 1 229 ? -3.389 -39.281 -6.77 1 96.94 229 VAL B C 1
ATOM 4919 O O . VAL B 1 229 ? -4.305 -39.562 -7.543 1 96.94 229 VAL B O 1
ATOM 4922 N N . ALA B 1 230 ? -2.742 -40.156 -6.008 1 97.19 230 ALA B N 1
ATOM 4923 C CA . ALA B 1 230 ? -3.105 -41.562 -6.059 1 97.19 230 ALA B CA 1
ATOM 4924 C C . ALA B 1 230 ? -4.574 -41.75 -5.688 1 97.19 230 ALA B C 1
ATOM 4926 O O . ALA B 1 230 ? -5.281 -42.531 -6.332 1 97.19 230 ALA B O 1
ATOM 4927 N N . GLN B 1 231 ? -4.992 -41.094 -4.668 1 97.44 231 GLN B N 1
ATOM 4928 C CA . GLN B 1 231 ? -6.371 -41.188 -4.211 1 97.44 231 GLN B CA 1
ATOM 4929 C C . GLN B 1 231 ? -7.348 -40.688 -5.262 1 97.44 231 GLN B C 1
ATOM 4931 O O . GLN B 1 231 ? -8.375 -41.312 -5.531 1 97.44 231 GLN B O 1
ATOM 4936 N N . ILE B 1 232 ? -7.094 -39.562 -5.832 1 98.12 232 ILE B N 1
ATOM 4937 C CA . ILE B 1 232 ? -7.938 -38.938 -6.844 1 98.12 232 ILE B CA 1
ATOM 4938 C C . ILE B 1 232 ? -8.031 -39.844 -8.07 1 98.12 232 ILE B C 1
ATOM 4940 O O . ILE B 1 232 ? -9.125 -40.062 -8.594 1 98.12 232 ILE B O 1
ATOM 4944 N N . GLU B 1 233 ? -6.902 -40.375 -8.492 1 97.81 233 GLU B N 1
ATOM 4945 C CA . GLU B 1 233 ? -6.875 -41.25 -9.672 1 97.81 233 GLU B CA 1
ATOM 4946 C C . GLU B 1 233 ? -7.582 -42.562 -9.414 1 97.81 233 GLU B C 1
ATOM 4948 O O . GLU B 1 233 ? -8.195 -43.125 -10.32 1 97.81 233 GLU B O 1
ATOM 4953 N N . SER B 1 234 ? -7.484 -43.031 -8.18 1 97.62 234 SER B N 1
ATOM 4954 C CA . SER B 1 234 ? -8.211 -44.25 -7.816 1 97.62 234 SER B CA 1
ATOM 4955 C C . SER B 1 234 ? -9.719 -44.062 -7.914 1 97.62 234 SER B C 1
ATOM 4957 O O . SER B 1 234 ? -10.469 -45 -8.062 1 97.62 234 SER B O 1
ATOM 4959 N N . ALA B 1 235 ? -10.086 -42.844 -7.801 1 97.19 235 ALA B N 1
ATOM 4960 C CA . ALA B 1 235 ? -11.508 -42.5 -7.934 1 97.19 235 ALA B CA 1
ATOM 4961 C C . ALA B 1 235 ? -11.891 -42.312 -9.398 1 97.19 235 ALA B C 1
ATOM 4963 O O . ALA B 1 235 ? -13.023 -41.938 -9.703 1 97.19 235 ALA B O 1
ATOM 4964 N N . GLY B 1 236 ? -11 -42.562 -10.32 1 97.62 236 GLY B N 1
ATOM 4965 C CA . GLY B 1 236 ? -11.273 -42.531 -11.75 1 97.62 236 GLY B CA 1
ATOM 4966 C C . GLY B 1 236 ? -11.047 -41.188 -12.391 1 97.62 236 GLY B C 1
ATOM 4967 O O . GLY B 1 236 ? -11.539 -40.938 -13.492 1 97.62 236 GLY B O 1
ATOM 4968 N N . ILE B 1 237 ? -10.391 -40.281 -11.727 1 98.19 237 ILE B N 1
ATOM 4969 C CA . ILE B 1 237 ? -10.148 -38.938 -12.227 1 98.19 237 ILE B CA 1
ATOM 4970 C C . ILE B 1 237 ? -8.672 -38.781 -12.578 1 98.19 237 ILE B C 1
ATOM 4972 O O . ILE B 1 237 ? -7.828 -38.656 -11.688 1 98.19 237 ILE B O 1
ATOM 4976 N N . PRO B 1 238 ? -8.336 -38.75 -13.797 1 96.69 238 PRO B N 1
ATOM 4977 C CA . PRO B 1 238 ? -6.922 -38.625 -14.172 1 96.69 238 PRO B CA 1
ATOM 4978 C C . PRO B 1 238 ? -6.348 -37.25 -13.867 1 96.69 238 PRO B C 1
ATOM 4980 O O . PRO B 1 238 ? -7.035 -36.219 -14.047 1 96.69 238 PRO B O 1
ATOM 4983 N N . ILE B 1 239 ? -5.172 -37.156 -13.43 1 97.62 239 ILE B N 1
ATOM 4984 C CA . ILE B 1 239 ? -4.426 -35.938 -13.172 1 97.62 239 ILE B CA 1
ATOM 4985 C C . ILE B 1 239 ? -3.293 -35.812 -14.188 1 97.62 239 ILE B C 1
ATOM 4987 O O . ILE B 1 239 ? -2.373 -36.625 -14.219 1 97.62 239 ILE B O 1
ATOM 4991 N N . HIS B 1 240 ? -3.416 -34.812 -15.008 1 96.5 240 HIS B N 1
ATOM 4992 C CA . HIS B 1 240 ? -2.424 -34.562 -16.047 1 96.5 240 HIS B CA 1
ATOM 4993 C C . HIS B 1 240 ? -1.164 -33.938 -15.484 1 96.5 240 HIS B C 1
ATOM 4995 O O . HIS B 1 240 ? -0.051 -34.375 -15.75 1 96.5 240 HIS B O 1
ATOM 5001 N N . HIS B 1 241 ? -1.313 -32.906 -14.734 1 97.44 241 HIS B N 1
ATOM 5002 C CA . HIS B 1 241 ? -0.13 -32.219 -14.219 1 97.44 241 HIS B CA 1
ATOM 5003 C C . HIS B 1 241 ? -0.208 -32.031 -12.703 1 97.44 241 HIS B C 1
ATOM 5005 O O . HIS B 1 241 ? -1.302 -32 -12.141 1 97.44 241 HIS B O 1
ATOM 5011 N N . ILE B 1 242 ? 0.966 -31.938 -12.086 1 97.19 242 ILE B N 1
ATOM 5012 C CA . ILE B 1 242 ? 1.133 -31.656 -10.664 1 97.19 242 ILE B CA 1
ATOM 5013 C C . ILE B 1 242 ? 1.907 -30.344 -10.484 1 97.19 242 ILE B C 1
ATOM 5015 O O . ILE B 1 242 ? 3.037 -30.219 -10.961 1 97.19 242 ILE B O 1
ATOM 5019 N N . ASP B 1 243 ? 1.275 -29.391 -9.805 1 97.5 243 ASP B N 1
ATOM 5020 C CA . ASP B 1 243 ? 1.87 -28.078 -9.57 1 97.5 243 ASP B CA 1
ATOM 5021 C C . ASP B 1 243 ? 2.326 -27.938 -8.117 1 97.5 243 ASP B C 1
ATOM 5023 O O . ASP B 1 243 ? 1.506 -27.969 -7.199 1 97.5 243 ASP B O 1
ATOM 5027 N N . PHE B 1 244 ? 3.594 -27.688 -7.965 1 94.62 244 PHE B N 1
ATOM 5028 C CA . PHE B 1 244 ? 4.148 -27.656 -6.617 1 94.62 244 PHE B CA 1
ATOM 5029 C C . PHE B 1 244 ? 4.301 -26.219 -6.133 1 94.62 244 PHE B C 1
ATOM 5031 O O . PHE B 1 244 ? 4.914 -25.969 -5.094 1 94.62 244 PHE B O 1
ATOM 5038 N N . GLY B 1 245 ? 3.801 -25.297 -6.906 1 94.75 245 GLY B N 1
ATOM 5039 C CA . GLY B 1 245 ? 3.82 -23.906 -6.496 1 94.75 245 GLY B CA 1
ATOM 5040 C C . GLY B 1 245 ? 5.215 -23.312 -6.469 1 94.75 245 GLY B C 1
ATOM 5041 O O . GLY B 1 245 ? 6.031 -23.594 -7.348 1 94.75 245 GLY B O 1
ATOM 5042 N N . GLY B 1 246 ? 5.375 -22.344 -5.598 1 93.75 246 GLY B N 1
ATOM 5043 C CA . GLY B 1 246 ? 6.641 -21.656 -5.43 1 93.75 246 GLY B CA 1
ATOM 5044 C C . GLY B 1 246 ? 7.082 -21.547 -3.982 1 93.75 246 GLY B C 1
ATOM 5045 O O . GLY B 1 246 ? 6.945 -22.516 -3.219 1 93.75 246 GLY B O 1
ATOM 5046 N N . GLY B 1 247 ? 7.812 -20.484 -3.732 1 92.81 247 GLY B N 1
ATOM 5047 C CA . GLY B 1 247 ? 8.07 -20.203 -2.33 1 92.81 247 GLY B CA 1
ATOM 5048 C C . GLY B 1 247 ? 9.547 -20.234 -1.978 1 92.81 247 GLY B C 1
ATOM 5049 O O . GLY B 1 247 ? 9.938 -19.812 -0.886 1 92.81 247 GLY B O 1
ATOM 5050 N N . LEU B 1 248 ? 10.391 -20.625 -2.951 1 95.88 248 LEU B N 1
ATOM 5051 C CA . LEU B 1 248 ? 11.82 -20.688 -2.65 1 95.88 248 LEU B CA 1
ATOM 5052 C C . LEU B 1 248 ? 12.344 -19.328 -2.219 1 95.88 248 LEU B C 1
ATOM 5054 O O . LEU B 1 248 ? 12.078 -18.328 -2.873 1 95.88 248 LEU B O 1
ATOM 5058 N N . GLY B 1 249 ? 13.078 -19.359 -1.112 1 96.12 249 GLY B N 1
ATOM 5059 C CA . GLY B 1 249 ? 13.555 -18.125 -0.528 1 96.12 249 GLY B CA 1
ATOM 5060 C C . GLY B 1 249 ? 14.812 -17.594 -1.191 1 96.12 249 GLY B C 1
ATOM 5061 O O . GLY B 1 249 ? 15.352 -18.219 -2.102 1 96.12 249 GLY B O 1
ATOM 5062 N N . ILE B 1 250 ? 15.195 -16.406 -0.752 1 97.25 250 ILE B N 1
ATOM 5063 C CA . ILE B 1 250 ? 16.391 -15.742 -1.254 1 97.25 250 ILE B CA 1
ATOM 5064 C C . ILE B 1 250 ? 17.234 -15.234 -0.082 1 97.25 250 ILE B C 1
ATOM 5066 O O . ILE B 1 250 ? 16.844 -15.375 1.078 1 97.25 250 ILE B O 1
ATOM 5070 N N . ASP B 1 251 ? 18.406 -14.734 -0.424 1 96.5 251 ASP B N 1
ATOM 5071 C CA . ASP B 1 251 ? 19.281 -14.109 0.569 1 96.5 251 ASP B CA 1
ATOM 5072 C C . ASP B 1 251 ? 18.875 -12.656 0.808 1 96.5 251 ASP B C 1
ATOM 5074 O O . ASP B 1 251 ? 19 -11.82 -0.089 1 96.5 251 ASP B O 1
ATOM 5078 N N . TYR B 1 252 ? 18.422 -12.398 1.981 1 96.56 252 TYR B N 1
ATOM 5079 C CA . TYR B 1 252 ? 18.188 -11.016 2.393 1 96.56 252 TYR B CA 1
ATOM 5080 C C . TYR B 1 252 ? 19.312 -10.531 3.307 1 96.56 252 TYR B C 1
ATOM 5082 O O . TYR B 1 252 ? 19.734 -9.375 3.223 1 96.56 252 TYR B O 1
ATOM 5090 N N . ASN B 1 253 ? 19.609 -11.328 4.117 1 95.12 253 ASN B N 1
ATOM 5091 C CA . ASN B 1 253 ? 20.531 -10.977 5.199 1 95.12 253 ASN B CA 1
ATOM 5092 C C . ASN B 1 253 ? 21.422 -12.156 5.574 1 95.12 253 ASN B C 1
ATOM 5094 O O . ASN B 1 253 ? 21.484 -12.539 6.742 1 95.12 253 ASN B O 1
ATOM 5098 N N . GLY B 1 254 ? 22 -12.703 4.57 1 93.06 254 GLY B N 1
ATOM 5099 C CA . GLY B 1 254 ? 22.891 -13.828 4.812 1 93.06 254 GLY B CA 1
ATOM 5100 C C . GLY B 1 254 ? 22.172 -15.164 4.785 1 93.06 254 GLY B C 1
ATOM 5101 O O . GLY B 1 254 ? 22.75 -16.188 5.156 1 93.06 254 GLY B O 1
ATOM 5102 N N . ASP B 1 255 ? 20.922 -15.211 4.348 1 92.81 255 ASP B N 1
ATOM 5103 C CA . ASP B 1 255 ? 20.172 -16.453 4.195 1 92.81 255 ASP B CA 1
ATOM 5104 C C . ASP B 1 255 ? 20.859 -17.391 3.195 1 92.81 255 ASP B C 1
ATOM 5106 O O . ASP B 1 255 ? 21.516 -16.922 2.266 1 92.81 255 ASP B O 1
ATOM 5110 N N . THR B 1 256 ? 20.609 -18.672 3.381 1 92.12 256 THR B N 1
ATOM 5111 C CA . THR B 1 256 ? 21.219 -19.656 2.498 1 92.12 256 THR B CA 1
ATOM 5112 C C . THR B 1 256 ? 20.172 -20.656 1.991 1 92.12 256 THR B C 1
ATOM 5114 O O . THR B 1 256 ? 20.25 -21.844 2.279 1 92.12 256 THR B O 1
ATOM 5117 N N . PRO B 1 257 ? 19.297 -20.172 1.216 1 94.12 257 PRO B N 1
ATOM 5118 C CA . PRO B 1 257 ? 18.359 -21.109 0.61 1 94.12 257 PRO B CA 1
ATOM 5119 C C . PRO B 1 257 ? 19.047 -22.125 -0.31 1 94.12 257 PRO B C 1
ATOM 5121 O O . PRO B 1 257 ? 20.141 -21.859 -0.803 1 94.12 257 PRO B O 1
ATOM 5124 N N . PRO B 1 258 ? 18.359 -23.281 -0.465 1 94.06 258 PRO B N 1
ATOM 5125 C CA . PRO B 1 258 ? 18.953 -24.219 -1.428 1 94.06 258 PRO B CA 1
ATOM 5126 C C . PRO B 1 258 ? 19 -23.656 -2.846 1 94.06 258 PRO B C 1
ATOM 5128 O O . PRO B 1 258 ? 18.109 -22.875 -3.234 1 94.06 258 PRO B O 1
ATOM 5131 N N . ALA B 1 259 ? 20.016 -24.141 -3.516 1 95.31 259 ALA B N 1
ATOM 5132 C CA . ALA B 1 259 ? 20.016 -23.844 -4.945 1 95.31 259 ALA B CA 1
ATOM 5133 C C . ALA B 1 259 ? 18.844 -24.5 -5.648 1 95.31 259 ALA B C 1
ATOM 5135 O O . ALA B 1 259 ? 18.484 -25.641 -5.328 1 95.31 259 ALA B O 1
ATOM 5136 N N . ALA B 1 260 ? 18.266 -23.828 -6.598 1 96.56 260 ALA B N 1
ATOM 5137 C CA . ALA B 1 260 ? 17.078 -24.312 -7.277 1 96.56 260 ALA B CA 1
ATOM 5138 C C . ALA B 1 260 ? 17.344 -25.672 -7.938 1 96.56 260 ALA B C 1
ATOM 5140 O O . ALA B 1 260 ? 16.516 -26.578 -7.867 1 96.56 260 ALA B O 1
ATOM 5141 N N . ASP B 1 261 ? 18.469 -25.781 -8.617 1 96.94 261 ASP B N 1
ATOM 5142 C CA . ASP B 1 261 ? 18.766 -27.031 -9.312 1 96.94 261 ASP B CA 1
ATOM 5143 C C . ASP B 1 261 ? 18.906 -28.188 -8.32 1 96.94 261 ASP B C 1
ATOM 5145 O O . ASP B 1 261 ? 18.359 -29.266 -8.555 1 96.94 261 ASP B O 1
ATOM 5149 N N . ALA B 1 262 ? 19.531 -27.938 -7.156 1 95.5 262 ALA B N 1
ATOM 5150 C CA . ALA B 1 262 ? 19.672 -28.953 -6.133 1 95.5 262 ALA B CA 1
ATOM 5151 C C . ALA B 1 262 ? 18.312 -29.344 -5.547 1 95.5 262 ALA B C 1
ATOM 5153 O O . ALA B 1 262 ? 18.031 -30.531 -5.348 1 95.5 262 ALA B O 1
ATOM 5154 N N . LEU B 1 263 ? 17.547 -28.359 -5.25 1 95.19 263 LEU B N 1
ATOM 5155 C CA . LEU B 1 263 ? 16.219 -28.594 -4.68 1 95.19 263 LEU B CA 1
ATOM 5156 C C . LEU B 1 263 ? 15.375 -29.469 -5.609 1 95.19 263 LEU B C 1
ATOM 5158 O O . LEU B 1 263 ? 14.805 -30.469 -5.18 1 95.19 263 LEU B O 1
ATOM 5162 N N . TRP B 1 264 ? 15.32 -29.125 -6.848 1 93.81 264 TRP B N 1
ATOM 5163 C CA . TRP B 1 264 ? 14.406 -29.781 -7.766 1 93.81 264 TRP B CA 1
ATOM 5164 C C . TRP B 1 264 ? 14.938 -31.156 -8.172 1 93.81 264 TRP B C 1
ATOM 5166 O O . TRP B 1 264 ? 14.164 -32.062 -8.445 1 93.81 264 TRP B O 1
ATOM 5176 N N . THR B 1 265 ? 16.281 -31.25 -8.18 1 93.75 265 THR B N 1
ATOM 5177 C CA . THR B 1 265 ? 16.859 -32.594 -8.375 1 93.75 265 THR B CA 1
ATOM 5178 C C . THR B 1 265 ? 16.391 -33.531 -7.285 1 93.75 265 THR B C 1
ATOM 5180 O O . THR B 1 265 ? 16 -34.688 -7.566 1 93.75 265 THR B O 1
ATOM 5183 N N . GLN B 1 266 ? 16.375 -33.062 -6.105 1 93.88 266 GLN B N 1
ATOM 5184 C CA . GLN B 1 266 ? 15.93 -33.875 -4.98 1 93.88 266 GLN B CA 1
ATOM 5185 C C . GLN B 1 266 ? 14.445 -34.188 -5.098 1 93.88 266 GLN B C 1
ATOM 5187 O O . GLN B 1 266 ? 14.031 -35.312 -4.852 1 93.88 266 GLN B O 1
ATOM 5192 N N . LEU B 1 267 ? 13.688 -33.25 -5.43 1 93.56 267 LEU B N 1
ATOM 5193 C CA . LEU B 1 267 ? 12.242 -33.438 -5.547 1 93.56 267 LEU B CA 1
ATOM 5194 C C . LEU B 1 267 ? 11.906 -34.438 -6.656 1 93.56 267 LEU B C 1
ATOM 5196 O O . LEU B 1 267 ? 11.055 -35.312 -6.48 1 93.56 267 LEU B O 1
ATOM 5200 N N . LEU B 1 268 ? 12.602 -34.312 -7.809 1 93.31 268 LEU B N 1
ATOM 5201 C CA . LEU B 1 268 ? 12.336 -35.188 -8.945 1 93.31 268 LEU B CA 1
ATOM 5202 C C . LEU B 1 268 ? 12.758 -36.625 -8.641 1 93.31 268 LEU B C 1
ATOM 5204 O O . LEU B 1 268 ? 12.125 -37.594 -9.102 1 93.31 268 LEU B O 1
ATOM 5208 N N . ALA B 1 269 ? 13.812 -36.719 -7.852 1 93.69 269 ALA B N 1
ATOM 5209 C CA . ALA B 1 269 ? 14.211 -38.062 -7.414 1 93.69 269 ALA B CA 1
ATOM 5210 C C . ALA B 1 269 ? 13.117 -38.719 -6.574 1 93.69 269 ALA B C 1
ATOM 5212 O O . ALA B 1 269 ? 12.883 -39.906 -6.676 1 93.69 269 ALA B O 1
ATOM 5213 N N . ARG B 1 270 ? 12.555 -37.906 -5.77 1 93.12 270 ARG B N 1
ATOM 5214 C CA . ARG B 1 270 ? 11.445 -38.375 -4.949 1 93.12 270 ARG B CA 1
ATOM 5215 C C . ARG B 1 270 ? 10.266 -38.812 -5.82 1 93.12 270 ARG B C 1
ATOM 5217 O O . ARG B 1 270 ? 9.617 -39.812 -5.551 1 93.12 270 ARG B O 1
ATOM 5224 N N . LEU B 1 271 ? 9.953 -38.094 -6.805 1 94.12 271 LEU B N 1
ATOM 5225 C CA . LEU B 1 271 ? 8.883 -38.406 -7.75 1 94.12 271 LEU B CA 1
ATOM 5226 C C . LEU B 1 271 ? 9.164 -39.719 -8.469 1 94.12 271 LEU B C 1
ATOM 5228 O O . LEU B 1 271 ? 8.266 -40.531 -8.633 1 94.12 271 LEU B O 1
ATOM 5232 N N . ASP B 1 272 ? 10.383 -39.875 -8.898 1 95.12 272 ASP B N 1
ATOM 5233 C CA . ASP B 1 272 ? 10.789 -41.094 -9.586 1 95.12 272 ASP B CA 1
ATOM 5234 C C . ASP B 1 272 ? 10.602 -42.312 -8.68 1 95.12 272 ASP B C 1
ATOM 5236 O O . ASP B 1 272 ? 10.07 -43.344 -9.117 1 95.12 272 ASP B O 1
ATOM 5240 N N . ALA B 1 273 ? 10.992 -42.094 -7.496 1 95.44 273 ALA B N 1
ATOM 5241 C CA . ALA B 1 273 ? 10.922 -43.188 -6.539 1 95.44 273 ALA B CA 1
ATOM 5242 C C . ALA B 1 273 ? 9.477 -43.625 -6.305 1 95.44 273 ALA B C 1
ATOM 5244 O O . ALA B 1 273 ? 9.203 -44.781 -6.02 1 95.44 273 ALA B O 1
ATOM 5245 N N . ARG B 1 274 ? 8.625 -42.75 -6.535 1 95.12 274 ARG B N 1
ATOM 5246 C CA . ARG B 1 274 ? 7.215 -43 -6.258 1 95.12 274 ARG B CA 1
ATOM 5247 C C . ARG B 1 274 ? 6.461 -43.344 -7.539 1 95.12 274 ARG B C 1
ATOM 5249 O O . ARG B 1 274 ? 5.246 -43.562 -7.516 1 95.12 274 ARG B O 1
ATOM 5256 N N . GLY B 1 275 ? 7.141 -43.344 -8.664 1 94.12 275 GLY B N 1
ATOM 5257 C CA . GLY B 1 275 ? 6.562 -43.781 -9.922 1 94.12 275 GLY B CA 1
ATOM 5258 C C . GLY B 1 275 ? 5.855 -42.688 -10.688 1 94.12 275 GLY B C 1
ATOM 5259 O O . GLY B 1 275 ? 5.035 -42.969 -11.562 1 94.12 275 GLY B O 1
ATOM 5260 N N . TYR B 1 276 ? 6.168 -41.406 -10.367 1 94.31 276 TYR B N 1
ATOM 5261 C CA . TYR B 1 276 ? 5.496 -40.281 -11.016 1 94.31 276 TYR B CA 1
ATOM 5262 C C . TYR B 1 276 ? 6.469 -39.5 -11.883 1 94.31 276 TYR B C 1
ATOM 5264 O O . TYR B 1 276 ? 6.172 -38.375 -12.289 1 94.31 276 TYR B O 1
ATOM 5272 N N . GLY B 1 277 ? 7.578 -40 -12.18 1 90.56 277 GLY B N 1
ATOM 5273 C CA . GLY B 1 277 ? 8.664 -39.281 -12.852 1 90.56 277 GLY B CA 1
ATOM 5274 C C . GLY B 1 277 ? 8.281 -38.812 -14.234 1 90.56 277 GLY B C 1
ATOM 5275 O O . GLY B 1 277 ? 8.859 -37.812 -14.727 1 90.56 277 GLY B O 1
ATOM 5276 N N . ASP B 1 278 ? 7.305 -39.406 -14.875 1 91.06 278 ASP B N 1
ATOM 5277 C CA . ASP B 1 278 ? 6.945 -39.062 -16.25 1 91.06 278 ASP B CA 1
ATOM 5278 C C . ASP B 1 278 ? 5.793 -38.062 -16.281 1 91.06 278 ASP B C 1
ATOM 5280 O O . ASP B 1 278 ? 5.344 -37.656 -17.359 1 91.06 278 ASP B O 1
ATOM 5284 N N . ARG B 1 279 ? 5.383 -37.656 -15.141 1 93.06 279 ARG B N 1
ATOM 5285 C CA . ARG B 1 279 ? 4.262 -36.719 -15.055 1 93.06 279 ARG B CA 1
ATOM 5286 C C . ARG B 1 279 ? 4.688 -35.312 -15.453 1 93.06 279 ARG B C 1
ATOM 5288 O O . ARG B 1 279 ? 5.871 -34.969 -15.391 1 93.06 279 ARG B O 1
ATOM 5295 N N . GLN B 1 280 ? 3.701 -34.562 -16.016 1 95.56 280 GLN B N 1
ATOM 5296 C CA . GLN B 1 280 ? 3.902 -33.125 -16.203 1 95.56 280 GLN B CA 1
ATOM 5297 C C . GLN B 1 280 ? 3.893 -32.375 -14.875 1 95.56 280 GLN B C 1
ATOM 5299 O O . GLN B 1 280 ? 2.965 -32.531 -14.078 1 95.56 280 GLN B O 1
ATOM 5304 N N . PHE B 1 281 ? 4.934 -31.594 -14.703 1 95.06 281 PHE B N 1
ATOM 5305 C CA . PHE B 1 281 ? 5.02 -30.812 -13.477 1 95.06 281 PHE B CA 1
ATOM 5306 C C . PHE B 1 281 ? 4.965 -29.312 -13.789 1 95.06 281 PHE B C 1
ATOM 5308 O O . PHE B 1 281 ? 5.324 -28.891 -14.891 1 95.06 281 PHE B O 1
ATOM 5315 N N . MET B 1 282 ? 4.492 -28.562 -12.82 1 96.88 282 MET B N 1
ATOM 5316 C CA . MET B 1 282 ? 4.496 -27.094 -12.875 1 96.88 282 MET B CA 1
ATOM 5317 C C . MET B 1 282 ? 5.043 -26.516 -11.578 1 96.88 282 MET B C 1
ATOM 5319 O O . MET B 1 282 ? 4.93 -27.141 -10.516 1 96.88 282 MET B O 1
ATOM 5323 N N . ILE B 1 283 ? 5.703 -25.422 -11.695 1 97.56 283 ILE B N 1
ATOM 5324 C CA . ILE B 1 283 ? 6.145 -24.656 -10.531 1 97.56 283 ILE B CA 1
ATOM 5325 C C . ILE B 1 283 ? 5.863 -23.172 -10.758 1 97.56 283 ILE B C 1
ATOM 5327 O O . ILE B 1 283 ? 5.684 -22.734 -11.891 1 97.56 283 ILE B O 1
ATOM 5331 N N . GLU B 1 284 ? 5.82 -22.453 -9.641 1 98.06 284 GLU B N 1
ATOM 5332 C CA . GLU B 1 284 ? 5.418 -21.047 -9.703 1 98.06 284 GLU B CA 1
ATOM 5333 C C . GLU B 1 284 ? 6.414 -20.156 -8.969 1 98.06 284 GLU B C 1
ATOM 5335 O O . GLU B 1 284 ? 6.023 -19.375 -8.094 1 98.06 284 GLU B O 1
ATOM 5340 N N . PRO B 1 285 ? 7.691 -20.188 -9.344 1 98.19 285 PRO B N 1
ATOM 5341 C CA . PRO B 1 285 ? 8.633 -19.312 -8.656 1 98.19 285 PRO B CA 1
ATOM 5342 C C . PRO B 1 285 ? 8.383 -17.828 -8.938 1 98.19 285 PRO B C 1
ATOM 5344 O O . PRO B 1 285 ? 7.953 -17.484 -10.039 1 98.19 285 PRO B O 1
ATOM 5347 N N . GLY B 1 286 ? 8.562 -16.984 -7.969 1 98.12 286 GLY B N 1
ATOM 5348 C CA . GLY B 1 286 ? 8.469 -15.531 -8.094 1 98.12 286 GLY B CA 1
ATOM 5349 C C . GLY B 1 286 ? 9.648 -14.805 -7.488 1 98.12 286 GLY B C 1
ATOM 5350 O O . GLY B 1 286 ? 10.625 -14.5 -8.18 1 98.12 286 GLY B O 1
ATOM 5351 N N . ARG B 1 287 ? 9.695 -14.789 -6.145 1 98.06 287 ARG B N 1
ATOM 5352 C CA . ARG B 1 287 ? 10.727 -14.102 -5.379 1 98.06 287 ARG B CA 1
ATOM 5353 C C . ARG B 1 287 ? 12.125 -14.578 -5.777 1 98.06 287 ARG B C 1
ATOM 5355 O O . ARG B 1 287 ? 13.031 -13.773 -5.965 1 98.06 287 ARG B O 1
ATOM 5362 N N . SER B 1 288 ? 12.312 -15.859 -5.93 1 98.19 288 SER B N 1
ATOM 5363 C CA . SER B 1 288 ? 13.625 -16.453 -6.18 1 98.19 288 SER B CA 1
ATOM 5364 C C . SER B 1 288 ? 14.133 -16.094 -7.57 1 98.19 288 SER B C 1
ATOM 5366 O O . SER B 1 288 ? 15.328 -16.25 -7.855 1 98.19 288 SER B O 1
ATOM 5368 N N . LEU B 1 289 ? 13.234 -15.641 -8.43 1 98.75 289 LEU B N 1
ATOM 5369 C CA . LEU B 1 289 ? 13.648 -15.289 -9.781 1 98.75 289 LEU B CA 1
ATOM 5370 C C . LEU B 1 289 ? 14.047 -13.82 -9.867 1 98.75 289 LEU B C 1
ATOM 5372 O O . LEU B 1 289 ? 14.906 -13.445 -10.664 1 98.75 289 LEU B O 1
ATOM 5376 N N . VAL B 1 290 ? 13.422 -12.977 -8.992 1 98.88 290 VAL B N 1
ATOM 5377 C CA . VAL B 1 290 ? 13.57 -11.562 -9.289 1 98.88 290 VAL B CA 1
ATOM 5378 C C . VAL B 1 290 ? 14.047 -10.82 -8.039 1 98.88 290 VAL B C 1
ATOM 5380 O O . VAL B 1 290 ? 14.523 -9.688 -8.125 1 98.88 290 VAL B O 1
ATOM 5383 N N . GLY B 1 291 ? 13.914 -11.375 -6.84 1 98.75 291 GLY B N 1
ATOM 5384 C CA . GLY B 1 291 ? 14.133 -10.656 -5.59 1 98.75 291 GLY B CA 1
ATOM 5385 C C . GLY B 1 291 ? 15.516 -10.039 -5.492 1 98.75 291 GLY B C 1
ATOM 5386 O O . GLY B 1 291 ? 15.648 -8.82 -5.359 1 98.75 291 GLY B O 1
ATOM 5387 N N . ASN B 1 292 ? 16.578 -10.867 -5.652 1 98.62 292 ASN B N 1
ATOM 5388 C CA . ASN B 1 292 ? 17.953 -10.406 -5.516 1 98.62 292 ASN B CA 1
ATOM 5389 C C . ASN B 1 292 ? 18.438 -9.727 -6.793 1 98.62 292 ASN B C 1
ATOM 5391 O O . ASN B 1 292 ? 19.578 -9.242 -6.844 1 98.62 292 ASN B O 1
ATOM 5395 N N . ALA B 1 293 ? 17.562 -9.656 -7.805 1 98.81 293 ALA B N 1
ATOM 5396 C CA . ALA B 1 293 ? 17.938 -9.094 -9.094 1 98.81 293 ALA B CA 1
ATOM 5397 C C . ALA B 1 293 ? 17.656 -7.59 -9.141 1 98.81 293 ALA B C 1
ATOM 5399 O O . ALA B 1 293 ? 18 -6.918 -10.117 1 98.81 293 ALA B O 1
ATOM 5400 N N . GLY B 1 294 ? 17.062 -7.086 -8.078 1 98.81 294 GLY B N 1
ATOM 5401 C CA . GLY B 1 294 ? 16.672 -5.691 -8.125 1 98.81 294 GLY B CA 1
ATOM 5402 C C . GLY B 1 294 ? 17.156 -4.891 -6.93 1 98.81 294 GLY B C 1
ATOM 5403 O O . GLY B 1 294 ? 17.281 -5.434 -5.832 1 98.81 294 GLY B O 1
ATOM 5404 N N . VAL B 1 295 ? 17.391 -3.602 -7.137 1 98.88 295 VAL B N 1
ATOM 5405 C CA . VAL B 1 295 ? 17.688 -2.656 -6.062 1 98.88 295 VAL B CA 1
ATOM 5406 C C . VAL B 1 295 ? 16.797 -1.422 -6.211 1 98.88 295 VAL B C 1
ATOM 5408 O O . VAL B 1 295 ? 16.25 -1.17 -7.285 1 98.88 295 VAL B O 1
ATOM 5411 N N . CYS B 1 296 ? 16.594 -0.732 -5.145 1 98.94 296 CYS B N 1
ATOM 5412 C CA . CYS B 1 296 ? 15.992 0.598 -5.141 1 98.94 296 CYS B CA 1
ATOM 5413 C C . CYS B 1 296 ? 17.016 1.654 -4.738 1 98.94 296 CYS B C 1
ATOM 5415 O O . CYS B 1 296 ? 17.5 1.651 -3.611 1 98.94 296 CYS B O 1
ATOM 5417 N N . LEU B 1 297 ? 17.375 2.492 -5.68 1 98.94 297 LEU B N 1
ATOM 5418 C CA . LEU B 1 297 ? 18.297 3.584 -5.398 1 98.94 297 LEU B CA 1
ATOM 5419 C C . LEU B 1 297 ? 17.562 4.758 -4.75 1 98.94 297 LEU B C 1
ATOM 5421 O O . LEU B 1 297 ? 16.438 5.086 -5.137 1 98.94 297 LEU B O 1
ATOM 5425 N N . THR B 1 298 ? 18.188 5.363 -3.785 1 98.81 298 THR B N 1
ATOM 5426 C CA . THR B 1 298 ? 17.609 6.48 -3.051 1 98.81 298 THR B CA 1
ATOM 5427 C C . THR B 1 298 ? 18.688 7.492 -2.672 1 98.81 298 THR B C 1
ATOM 5429 O O . THR B 1 298 ? 19.875 7.199 -2.764 1 98.81 298 THR B O 1
ATOM 5432 N N . GLU B 1 299 ? 18.25 8.656 -2.326 1 98.5 299 GLU B N 1
ATOM 5433 C CA . GLU B 1 299 ? 19.172 9.727 -1.928 1 98.5 299 GLU B CA 1
ATOM 5434 C C . GLU B 1 299 ? 18.938 10.125 -0.472 1 98.5 299 GLU B C 1
ATOM 5436 O O . GLU B 1 299 ? 17.797 10.242 -0.02 1 98.5 299 GLU B O 1
ATOM 5441 N N . VAL B 1 300 ? 20.031 10.32 0.227 1 97.81 300 VAL B N 1
ATOM 5442 C CA . VAL B 1 300 ? 19.969 10.852 1.584 1 97.81 300 VAL B CA 1
ATOM 5443 C C . VAL B 1 300 ? 19.641 12.344 1.541 1 97.81 300 VAL B C 1
ATOM 5445 O O . VAL B 1 300 ? 20.422 13.148 1.044 1 97.81 300 VAL B O 1
ATOM 5448 N N . LEU B 1 301 ? 18.469 12.664 2.043 1 98.19 301 LEU B N 1
ATOM 5449 C CA . LEU B 1 301 ? 18.062 14.062 2.078 1 98.19 301 LEU B CA 1
ATOM 5450 C C . LEU B 1 301 ? 18.641 14.773 3.293 1 98.19 301 LEU B C 1
ATOM 5452 O O . LEU B 1 301 ? 19.234 15.852 3.166 1 98.19 301 LEU B O 1
ATOM 5456 N N . TYR B 1 302 ? 18.469 14.164 4.488 1 97.38 302 TYR B N 1
ATOM 5457 C CA . TYR B 1 302 ? 18.953 14.727 5.746 1 97.38 302 TYR B CA 1
ATOM 5458 C C . TYR B 1 302 ? 19.453 13.625 6.672 1 97.38 302 TYR B C 1
ATOM 5460 O O . TYR B 1 302 ? 18.953 12.5 6.652 1 97.38 302 TYR B O 1
ATOM 5468 N N . VAL B 1 303 ? 20.469 13.914 7.402 1 95.81 303 VAL B N 1
ATOM 5469 C CA . VAL B 1 303 ? 20.859 13.141 8.578 1 95.81 303 VAL B CA 1
ATOM 5470 C C . VAL B 1 303 ? 20.453 13.891 9.844 1 95.81 303 VAL B C 1
ATOM 5472 O O . VAL B 1 303 ? 20.844 15.039 10.055 1 95.81 303 VAL B O 1
ATOM 5475 N N . LYS B 1 304 ? 19.578 13.281 10.609 1 94.06 304 LYS B N 1
ATOM 5476 C CA . LYS B 1 304 ? 19 13.922 11.789 1 94.06 304 LYS B CA 1
ATOM 5477 C C . LYS B 1 304 ? 19.406 13.188 13.062 1 94.06 304 LYS B C 1
ATOM 5479 O O . LYS B 1 304 ? 18.859 12.133 13.383 1 94.06 304 LYS B O 1
ATOM 5484 N N . PRO B 1 305 ? 20.359 13.766 13.766 1 86.69 305 PRO B N 1
ATOM 5485 C CA . PRO B 1 305 ? 20.656 13.172 15.07 1 86.69 305 PRO B CA 1
ATOM 5486 C C . PRO B 1 305 ? 19.469 13.25 16.031 1 86.69 305 PRO B C 1
ATOM 5488 O O . PRO B 1 305 ? 18.75 14.25 16.062 1 86.69 305 PRO B O 1
ATOM 5491 N N . GLY B 1 306 ? 19.125 12.117 16.625 1 77.12 306 GLY B N 1
ATOM 5492 C CA . GLY B 1 306 ? 18.062 12.133 17.625 1 77.12 306 GLY B CA 1
ATOM 5493 C C . GLY B 1 306 ? 18.562 11.852 19.031 1 77.12 306 GLY B C 1
ATOM 5494 O O . GLY B 1 306 ? 19.766 11.695 19.25 1 77.12 306 GLY B O 1
ATOM 5495 N N . GLU B 1 307 ? 17.625 12 19.938 1 75.25 307 GLU B N 1
ATOM 5496 C CA . GLU B 1 307 ? 17.984 11.758 21.344 1 75.25 307 GLU B CA 1
ATOM 5497 C C . GLU B 1 307 ? 18.328 10.297 21.578 1 75.25 307 GLU B C 1
ATOM 5499 O O . GLU B 1 307 ? 19.344 9.992 22.203 1 75.25 307 GLU B O 1
ATOM 5504 N N . GLN B 1 308 ? 17.531 9.469 21.016 1 79.56 308 GLN B N 1
ATOM 5505 C CA . GLN B 1 308 ? 17.719 8.039 21.219 1 79.56 308 GLN B CA 1
ATOM 5506 C C . GLN B 1 308 ? 18.234 7.355 19.953 1 79.56 308 GLN B C 1
ATOM 5508 O O . GLN B 1 308 ? 19 6.395 20.031 1 79.56 308 GLN B O 1
ATOM 5513 N N . LYS B 1 309 ? 17.719 7.852 18.875 1 88.06 309 LYS B N 1
ATOM 5514 C CA . LYS B 1 309 ? 18.062 7.273 17.578 1 88.06 309 LYS B CA 1
ATOM 5515 C C . LYS B 1 309 ? 18.438 8.359 16.578 1 88.06 309 LYS B C 1
ATOM 5517 O O . LYS B 1 309 ? 17.891 9.461 16.609 1 88.06 309 LYS B O 1
ATOM 5522 N N . ASN B 1 310 ? 19.391 8 15.695 1 94.31 310 ASN B N 1
ATOM 5523 C CA . ASN B 1 310 ? 19.672 8.836 14.531 1 94.31 310 ASN B CA 1
ATOM 5524 C C . ASN B 1 310 ? 18.812 8.438 13.336 1 94.31 310 ASN B C 1
ATOM 5526 O O . ASN B 1 310 ? 18.453 7.262 13.18 1 94.31 310 ASN B O 1
ATOM 5530 N N . PHE B 1 311 ? 18.484 9.438 12.625 1 96.5 311 PHE B N 1
ATOM 5531 C CA . PHE B 1 311 ? 17.656 9.156 11.453 1 96.5 311 PHE B CA 1
ATOM 5532 C C . PHE B 1 311 ? 18.391 9.547 10.172 1 96.5 311 PHE B C 1
ATOM 5534 O O . PHE B 1 311 ? 18.984 10.617 10.102 1 96.5 311 PHE B O 1
ATOM 5541 N N . CYS B 1 312 ? 18.438 8.648 9.273 1 97.62 312 CYS B N 1
ATOM 5542 C CA . CYS B 1 312 ? 18.797 8.914 7.891 1 97.62 312 CYS B CA 1
ATOM 5543 C C . CYS B 1 312 ? 17.562 9.039 7.012 1 97.62 312 CYS B C 1
ATOM 5545 O O . CYS B 1 312 ? 16.938 8.039 6.672 1 97.62 312 CYS B O 1
ATOM 5547 N N . ILE B 1 313 ? 17.203 10.266 6.676 1 98 313 ILE B N 1
ATOM 5548 C CA . ILE B 1 313 ? 15.977 10.531 5.918 1 98 313 ILE B CA 1
ATOM 5549 C C . ILE B 1 313 ? 16.281 10.477 4.422 1 98 313 ILE B C 1
ATOM 5551 O O . ILE B 1 313 ? 17.094 11.258 3.918 1 98 313 ILE B O 1
ATOM 5555 N N . VAL B 1 314 ? 15.633 9.555 3.746 1 98.62 314 VAL B N 1
ATOM 5556 C CA . VAL B 1 314 ? 15.883 9.367 2.32 1 98.62 314 VAL B CA 1
ATOM 5557 C C . VAL B 1 314 ? 14.625 9.711 1.525 1 98.62 314 VAL B C 1
ATOM 5559 O O . VAL B 1 314 ? 13.57 9.969 2.105 1 98.62 314 VAL B O 1
ATOM 5562 N N . ASP B 1 315 ? 14.758 9.727 0.192 1 98.56 315 ASP B N 1
ATOM 5563 C CA . ASP B 1 315 ? 13.617 10.156 -0.612 1 98.56 315 ASP B CA 1
ATOM 5564 C C . ASP B 1 315 ? 12.75 8.961 -1.018 1 98.56 315 ASP B C 1
ATOM 5566 O O . ASP B 1 315 ? 11.641 9.141 -1.527 1 98.56 315 ASP B O 1
ATOM 5570 N N . ALA B 1 316 ? 13.18 7.68 -0.829 1 98.62 316 ALA B N 1
ATOM 5571 C CA . ALA B 1 316 ? 12.289 6.523 -0.928 1 98.62 316 ALA B CA 1
ATOM 5572 C C . ALA B 1 316 ? 11.469 6.352 0.346 1 98.62 316 ALA B C 1
ATOM 5574 O O . ALA B 1 316 ? 11.922 6.711 1.437 1 98.62 316 ALA B O 1
ATOM 5575 N N . ALA B 1 317 ? 10.312 5.809 0.158 1 98.44 317 ALA B N 1
ATOM 5576 C CA . ALA B 1 317 ? 9.406 5.727 1.3 1 98.44 317 ALA B CA 1
ATOM 5577 C C . ALA B 1 317 ? 8.555 4.461 1.23 1 98.44 317 ALA B C 1
ATOM 5579 O O . ALA B 1 317 ? 8.758 3.615 0.357 1 98.44 317 ALA B O 1
ATOM 5580 N N . MET B 1 318 ? 7.676 4.344 2.189 1 97.69 318 MET B N 1
ATOM 5581 C CA . MET B 1 318 ? 6.84 3.152 2.299 1 97.69 318 MET B CA 1
ATOM 5582 C C . MET B 1 318 ? 5.902 3.029 1.101 1 97.69 318 MET B C 1
ATOM 5584 O O . MET B 1 318 ? 5.457 1.932 0.764 1 97.69 318 MET B O 1
ATOM 5588 N N . ASN B 1 319 ? 5.578 4.129 0.395 1 98 319 ASN B N 1
ATOM 5589 C CA . ASN B 1 319 ? 4.766 4.031 -0.813 1 98 319 ASN B CA 1
ATOM 5590 C C . ASN B 1 319 ? 5.555 3.42 -1.969 1 98 319 ASN B C 1
ATOM 5592 O O . ASN B 1 319 ? 4.965 2.879 -2.906 1 98 319 ASN B O 1
ATOM 5596 N N . ASP B 1 320 ? 6.887 3.547 -1.935 1 98.38 320 ASP B N 1
ATOM 5597 C CA . ASP B 1 320 ? 7.762 2.967 -2.951 1 98.38 320 ASP B CA 1
ATOM 5598 C C . ASP B 1 320 ? 8.117 1.523 -2.611 1 98.38 320 ASP B C 1
ATOM 5600 O O . ASP B 1 320 ? 8.164 0.664 -3.494 1 98.38 320 ASP B O 1
ATOM 5604 N N . LEU B 1 321 ? 8.445 1.333 -1.403 1 97.94 321 LEU B N 1
ATOM 5605 C CA . LEU B 1 321 ? 8.93 0.073 -0.851 1 97.94 321 LEU B CA 1
ATOM 5606 C C . LEU B 1 321 ? 8.188 -0.28 0.432 1 97.94 321 LEU B C 1
ATOM 5608 O O . LEU B 1 321 ? 8.711 -0.093 1.531 1 97.94 321 LEU B O 1
ATOM 5612 N N . PRO B 1 322 ? 6.996 -0.907 0.312 1 96.94 322 PRO B N 1
ATOM 5613 C CA . PRO B 1 322 ? 6.086 -1.023 1.453 1 96.94 322 PRO B CA 1
ATOM 5614 C C . PRO B 1 322 ? 6.449 -2.18 2.383 1 96.94 322 PRO B C 1
ATOM 5616 O O . PRO B 1 322 ? 5.93 -2.266 3.498 1 96.94 322 PRO B O 1
ATOM 5619 N N . ARG B 1 323 ? 7.305 -3.088 2.035 1 96.56 323 ARG B N 1
ATOM 5620 C CA . ARG B 1 323 ? 7.512 -4.352 2.732 1 96.56 323 ARG B CA 1
ATOM 5621 C C . ARG B 1 323 ? 7.984 -4.117 4.164 1 96.56 323 ARG B C 1
ATOM 5623 O O . ARG B 1 323 ? 7.492 -4.75 5.098 1 96.56 323 ARG B O 1
ATOM 5630 N N . PRO B 1 324 ? 8.961 -3.211 4.379 1 96.75 324 PRO B N 1
ATOM 5631 C CA . PRO B 1 324 ? 9.375 -2.994 5.77 1 96.75 324 PRO B CA 1
ATOM 5632 C C . PRO B 1 324 ? 8.227 -2.504 6.652 1 96.75 324 PRO B C 1
ATOM 5634 O O . PRO B 1 324 ? 8.023 -3.023 7.754 1 96.75 324 PRO B O 1
ATOM 5637 N N . ALA B 1 325 ? 7.449 -1.61 6.129 1 93.81 325 ALA B N 1
ATOM 5638 C CA . ALA B 1 325 ? 6.336 -1.045 6.887 1 93.81 325 ALA B CA 1
ATOM 5639 C C . ALA B 1 325 ? 5.238 -2.082 7.105 1 93.81 325 ALA B C 1
ATOM 5641 O O . ALA B 1 325 ? 4.633 -2.139 8.18 1 93.81 325 ALA B O 1
ATOM 5642 N N . MET B 1 326 ? 4.984 -2.871 6.129 1 92.81 326 MET B N 1
ATOM 5643 C CA . MET B 1 326 ? 3.854 -3.793 6.148 1 92.81 326 MET B CA 1
ATOM 5644 C C . MET B 1 326 ? 4.207 -5.07 6.902 1 92.81 326 MET B C 1
ATOM 5646 O O . MET B 1 326 ? 3.373 -5.617 7.629 1 92.81 326 MET B O 1
ATOM 5650 N N . TYR B 1 327 ? 5.496 -5.566 6.715 1 92 327 TYR B N 1
ATOM 5651 C CA . TYR B 1 327 ? 5.824 -6.914 7.168 1 92 327 TYR B CA 1
ATOM 5652 C C . TYR B 1 327 ? 7.031 -6.898 8.102 1 92 327 TYR B C 1
ATOM 5654 O O . TYR B 1 327 ? 7.523 -7.953 8.508 1 92 327 TYR B O 1
ATOM 5662 N N . GLN B 1 328 ? 7.547 -5.738 8.375 1 93.69 328 GLN B N 1
ATOM 5663 C CA . GLN B 1 328 ? 8.805 -5.625 9.102 1 93.69 328 GLN B CA 1
ATOM 5664 C C . GLN B 1 328 ? 9.93 -6.367 8.383 1 93.69 328 GLN B C 1
ATOM 5666 O O . GLN B 1 328 ? 10.773 -7 9.016 1 93.69 328 GLN B O 1
ATOM 5671 N N . ALA B 1 329 ? 9.883 -6.34 7.094 1 95.75 329 ALA B N 1
ATOM 5672 C CA . ALA B 1 329 ? 10.828 -7.066 6.25 1 95.75 329 ALA B CA 1
ATOM 5673 C C . ALA B 1 329 ? 12.211 -6.426 6.305 1 95.75 329 ALA B C 1
ATOM 5675 O O . ALA B 1 329 ? 12.336 -5.199 6.375 1 95.75 329 ALA B O 1
ATOM 5676 N N . PHE B 1 330 ? 13.242 -7.211 6.184 1 97.38 330 PHE B N 1
ATOM 5677 C CA . PHE B 1 330 ? 14.625 -6.742 6.129 1 97.38 330 PHE B CA 1
ATOM 5678 C C . PHE B 1 330 ? 15.094 -6.609 4.684 1 97.38 330 PHE B C 1
ATOM 5680 O O . PHE B 1 330 ? 14.883 -7.516 3.873 1 97.38 330 PHE B O 1
ATOM 5687 N N . HIS B 1 331 ? 15.688 -5.57 4.348 1 98.44 331 HIS B N 1
ATOM 5688 C CA . HIS B 1 331 ? 16.469 -5.34 3.137 1 98.44 331 HIS B CA 1
ATOM 5689 C C . HIS B 1 331 ? 17.844 -4.766 3.463 1 98.44 331 HIS B C 1
ATOM 5691 O O . HIS B 1 331 ? 17.953 -3.848 4.277 1 98.44 331 HIS B O 1
ATOM 5697 N N . GLY B 1 332 ? 18.844 -5.355 2.904 1 98 332 GLY B N 1
ATOM 5698 C CA . GLY B 1 332 ? 20.141 -4.711 3.025 1 98 332 GLY B CA 1
ATOM 5699 C C . GLY B 1 332 ? 20.172 -3.312 2.436 1 98 332 GLY B C 1
ATOM 5700 O O . GLY B 1 332 ? 19.484 -3.035 1.45 1 98 332 GLY B O 1
ATOM 5701 N N . ILE B 1 333 ? 20.938 -2.373 3.049 1 98.44 333 ILE B N 1
ATOM 5702 C CA . ILE B 1 333 ? 21.125 -1.007 2.568 1 98.44 333 ILE B CA 1
ATOM 5703 C C . ILE B 1 333 ? 22.625 -0.679 2.512 1 98.44 333 ILE B C 1
ATOM 5705 O O . ILE B 1 333 ? 23.328 -0.781 3.52 1 98.44 333 ILE B O 1
ATOM 5709 N N . VAL B 1 334 ? 23.062 -0.268 1.347 1 96.94 334 VAL B N 1
ATOM 5710 C CA . VAL B 1 334 ? 24.5 -0.027 1.178 1 96.94 334 VAL B CA 1
ATOM 5711 C C . VAL B 1 334 ? 24.719 1.271 0.402 1 96.94 334 VAL B C 1
ATOM 5713 O O . VAL B 1 334 ? 23.859 1.688 -0.375 1 96.94 334 VAL B O 1
ATOM 5716 N N . PRO B 1 335 ? 25.828 1.944 0.628 1 96.69 335 PRO B N 1
ATOM 5717 C CA . PRO B 1 335 ? 26.141 3.107 -0.205 1 96.69 335 PRO B CA 1
ATOM 5718 C C . PRO B 1 335 ? 26.406 2.736 -1.662 1 96.69 335 PRO B C 1
ATOM 5720 O O . PRO B 1 335 ? 26.969 1.672 -1.939 1 96.69 335 PRO B O 1
ATOM 5723 N N . VAL B 1 336 ? 26.062 3.574 -2.621 1 96.88 336 VAL B N 1
ATOM 5724 C CA . VAL B 1 336 ? 26.266 3.316 -4.043 1 96.88 336 VAL B CA 1
ATOM 5725 C C . VAL B 1 336 ? 27.719 3.582 -4.41 1 96.88 336 VAL B C 1
ATOM 5727 O O . VAL B 1 336 ? 28.203 3.109 -5.441 1 96.88 336 VAL B O 1
ATOM 5730 N N . ALA B 1 337 ? 28.328 4.359 -3.59 1 92.81 337 ALA B N 1
ATOM 5731 C CA . ALA B 1 337 ? 29.75 4.695 -3.758 1 92.81 337 ALA B CA 1
ATOM 5732 C C . ALA B 1 337 ? 30.438 4.832 -2.406 1 92.81 337 ALA B C 1
ATOM 5734 O O . ALA B 1 337 ? 29.781 4.863 -1.362 1 92.81 337 ALA B O 1
ATOM 5735 N N . ALA B 1 338 ? 31.719 4.762 -2.457 1 82.56 338 ALA B N 1
ATOM 5736 C CA . ALA B 1 338 ? 32.5 4.895 -1.231 1 82.56 338 ALA B CA 1
ATOM 5737 C C . ALA B 1 338 ? 32.125 6.168 -0.478 1 82.56 338 ALA B C 1
ATOM 5739 O O . ALA B 1 338 ? 31.875 7.203 -1.091 1 82.56 338 ALA B O 1
ATOM 5740 N N . PRO B 1 339 ? 32.062 5.941 0.819 1 80.62 339 PRO B N 1
ATOM 5741 C CA . PRO B 1 339 ? 31.797 7.156 1.6 1 80.62 339 PRO B CA 1
ATOM 5742 C C . PRO B 1 339 ? 32.875 8.227 1.394 1 80.62 339 PRO B C 1
ATOM 5744 O O . PRO B 1 339 ? 34 7.91 1 1 80.62 339 PRO B O 1
ATOM 5747 N N . ALA B 1 340 ? 32.406 9.383 1.662 1 78.31 340 ALA B N 1
ATOM 5748 C CA . ALA B 1 340 ? 33.375 10.469 1.636 1 78.31 340 ALA B CA 1
ATOM 5749 C C . ALA B 1 340 ? 34.5 10.211 2.621 1 78.31 340 ALA B C 1
ATOM 5751 O O . ALA B 1 340 ? 34.281 9.617 3.682 1 78.31 340 ALA B O 1
ATOM 5752 N N . PRO B 1 341 ? 35.688 10.672 2.223 1 77.38 341 PRO B N 1
ATOM 5753 C CA . PRO B 1 341 ? 36.812 10.516 3.145 1 77.38 341 PRO B CA 1
ATOM 5754 C C . PRO B 1 341 ? 36.531 11.086 4.531 1 77.38 341 PRO B C 1
ATOM 5756 O O . PRO B 1 341 ? 35.969 12.188 4.645 1 77.38 341 PRO B O 1
ATOM 5759 N N . GLY B 1 342 ? 36.719 10.312 5.551 1 78.69 342 GLY B N 1
ATOM 5760 C CA . GLY B 1 342 ? 36.562 10.805 6.91 1 78.69 342 GLY B CA 1
ATOM 5761 C C . GLY B 1 342 ? 35.156 10.594 7.449 1 78.69 342 GLY B C 1
ATOM 5762 O O . GLY B 1 342 ? 34.875 10.883 8.617 1 78.69 342 GLY B O 1
ATOM 5763 N N . ALA B 1 343 ? 34.281 10.117 6.602 1 81.19 343 ALA B N 1
ATOM 5764 C CA . ALA B 1 343 ? 32.938 9.883 7.098 1 81.19 343 ALA B CA 1
ATOM 5765 C C . ALA B 1 343 ? 32.906 8.781 8.148 1 81.19 343 ALA B C 1
ATOM 5767 O O . ALA B 1 343 ? 33.469 7.695 7.93 1 81.19 343 ALA B O 1
ATOM 5768 N N . ALA B 1 344 ? 32.438 9.062 9.359 1 87 344 ALA B N 1
ATOM 5769 C CA . ALA B 1 344 ? 32.375 8.094 10.453 1 87 344 ALA B CA 1
ATOM 5770 C C . ALA B 1 344 ? 31.031 7.344 10.414 1 87 344 ALA B C 1
ATOM 5772 O O . ALA B 1 344 ? 29.984 7.945 10.195 1 87 344 ALA B O 1
ATOM 5773 N N . PRO B 1 345 ? 31.156 6.043 10.586 1 91.81 345 PRO B N 1
ATOM 5774 C CA . PRO B 1 345 ? 29.906 5.281 10.641 1 91.81 345 PRO B CA 1
ATOM 5775 C C . PRO B 1 345 ? 29.078 5.598 11.891 1 91.81 345 PRO B C 1
ATOM 5777 O O . PRO B 1 345 ? 29.641 5.871 12.953 1 91.81 345 PRO B O 1
ATOM 5780 N N . ALA B 1 346 ? 27.812 5.645 11.695 1 94.62 346 ALA B N 1
ATOM 5781 C CA . ALA B 1 346 ? 26.844 5.746 12.789 1 94.62 346 ALA B CA 1
ATOM 5782 C C . ALA B 1 346 ? 25.656 4.82 12.555 1 94.62 346 ALA B C 1
ATOM 5784 O O . ALA B 1 346 ? 25.469 4.305 11.445 1 94.62 346 ALA B O 1
ATOM 5785 N N . VAL B 1 347 ? 24.906 4.508 13.625 1 96.5 347 VAL B N 1
ATOM 5786 C CA . VAL B 1 347 ? 23.719 3.676 13.531 1 96.5 347 VAL B CA 1
ATOM 5787 C C . VAL B 1 347 ? 22.5 4.551 13.258 1 96.5 347 VAL B C 1
ATOM 5789 O O . VAL B 1 347 ? 22.234 5.516 13.977 1 96.5 347 VAL B O 1
ATOM 5792 N N . TYR B 1 348 ? 21.734 4.262 12.18 1 97.06 348 TYR B N 1
ATOM 5793 C CA . TYR B 1 348 ? 20.578 5.047 11.773 1 97.06 348 TYR B CA 1
ATOM 5794 C C . TYR B 1 348 ? 19.344 4.164 11.625 1 97.06 348 TYR B C 1
ATOM 5796 O O . TYR B 1 348 ? 19.453 2.996 11.242 1 97.06 348 TYR B O 1
ATOM 5804 N N . ASP B 1 349 ? 18.172 4.703 11.961 1 97.25 349 ASP B N 1
ATOM 5805 C CA . ASP B 1 349 ? 16.969 4.293 11.242 1 97.25 349 ASP B CA 1
ATOM 5806 C C . ASP B 1 349 ? 16.859 5.02 9.906 1 97.25 349 ASP B C 1
ATOM 5808 O O . ASP B 1 349 ? 16.875 6.25 9.859 1 97.25 349 ASP B O 1
ATOM 5812 N N . VAL B 1 350 ? 16.828 4.281 8.852 1 98.25 350 VAL B N 1
ATOM 5813 C CA . VAL B 1 350 ? 16.609 4.844 7.523 1 98.25 350 VAL B CA 1
ATOM 5814 C C . VAL B 1 350 ? 15.109 5.012 7.277 1 98.25 350 VAL B C 1
ATOM 5816 O O . VAL B 1 350 ? 14.367 4.027 7.238 1 98.25 350 VAL B O 1
ATOM 5819 N N . VAL B 1 351 ? 14.641 6.312 7.117 1 97.81 351 VAL B N 1
ATOM 5820 C CA . VAL B 1 351 ? 13.211 6.598 7.09 1 97.81 351 VAL B CA 1
ATOM 5821 C C . VAL B 1 351 ? 12.875 7.422 5.848 1 97.81 351 VAL B C 1
ATOM 5823 O O . VAL B 1 351 ? 13.75 8.062 5.266 1 97.81 351 VAL B O 1
ATOM 5826 N N . GLY B 1 352 ? 11.609 7.312 5.406 1 97.81 352 GLY B N 1
ATOM 5827 C CA . GLY B 1 352 ? 11.156 8.047 4.238 1 97.81 352 GLY B CA 1
ATOM 5828 C C . GLY B 1 352 ? 10.398 9.312 4.586 1 97.81 352 GLY B C 1
ATOM 5829 O O . GLY B 1 352 ? 10.234 9.641 5.762 1 97.81 352 GLY B O 1
ATOM 5830 N N . PRO B 1 353 ? 9.953 10.016 3.564 1 97.31 353 PRO B N 1
ATOM 5831 C CA . PRO B 1 353 ? 9.328 11.328 3.738 1 97.31 353 PRO B CA 1
ATOM 5832 C C . PRO B 1 353 ? 7.828 11.242 4.008 1 97.31 353 PRO B C 1
ATOM 5834 O O . PRO B 1 353 ? 7.191 12.242 4.336 1 97.31 353 PRO B O 1
ATOM 5837 N N . VAL B 1 354 ? 7.219 10.086 3.889 1 95.19 354 VAL B N 1
ATOM 5838 C CA . VAL B 1 354 ? 5.789 9.914 4.113 1 95.19 354 VAL B CA 1
ATOM 5839 C C . VAL B 1 354 ? 5.457 10.211 5.574 1 95.19 354 VAL B C 1
ATOM 5841 O O . VAL B 1 354 ? 6.203 9.836 6.477 1 95.19 354 VAL B O 1
ATOM 5844 N N . CYS B 1 355 ? 4.383 10.891 5.797 1 90.69 355 CYS B N 1
ATOM 5845 C CA . CYS B 1 355 ? 4.02 11.344 7.137 1 90.69 355 CYS B CA 1
ATOM 5846 C C . CYS B 1 355 ? 3.355 10.227 7.93 1 90.69 355 CYS B C 1
ATOM 5848 O O . CYS B 1 355 ? 2.197 10.352 8.328 1 90.69 355 CYS B O 1
ATOM 5850 N N . GLU B 1 356 ? 4.035 9.203 8.078 1 90.81 356 GLU B N 1
ATOM 5851 C CA . GLU B 1 356 ? 3.693 8.016 8.867 1 90.81 356 GLU B CA 1
ATOM 5852 C C . GLU B 1 356 ? 4.863 7.578 9.742 1 90.81 356 GLU B C 1
ATOM 5854 O O . GLU B 1 356 ? 6 7.496 9.273 1 90.81 356 GLU B O 1
ATOM 5859 N N . SER B 1 357 ? 4.539 7.32 10.961 1 87.69 357 SER B N 1
ATOM 5860 C CA . SER B 1 357 ? 5.586 6.832 11.852 1 87.69 357 SER B CA 1
ATOM 5861 C C . SER B 1 357 ? 6.168 5.512 11.352 1 87.69 357 SER B C 1
ATOM 5863 O O . SER B 1 357 ? 7.34 5.219 11.586 1 87.69 357 SER B O 1
ATOM 5865 N N . GLY B 1 358 ? 5.328 4.797 10.617 1 90.94 358 GLY B N 1
ATOM 5866 C CA . GLY B 1 358 ? 5.742 3.494 10.125 1 90.94 358 GLY B CA 1
ATOM 5867 C C . GLY B 1 358 ? 6.547 3.568 8.844 1 90.94 358 GLY B C 1
ATOM 5868 O O . GLY B 1 358 ? 7.012 2.547 8.336 1 90.94 358 GLY B O 1
ATOM 5869 N N . ASP B 1 359 ? 6.824 4.762 8.43 1 95.88 359 ASP B N 1
ATOM 5870 C CA . ASP B 1 359 ? 7.582 4.906 7.195 1 95.88 359 ASP B CA 1
ATOM 5871 C C . ASP B 1 359 ? 9.078 4.75 7.449 1 95.88 359 ASP B C 1
ATOM 5873 O O . ASP B 1 359 ? 9.82 5.734 7.445 1 95.88 359 ASP B O 1
ATOM 5877 N N . TRP B 1 360 ? 9.531 3.529 7.586 1 95.88 360 TRP B N 1
ATOM 5878 C CA . TRP B 1 360 ? 10.953 3.211 7.645 1 95.88 360 TRP B CA 1
ATOM 5879 C C . TRP B 1 360 ? 11.312 2.143 6.617 1 95.88 360 TRP B C 1
ATOM 5881 O O . TRP B 1 360 ? 10.516 1.249 6.332 1 95.88 360 TRP B O 1
ATOM 5891 N N . ILE B 1 361 ? 12.508 2.248 6.109 1 97.81 361 ILE B N 1
ATOM 5892 C CA . ILE B 1 361 ? 13.055 1.308 5.137 1 97.81 361 ILE B CA 1
ATOM 5893 C C . ILE B 1 361 ? 13.969 0.31 5.84 1 97.81 361 ILE B C 1
ATOM 5895 O O . ILE B 1 361 ? 14.023 -0.863 5.465 1 97.81 361 ILE B O 1
ATOM 5899 N N . GLY B 1 362 ? 14.656 0.771 6.848 1 97.94 362 GLY B N 1
ATOM 5900 C CA . GLY B 1 362 ? 15.539 -0.065 7.652 1 97.94 362 GLY B CA 1
ATOM 5901 C C . GLY B 1 362 ? 15.828 0.52 9.023 1 97.94 362 GLY B C 1
ATOM 5902 O O . GLY B 1 362 ? 16.016 1.729 9.156 1 97.94 362 GLY B O 1
ATOM 5903 N N . ARG B 1 363 ? 15.875 -0.343 10.047 1 96.69 363 ARG B N 1
ATOM 5904 C CA . ARG B 1 363 ? 16.172 0.089 11.406 1 96.69 363 ARG B CA 1
ATOM 5905 C C . ARG B 1 363 ? 17.578 -0.366 11.82 1 96.69 363 ARG B C 1
ATOM 5907 O O . ARG B 1 363 ? 18.047 -1.411 11.375 1 96.69 363 ARG B O 1
ATOM 5914 N N . ASP B 1 364 ? 18.25 0.45 12.547 1 96.31 364 ASP B N 1
ATOM 5915 C CA . ASP B 1 364 ? 19.531 0.119 13.172 1 96.31 364 ASP B CA 1
ATOM 5916 C C . ASP B 1 364 ? 20.562 -0.263 12.125 1 96.31 364 ASP B C 1
ATOM 5918 O O . ASP B 1 364 ? 21.203 -1.312 12.227 1 96.31 364 ASP B O 1
ATOM 5922 N N . ARG B 1 365 ? 20.703 0.571 11.164 1 97.19 365 ARG B N 1
ATOM 5923 C CA . ARG B 1 365 ? 21.703 0.345 10.117 1 97.19 365 ARG B CA 1
ATOM 5924 C C . ARG B 1 365 ? 22.969 1.142 10.375 1 97.19 365 ARG B C 1
ATOM 5926 O O . ARG B 1 365 ? 22.922 2.348 10.625 1 97.19 365 ARG B O 1
ATOM 5933 N N . THR B 1 366 ? 24.078 0.508 10.297 1 96.06 366 THR B N 1
ATOM 5934 C CA . THR B 1 366 ? 25.344 1.209 10.383 1 96.06 366 THR B CA 1
ATOM 5935 C C . THR B 1 366 ? 25.766 1.753 9.016 1 96.06 366 THR B C 1
ATOM 5937 O O . THR B 1 366 ? 26.031 0.985 8.094 1 96.06 366 THR B O 1
ATOM 5940 N N . LEU B 1 367 ? 25.766 3.115 8.922 1 96 367 LEU B N 1
ATOM 5941 C CA . LEU B 1 367 ? 26.078 3.771 7.652 1 96 367 LEU B CA 1
ATOM 5942 C C . LEU B 1 367 ? 26.984 4.977 7.871 1 96 367 LEU B C 1
ATOM 5944 O O . LEU B 1 367 ? 26.859 5.668 8.891 1 96 367 LEU B O 1
ATOM 5948 N N . ALA B 1 368 ? 27.891 5.191 6.996 1 95.31 368 ALA B N 1
ATOM 5949 C CA . ALA B 1 368 ? 28.656 6.438 6.902 1 95.31 368 ALA B CA 1
ATOM 5950 C C . ALA B 1 368 ? 28.141 7.305 5.754 1 95.31 368 ALA B C 1
ATOM 5952 O O . ALA B 1 368 ? 28.578 7.152 4.609 1 95.31 368 ALA B O 1
ATOM 5953 N N . VAL B 1 369 ? 27.156 8.227 6.117 1 94.44 369 VAL B N 1
ATOM 5954 C CA . VAL B 1 369 ? 26.484 8.945 5.039 1 94.44 369 VAL B CA 1
ATOM 5955 C C . VAL B 1 369 ? 26.328 10.414 5.414 1 94.44 369 VAL B C 1
ATOM 5957 O O . VAL B 1 369 ? 26.391 10.773 6.594 1 94.44 369 VAL B O 1
ATOM 5960 N N . ARG B 1 370 ? 26.234 11.211 4.48 1 93.75 370 ARG B N 1
ATOM 5961 C CA . ARG B 1 370 ? 25.844 12.617 4.574 1 93.75 370 ARG B CA 1
ATOM 5962 C C . ARG B 1 370 ? 24.75 12.961 3.562 1 93.75 370 ARG B C 1
ATOM 5964 O O . ARG B 1 370 ? 24.453 12.156 2.672 1 93.75 370 ARG B O 1
ATOM 5971 N N . SER B 1 371 ? 24.109 14.109 3.693 1 95.19 371 SER B N 1
ATOM 5972 C CA . SER B 1 371 ? 23.109 14.578 2.738 1 95.19 371 SER B CA 1
ATOM 5973 C C . SER B 1 371 ? 23.672 14.57 1.316 1 95.19 371 SER B C 1
ATOM 5975 O O . SER B 1 371 ? 24.812 14.977 1.085 1 95.19 371 SER B O 1
ATOM 5977 N N . GLY B 1 372 ? 22.875 14.039 0.388 1 94.81 372 GLY B N 1
ATOM 5978 C CA . GLY B 1 372 ? 23.281 14 -1.009 1 94.81 372 GLY B CA 1
ATOM 5979 C C . GLY B 1 372 ? 23.828 12.648 -1.43 1 94.81 372 GLY B C 1
ATOM 5980 O O . GLY B 1 372 ? 23.891 12.344 -2.621 1 94.81 372 GLY B O 1
ATOM 5981 N N . ASP B 1 373 ? 24.312 11.852 -0.425 1 96.38 373 ASP B N 1
ATOM 5982 C CA . ASP B 1 373 ? 24.781 10.508 -0.754 1 96.38 373 ASP B CA 1
ATOM 5983 C C . ASP B 1 373 ? 23.641 9.648 -1.296 1 96.38 373 ASP B C 1
ATOM 5985 O O . ASP B 1 373 ? 22.469 9.922 -1.029 1 96.38 373 ASP B O 1
ATOM 5989 N N . ARG B 1 374 ? 24.031 8.68 -2.094 1 97.81 374 ARG B N 1
ATOM 5990 C CA . ARG B 1 374 ? 23.062 7.73 -2.635 1 97.81 374 ARG B CA 1
ATOM 5991 C C . ARG B 1 374 ? 23.25 6.348 -2.016 1 97.81 374 ARG B C 1
ATOM 5993 O O . ARG B 1 374 ? 24.375 5.922 -1.747 1 97.81 374 ARG B O 1
ATOM 6000 N N . LEU B 1 375 ? 22.156 5.727 -1.73 1 98.44 375 LEU B N 1
ATOM 6001 C CA . LEU B 1 375 ? 22.109 4.379 -1.168 1 98.44 375 LEU B CA 1
ATOM 6002 C C . LEU B 1 375 ? 21.359 3.43 -2.088 1 98.44 375 LEU B C 1
ATOM 6004 O O . LEU B 1 375 ? 20.562 3.871 -2.928 1 98.44 375 LEU B O 1
ATOM 6008 N N . ALA B 1 376 ? 21.625 2.17 -1.942 1 98.75 376 ALA B N 1
ATOM 6009 C CA . ALA B 1 376 ? 20.875 1.104 -2.6 1 98.75 376 ALA B CA 1
ATOM 6010 C C . ALA B 1 376 ? 20.219 0.183 -1.573 1 98.75 376 ALA B C 1
ATOM 6012 O O . ALA B 1 376 ? 20.891 -0.358 -0.696 1 98.75 376 ALA B O 1
ATOM 6013 N N . VAL B 1 377 ? 18.953 0.104 -1.633 1 98.81 377 VAL B N 1
ATOM 6014 C CA . VAL B 1 377 ? 18.25 -0.948 -0.91 1 98.81 377 VAL B CA 1
ATOM 6015 C C . VAL B 1 377 ? 18.281 -2.244 -1.716 1 98.81 377 VAL B C 1
ATOM 6017 O O . VAL B 1 377 ? 17.781 -2.297 -2.844 1 98.81 377 VAL B O 1
ATOM 6020 N N . LEU B 1 378 ? 18.828 -3.303 -1.139 1 98.62 378 LEU B N 1
ATOM 6021 C CA . LEU B 1 378 ? 19.078 -4.551 -1.85 1 98.62 378 LEU B CA 1
ATOM 6022 C C . LEU B 1 378 ? 17.844 -5.445 -1.813 1 98.62 378 LEU B C 1
ATOM 6024 O O . LEU B 1 378 ? 16.938 -5.227 -1.007 1 98.62 378 LEU B O 1
ATOM 6028 N N . SER B 1 379 ? 17.781 -6.434 -2.73 1 98.75 379 SER B N 1
ATOM 6029 C CA . SER B 1 379 ? 16.734 -7.457 -2.797 1 98.75 379 SER B CA 1
ATOM 6030 C C . SER B 1 379 ? 15.352 -6.832 -2.945 1 98.75 379 SER B C 1
ATOM 6032 O O . SER B 1 379 ? 14.406 -7.246 -2.275 1 98.75 379 SER B O 1
ATOM 6034 N N . ALA B 1 380 ? 15.312 -5.758 -3.764 1 98.75 380 ALA B N 1
ATOM 6035 C CA . ALA B 1 380 ? 14.07 -5.004 -3.957 1 98.75 380 ALA B CA 1
ATOM 6036 C C . ALA B 1 380 ? 13.383 -5.406 -5.258 1 98.75 380 ALA B C 1
ATOM 6038 O O . ALA B 1 380 ? 12.523 -4.68 -5.762 1 98.75 380 ALA B O 1
ATOM 6039 N N . GLY B 1 381 ? 13.75 -6.531 -5.789 1 98.81 381 GLY B N 1
ATOM 6040 C CA . GLY B 1 381 ? 13.188 -6.953 -7.059 1 98.81 381 GLY B CA 1
ATOM 6041 C C . GLY B 1 381 ? 11.797 -7.543 -6.926 1 98.81 381 GLY B C 1
ATOM 6042 O O . GLY B 1 381 ? 11.055 -7.641 -7.91 1 98.81 381 GLY B O 1
ATOM 6043 N N . ALA B 1 382 ? 11.469 -7.996 -5.77 1 98.56 382 ALA B N 1
ATOM 6044 C CA . ALA B 1 382 ? 10.188 -8.664 -5.555 1 98.56 382 ALA B CA 1
ATOM 6045 C C . ALA B 1 382 ? 9.367 -7.949 -4.484 1 98.56 382 ALA B C 1
ATOM 6047 O O . ALA B 1 382 ? 9.891 -7.617 -3.416 1 98.56 382 ALA B O 1
ATOM 6048 N N . TYR B 1 383 ? 8.078 -7.73 -4.793 1 97.56 383 TYR B N 1
ATOM 6049 C CA . TYR B 1 383 ? 7.07 -7.246 -3.852 1 97.56 383 TYR B CA 1
ATOM 6050 C C . TYR B 1 383 ? 7.438 -5.863 -3.326 1 97.56 383 TYR B C 1
ATOM 6052 O O . TYR B 1 383 ? 7.227 -5.562 -2.15 1 97.56 383 TYR B O 1
ATOM 6060 N N . CYS B 1 384 ? 8.133 -5.094 -4.094 1 98.25 384 CYS B N 1
ATOM 6061 C CA . CYS B 1 384 ? 8.445 -3.707 -3.768 1 98.25 384 CYS B CA 1
ATOM 6062 C C . CYS B 1 384 ? 7.734 -2.75 -4.715 1 98.25 384 CYS B C 1
ATOM 6064 O O . CYS B 1 384 ? 6.645 -2.262 -4.402 1 98.25 384 CYS B O 1
ATOM 6066 N N . SER B 1 385 ? 8.234 -2.758 -5.98 1 98.38 385 SER B N 1
ATOM 6067 C CA . SER B 1 385 ? 7.57 -1.897 -6.953 1 98.38 385 SER B CA 1
ATOM 6068 C C . SER B 1 385 ? 6.145 -2.367 -7.219 1 98.38 385 SER B C 1
ATOM 6070 O O . SER B 1 385 ? 5.242 -1.548 -7.406 1 98.38 385 SER B O 1
ATOM 6072 N N . SER B 1 386 ? 5.898 -3.666 -7.199 1 97.94 386 SER B N 1
ATOM 6073 C CA . SER B 1 386 ? 4.582 -4.219 -7.512 1 97.94 386 SER B CA 1
ATOM 6074 C C . SER B 1 386 ? 3.562 -3.859 -6.438 1 97.94 386 SER B C 1
ATOM 6076 O O . SER B 1 386 ? 2.365 -3.771 -6.715 1 97.94 386 SER B O 1
ATOM 6078 N N . MET B 1 387 ? 4.047 -3.611 -5.223 1 97.62 387 MET B N 1
ATOM 6079 C CA . MET B 1 387 ? 3.158 -3.303 -4.105 1 97.62 387 MET B CA 1
ATOM 6080 C C . MET B 1 387 ? 3.115 -1.802 -3.844 1 97.62 387 MET B C 1
ATOM 6082 O O . MET B 1 387 ? 2.447 -1.349 -2.912 1 97.62 387 MET B O 1
ATOM 6086 N N . GLY B 1 388 ? 3.832 -1.019 -4.609 1 97.75 388 GLY B N 1
ATOM 6087 C CA . GLY B 1 388 ? 3.912 0.417 -4.395 1 97.75 388 GLY B CA 1
ATOM 6088 C C . GLY B 1 388 ? 2.576 1.119 -4.539 1 97.75 388 GLY B C 1
ATOM 6089 O O . GLY B 1 388 ? 1.642 0.571 -5.125 1 97.75 388 GLY B O 1
ATOM 6090 N N . SER B 1 389 ? 2.436 2.32 -3.963 1 97.88 389 SER B N 1
ATOM 6091 C CA . SER B 1 389 ? 1.232 3.143 -4.02 1 97.88 389 SER B CA 1
ATOM 6092 C C . SER B 1 389 ? 1.575 4.605 -4.273 1 97.88 389 SER B C 1
ATOM 6094 O O . SER B 1 389 ? 2.74 4.949 -4.484 1 97.88 389 SER B O 1
ATOM 6096 N N . ASN B 1 390 ? 0.527 5.449 -4.344 1 98.06 390 ASN B N 1
ATOM 6097 C CA . ASN B 1 390 ? 0.701 6.891 -4.496 1 98.06 390 ASN B CA 1
ATOM 6098 C C . ASN B 1 390 ? 0.357 7.637 -3.213 1 98.06 390 ASN B C 1
ATOM 6100 O O . ASN B 1 390 ? -0.055 8.797 -3.256 1 98.06 390 ASN B O 1
ATOM 6104 N N . TYR B 1 391 ? 0.486 6.957 -2.053 1 97.94 391 TYR B N 1
ATOM 6105 C CA . TYR B 1 391 ? 0.186 7.602 -0.778 1 97.94 391 TYR B CA 1
ATOM 6106 C C . TYR B 1 391 ? 0.967 8.898 -0.625 1 97.94 391 TYR B C 1
ATOM 6108 O O . TYR B 1 391 ? 2.131 8.984 -1.026 1 97.94 391 TYR B O 1
ATOM 6116 N N . ASN B 1 392 ? 0.355 9.969 -0.023 1 98.06 392 ASN B N 1
ATOM 6117 C CA . ASN B 1 392 ? 0.843 11.344 0.08 1 98.06 392 ASN B CA 1
ATOM 6118 C C . ASN B 1 392 ? 1.022 11.977 -1.295 1 98.06 392 ASN B C 1
ATOM 6120 O O . ASN B 1 392 ? 1.826 12.898 -1.458 1 98.06 392 ASN B O 1
ATOM 6124 N N . THR B 1 393 ? 0.303 11.453 -2.297 1 97.88 393 THR B N 1
ATOM 6125 C CA . THR B 1 393 ? 0.347 11.922 -3.678 1 97.88 393 THR B CA 1
ATOM 6126 C C . THR B 1 393 ? 1.778 11.914 -4.207 1 97.88 393 THR B C 1
ATOM 6128 O O . THR B 1 393 ? 2.232 12.898 -4.797 1 97.88 393 THR B O 1
ATOM 6131 N N . ARG B 1 394 ? 2.488 10.867 -3.963 1 97.94 394 ARG B N 1
ATOM 6132 C CA . ARG B 1 394 ? 3.82 10.641 -4.516 1 97.94 394 ARG B CA 1
ATOM 6133 C C . ARG B 1 394 ? 3.754 9.797 -5.785 1 97.94 394 ARG B C 1
ATOM 6135 O O . ARG B 1 394 ? 2.975 8.844 -5.863 1 97.94 394 ARG B O 1
ATOM 6142 N N . ALA B 1 395 ? 4.527 10.156 -6.715 1 97.06 395 ALA B N 1
ATOM 6143 C CA . ALA B 1 395 ? 4.531 9.461 -8.008 1 97.06 395 ALA B CA 1
ATOM 6144 C C . ALA B 1 395 ? 5.328 8.164 -7.93 1 97.06 395 ALA B C 1
ATOM 6146 O O . ALA B 1 395 ? 6.301 8.07 -7.176 1 97.06 395 ALA B O 1
ATOM 6147 N N . ARG B 1 396 ? 4.996 7.195 -8.719 1 97.94 396 ARG B N 1
ATOM 6148 C CA . ARG B 1 396 ? 5.766 5.961 -8.805 1 97.94 396 ARG B CA 1
ATOM 6149 C C . ARG B 1 396 ? 7.145 6.219 -9.406 1 97.94 396 ARG B C 1
ATOM 6151 O O . ARG B 1 396 ? 7.285 7.023 -10.336 1 97.94 396 ARG B O 1
ATOM 6158 N N . PRO B 1 397 ? 8.156 5.539 -8.945 1 98.5 397 PRO B N 1
ATOM 6159 C CA . PRO B 1 397 ? 9.523 5.727 -9.445 1 98.5 397 PRO B CA 1
ATOM 6160 C C . PRO B 1 397 ? 9.711 5.207 -10.867 1 98.5 397 PRO B C 1
ATOM 6162 O O . PRO B 1 397 ? 8.922 4.379 -11.336 1 98.5 397 PRO B O 1
ATOM 6165 N N . ALA B 1 398 ? 10.703 5.719 -11.523 1 98.81 398 ALA B N 1
ATOM 6166 C CA . ALA B 1 398 ? 11.164 5.098 -12.766 1 98.81 398 ALA B CA 1
ATOM 6167 C C . ALA B 1 398 ? 11.781 3.727 -12.492 1 98.81 398 ALA B C 1
ATOM 6169 O O . ALA B 1 398 ? 12.188 3.432 -11.367 1 98.81 398 ALA B O 1
ATOM 6170 N N . GLU B 1 399 ? 11.789 2.857 -13.484 1 98.88 399 GLU B N 1
ATOM 6171 C CA . GLU B 1 399 ? 12.398 1.533 -13.43 1 98.88 399 GLU B CA 1
ATOM 6172 C C . GLU B 1 399 ? 13.305 1.292 -14.633 1 98.88 399 GLU B C 1
ATOM 6174 O O . GLU B 1 399 ? 12.992 1.699 -15.75 1 98.88 399 GLU B O 1
ATOM 6179 N N . VAL B 1 400 ? 14.43 0.678 -14.352 1 98.88 400 VAL B N 1
ATOM 6180 C CA . VAL B 1 400 ? 15.445 0.423 -15.375 1 98.88 400 VAL B CA 1
ATOM 6181 C C . VAL B 1 400 ? 15.805 -1.062 -15.383 1 98.88 400 VAL B C 1
ATOM 6183 O O . VAL B 1 400 ? 15.93 -1.685 -14.328 1 98.88 400 VAL B O 1
ATOM 6186 N N . LEU B 1 401 ? 15.867 -1.618 -16.531 1 98.88 401 LEU B N 1
ATOM 6187 C CA . LEU B 1 401 ? 16.422 -2.953 -16.734 1 98.88 401 LEU B CA 1
ATOM 6188 C C . LEU B 1 401 ? 17.812 -2.879 -17.344 1 98.88 401 LEU B C 1
ATOM 6190 O O . LEU B 1 401 ? 18 -2.354 -18.438 1 98.88 401 LEU B O 1
ATOM 6194 N N . VAL B 1 402 ? 18.766 -3.361 -16.609 1 98.88 402 VAL B N 1
ATOM 6195 C CA . VAL B 1 402 ? 20.141 -3.348 -17.062 1 98.88 402 VAL B CA 1
ATOM 6196 C C . VAL B 1 402 ? 20.469 -4.66 -17.781 1 98.88 402 VAL B C 1
ATOM 6198 O O . VAL B 1 402 ? 20.125 -5.738 -17.297 1 98.88 402 VAL B O 1
ATOM 6201 N N . ASP B 1 403 ? 21.094 -4.613 -18.938 1 98.44 403 ASP B N 1
ATOM 6202 C CA . ASP B 1 403 ? 21.562 -5.719 -19.781 1 98.44 403 ASP B CA 1
ATOM 6203 C C . ASP B 1 403 ? 23 -5.504 -20.219 1 98.44 403 ASP B C 1
ATOM 6205 O O . ASP B 1 403 ? 23.25 -4.949 -21.297 1 98.44 403 ASP B O 1
ATOM 6209 N N . GLY B 1 404 ? 23.906 -6.176 -19.5 1 97.94 404 GLY B N 1
ATOM 6210 C CA . GLY B 1 404 ? 25.297 -5.895 -19.766 1 97.94 404 GLY B CA 1
ATOM 6211 C C . GLY B 1 404 ? 25.688 -4.449 -19.484 1 97.94 404 GLY B C 1
ATOM 6212 O O . GLY B 1 404 ? 25.531 -3.973 -18.359 1 97.94 404 GLY B O 1
ATOM 6213 N N . GLY B 1 405 ? 26 -3.742 -20.516 1 98 405 GLY B N 1
ATOM 6214 C CA . GLY B 1 405 ? 26.391 -2.348 -20.375 1 98 405 GLY B CA 1
ATOM 6215 C C . GLY B 1 405 ? 25.281 -1.381 -20.734 1 98 405 GLY B C 1
ATOM 6216 O O . GLY B 1 405 ? 25.453 -0.165 -20.625 1 98 405 GLY B O 1
ATOM 6217 N N . GLN B 1 406 ? 24.172 -1.925 -21.031 1 97.94 406 GLN B N 1
ATOM 6218 C CA . GLN B 1 406 ? 23.062 -1.084 -21.469 1 97.94 406 GLN B CA 1
ATOM 6219 C C . GLN B 1 406 ? 22 -0.96 -20.375 1 97.94 406 GLN B C 1
ATOM 6221 O O . GLN B 1 406 ? 21.703 -1.929 -19.672 1 97.94 406 GLN B O 1
ATOM 6226 N N . ALA B 1 407 ? 21.453 0.254 -20.219 1 98.31 407 ALA B N 1
ATOM 6227 C CA . ALA B 1 407 ? 20.344 0.533 -19.312 1 98.31 407 ALA B CA 1
ATOM 6228 C C . ALA B 1 407 ? 19.078 0.894 -20.094 1 98.31 407 ALA B C 1
ATOM 6230 O O . ALA B 1 407 ? 19.062 1.881 -20.828 1 98.31 407 ALA B O 1
ATOM 6231 N N . HIS B 1 408 ? 18.062 0.08 -19.938 1 98.62 408 HIS B N 1
ATOM 6232 C CA . HIS B 1 408 ? 16.797 0.323 -20.609 1 98.62 408 HIS B CA 1
ATOM 6233 C C . HIS B 1 408 ? 15.75 0.881 -19.656 1 98.62 408 HIS B C 1
ATOM 6235 O O . HIS B 1 408 ? 15.406 0.236 -18.656 1 98.62 408 HIS B O 1
ATOM 6241 N N . LEU B 1 409 ? 15.289 2.113 -19.922 1 98.69 409 LEU B N 1
ATOM 6242 C CA . LEU B 1 409 ? 14.148 2.639 -19.172 1 98.69 409 LEU B CA 1
ATOM 6243 C C . LEU B 1 409 ? 12.891 1.826 -19.453 1 98.69 409 LEU B C 1
ATOM 6245 O O . LEU B 1 409 ? 12.398 1.812 -20.594 1 98.69 409 LEU B O 1
ATOM 6249 N N . ILE B 1 410 ? 12.367 1.159 -18.422 1 98.81 410 ILE B N 1
ATOM 6250 C CA . ILE B 1 410 ? 11.242 0.262 -18.672 1 98.81 410 ILE B CA 1
ATOM 6251 C C . ILE B 1 410 ? 9.984 0.816 -18.016 1 98.81 410 ILE B C 1
ATOM 6253 O O . ILE B 1 410 ? 8.883 0.303 -18.25 1 98.81 410 ILE B O 1
ATOM 6257 N N . ARG B 1 411 ? 10.07 1.735 -17.219 1 98.69 411 ARG B N 1
ATOM 6258 C CA . ARG B 1 411 ? 8.984 2.576 -16.734 1 98.69 411 ARG B CA 1
ATOM 6259 C C . ARG B 1 411 ? 9.438 4.023 -16.562 1 98.69 411 ARG B C 1
ATOM 6261 O O . ARG B 1 411 ? 10.422 4.297 -15.875 1 98.69 411 ARG B O 1
ATOM 6268 N N . VAL B 1 412 ? 8.805 4.938 -17.188 1 98.5 412 VAL B N 1
ATOM 6269 C CA . VAL B 1 412 ? 9.102 6.348 -16.953 1 98.5 412 VAL B CA 1
ATOM 6270 C C . VAL B 1 412 ? 8.539 6.773 -15.602 1 98.5 412 VAL B C 1
ATOM 6272 O O . VAL B 1 412 ? 7.531 6.23 -15.141 1 98.5 412 VAL B O 1
ATOM 6275 N N . ARG B 1 413 ? 9.25 7.656 -14.93 1 98.31 413 ARG B N 1
ATOM 6276 C CA . ARG B 1 413 ? 8.703 8.227 -13.703 1 98.31 413 ARG B CA 1
ATOM 6277 C C . ARG B 1 413 ? 7.305 8.781 -13.938 1 98.31 413 ARG B C 1
ATOM 6279 O O . ARG B 1 413 ? 7.082 9.531 -14.891 1 98.31 413 ARG B O 1
ATOM 6286 N N . GLU B 1 414 ? 6.352 8.375 -13.062 1 97.69 414 GLU B N 1
ATOM 6287 C CA . GLU B 1 414 ? 4.965 8.805 -13.203 1 97.69 414 GLU B CA 1
ATOM 6288 C C . GLU B 1 414 ? 4.832 10.32 -13.023 1 97.69 414 GLU B C 1
ATOM 6290 O O . GLU B 1 414 ? 5.301 10.875 -12.031 1 97.69 414 GLU B O 1
ATOM 6295 N N . PRO B 1 415 ? 4.238 11.016 -14.047 1 96.75 415 PRO B N 1
ATOM 6296 C CA . PRO B 1 415 ? 3.936 12.422 -13.805 1 96.75 415 PRO B CA 1
ATOM 6297 C C . PRO B 1 415 ? 2.951 12.625 -12.656 1 96.75 415 PRO B C 1
ATOM 6299 O O . PRO B 1 415 ? 1.993 11.859 -12.516 1 96.75 415 PRO B O 1
ATOM 6302 N N . LEU B 1 416 ? 3.182 13.633 -11.867 1 95.81 416 LEU B N 1
ATOM 6303 C CA . LEU B 1 416 ? 2.361 13.883 -10.688 1 95.81 416 LEU B CA 1
ATOM 6304 C C . LEU B 1 416 ? 0.898 14.078 -11.078 1 95.81 416 LEU B C 1
ATOM 6306 O O . LEU B 1 416 ? -0 13.594 -10.383 1 95.81 416 LEU B O 1
ATOM 6310 N N . GLU B 1 417 ? 0.658 14.695 -12.203 1 94.5 417 GLU B N 1
ATOM 6311 C CA . GLU B 1 417 ? -0.705 14.984 -12.648 1 94.5 417 GLU B CA 1
ATOM 6312 C C . GLU B 1 417 ? -1.454 13.703 -12.992 1 94.5 417 GLU B C 1
ATOM 6314 O O . GLU B 1 417 ? -2.686 13.664 -12.938 1 94.5 417 GLU B O 1
ATOM 6319 N N . ASP B 1 418 ? -0.741 12.648 -13.336 1 96.06 418 ASP B N 1
ATOM 6320 C CA . ASP B 1 418 ? -1.364 11.383 -13.711 1 96.06 418 ASP B CA 1
ATOM 6321 C C . ASP B 1 418 ? -1.873 10.633 -12.484 1 96.06 418 ASP B C 1
ATOM 6323 O O . ASP B 1 418 ? -2.699 9.727 -12.609 1 96.06 418 ASP B O 1
ATOM 6327 N N . THR B 1 419 ? -1.403 11.047 -11.273 1 95.75 419 THR B N 1
ATOM 6328 C CA . THR B 1 419 ? -1.818 10.344 -10.062 1 95.75 419 THR B CA 1
ATOM 6329 C C . THR B 1 419 ? -3.283 10.641 -9.742 1 95.75 419 THR B C 1
ATOM 6331 O O . THR B 1 419 ? -3.92 9.891 -8.992 1 95.75 419 THR B O 1
ATOM 6334 N N . PHE B 1 420 ? -3.877 11.75 -10.258 1 97.06 420 PHE B N 1
ATOM 6335 C CA . PHE B 1 420 ? -5.27 12.07 -9.969 1 97.06 420 PHE B CA 1
ATOM 6336 C C . PHE B 1 420 ? -6.031 12.398 -11.25 1 97.06 420 PHE B C 1
ATOM 6338 O O . PHE B 1 420 ? -7.016 13.133 -11.219 1 97.06 420 PHE B O 1
ATOM 6345 N N . ARG B 1 421 ? -5.551 11.82 -12.383 1 96.25 421 ARG B N 1
ATOM 6346 C CA . ARG B 1 421 ? -6.113 12.109 -13.695 1 96.25 421 ARG B CA 1
ATOM 6347 C C . ARG B 1 421 ? -7.547 11.602 -13.805 1 96.25 421 ARG B C 1
ATOM 6349 O O . ARG B 1 421 ? -8.32 12.086 -14.633 1 96.25 421 ARG B O 1
ATOM 6356 N N . HIS B 1 422 ? -7.934 10.562 -13.031 1 97.69 422 HIS B N 1
ATOM 6357 C CA . HIS B 1 422 ? -9.25 9.945 -13.133 1 97.69 422 HIS B CA 1
ATOM 6358 C C . HIS B 1 422 ? -10.25 10.617 -12.195 1 97.69 422 HIS B C 1
ATOM 6360 O O . HIS B 1 422 ? -11.414 10.211 -12.125 1 97.69 422 HIS B O 1
ATOM 6366 N N . GLU B 1 423 ? -9.789 11.633 -11.438 1 98.25 423 GLU B N 1
ATOM 6367 C CA . GLU B 1 423 ? -10.648 12.344 -10.492 1 98.25 423 GLU B CA 1
ATOM 6368 C C . GLU B 1 423 ? -11.359 13.508 -11.164 1 98.25 423 GLU B C 1
ATOM 6370 O O . GLU B 1 423 ? -10.844 14.094 -12.117 1 98.25 423 GLU B O 1
ATOM 6375 N N . LYS B 1 424 ? -12.555 13.75 -10.656 1 97.25 424 LYS B N 1
ATOM 6376 C CA . LYS B 1 424 ? -13.406 14.812 -11.18 1 97.25 424 LYS B CA 1
ATOM 6377 C C . LYS B 1 424 ? -13.867 15.75 -10.07 1 97.25 424 LYS B C 1
ATOM 6379 O O . LYS B 1 424 ? -14.039 15.328 -8.922 1 97.25 424 LYS B O 1
ATOM 6384 N N . LEU B 1 425 ? -14.016 17.016 -10.461 1 96.62 425 LEU B N 1
ATOM 6385 C CA . LEU B 1 425 ? -14.594 17.984 -9.547 1 96.62 425 LEU B CA 1
ATOM 6386 C C . LEU B 1 425 ? -16.094 18.125 -9.781 1 96.62 425 LEU B C 1
ATOM 6388 O O . LEU B 1 425 ? -16.531 18.312 -10.922 1 96.62 425 LEU B O 1
ATOM 6392 N N . PRO B 1 426 ? -16.781 17.969 -8.672 1 90.94 426 PRO B N 1
ATOM 6393 C CA . PRO B 1 426 ? -18.203 18.234 -8.859 1 90.94 426 PRO B CA 1
ATOM 6394 C C . PRO B 1 426 ? -18.484 19.703 -9.195 1 90.94 426 PRO B C 1
ATOM 6396 O O . PRO B 1 426 ? -17.734 20.594 -8.773 1 90.94 426 PRO B O 1
ATOM 6399 N N . GLY B 1 427 ? -19.375 20.062 -10.234 1 83.81 427 GLY B N 1
ATOM 6400 C CA . GLY B 1 427 ? -19.75 21.422 -10.625 1 83.81 427 GLY B CA 1
ATOM 6401 C C . GLY B 1 427 ? -20.281 22.234 -9.469 1 83.81 427 GLY B C 1
ATOM 6402 O O . GLY B 1 427 ? -20.75 21.688 -8.469 1 83.81 427 GLY B O 1
#

Nearest PDB structures (foldseek):
  2qgh-assembly1_A-2  TM=9.735E-01  e=2.165E-49  unclassified
  3c5q-assembly1_A-2  TM=9.674E-01  e=2.437E-49  unclassified
  6n2a-assembly1_A  TM=9.480E-01  e=1.621E-42  Arabidopsis thaliana
  2j66-assembly1_A-2  TM=9.026E-01  e=1.145E-34  Niallia circulans
  1f3t-assembly2_C  TM=9.144E-01  e=1.086E-27  Trypanosoma brucei

Organism: Paracidovorax avenae (strain ATCC 19860 / DSM 7227 / CCUG 15838 / JCM 20985 / LMG 2117 / NCPPB 1011) (NCBI:txid643561)

pLDDT: mean 94.34, std 8.99, range [27.52, 98.94]

InterPro domains:
  IPR000183 Ornithine/DAP/Arg decarboxylase [PR01179] (65-83)
  IPR000183 Ornithine/DAP/Arg decarboxylase [PR01179] (85-97)
  IPR000183 Ornithine/DAP/Arg decarboxylase [PR01179] (198-211)
  IPR000183 Ornithine/DAP/Arg decarboxylase [PR01179] (281-300)
  IPR000183 Ornithine/DAP/Arg decarboxylase [PR01179] (381-394)
  IPR002986 Diaminopimelate decarboxylase, LysA [MF_02120] (23-424)
  IPR002986 Diaminopimelate decarboxylase, LysA [PR01181] (83-100)
  IPR002986 Diaminopimelate decarboxylase, LysA [PR01181] (172-181)
  IPR002986 Diaminopimelate decarboxylase, LysA [PR01181] (309-327)
  IPR002986 Diaminopimelate decarboxylase, LysA [PR01181] (391-413)
  IPR002986 Diaminopimelate decarboxylase, LysA [TIGR01048] (18-423)
  IPR002986 Diaminopimelate decarboxylase, LysA [cd06828] (34-402)
  IPR009006 Alanine racemase/group IV decarboxylase, C-terminal [G3DSA:2.40.37.10] (24-420)
  IPR009006 Alanine racemase/group IV decarboxylase, C-terminal [SSF50621] (267-426)
  IPR022643 Orn/DAP/Arg decarboxylase 2, C-terminal [PF00278] (38-381)
  IPR022644 Orn/DAP/Arg decarboxylase 2, N-terminal [PF02784] (45-290)
  IPR029066 PLP-binding barrel [G3DSA:3.20.20.10] (42-288)
  IPR029066 PLP-binding barrel [SSF51419] (34-293)

Sequence (854 aa):
MTLNALPGHPHIAYRGDDLFIESVRAADLAQELGTPLYVYSRASMLSALEAYQRGFAGRKVQICYAMKANSSLAVLQLFARAGCGFDIVSAGELRRVLAAGGEAGKVIFSGVGKTRQEMREALEAGIGCFNVESEPELEVLSEVAMACGRRAPVSIRVNPNVDPKTHPYISTGLKGNKFGVAHERTVATYQRAAALPGLQVVGIDCHIGSQITEATPYLDAVDRMLDLVAQIESAGIPIHHIDFGGGLGIDYNGDTPPAADALWTQLLARLDARGYGDRQFMIEPGRSLVGNAGVCLTEVLYVKPGEQKNFCIVDAAMNDLPRPAMYQAFHGIVPVAAPAPGAAPAVYDVVGPVCESGDWIGRDRTLAVRSGDRLAVLSAGAYCSSMGSNYNTRARPAEVLVDGGQAHLIRVREPLEDTFRHEKLPGMTLNALPGHPHIAYRGDDLFIESVRAADLAQELGTPLYVYSRASMLSALEAYQRGFAGRKVQICYAMKANSSLAVLQLFARAGCGFDIVSAGELRRVLAAGGEAGKVIFSGVGKTRQEMREALEAGIGCFNVESEPELEVLSEVAMACGRRAPVSIRVNPNVDPKTHPYISTGLKGNKFGVAHERTVATYQRAAALPGLQVVGIDCHIGSQITEATPYLDAVDRMLDLVAQIESAGIPIHHIDFGGGLGIDYNGDTPPAADALWTQLLARLDARGYGDRQFMIEPGRSLVGNAGVCLTEVLYVKPGEQKNFCIVDAAMNDLPRPAMYQAFHGIVPVAAPAPGAAPAVYDVVGPVCESGDWIGRDRTLAVRSGDRLAVLSAGAYCSSMGSNYNTRARPAEVLVDGGQAHLIRVREPLEDTFRHEKLPG

Secondary structure (DSSP, 8-state):
------TTTTTEEEETTEEEETTEEHHHHHHHH-SSEEEEEHHHHHHHHHHHHHHTTTS-EEEEEEGGG---HHHHHHHHHTT-EEEESSHHHHHHHHHTT--GGGEEE--S---HHHHHHHHHHT-SEEEE-SHHHHHHHHHHHHHTT--EEEEEEB---------GGG--SSTTSSSSB-GGGHHHHHHHHHHSTTEEEEEEE----SSB--SHHHHHHHHHHHHHHHHHHHTT----EEE----B---SSS--PPPHHHHHHHHHHHHHHTT-TTSEEEE---HHHHGGGEEEEEEEEEEE--SS-EEEEES--TTTS-HHHHH-----EEESSPPPTTPPPEEEEEE-SSS-TT-EEEEEEEE---TT-EEEESS-TTTTGGG-B-GGGPPPPEEEEEETTEEEEEEPPPPGGGGGTTB----/------TTTTTEEEETTEEEETTEEHHHHHHHH-SSEEEEEHHHHHHHHHHHHHHTTTS-EEEEEEGGG---HHHHHHHHHTT-EEEESSHHHHHHHHHTT--GGGEEE--S---HHHHHHHHHHT-SEEEE--HHHHHHHHHHHHHTT--EEEEEEE-------S-GGG--SSTTSSSSB-GGGHHHHHHHHHHSTTEEEEEEEE---SSB--SHHHHHHHHHHHHHHHHHHHTT----EEE----B---SSS--PPPHHHHHHHHHHHHHHTT-TTSEEEE---HHHHGGGEEEEEEEEEEE--SS-EEEEES--TTTS-HHHHH-----EEESSPPPTTPPPEEEEEE-SSS-TT-EEEEEEEE---TT-EEEESS-TTTTGGG-B-GGGPPPPEEEEEETTEEEEEEPPPPGGGGGTTB----